Protein AF-F2JZ04-F1 (afdb_monomer_lite)

Structure (mmCIF, N/CA/C/O backbone):
data_AF-F2JZ04-F1
#
_entry.id   AF-F2JZ04-F1
#
loop_
_atom_site.group_PDB
_atom_site.id
_atom_site.type_symbol
_atom_site.label_atom_id
_atom_site.label_alt_id
_atom_site.label_comp_id
_atom_site.label_asym_id
_atom_site.label_entity_id
_atom_site.label_seq_id
_atom_site.pdbx_PDB_ins_code
_atom_site.Cartn_x
_atom_site.Cartn_y
_atom_site.Cartn_z
_atom_site.occupancy
_atom_site.B_iso_or_equiv
_atom_site.auth_seq_id
_atom_site.auth_comp_id
_atom_site.auth_asym_id
_atom_site.auth_atom_id
_atom_site.pdbx_PDB_model_num
ATOM 1 N N . MET A 1 1 ? 42.040 -9.164 -67.173 1.00 30.33 1 MET A N 1
ATOM 2 C CA . MET A 1 1 ? 42.565 -8.281 -66.111 1.00 30.33 1 MET A CA 1
ATOM 3 C C . MET A 1 1 ? 41.525 -7.198 -65.893 1.00 30.33 1 MET A C 1
ATOM 5 O O . MET A 1 1 ? 41.271 -6.451 -66.827 1.00 30.33 1 MET A O 1
ATOM 9 N N . ALA A 1 2 ? 40.829 -7.213 -64.756 1.00 35.16 2 ALA A N 1
ATOM 10 C CA . ALA A 1 2 ? 39.811 -6.212 -64.447 1.00 35.16 2 ALA A CA 1
ATOM 11 C C . ALA A 1 2 ? 40.500 -4.868 -64.173 1.00 35.16 2 ALA A C 1
ATOM 13 O O . ALA A 1 2 ? 41.521 -4.830 -63.487 1.00 35.16 2 ALA A O 1
ATOM 14 N N . ASP A 1 3 ? 39.981 -3.784 -64.742 1.00 43.00 3 ASP A N 1
ATOM 15 C CA . ASP A 1 3 ? 40.475 -2.432 -64.492 1.00 43.00 3 ASP A CA 1
ATOM 16 C C . ASP A 1 3 ? 40.167 -2.053 -63.031 1.00 43.00 3 ASP A C 1
ATOM 18 O O . ASP A 1 3 ? 39.086 -1.564 -62.712 1.00 43.00 3 ASP A O 1
ATOM 22 N N . HIS A 1 4 ? 41.117 -2.311 -62.126 1.00 47.66 4 HIS A N 1
ATOM 23 C CA . HIS A 1 4 ? 41.039 -1.988 -60.695 1.00 47.66 4 HIS A CA 1
ATOM 24 C C . HIS A 1 4 ? 40.934 -0.474 -60.415 1.00 47.66 4 HIS A C 1
ATOM 26 O O . HIS A 1 4 ? 40.909 -0.055 -59.262 1.00 47.66 4 HIS A O 1
ATOM 32 N N . SER A 1 5 ? 40.879 0.382 -61.442 1.00 53.38 5 SER A N 1
ATOM 33 C CA . SER A 1 5 ? 40.896 1.833 -61.278 1.00 53.38 5 SER A CA 1
ATOM 34 C C . SER A 1 5 ? 39.529 2.478 -61.009 1.00 53.38 5 SER A C 1
ATOM 36 O O . SER A 1 5 ? 39.514 3.672 -60.681 1.00 53.38 5 SER A O 1
ATOM 38 N N . ARG A 1 6 ? 38.404 1.749 -61.127 1.00 70.69 6 ARG A N 1
ATOM 39 C CA . ARG A 1 6 ? 37.025 2.297 -61.098 1.00 70.69 6 ARG A CA 1
ATOM 40 C C . ARG A 1 6 ? 36.161 1.688 -59.988 1.00 70.69 6 ARG A C 1
ATOM 42 O O . ARG A 1 6 ? 36.349 0.532 -59.619 1.00 70.69 6 ARG A O 1
ATOM 49 N N . THR A 1 7 ? 35.226 2.473 -59.444 1.00 83.56 7 THR A N 1
ATOM 50 C CA . THR A 1 7 ? 34.346 2.020 -58.358 1.00 83.56 7 THR A CA 1
ATOM 51 C C . THR A 1 7 ? 33.274 1.069 -58.888 1.00 83.56 7 THR A C 1
ATOM 53 O O . THR A 1 7 ? 32.624 1.351 -59.895 1.00 83.56 7 THR A O 1
ATOM 56 N N . GLN A 1 8 ? 33.075 -0.049 -58.198 1.00 89.12 8 GLN A N 1
ATOM 57 C CA . GLN A 1 8 ? 32.054 -1.053 -58.486 1.00 89.12 8 GLN A CA 1
ATOM 58 C C . GLN A 1 8 ? 31.302 -1.386 -57.200 1.00 89.12 8 GLN A C 1
ATOM 60 O O . GLN A 1 8 ? 31.905 -1.441 -56.126 1.00 89.12 8 GLN A O 1
ATOM 65 N N . ILE A 1 9 ? 29.992 -1.601 -57.308 1.00 92.81 9 ILE A N 1
ATOM 66 C CA . ILE A 1 9 ? 29.144 -1.987 -56.181 1.00 92.81 9 ILE A CA 1
ATOM 67 C C . ILE A 1 9 ? 28.401 -3.268 -56.551 1.00 92.81 9 ILE A C 1
ATOM 69 O O . ILE A 1 9 ? 27.835 -3.362 -57.642 1.00 92.81 9 ILE A O 1
ATOM 73 N N . PHE A 1 10 ? 28.411 -4.237 -55.643 1.00 93.56 10 PHE A N 1
ATOM 74 C CA . PHE A 1 10 ? 27.766 -5.534 -55.806 1.00 93.56 10 PHE A CA 1
ATOM 75 C C . PHE A 1 10 ? 26.807 -5.788 -54.649 1.00 93.56 10 PHE A C 1
ATOM 77 O O . PHE A 1 10 ? 27.175 -5.612 -53.490 1.00 93.56 10 PHE A O 1
ATOM 84 N N . LEU A 1 11 ? 25.590 -6.211 -54.969 1.00 94.25 11 LEU A N 1
ATOM 85 C CA . LEU A 1 11 ? 24.623 -6.730 -54.013 1.00 94.25 11 LEU A CA 1
ATOM 86 C C . LEU A 1 11 ? 24.711 -8.254 -54.019 1.00 94.25 11 LEU A C 1
ATOM 88 O O . LEU A 1 11 ? 24.514 -8.885 -55.055 1.00 94.25 11 LEU A O 1
ATOM 92 N N . HIS A 1 12 ? 25.019 -8.828 -52.867 1.00 92.75 12 HIS A N 1
ATOM 93 C CA . HIS A 1 12 ? 25.092 -10.264 -52.640 1.00 92.75 12 HIS A CA 1
ATOM 94 C C . HIS A 1 12 ? 23.802 -10.707 -51.956 1.00 92.75 12 HIS A C 1
ATOM 96 O O . HIS A 1 12 ? 23.491 -10.232 -50.861 1.00 92.75 12 HIS A O 1
ATOM 102 N N . LEU A 1 13 ? 23.069 -11.596 -52.619 1.00 89.19 13 LEU A N 1
ATOM 103 C CA . LEU A 1 13 ? 21.882 -12.283 -52.112 1.00 89.19 13 LEU A CA 1
ATOM 104 C C . LEU A 1 13 ? 22.118 -13.794 -52.206 1.00 89.19 13 LEU A C 1
ATOM 106 O O . LEU A 1 13 ? 22.984 -14.242 -52.960 1.00 89.19 13 LEU A O 1
ATOM 110 N N . ASP A 1 14 ? 21.284 -14.592 -51.544 1.00 83.69 14 ASP A N 1
ATOM 111 C CA . ASP A 1 14 ? 21.324 -16.057 -51.682 1.00 83.69 14 ASP A CA 1
ATOM 112 C C . ASP A 1 14 ? 21.140 -16.517 -53.141 1.00 83.69 14 ASP A C 1
ATOM 114 O O . ASP A 1 14 ? 21.666 -17.551 -53.553 1.00 83.69 14 ASP A O 1
ATOM 118 N N . SER A 1 15 ? 20.421 -15.730 -53.951 1.00 82.38 15 SER A N 1
ATOM 119 C CA . SER A 1 15 ? 20.196 -16.001 -55.374 1.00 82.38 15 SER A CA 1
ATOM 120 C C . SER A 1 15 ? 21.396 -15.685 -56.276 1.00 82.38 15 SER A C 1
ATOM 122 O O . SER A 1 15 ? 21.411 -16.124 -57.429 1.00 82.38 15 SER A O 1
ATOM 124 N N . GLY A 1 16 ? 22.399 -14.943 -55.793 1.00 87.88 16 GLY A N 1
ATOM 125 C CA . GLY A 1 16 ? 23.591 -14.588 -56.562 1.00 87.88 16 GLY A CA 1
ATOM 126 C C . GLY A 1 16 ? 24.161 -13.201 -56.255 1.00 87.88 16 GLY A C 1
ATOM 127 O O . GLY A 1 16 ? 23.783 -12.527 -55.299 1.00 87.88 16 GLY A O 1
ATOM 128 N N . ILE A 1 17 ? 25.105 -12.774 -57.099 1.00 91.19 17 ILE A N 1
ATOM 129 C CA . ILE A 1 17 ? 25.805 -11.488 -56.984 1.00 91.19 17 ILE A CA 1
ATOM 130 C C . ILE A 1 17 ? 25.376 -10.584 -58.136 1.00 91.19 17 ILE A C 1
ATOM 132 O O . ILE A 1 17 ? 25.538 -10.939 -59.306 1.00 91.19 17 ILE A O 1
ATOM 136 N N . PHE A 1 18 ? 24.880 -9.395 -57.807 1.00 91.44 18 PHE A N 1
ATOM 137 C CA . PHE A 1 18 ? 24.257 -8.485 -58.762 1.00 91.44 18 PHE A CA 1
ATOM 138 C C . PHE A 1 18 ? 24.975 -7.130 -58.795 1.00 91.44 18 PHE A C 1
ATOM 140 O O . PHE A 1 18 ? 25.150 -6.504 -57.747 1.00 91.44 18 PHE A O 1
ATOM 147 N N . PRO A 1 19 ? 25.392 -6.630 -59.972 1.00 91.69 19 PRO A N 1
ATOM 148 C CA . PRO A 1 19 ? 25.991 -5.306 -60.083 1.00 91.69 19 PRO A CA 1
ATOM 149 C C . PRO A 1 19 ? 24.951 -4.205 -59.837 1.00 91.69 19 PRO A C 1
ATOM 151 O O . PRO A 1 19 ? 23.832 -4.252 -60.354 1.00 91.69 19 PRO A O 1
ATOM 154 N N . ILE A 1 20 ? 25.342 -3.186 -59.077 1.00 93.25 20 ILE A N 1
ATOM 155 C CA . ILE A 1 20 ? 24.514 -2.024 -58.745 1.00 93.25 20 ILE A CA 1
ATOM 156 C C . ILE A 1 20 ? 24.861 -0.840 -59.657 1.00 93.25 20 ILE A C 1
ATOM 158 O O . ILE A 1 20 ? 26.026 -0.581 -59.950 1.00 93.25 20 ILE A O 1
ATOM 162 N N . GLN A 1 21 ? 23.835 -0.114 -60.103 1.00 91.00 21 GLN A N 1
ATOM 163 C CA . GLN A 1 21 ? 23.941 1.046 -60.996 1.00 91.00 21 GLN A CA 1
ATOM 164 C C . GLN A 1 21 ? 23.934 2.379 -60.247 1.00 91.00 21 GLN A C 1
ATOM 166 O O . GLN A 1 21 ? 24.550 3.349 -60.702 1.00 91.00 21 GLN A O 1
ATOM 171 N N . THR A 1 22 ? 23.221 2.444 -59.123 1.00 92.94 22 THR A N 1
ATOM 172 C CA . THR A 1 22 ? 23.173 3.619 -58.252 1.00 92.94 22 THR A CA 1
ATOM 173 C C . THR A 1 22 ? 23.122 3.199 -56.788 1.00 92.94 22 THR A C 1
ATOM 175 O O . THR A 1 22 ? 22.520 2.183 -56.447 1.00 92.94 22 THR A O 1
ATOM 178 N N . LEU A 1 23 ? 23.753 3.998 -55.933 1.00 95.06 23 LEU A N 1
ATOM 179 C CA . LEU A 1 23 ? 23.651 3.929 -54.478 1.00 95.06 23 LEU A CA 1
ATOM 180 C C . LEU A 1 23 ? 23.295 5.327 -53.981 1.00 95.06 23 LEU A C 1
ATOM 182 O O . LEU A 1 23 ? 23.934 6.301 -54.377 1.00 95.06 23 LEU A O 1
ATOM 186 N N . ASN A 1 24 ? 22.309 5.436 -53.106 1.00 96.50 24 ASN A N 1
ATOM 187 C CA . ASN A 1 24 ? 22.023 6.656 -52.369 1.00 96.50 24 ASN A CA 1
ATOM 188 C C . ASN A 1 24 ? 21.532 6.284 -50.977 1.00 96.50 24 ASN A C 1
ATOM 190 O O . ASN A 1 24 ? 20.687 5.408 -50.863 1.00 96.50 24 ASN A O 1
ATOM 194 N N . GLY A 1 25 ? 22.021 6.935 -49.933 1.00 95.38 25 GLY A N 1
ATOM 195 C CA . GLY A 1 25 ? 21.522 6.643 -48.597 1.00 95.38 25 GLY A CA 1
ATOM 196 C C . GLY A 1 25 ? 22.409 7.141 -47.481 1.00 95.38 25 GLY A C 1
ATOM 197 O O . GLY A 1 25 ? 23.428 7.794 -47.715 1.00 95.38 25 GLY A O 1
ATOM 198 N N . THR A 1 26 ? 22.007 6.840 -46.256 1.00 96.81 26 THR A N 1
ATOM 199 C CA . THR A 1 26 ? 22.637 7.337 -45.043 1.00 96.81 26 THR A CA 1
ATOM 200 C C . THR A 1 26 ? 22.868 6.249 -44.020 1.00 96.81 26 THR A C 1
ATOM 202 O O . THR A 1 26 ? 22.040 5.370 -43.807 1.00 96.81 26 THR A O 1
ATOM 205 N N . GLU A 1 27 ? 23.974 6.391 -43.312 1.00 95.50 27 GLU A N 1
ATOM 206 C CA . GLU A 1 27 ? 24.208 5.752 -42.026 1.00 95.50 27 GLU A CA 1
ATOM 207 C C . GLU A 1 27 ? 24.481 6.839 -40.989 1.00 95.50 27 GLU A C 1
ATOM 209 O O . GLU A 1 27 ? 25.171 7.829 -41.262 1.00 95.50 27 GLU A O 1
ATOM 214 N N . ALA A 1 28 ? 23.937 6.674 -39.789 1.00 96.12 28 ALA A N 1
ATOM 215 C CA . ALA A 1 28 ? 24.144 7.611 -38.700 1.00 96.12 28 ALA A CA 1
ATOM 216 C C . ALA A 1 28 ? 24.133 6.901 -37.348 1.00 96.12 28 ALA A C 1
ATOM 218 O O . ALA A 1 28 ? 23.500 5.866 -37.159 1.00 96.12 28 ALA A O 1
ATOM 219 N N . VAL A 1 29 ? 24.844 7.481 -36.386 1.00 95.25 29 VAL A N 1
ATOM 220 C CA . VAL A 1 29 ? 24.772 7.063 -34.986 1.00 95.25 29 VAL A CA 1
ATOM 221 C C . VAL A 1 29 ? 23.361 7.349 -34.465 1.00 95.25 29 VAL A C 1
ATOM 223 O O . VAL A 1 29 ? 22.861 8.460 -34.629 1.00 95.25 29 VAL A O 1
ATOM 226 N N . ASN A 1 30 ? 22.767 6.380 -33.765 1.00 95.06 30 ASN A N 1
ATOM 227 C CA . ASN A 1 30 ? 21.392 6.383 -33.244 1.00 95.06 30 ASN A CA 1
ATOM 228 C C . ASN A 1 30 ? 20.266 6.279 -34.286 1.00 95.06 30 ASN A C 1
ATOM 230 O O . ASN A 1 30 ? 19.103 6.491 -33.933 1.00 95.06 30 ASN A O 1
ATOM 234 N N . GLU A 1 31 ? 20.578 5.939 -35.535 1.00 94.88 31 GLU A N 1
ATOM 235 C CA . GLU A 1 31 ? 19.588 5.719 -36.593 1.00 94.88 31 GLU A CA 1
ATOM 236 C C . GLU A 1 31 ? 19.825 4.355 -37.254 1.00 94.88 31 GLU A C 1
ATOM 238 O O . GLU A 1 31 ? 20.930 3.813 -37.200 1.00 94.88 31 GLU A O 1
ATOM 243 N N . CYS A 1 32 ? 18.780 3.775 -37.844 1.00 94.56 32 CYS A N 1
ATOM 244 C CA . CYS A 1 32 ? 18.933 2.577 -38.670 1.00 94.56 32 CYS A CA 1
ATOM 245 C C . CYS A 1 32 ? 19.605 2.952 -39.998 1.00 94.56 32 CYS A C 1
ATOM 247 O O . CYS A 1 32 ? 19.439 4.071 -40.483 1.00 94.56 32 CYS A O 1
ATOM 249 N N . LEU A 1 33 ? 20.349 2.018 -40.593 1.00 95.19 33 LEU A N 1
ATOM 250 C CA . LEU A 1 33 ? 20.861 2.162 -41.954 1.00 95.19 33 LEU A CA 1
ATOM 251 C C . LEU A 1 33 ? 19.702 2.371 -42.935 1.00 95.19 33 LEU A C 1
ATOM 253 O O . LEU A 1 33 ? 18.683 1.686 -42.847 1.00 95.19 33 LEU A O 1
ATOM 257 N N . ASP A 1 34 ? 19.886 3.286 -43.878 1.00 96.12 34 ASP A N 1
ATOM 258 C CA . ASP A 1 34 ? 18.941 3.544 -44.961 1.00 96.12 34 ASP A CA 1
ATOM 259 C C . ASP A 1 34 ? 19.720 3.698 -46.267 1.00 96.12 34 ASP A C 1
ATOM 261 O O . ASP A 1 34 ? 20.219 4.779 -46.581 1.00 96.12 34 ASP A O 1
ATOM 265 N N . LEU A 1 35 ? 19.906 2.598 -47.001 1.00 96.81 35 LEU A N 1
ATOM 266 C CA . LEU A 1 35 ? 20.578 2.601 -48.301 1.00 96.81 35 LEU A CA 1
ATOM 267 C C . LEU A 1 35 ? 19.620 2.172 -49.402 1.00 96.81 35 LEU A C 1
ATOM 269 O O . LEU A 1 35 ? 19.151 1.044 -49.430 1.00 96.81 35 LEU A O 1
ATOM 273 N N . THR A 1 36 ? 19.415 3.037 -50.383 1.00 97.12 36 THR A N 1
ATOM 274 C CA . THR A 1 36 ? 18.707 2.713 -51.615 1.00 97.12 36 THR A CA 1
ATOM 275 C C . THR A 1 36 ? 19.700 2.345 -52.712 1.00 97.12 36 THR A C 1
ATOM 277 O O . THR A 1 36 ? 20.578 3.137 -53.070 1.00 97.12 36 THR A O 1
ATOM 280 N N . VAL A 1 37 ? 19.543 1.159 -53.296 1.00 95.75 37 VAL A N 1
ATOM 281 C CA . VAL A 1 37 ? 20.331 0.705 -54.449 1.00 95.75 37 VAL A CA 1
ATOM 282 C C . VAL A 1 37 ? 19.434 0.410 -55.637 1.00 95.75 37 VAL A C 1
ATOM 284 O O . VAL A 1 37 ? 18.325 -0.085 -55.468 1.00 95.75 37 VAL A O 1
ATOM 287 N N . THR A 1 38 ? 19.908 0.703 -56.849 1.00 93.50 38 THR A N 1
ATOM 288 C CA . THR A 1 38 ? 19.195 0.329 -58.082 1.00 93.50 38 THR A CA 1
ATOM 289 C C . THR A 1 38 ? 20.026 -0.613 -58.938 1.00 93.50 38 THR A C 1
ATOM 291 O O . THR A 1 38 ? 21.220 -0.386 -59.143 1.00 93.50 38 THR A O 1
ATOM 294 N N . THR A 1 39 ? 19.398 -1.653 -59.481 1.00 90.12 39 THR A N 1
ATOM 295 C CA . THR A 1 39 ? 20.002 -2.565 -60.456 1.00 90.12 39 THR A CA 1
ATOM 296 C C . THR A 1 39 ? 19.036 -2.882 -61.591 1.00 90.12 39 THR A C 1
ATOM 298 O O . THR A 1 39 ? 17.826 -2.917 -61.405 1.00 90.12 39 THR A O 1
ATOM 301 N N . SER A 1 40 ? 19.570 -3.126 -62.784 1.00 86.50 40 SER A N 1
ATOM 302 C CA . SER A 1 40 ? 18.818 -3.676 -63.922 1.00 86.50 40 SER A CA 1
ATOM 303 C C . SER A 1 40 ? 18.982 -5.194 -64.049 1.00 86.50 40 SER A C 1
ATOM 305 O O . SER A 1 40 ? 18.444 -5.810 -64.967 1.00 86.50 40 SER A O 1
ATOM 307 N N . SER A 1 41 ? 19.741 -5.806 -63.134 1.00 82.06 41 SER A N 1
ATOM 308 C CA . SER A 1 41 ? 19.924 -7.253 -63.092 1.00 82.06 41 SER A CA 1
ATOM 309 C C . SER A 1 41 ? 18.674 -7.911 -62.529 1.00 82.06 41 SER A C 1
ATOM 311 O O . SER A 1 41 ? 18.093 -7.432 -61.558 1.00 82.06 41 SER A O 1
ATOM 313 N N . ARG A 1 42 ? 18.274 -9.036 -63.118 1.00 80.00 42 ARG A N 1
ATOM 314 C CA . ARG A 1 42 ? 17.168 -9.837 -62.597 1.00 80.00 42 ARG A CA 1
ATOM 315 C C . ARG A 1 42 ? 17.605 -10.517 -61.297 1.00 80.00 42 ARG A C 1
ATOM 317 O O . ARG A 1 42 ? 18.559 -11.287 -61.323 1.00 80.00 42 ARG A O 1
ATOM 324 N N . LEU A 1 43 ? 16.908 -10.234 -60.197 1.00 78.69 43 LEU A N 1
ATOM 325 C CA . LEU A 1 43 ? 17.271 -10.702 -58.850 1.00 78.69 43 LEU A CA 1
ATOM 326 C C . LEU A 1 43 ? 16.706 -12.084 -58.485 1.00 78.69 43 LEU A C 1
ATOM 328 O O . LEU A 1 43 ? 17.224 -12.743 -57.582 1.00 78.69 43 LEU A O 1
ATOM 332 N N . THR A 1 44 ? 15.660 -12.530 -59.186 1.00 71.12 44 THR A N 1
ATOM 333 C CA . THR A 1 44 ? 14.976 -13.813 -58.965 1.00 71.12 44 THR A CA 1
ATOM 334 C C . THR A 1 44 ? 15.088 -14.733 -60.185 1.00 71.12 44 THR A C 1
ATOM 336 O O . THR A 1 44 ? 15.281 -14.283 -61.319 1.00 71.12 44 THR A O 1
ATOM 339 N N . SER A 1 45 ? 14.979 -16.044 -59.961 1.00 61.03 45 SER A N 1
ATOM 340 C CA . SER A 1 45 ? 15.130 -17.069 -61.001 1.00 61.03 45 SER A CA 1
ATOM 341 C C . SER A 1 45 ? 13.835 -17.367 -61.783 1.00 61.03 45 SER A C 1
ATOM 343 O O . SER A 1 45 ? 13.923 -17.961 -62.860 1.00 61.03 45 SER A O 1
ATOM 345 N N . GLY A 1 46 ? 12.656 -16.920 -61.317 1.00 55.31 46 GLY A N 1
ATOM 346 C CA . GLY A 1 46 ? 11.339 -17.203 -61.906 1.00 55.31 46 GLY A CA 1
ATOM 347 C C . GLY A 1 46 ? 10.520 -15.968 -62.321 1.00 55.31 46 GLY A C 1
ATOM 348 O O . GLY A 1 46 ? 10.894 -14.819 -62.086 1.00 55.31 46 GLY A O 1
ATOM 349 N N . PHE A 1 47 ? 9.419 -16.198 -63.054 1.00 45.41 47 PHE A N 1
ATOM 350 C CA . PHE A 1 47 ? 8.496 -15.176 -63.600 1.00 45.41 47 PHE A CA 1
ATOM 351 C C . PHE A 1 47 ? 7.256 -14.921 -62.712 1.00 45.41 47 PHE A C 1
ATOM 353 O O . PHE A 1 47 ? 6.326 -14.248 -63.153 1.00 45.41 47 PHE A O 1
ATOM 360 N N . ALA A 1 48 ? 7.198 -15.468 -61.494 1.00 57.28 48 ALA A N 1
ATOM 361 C CA . ALA A 1 48 ? 6.052 -15.280 -60.606 1.00 57.28 48 ALA A CA 1
ATOM 362 C C . ALA A 1 48 ? 6.197 -13.989 -59.782 1.00 57.28 48 ALA A C 1
ATOM 364 O O . ALA A 1 48 ? 7.216 -13.772 -59.132 1.00 57.28 48 ALA A O 1
ATOM 365 N N . SER A 1 49 ? 5.156 -13.153 -59.769 1.00 55.41 49 SER A N 1
ATOM 366 C CA . SER A 1 49 ? 5.100 -11.884 -59.021 1.00 55.41 49 SER A CA 1
ATOM 367 C C . SER A 1 49 ? 5.226 -12.035 -57.499 1.00 55.41 49 SER A C 1
ATOM 369 O O . SER A 1 49 ? 5.473 -11.054 -56.805 1.00 55.41 49 SER A O 1
ATOM 371 N N . ASP A 1 50 ? 5.049 -13.247 -56.968 1.00 60.56 50 ASP A N 1
ATOM 372 C CA . ASP A 1 50 ? 5.152 -13.525 -55.532 1.00 60.56 50 ASP A CA 1
ATOM 373 C C . ASP A 1 50 ? 6.609 -13.732 -55.069 1.00 60.56 50 ASP A C 1
ATOM 375 O O . ASP A 1 50 ? 6.898 -13.611 -53.878 1.00 60.56 50 ASP A O 1
ATOM 379 N N . GLU A 1 51 ? 7.554 -13.977 -55.990 1.00 67.94 51 GLU A N 1
ATOM 380 C CA . GLU A 1 51 ? 8.972 -14.184 -55.654 1.00 67.94 51 GLU A CA 1
ATOM 381 C C . GLU A 1 51 ? 9.664 -12.893 -55.198 1.00 67.94 51 GLU A C 1
ATOM 383 O O . GLU A 1 51 ? 10.491 -12.937 -54.290 1.00 67.94 51 GLU A O 1
ATOM 388 N N . SER A 1 52 ? 9.319 -11.726 -55.752 1.00 69.94 52 SER A N 1
ATOM 389 C CA . SER A 1 52 ? 9.939 -10.463 -55.331 1.00 69.94 52 SER A CA 1
ATOM 390 C C . SER A 1 52 ? 9.564 -10.076 -53.903 1.00 69.94 52 SER A C 1
ATOM 392 O O . SER A 1 52 ? 10.411 -9.591 -53.158 1.00 69.94 52 SER A O 1
ATOM 394 N N . ARG A 1 53 ? 8.342 -10.393 -53.457 1.00 76.62 53 ARG A N 1
ATOM 395 C CA . ARG A 1 53 ? 7.931 -10.216 -52.053 1.00 76.62 53 ARG A CA 1
ATOM 396 C C . ARG A 1 53 ? 8.714 -11.100 -51.085 1.00 76.62 53 ARG A C 1
ATOM 398 O O . ARG A 1 53 ? 8.909 -10.697 -49.944 1.00 76.62 53 ARG A O 1
ATOM 405 N N . SER A 1 54 ? 9.176 -12.270 -51.529 1.00 82.25 54 SER A N 1
ATOM 406 C CA . SER A 1 54 ? 9.945 -13.197 -50.685 1.00 82.25 54 SER A CA 1
ATOM 407 C C . SER A 1 54 ? 11.340 -12.677 -50.313 1.00 82.25 54 SER A C 1
ATOM 409 O O . SER A 1 54 ? 11.920 -13.140 -49.335 1.00 82.25 54 SER A O 1
ATOM 411 N N . LEU A 1 55 ? 11.858 -11.688 -51.052 1.00 84.81 55 LEU A N 1
ATOM 412 C CA . LEU A 1 55 ? 13.126 -11.026 -50.744 1.00 84.81 55 LEU A CA 1
ATOM 413 C C . LEU A 1 55 ? 12.998 -10.014 -49.590 1.00 84.81 55 LEU A C 1
ATOM 415 O O . LEU A 1 55 ? 14.003 -9.695 -48.958 1.00 84.81 55 LEU A O 1
ATOM 419 N N . ILE A 1 56 ? 11.798 -9.508 -49.283 1.00 89.19 56 ILE A N 1
ATOM 420 C CA . ILE A 1 56 ? 11.598 -8.563 -48.171 1.00 89.19 56 ILE A CA 1
ATOM 421 C C . ILE A 1 56 ? 11.898 -9.272 -46.843 1.00 89.19 56 ILE A C 1
ATOM 423 O O . ILE A 1 56 ? 11.393 -10.359 -46.572 1.00 89.19 56 ILE A O 1
ATOM 427 N N . GLY A 1 57 ? 12.730 -8.651 -46.008 1.00 86.94 57 GLY A N 1
ATOM 428 C CA . GLY A 1 57 ? 13.208 -9.199 -44.739 1.00 86.94 57 GLY A CA 1
ATOM 429 C C . GLY A 1 57 ? 14.328 -10.238 -44.868 1.00 86.94 57 GLY A C 1
ATOM 430 O O . GLY A 1 57 ? 14.799 -10.736 -43.844 1.00 86.94 57 GLY A O 1
ATOM 431 N N . SER A 1 58 ? 14.761 -10.566 -46.092 1.00 89.88 58 SER A N 1
ATOM 432 C CA . SER A 1 58 ? 15.918 -11.436 -46.323 1.00 89.88 58 SER A CA 1
ATOM 433 C C . SER A 1 58 ? 17.233 -10.680 -46.130 1.00 89.88 58 SER A C 1
ATOM 435 O O . SER A 1 58 ? 17.302 -9.462 -46.329 1.00 89.88 58 SER A O 1
ATOM 437 N N . PHE A 1 59 ? 18.271 -11.420 -45.738 1.00 91.56 59 PHE A N 1
ATOM 438 C CA . PHE A 1 59 ? 19.614 -10.890 -45.553 1.00 91.56 59 PHE A CA 1
ATOM 439 C C . PHE A 1 59 ? 20.265 -10.560 -46.901 1.00 91.56 59 PHE A C 1
ATOM 441 O O . PHE A 1 59 ? 20.180 -11.325 -47.861 1.00 91.56 59 PHE A O 1
ATOM 448 N N . ALA A 1 60 ? 20.964 -9.434 -46.952 1.00 91.94 60 ALA A N 1
ATOM 449 C CA . ALA A 1 60 ? 21.701 -8.957 -48.105 1.00 91.94 60 ALA A CA 1
ATOM 450 C C . ALA A 1 60 ? 23.039 -8.357 -47.667 1.00 91.94 60 ALA A C 1
ATOM 452 O O . ALA A 1 60 ? 23.150 -7.733 -46.610 1.00 91.94 60 ALA A O 1
ATOM 453 N N . SER A 1 61 ? 24.064 -8.503 -48.505 1.00 94.31 61 SER A N 1
ATOM 454 C CA . SER A 1 61 ? 25.348 -7.829 -48.295 1.00 94.31 61 SER A CA 1
ATOM 455 C C . SER A 1 61 ? 25.685 -6.924 -49.469 1.00 94.31 61 SER A C 1
ATOM 457 O O . SER A 1 61 ? 25.751 -7.369 -50.612 1.00 94.31 61 SER A O 1
ATOM 459 N N . LEU A 1 62 ? 25.919 -5.644 -49.200 1.00 94.94 62 LEU A N 1
ATOM 460 C CA . LEU A 1 62 ? 26.355 -4.677 -50.198 1.00 94.94 62 LEU A CA 1
ATOM 461 C C . LEU A 1 62 ? 27.872 -4.504 -50.109 1.00 94.94 62 LEU A C 1
ATOM 463 O O . LEU A 1 62 ? 28.400 -4.140 -49.063 1.00 94.94 62 LEU A O 1
ATOM 467 N N . GLN A 1 63 ? 28.573 -4.727 -51.213 1.00 94.12 63 GLN A N 1
ATOM 468 C CA . GLN A 1 63 ? 30.023 -4.602 -51.311 1.00 94.12 63 GLN A CA 1
ATOM 469 C C . GLN A 1 63 ? 30.379 -3.442 -52.237 1.00 94.12 63 GLN A C 1
ATOM 471 O O . GLN A 1 63 ? 30.004 -3.450 -53.408 1.00 94.12 63 GLN A O 1
ATOM 476 N N . LEU A 1 64 ? 31.154 -2.475 -51.754 1.00 91.94 64 LEU A N 1
ATOM 477 C CA . LEU A 1 64 ? 31.743 -1.411 -52.564 1.00 91.94 64 LEU A CA 1
ATOM 478 C C . LEU A 1 64 ? 33.245 -1.647 -52.704 1.00 91.94 64 LEU A C 1
ATOM 480 O O . LEU A 1 64 ? 33.969 -1.743 -51.715 1.00 91.94 64 LEU A O 1
ATOM 484 N N . ARG A 1 65 ? 33.717 -1.691 -53.951 1.00 89.19 65 ARG A N 1
ATOM 485 C CA . ARG A 1 65 ? 35.132 -1.823 -54.312 1.00 89.19 65 ARG A CA 1
ATOM 486 C C . ARG A 1 65 ? 35.583 -0.592 -55.085 1.00 89.19 65 ARG A C 1
ATOM 488 O O . ARG A 1 65 ? 34.971 -0.239 -56.087 1.00 89.19 65 ARG A O 1
ATOM 495 N N . SER A 1 66 ? 36.644 0.070 -54.638 1.00 83.19 66 SER A N 1
ATOM 496 C CA . SER A 1 66 ? 37.255 1.212 -55.328 1.00 83.19 66 SER A CA 1
ATOM 497 C C . SER A 1 66 ? 38.774 1.166 -55.154 1.00 83.19 66 SER A C 1
ATOM 499 O O . SER A 1 66 ? 39.275 1.421 -54.058 1.00 83.19 66 SER A O 1
ATOM 501 N N . GLY A 1 67 ? 39.533 0.855 -56.210 1.00 77.75 67 GLY A N 1
ATOM 502 C CA . GLY A 1 67 ? 40.973 0.601 -56.067 1.00 77.75 67 GLY A CA 1
ATOM 503 C C . GLY A 1 67 ? 41.241 -0.594 -55.147 1.00 77.75 67 GLY A C 1
ATOM 504 O O . GLY A 1 67 ? 40.545 -1.606 -55.223 1.00 77.75 67 GLY A O 1
ATOM 505 N N . ASP A 1 68 ? 42.187 -0.428 -54.222 1.00 77.00 68 ASP A N 1
ATOM 506 C CA . ASP A 1 68 ? 42.486 -1.397 -53.152 1.00 77.00 68 ASP A CA 1
ATOM 507 C C . ASP A 1 68 ? 41.561 -1.246 -51.930 1.00 77.00 68 ASP A C 1
ATOM 509 O O . ASP A 1 68 ? 41.756 -1.875 -50.889 1.00 77.00 68 ASP A O 1
ATOM 513 N N . THR A 1 69 ? 40.568 -0.356 -52.014 1.00 81.88 69 THR A N 1
ATOM 514 C CA . THR A 1 69 ? 39.618 -0.116 -50.930 1.00 81.88 69 THR A CA 1
ATOM 515 C C . THR A 1 69 ? 38.362 -0.942 -51.131 1.00 81.88 69 THR A C 1
ATOM 517 O O . THR A 1 69 ? 37.715 -0.881 -52.175 1.00 81.88 69 THR A O 1
ATOM 520 N N . GLU A 1 70 ? 37.990 -1.659 -50.082 1.00 87.44 70 GLU A N 1
ATOM 521 C CA . GLU A 1 70 ? 36.776 -2.450 -50.006 1.00 87.44 70 GLU A CA 1
ATOM 522 C C . GLU A 1 70 ? 35.972 -2.045 -48.772 1.00 87.44 70 GLU A C 1
ATOM 524 O O . GLU A 1 70 ? 36.544 -1.692 -47.733 1.00 87.44 70 GLU A O 1
ATOM 529 N N . ARG A 1 71 ? 34.648 -2.074 -48.911 1.00 89.94 71 ARG A N 1
ATOM 530 C CA . ARG A 1 71 ? 33.693 -1.828 -47.839 1.00 89.94 71 ARG A CA 1
ATOM 531 C C . ARG A 1 71 ? 32.478 -2.727 -47.988 1.00 89.94 71 ARG A C 1
ATOM 533 O O . ARG A 1 71 ? 32.003 -2.933 -49.102 1.00 89.94 71 ARG A O 1
ATOM 540 N N . TRP A 1 72 ? 31.964 -3.169 -46.850 1.00 93.12 72 TRP A N 1
ATOM 541 C CA . TRP A 1 72 ? 30.776 -3.995 -46.747 1.00 93.12 72 TRP A CA 1
ATOM 542 C C . TRP A 1 72 ? 29.688 -3.291 -45.938 1.00 93.12 72 TRP A C 1
ATOM 544 O O . TRP A 1 72 ? 29.986 -2.524 -45.022 1.00 93.12 72 TRP A O 1
ATOM 554 N N . TRP A 1 73 ? 28.437 -3.580 -46.282 1.00 94.94 73 TRP A N 1
ATOM 555 C CA . TRP A 1 73 ? 27.270 -3.404 -45.427 1.00 94.94 73 TRP A CA 1
ATOM 556 C C . TRP A 1 73 ? 26.526 -4.733 -45.382 1.00 94.94 73 TRP A C 1
ATOM 558 O O . TRP A 1 73 ? 26.246 -5.315 -46.426 1.00 94.94 73 TRP A O 1
ATOM 568 N N . HIS A 1 74 ? 26.222 -5.200 -44.179 1.00 94.62 74 HIS A N 1
ATOM 569 C CA . HIS A 1 74 ? 25.399 -6.380 -43.929 1.00 94.62 74 HIS A CA 1
ATOM 570 C C . HIS A 1 74 ? 24.048 -5.880 -43.428 1.00 94.62 74 HIS A C 1
ATOM 572 O O . HIS A 1 74 ? 24.013 -5.110 -42.472 1.00 94.62 74 HIS A O 1
ATOM 578 N N . CYS A 1 75 ? 22.970 -6.236 -44.115 1.00 92.38 75 CYS A N 1
ATOM 579 C CA . CYS A 1 75 ? 21.669 -5.589 -43.975 1.00 92.38 75 CYS A CA 1
ATOM 580 C C . CYS A 1 75 ? 20.528 -6.550 -44.332 1.00 92.38 75 CYS A C 1
ATOM 582 O O . CYS A 1 75 ? 20.753 -7.631 -44.864 1.00 92.38 75 CYS A O 1
ATOM 584 N N . ASP A 1 76 ? 19.301 -6.120 -44.081 1.00 92.31 76 ASP A N 1
ATOM 585 C CA . ASP A 1 76 ? 18.068 -6.716 -44.570 1.00 92.31 76 ASP A CA 1
ATOM 586 C C . ASP A 1 76 ? 17.453 -5.850 -45.673 1.00 92.31 76 ASP A C 1
ATOM 588 O O . ASP A 1 76 ? 17.607 -4.625 -45.690 1.00 92.31 76 ASP A O 1
ATOM 592 N N . ILE A 1 77 ? 16.683 -6.473 -46.562 1.00 93.12 77 ILE A N 1
ATOM 593 C CA . ILE A 1 77 ? 15.875 -5.751 -47.550 1.00 93.12 77 ILE A CA 1
ATOM 594 C C . ILE A 1 77 ? 14.567 -5.284 -46.896 1.00 93.12 77 ILE A C 1
ATOM 596 O O . ILE A 1 77 ? 13.713 -6.100 -46.554 1.00 93.12 77 ILE A O 1
ATOM 600 N N . ALA A 1 78 ? 14.388 -3.974 -46.736 1.00 92.50 78 ALA A N 1
ATOM 601 C CA . ALA A 1 78 ? 13.185 -3.373 -46.158 1.00 92.50 78 ALA A CA 1
ATOM 602 C C . ALA A 1 78 ? 12.056 -3.216 -47.181 1.00 92.50 78 ALA A C 1
ATOM 604 O O . ALA A 1 78 ? 10.904 -3.541 -46.903 1.00 92.50 78 ALA A O 1
ATOM 605 N N . GLU A 1 79 ? 12.393 -2.707 -48.365 1.00 92.12 79 GLU A N 1
ATOM 606 C CA . GLU A 1 79 ? 11.430 -2.371 -49.411 1.00 92.12 79 GLU A CA 1
ATOM 607 C C . GLU A 1 79 ? 12.005 -2.701 -50.785 1.00 92.12 79 GLU A C 1
ATOM 609 O O . GLU A 1 79 ? 13.217 -2.640 -51.006 1.00 92.12 79 GLU A O 1
ATOM 614 N N . ILE A 1 80 ? 11.117 -3.041 -51.718 1.00 90.75 80 ILE A N 1
ATOM 615 C CA . ILE A 1 80 ? 11.461 -3.328 -53.109 1.00 90.75 80 ILE A CA 1
ATOM 616 C C . ILE A 1 80 ? 10.465 -2.598 -53.999 1.00 90.75 80 ILE A C 1
ATOM 618 O O . ILE A 1 80 ? 9.253 -2.739 -53.841 1.00 90.75 80 ILE A O 1
ATOM 622 N N . HIS A 1 81 ? 10.989 -1.848 -54.959 1.00 89.50 81 HIS A N 1
ATOM 623 C CA . HIS A 1 81 ? 10.219 -1.187 -55.995 1.00 89.50 81 HIS A CA 1
ATOM 624 C C . HIS A 1 81 ? 10.709 -1.641 -57.370 1.00 89.50 81 HIS A C 1
ATOM 626 O O . HIS A 1 81 ? 11.869 -1.450 -57.737 1.00 89.50 81 HIS A O 1
ATOM 632 N N . GLU A 1 82 ? 9.808 -2.237 -58.143 1.00 87.25 82 GLU A N 1
ATOM 633 C CA . GLU A 1 82 ? 10.063 -2.644 -59.520 1.00 87.25 82 GLU A CA 1
ATOM 634 C C . GLU A 1 82 ? 9.553 -1.568 -60.477 1.00 87.25 82 GLU A C 1
ATOM 636 O O . GLU A 1 82 ? 8.408 -1.128 -60.376 1.00 87.25 82 GLU A O 1
ATOM 641 N N . SER A 1 83 ? 10.381 -1.154 -61.434 1.00 85.44 83 SER A N 1
ATOM 642 C CA . SER A 1 83 ? 9.974 -0.196 -62.462 1.00 85.44 83 SER A CA 1
ATOM 643 C C . SER A 1 83 ? 10.322 -0.680 -63.865 1.00 85.44 83 SER A C 1
ATOM 645 O O . SER A 1 83 ? 11.346 -1.331 -64.093 1.00 85.44 83 SER A O 1
ATOM 647 N N . TRP A 1 84 ? 9.441 -0.355 -64.809 1.00 85.31 84 TRP A N 1
ATOM 648 C CA . TRP A 1 84 ? 9.568 -0.692 -66.221 1.00 85.31 84 TRP A CA 1
ATOM 649 C C . TRP A 1 84 ? 9.587 0.602 -67.023 1.00 85.31 84 TRP A C 1
ATOM 651 O O . TRP A 1 84 ? 8.563 1.273 -67.129 1.00 85.31 84 TRP A O 1
ATOM 661 N N . ASP A 1 85 ? 10.744 0.951 -67.580 1.00 77.56 85 ASP A N 1
ATOM 662 C CA . ASP A 1 85 ? 10.914 2.189 -68.336 1.00 77.56 85 ASP A CA 1
ATOM 663 C C . ASP A 1 85 ? 11.584 1.926 -69.689 1.00 77.56 85 ASP A C 1
ATOM 665 O O . ASP A 1 85 ? 12.658 1.329 -69.754 1.00 77.56 85 ASP A O 1
ATOM 669 N N . HIS A 1 86 ? 10.936 2.333 -70.786 1.00 74.50 86 HIS A N 1
ATOM 670 C CA . HIS A 1 86 ? 11.426 2.170 -72.167 1.00 74.50 86 HIS A CA 1
ATOM 671 C C . HIS A 1 86 ? 12.004 0.766 -72.483 1.00 74.50 86 HIS A C 1
ATOM 673 O O . HIS A 1 86 ? 13.025 0.631 -73.160 1.00 74.50 86 HIS A O 1
ATOM 679 N N . GLY A 1 87 ? 11.369 -0.299 -71.976 1.00 72.81 87 GLY A N 1
ATOM 680 C CA . GLY A 1 87 ? 11.807 -1.690 -72.175 1.00 72.81 87 GLY A CA 1
ATOM 681 C C . GLY A 1 87 ? 12.944 -2.158 -71.255 1.00 72.81 87 GLY A C 1
ATOM 682 O O . GLY A 1 87 ? 13.427 -3.277 -71.414 1.00 72.81 87 GLY A O 1
ATOM 683 N N . ARG A 1 88 ? 13.367 -1.339 -70.284 1.00 76.12 88 ARG A N 1
ATOM 684 C CA . ARG A 1 88 ? 14.304 -1.715 -69.219 1.00 76.12 88 ARG A CA 1
ATOM 685 C C . ARG A 1 88 ? 13.541 -1.988 -67.928 1.00 76.12 88 ARG A C 1
ATOM 687 O O . ARG A 1 88 ? 12.807 -1.131 -67.442 1.00 76.12 88 ARG A O 1
ATOM 694 N N . HIS A 1 89 ? 13.744 -3.176 -67.370 1.00 84.75 89 HIS A N 1
ATOM 695 C CA . HIS A 1 89 ? 13.304 -3.523 -66.020 1.00 84.75 89 HIS A CA 1
ATOM 696 C C . HIS A 1 89 ? 14.391 -3.108 -65.034 1.00 84.75 89 HIS A C 1
ATOM 698 O O . HIS A 1 89 ? 15.564 -3.429 -65.240 1.00 84.75 89 HIS A O 1
ATOM 704 N N . SER A 1 90 ? 14.024 -2.374 -63.990 1.00 87.38 90 SER A N 1
ATOM 705 C CA . SER A 1 90 ? 14.944 -2.021 -62.914 1.00 87.38 90 SER A CA 1
ATOM 706 C C . SER A 1 90 ? 14.318 -2.247 -61.545 1.00 87.38 90 SER A C 1
ATOM 708 O O . SER A 1 90 ? 13.109 -2.110 -61.356 1.00 87.38 90 SER A O 1
ATOM 710 N N . TRP A 1 91 ? 15.181 -2.612 -60.608 1.00 89.62 91 TRP A N 1
ATOM 711 C CA . TRP A 1 91 ? 14.876 -2.951 -59.232 1.00 89.62 91 TRP A CA 1
ATOM 712 C C . TRP A 1 91 ? 15.513 -1.910 -58.335 1.00 89.62 91 TRP A C 1
ATOM 714 O O . TRP A 1 91 ? 16.732 -1.740 -58.365 1.00 89.62 91 TRP A O 1
ATOM 724 N N . THR A 1 92 ? 14.699 -1.245 -57.530 1.00 93.00 92 THR A N 1
ATOM 725 C CA . THR A 1 92 ? 15.153 -0.357 -56.467 1.00 93.00 92 THR A CA 1
ATOM 726 C C . THR A 1 92 ? 14.901 -1.046 -55.134 1.00 93.00 92 THR A C 1
ATOM 728 O O . THR A 1 92 ? 13.773 -1.445 -54.855 1.00 93.00 92 THR A O 1
ATOM 731 N N . LEU A 1 93 ? 15.948 -1.219 -54.332 1.00 94.19 93 LEU A N 1
ATOM 732 C CA . LEU A 1 93 ? 15.887 -1.887 -53.036 1.00 94.19 93 LEU A CA 1
ATOM 733 C C . LEU A 1 93 ? 16.306 -0.917 -51.944 1.00 94.19 93 LEU A C 1
ATOM 735 O O . LEU A 1 93 ? 17.356 -0.283 -52.067 1.00 94.19 93 LEU A O 1
ATOM 739 N N . THR A 1 94 ? 15.519 -0.862 -50.876 1.00 95.81 94 THR A N 1
ATOM 740 C CA . THR A 1 94 ? 15.871 -0.170 -49.636 1.00 95.81 94 THR A CA 1
ATOM 741 C C . THR A 1 94 ? 16.459 -1.192 -48.674 1.00 95.81 94 THR A C 1
ATOM 743 O O . THR A 1 94 ? 15.797 -2.161 -48.305 1.00 95.81 94 THR A O 1
ATOM 746 N N . LEU A 1 95 ? 17.713 -0.993 -48.290 1.00 95.81 95 LEU A N 1
ATOM 747 C CA . LEU A 1 95 ? 18.485 -1.846 -47.397 1.00 95.81 95 LEU A CA 1
ATOM 748 C C . LEU A 1 95 ? 18.601 -1.178 -46.024 1.00 95.81 95 LEU A C 1
ATOM 750 O O . LEU A 1 95 ? 18.930 0.007 -45.934 1.00 95.81 95 LEU A O 1
ATOM 754 N N . THR A 1 96 ? 18.369 -1.944 -44.961 1.00 95.75 96 THR A N 1
ATOM 755 C CA . THR A 1 96 ? 18.390 -1.462 -43.571 1.00 95.75 96 THR A CA 1
ATOM 756 C C . THR A 1 96 ? 18.979 -2.498 -42.613 1.00 95.75 96 THR A C 1
ATOM 758 O O . THR A 1 96 ? 19.256 -3.616 -43.017 1.00 95.75 96 THR A O 1
ATOM 761 N N . ASN A 1 97 ? 19.188 -2.169 -41.340 1.00 94.38 97 ASN A N 1
ATOM 762 C CA . ASN A 1 97 ? 19.619 -3.153 -40.336 1.00 94.38 97 ASN A CA 1
ATOM 763 C C . ASN A 1 97 ? 18.421 -3.919 -39.759 1.00 94.38 97 ASN A C 1
ATOM 765 O O . ASN A 1 97 ? 17.298 -3.403 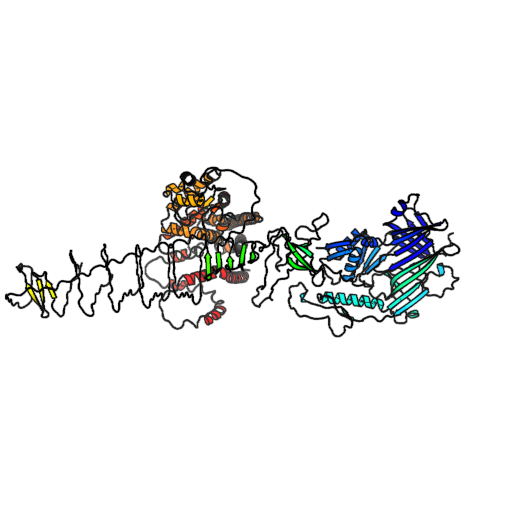-39.757 1.00 94.38 97 ASN A O 1
ATOM 769 N N . LYS A 1 98 ? 18.656 -5.073 -39.114 1.00 93.19 98 LYS A N 1
ATOM 770 C CA . LYS A 1 98 ? 17.600 -5.828 -38.404 1.00 93.19 98 LYS A CA 1
ATOM 771 C C . LYS A 1 98 ? 16.850 -4.956 -37.399 1.00 93.19 98 LYS A C 1
ATOM 773 O O . LYS A 1 98 ? 15.677 -5.189 -37.120 1.00 93.19 98 LYS A O 1
ATOM 778 N N . LEU A 1 99 ? 17.512 -3.915 -36.878 1.00 94.62 99 LEU A N 1
ATOM 779 C CA . LEU A 1 99 ? 16.949 -2.981 -35.902 1.00 94.62 99 LEU A CA 1
ATOM 780 C C . LEU A 1 99 ? 15.637 -2.333 -36.373 1.00 94.62 99 LEU A C 1
ATOM 782 O O . LEU A 1 99 ? 14.743 -2.113 -35.553 1.00 94.62 99 LEU A O 1
ATOM 786 N N . GLN A 1 100 ? 15.485 -2.111 -37.682 1.00 93.12 100 GLN A N 1
ATOM 787 C CA . GLN A 1 100 ? 14.283 -1.524 -38.273 1.00 93.12 100 GLN A CA 1
ATOM 788 C C . GLN A 1 100 ? 13.034 -2.384 -38.035 1.00 93.12 100 GLN A C 1
ATOM 790 O O . GLN A 1 100 ? 11.938 -1.842 -37.893 1.00 93.12 100 GLN A O 1
ATOM 795 N N . ARG A 1 101 ? 13.173 -3.710 -37.895 1.00 92.62 101 ARG A N 1
ATOM 796 C CA . ARG A 1 101 ? 12.056 -4.620 -37.575 1.00 92.62 101 ARG A CA 1
ATOM 797 C C . ARG A 1 101 ? 11.380 -4.251 -36.250 1.00 92.62 101 ARG A C 1
ATOM 799 O O . ARG A 1 101 ? 10.178 -4.447 -36.092 1.00 92.62 101 ARG A O 1
ATOM 806 N N . GLY A 1 102 ? 12.122 -3.639 -35.322 1.00 92.75 102 GLY A N 1
ATOM 807 C CA . GLY A 1 102 ? 11.599 -3.143 -34.048 1.00 92.75 102 GLY A CA 1
ATOM 808 C C . GLY A 1 102 ? 10.588 -2.002 -34.167 1.00 92.75 102 GLY A C 1
ATOM 809 O O . GLY A 1 102 ? 9.917 -1.699 -33.183 1.00 92.75 102 GLY A O 1
ATOM 810 N N . THR A 1 103 ? 10.454 -1.389 -35.346 1.00 93.75 103 THR A N 1
ATOM 811 C CA . THR A 1 103 ? 9.430 -0.370 -35.635 1.00 93.75 103 THR A CA 1
ATOM 812 C C . THR A 1 103 ? 8.060 -0.975 -35.955 1.00 93.75 103 THR A C 1
ATOM 814 O O . THR A 1 103 ? 7.053 -0.277 -35.882 1.00 93.75 103 THR A O 1
ATOM 817 N N . LEU A 1 104 ? 8.000 -2.275 -36.272 1.00 90.31 104 LEU A N 1
ATOM 818 C CA . LEU A 1 104 ? 6.791 -2.945 -36.767 1.00 90.31 104 LEU A CA 1
ATOM 819 C C . LEU A 1 104 ? 5.846 -3.422 -35.654 1.00 90.31 104 LEU A C 1
ATOM 821 O O . LEU A 1 104 ? 4.717 -3.823 -35.933 1.00 90.31 104 LEU A O 1
ATOM 825 N N . GLN A 1 105 ? 6.296 -3.412 -34.397 1.00 85.69 105 GLN A N 1
ATOM 826 C CA . GLN A 1 105 ? 5.524 -3.882 -33.248 1.00 85.69 105 GLN A CA 1
ATOM 827 C C . GLN A 1 105 ? 5.416 -2.794 -32.190 1.00 85.69 105 GLN A C 1
ATOM 829 O O . GLN A 1 105 ? 6.435 -2.354 -31.662 1.00 85.69 105 GLN A O 1
ATOM 834 N N . THR A 1 106 ? 4.182 -2.444 -31.831 1.00 88.25 106 THR A N 1
ATOM 835 C CA . THR A 1 106 ? 3.848 -1.488 -30.768 1.00 88.25 106 THR A CA 1
ATOM 836 C C . THR A 1 106 ? 3.114 -2.205 -29.642 1.00 88.25 106 THR A C 1
ATOM 838 O O . THR A 1 106 ? 2.229 -3.022 -29.904 1.00 88.25 106 THR A O 1
ATOM 841 N N . ARG A 1 107 ? 3.453 -1.898 -28.384 1.00 85.38 107 ARG A N 1
ATOM 842 C CA . ARG A 1 107 ? 2.822 -2.523 -27.208 1.00 85.38 107 ARG A CA 1
ATOM 843 C C . ARG A 1 107 ? 2.660 -1.567 -26.032 1.00 85.38 107 ARG A C 1
ATOM 845 O O . ARG A 1 107 ? 3.349 -0.552 -25.935 1.00 85.38 107 ARG A O 1
ATOM 852 N N . THR A 1 108 ? 1.765 -1.949 -25.125 1.00 86.44 108 THR A N 1
ATOM 853 C CA . THR A 1 108 ? 1.667 -1.387 -23.777 1.00 86.44 108 THR A CA 1
ATOM 854 C C . THR A 1 108 ? 1.951 -2.497 -22.775 1.00 86.44 108 THR A C 1
ATOM 856 O O . THR A 1 108 ? 1.198 -3.464 -22.715 1.00 86.44 108 THR A O 1
ATOM 859 N N . GLN A 1 109 ? 3.056 -2.394 -22.041 1.00 86.25 109 GLN A N 1
ATOM 860 C CA . GLN A 1 109 ? 3.533 -3.453 -21.156 1.00 86.25 109 GLN A CA 1
ATOM 861 C C . GLN A 1 109 ? 4.341 -2.880 -19.991 1.00 86.25 109 GLN A C 1
ATOM 863 O O . GLN A 1 109 ? 5.158 -1.974 -20.176 1.00 86.25 109 GLN A O 1
ATOM 868 N N . LEU A 1 110 ? 4.137 -3.438 -18.796 1.00 87.31 110 LEU A N 1
ATOM 869 C CA . LEU A 1 110 ? 4.949 -3.160 -17.619 1.00 87.31 110 LEU A CA 1
ATOM 870 C C . LEU A 1 110 ? 6.007 -4.258 -17.453 1.00 87.31 110 LEU A C 1
ATOM 872 O O . LEU A 1 110 ? 5.699 -5.442 -17.388 1.00 87.31 110 LEU A O 1
ATOM 876 N N . TRP A 1 111 ? 7.273 -3.863 -17.394 1.00 88.06 111 TRP A N 1
ATOM 877 C CA . TRP A 1 111 ? 8.409 -4.763 -17.242 1.00 88.06 111 TRP A CA 1
ATOM 878 C C . TRP A 1 111 ? 8.907 -4.723 -15.794 1.00 88.06 111 TRP A C 1
ATOM 880 O O . TRP A 1 111 ? 9.577 -3.781 -15.359 1.00 88.06 111 TRP A O 1
ATOM 890 N N . MET A 1 112 ? 8.568 -5.774 -15.052 1.00 86.75 112 MET A N 1
ATOM 891 C CA . MET A 1 112 ? 8.958 -6.023 -13.666 1.00 86.75 112 MET A CA 1
ATOM 892 C C . MET A 1 112 ? 10.209 -6.909 -13.569 1.00 86.75 112 MET A C 1
ATOM 894 O O . MET A 1 112 ? 10.439 -7.781 -14.411 1.00 86.75 112 MET A O 1
ATOM 898 N N . HIS A 1 113 ? 10.984 -6.723 -12.493 1.00 84.69 113 HIS A N 1
ATOM 899 C CA . HIS A 1 113 ? 12.095 -7.599 -12.079 1.00 84.69 113 HIS A CA 1
ATOM 900 C C . HIS A 1 113 ? 13.170 -7.868 -13.152 1.00 84.69 113 HIS A C 1
ATOM 902 O O . HIS A 1 113 ? 13.793 -8.929 -13.161 1.00 84.69 113 HIS A O 1
ATOM 908 N N . VAL A 1 114 ? 13.409 -6.910 -14.049 1.00 88.69 114 VAL A N 1
ATOM 909 C CA . VAL A 1 114 ? 14.423 -6.996 -15.107 1.00 88.69 114 VAL A CA 1
ATOM 910 C C . VAL A 1 114 ? 15.308 -5.754 -15.067 1.00 88.69 114 VAL A C 1
ATOM 912 O O . VAL A 1 114 ? 14.814 -4.649 -14.864 1.00 88.69 114 VAL A O 1
ATOM 915 N N . SER A 1 115 ? 16.621 -5.923 -15.239 1.00 91.44 115 SER A N 1
ATOM 916 C CA . SER A 1 115 ? 17.536 -4.782 -15.351 1.00 91.44 115 SER A CA 1
ATOM 917 C C . SER A 1 115 ? 17.407 -4.130 -16.728 1.00 91.44 115 SER A C 1
ATOM 919 O O . SER A 1 115 ? 17.075 -4.801 -17.704 1.00 91.44 115 SER A O 1
ATOM 921 N N . ARG A 1 116 ? 17.743 -2.839 -16.851 1.00 92.75 116 ARG A N 1
ATOM 922 C CA . ARG A 1 116 ? 17.722 -2.135 -18.148 1.00 92.75 116 ARG A CA 1
ATOM 923 C C . ARG A 1 116 ? 18.532 -2.866 -19.223 1.00 92.75 116 ARG A C 1
ATOM 925 O O . ARG A 1 116 ? 18.065 -3.002 -20.345 1.00 92.75 116 ARG A O 1
ATOM 932 N N . LYS A 1 117 ? 19.729 -3.354 -18.879 1.00 94.38 117 LYS A N 1
ATOM 933 C CA . LYS A 1 117 ? 20.597 -4.101 -19.804 1.00 94.38 117 LYS A CA 1
ATOM 934 C C . LYS A 1 117 ? 19.920 -5.377 -20.301 1.00 94.38 117 LYS A C 1
ATOM 936 O O . LYS A 1 117 ? 19.903 -5.630 -21.499 1.00 94.38 117 LYS A O 1
ATOM 941 N N . GLU A 1 118 ? 19.350 -6.164 -19.391 1.00 94.12 118 GLU A N 1
ATOM 942 C CA . GLU A 1 118 ? 18.658 -7.399 -19.767 1.00 94.12 118 GLU A CA 1
ATOM 943 C C . GLU A 1 118 ? 17.382 -7.108 -20.567 1.00 94.12 118 GLU A C 1
ATOM 945 O O . GLU A 1 118 ? 17.095 -7.808 -21.531 1.00 94.12 118 GLU A O 1
ATOM 950 N N . LEU A 1 119 ? 16.656 -6.038 -20.235 1.00 94.19 119 LEU A N 1
ATOM 951 C CA . LEU A 1 119 ? 15.503 -5.587 -21.011 1.00 94.19 119 LEU A CA 1
ATOM 952 C C . LEU A 1 119 ? 15.903 -5.197 -22.439 1.00 94.19 119 LEU A C 1
ATOM 954 O O . LEU A 1 119 ? 15.253 -5.624 -23.386 1.00 94.19 119 LEU A O 1
ATOM 958 N N . VAL A 1 120 ? 16.999 -4.450 -22.610 1.00 95.88 120 VAL A N 1
ATOM 959 C CA . VAL A 1 120 ? 17.537 -4.116 -23.937 1.00 95.88 120 VAL A CA 1
ATOM 960 C C . VAL A 1 120 ? 17.901 -5.377 -24.724 1.00 95.88 120 VAL A C 1
ATOM 962 O O . VAL A 1 120 ? 17.541 -5.465 -25.895 1.00 95.88 120 VAL A O 1
ATOM 965 N N . TYR A 1 121 ? 18.546 -6.371 -24.101 1.00 96.69 121 TYR A N 1
ATOM 966 C CA . TYR A 1 121 ? 18.815 -7.646 -24.775 1.00 96.69 121 TYR A CA 1
ATOM 967 C C . TYR A 1 121 ? 17.537 -8.342 -25.225 1.00 96.69 121 TYR A C 1
ATOM 969 O O . TYR A 1 121 ? 17.458 -8.718 -26.387 1.00 96.69 121 TYR A O 1
ATOM 977 N N . ARG A 1 122 ? 16.523 -8.445 -24.359 1.00 94.00 122 ARG A N 1
ATOM 978 C CA . ARG A 1 122 ? 15.241 -9.069 -24.720 1.00 94.00 122 ARG A CA 1
ATOM 979 C C . ARG A 1 122 ? 14.565 -8.362 -25.889 1.00 94.00 122 ARG A C 1
ATOM 981 O O . ARG A 1 122 ? 14.104 -9.023 -26.811 1.00 94.00 122 ARG A O 1
ATOM 988 N N . LEU A 1 123 ? 14.547 -7.026 -25.885 1.00 94.94 123 LEU A N 1
ATOM 989 C CA . LEU A 1 123 ? 13.999 -6.248 -27.000 1.00 94.94 123 LEU A CA 1
ATOM 990 C C . LEU A 1 123 ? 14.752 -6.536 -28.306 1.00 94.94 123 LEU A C 1
ATOM 992 O O . LEU A 1 123 ? 14.121 -6.705 -29.343 1.00 94.94 123 LEU A O 1
ATOM 996 N N . LEU A 1 124 ? 16.084 -6.607 -28.264 1.00 96.38 124 LEU A N 1
ATOM 997 C CA . LEU A 1 124 ? 16.910 -6.887 -29.442 1.00 96.38 124 LEU A CA 1
ATOM 998 C C . LEU A 1 124 ? 16.774 -8.340 -29.926 1.00 96.38 124 LEU A C 1
ATOM 1000 O O . LEU A 1 124 ? 16.732 -8.572 -31.132 1.00 96.38 124 LEU A O 1
ATOM 1004 N N . GLU A 1 125 ? 16.643 -9.303 -29.015 1.00 95.12 125 GLU A N 1
ATOM 1005 C CA . GLU A 1 125 ? 16.360 -10.708 -29.330 1.00 95.12 125 GLU A CA 1
ATOM 1006 C C . GLU A 1 125 ? 15.000 -10.856 -30.023 1.00 95.12 125 GLU A C 1
ATOM 1008 O O . GLU A 1 125 ? 14.906 -11.515 -31.056 1.00 95.12 125 GLU A O 1
ATOM 1013 N N . GLU A 1 126 ? 13.962 -10.175 -29.525 1.00 91.75 126 GLU A N 1
ATOM 1014 C CA . GLU A 1 126 ? 12.640 -10.137 -30.166 1.00 91.75 126 GLU A CA 1
ATOM 1015 C C . GLU A 1 126 ? 12.667 -9.462 -31.551 1.00 91.75 126 GLU A C 1
ATOM 1017 O O . GLU A 1 126 ? 11.884 -9.819 -32.429 1.00 91.75 126 GLU A O 1
ATOM 1022 N N . ILE A 1 127 ? 13.580 -8.509 -31.769 1.00 93.50 127 ILE A N 1
ATOM 1023 C CA . ILE A 1 127 ? 13.825 -7.877 -33.077 1.00 93.50 127 ILE A CA 1
ATOM 1024 C C . ILE A 1 127 ? 14.549 -8.834 -34.047 1.00 93.50 127 ILE A C 1
ATOM 1026 O O . ILE A 1 127 ? 14.416 -8.688 -35.265 1.00 93.50 127 ILE A O 1
ATOM 1030 N N . GLY A 1 128 ? 15.266 -9.837 -33.532 1.00 92.19 128 GLY A N 1
ATOM 1031 C CA . GLY A 1 128 ? 15.974 -10.855 -34.315 1.00 92.19 128 GLY A CA 1
ATOM 1032 C C . GLY A 1 128 ? 17.502 -10.799 -34.227 1.00 92.19 128 GLY A C 1
ATOM 1033 O O . GLY A 1 128 ? 18.173 -11.428 -35.049 1.00 92.19 128 GLY A O 1
ATOM 1034 N N . TYR A 1 129 ? 18.063 -10.056 -33.269 1.00 94.69 129 TYR A N 1
ATOM 1035 C CA . TYR A 1 129 ? 19.496 -10.103 -32.972 1.00 94.69 129 TYR A CA 1
ATOM 1036 C C . TYR A 1 129 ? 19.842 -11.286 -32.079 1.00 94.69 129 TYR A C 1
ATOM 1038 O O . TYR A 1 129 ? 19.169 -11.559 -31.085 1.00 94.69 129 TYR A O 1
ATOM 1046 N N . TYR A 1 130 ? 20.974 -11.917 -32.354 1.00 94.69 130 TYR A N 1
ATOM 1047 C CA . TYR A 1 130 ? 21.597 -12.819 -31.396 1.00 94.69 130 TYR A CA 1
ATOM 1048 C C . TYR A 1 130 ? 22.510 -12.045 -30.443 1.00 94.69 130 TYR A C 1
ATOM 1050 O O . TYR A 1 130 ? 23.141 -11.063 -30.830 1.00 94.69 130 TYR A O 1
ATOM 1058 N N . ARG A 1 131 ? 22.664 -12.508 -29.193 1.00 94.50 131 ARG A N 1
ATOM 1059 C CA . ARG A 1 131 ? 23.515 -11.817 -28.200 1.00 94.50 131 ARG A CA 1
ATOM 1060 C C . ARG A 1 131 ? 24.963 -11.606 -28.661 1.00 94.50 131 ARG A C 1
ATOM 1062 O O . ARG A 1 131 ? 25.567 -10.623 -28.255 1.00 94.50 131 ARG A O 1
ATOM 1069 N N . TYR A 1 132 ? 25.511 -12.489 -29.501 1.00 93.06 132 TYR A N 1
ATOM 1070 C CA . TYR A 1 132 ? 26.868 -12.343 -30.048 1.00 93.06 132 TYR A CA 1
ATOM 1071 C C . TYR A 1 132 ? 26.982 -11.247 -31.125 1.00 93.06 132 TYR A C 1
ATOM 1073 O O . TYR A 1 132 ? 28.082 -10.779 -31.395 1.00 93.06 132 TYR A O 1
ATOM 1081 N N . GLU A 1 133 ? 25.866 -10.816 -31.722 1.00 94.44 133 GLU A N 1
ATOM 1082 C CA . GLU A 1 133 ? 25.808 -9.689 -32.665 1.00 94.44 133 GLU A CA 1
ATOM 1083 C C . GLU A 1 133 ? 25.745 -8.339 -31.928 1.00 94.44 133 GLU A C 1
ATOM 1085 O O . GLU A 1 133 ? 25.826 -7.284 -32.554 1.00 94.44 133 GLU A O 1
ATOM 1090 N N . ILE A 1 134 ? 25.604 -8.352 -30.595 1.00 96.25 134 ILE A N 1
ATOM 1091 C CA . ILE A 1 134 ? 25.420 -7.163 -29.762 1.00 96.25 134 ILE A CA 1
ATOM 1092 C C . ILE A 1 134 ? 26.651 -6.951 -28.883 1.00 96.25 134 ILE A C 1
ATOM 1094 O O . ILE A 1 134 ? 26.962 -7.742 -27.992 1.00 96.25 134 ILE A O 1
ATOM 1098 N N . THR A 1 135 ? 27.302 -5.806 -29.052 1.00 95.19 135 THR A N 1
ATOM 1099 C CA . THR A 1 135 ? 28.416 -5.378 -28.205 1.00 95.19 135 THR A CA 1
ATOM 1100 C C . THR A 1 135 ? 27.939 -4.319 -27.215 1.00 95.19 135 THR A C 1
ATOM 1102 O O . THR A 1 135 ? 27.735 -3.159 -27.571 1.00 95.19 135 THR A O 1
ATOM 1105 N N . TRP A 1 136 ? 27.761 -4.717 -25.951 1.00 95.25 136 TRP A N 1
ATOM 1106 C CA . TRP A 1 136 ? 27.381 -3.814 -24.859 1.00 95.25 136 TRP A CA 1
ATOM 1107 C C . TRP A 1 136 ? 28.616 -3.257 -24.153 1.00 95.25 136 TRP A C 1
ATOM 1109 O O . TRP A 1 136 ? 29.282 -3.971 -23.401 1.00 95.25 136 TRP A O 1
ATOM 1119 N N . GLN A 1 137 ? 28.886 -1.971 -24.342 1.00 93.62 137 GLN A N 1
ATOM 1120 C CA . GLN A 1 137 ? 30.024 -1.276 -23.751 1.00 93.62 137 GLN A CA 1
ATOM 1121 C C . GLN A 1 137 ? 29.587 0.040 -23.091 1.00 93.62 137 GLN A C 1
ATOM 1123 O O . GLN A 1 137 ? 30.005 1.139 -23.449 1.00 93.62 137 GLN A O 1
ATOM 1128 N N . VAL A 1 138 ? 28.684 -0.080 -22.125 1.00 93.75 138 VAL A N 1
ATOM 1129 C CA . VAL A 1 138 ? 28.130 1.050 -21.378 1.00 93.75 138 VAL A CA 1
ATOM 1130 C C . VAL A 1 138 ? 28.727 1.057 -19.973 1.00 93.75 138 VAL A C 1
ATOM 1132 O O . VAL A 1 138 ? 28.573 0.072 -19.247 1.00 93.75 138 VAL A O 1
ATOM 1135 N N . ASP A 1 139 ? 29.365 2.166 -19.602 1.00 91.75 139 ASP A N 1
ATOM 1136 C CA . ASP A 1 139 ? 29.831 2.439 -18.240 1.00 91.75 139 ASP A CA 1
ATOM 1137 C C . ASP A 1 139 ? 28.633 2.627 -17.294 1.00 91.75 139 ASP A C 1
ATOM 1139 O O . ASP A 1 139 ? 27.589 3.147 -17.700 1.00 91.75 139 ASP A O 1
ATOM 1143 N N . GLU A 1 140 ? 28.769 2.220 -16.031 1.00 88.44 140 GLU A N 1
ATOM 1144 C CA . GLU A 1 140 ? 27.695 2.325 -15.038 1.00 88.44 140 GLU A CA 1
ATOM 1145 C C . GLU A 1 140 ? 27.339 3.790 -14.744 1.00 88.44 140 GLU A C 1
ATOM 1147 O O . GLU A 1 140 ? 28.207 4.627 -14.494 1.00 88.44 140 GLU A O 1
ATOM 1152 N N . VAL A 1 141 ? 26.044 4.107 -14.800 1.00 88.25 141 VAL A N 1
ATOM 1153 C CA . VAL A 1 141 ? 25.512 5.464 -14.624 1.00 88.25 141 VAL A CA 1
ATOM 1154 C C . VAL A 1 141 ? 24.215 5.418 -13.831 1.00 88.25 141 VAL A C 1
ATOM 1156 O O . VAL A 1 141 ? 23.440 4.467 -13.936 1.00 88.25 141 VAL A O 1
ATOM 1159 N N . ILE A 1 142 ? 23.962 6.470 -13.056 1.00 84.75 142 ILE A N 1
ATOM 1160 C CA . ILE A 1 142 ? 22.769 6.575 -12.215 1.00 84.75 142 ILE A CA 1
ATOM 1161 C C . ILE A 1 142 ? 21.558 6.872 -13.103 1.00 84.75 142 ILE A C 1
ATOM 1163 O O . ILE A 1 142 ? 21.501 7.908 -13.765 1.00 84.75 142 ILE A O 1
ATOM 1167 N N . ALA A 1 143 ? 20.603 5.946 -13.123 1.00 83.44 143 ALA A N 1
ATOM 1168 C CA . ALA A 1 143 ? 19.354 6.027 -13.872 1.00 83.44 143 ALA A CA 1
ATOM 1169 C C . ALA A 1 143 ? 18.273 5.187 -13.164 1.00 83.44 143 ALA A C 1
ATOM 1171 O O . ALA A 1 143 ? 18.628 4.301 -12.384 1.00 83.44 143 ALA A O 1
ATOM 1172 N N . PRO A 1 144 ? 16.973 5.393 -13.449 1.00 80.38 144 PRO A N 1
ATOM 1173 C CA . PRO A 1 144 ? 15.899 4.600 -12.847 1.00 80.38 144 PRO A CA 1
ATOM 1174 C C . PRO A 1 144 ? 16.129 3.091 -13.013 1.00 80.38 144 PRO A C 1
ATOM 1176 O O . PRO A 1 144 ? 16.455 2.638 -14.111 1.00 80.38 144 PRO A O 1
ATOM 1179 N N . GLU A 1 145 ? 15.967 2.295 -11.958 1.00 80.25 145 GLU A N 1
ATOM 1180 C CA . GLU A 1 145 ? 16.216 0.840 -12.007 1.00 80.25 145 GLU A CA 1
ATOM 1181 C C . GLU A 1 145 ? 15.003 0.020 -12.484 1.00 80.25 145 GLU A C 1
ATOM 1183 O O . GLU A 1 145 ? 15.095 -1.195 -12.649 1.00 80.25 145 GLU A O 1
ATOM 1188 N N . GLY A 1 146 ? 13.880 0.687 -12.753 1.00 78.94 146 GLY A N 1
ATOM 1189 C CA . GLY A 1 146 ? 12.596 0.069 -13.060 1.00 78.94 146 GLY A CA 1
ATOM 1190 C C . GLY A 1 146 ? 11.570 0.299 -11.941 1.00 78.94 146 GLY A C 1
ATOM 1191 O O . GLY A 1 146 ? 11.887 0.920 -10.927 1.00 78.94 146 GLY A O 1
ATOM 1192 N N . PRO A 1 147 ? 10.330 -0.181 -12.106 1.00 85.94 147 PRO A N 1
ATOM 1193 C CA . PRO A 1 147 ? 9.847 -0.953 -13.253 1.00 85.94 147 PRO A CA 1
ATOM 1194 C C . PRO A 1 147 ? 9.767 -0.118 -14.534 1.00 85.94 147 PRO A C 1
ATOM 1196 O O . PRO A 1 147 ? 9.597 1.095 -14.470 1.00 85.94 147 PRO A O 1
ATOM 1199 N N . PHE A 1 148 ? 9.896 -0.752 -15.701 1.00 88.81 148 PHE A N 1
ATOM 1200 C CA . PHE A 1 148 ? 9.875 -0.036 -16.981 1.00 88.81 148 PHE A CA 1
ATOM 1201 C C . PHE A 1 148 ? 8.512 -0.172 -17.644 1.00 88.81 148 PHE A C 1
ATOM 1203 O O . PHE A 1 148 ? 8.094 -1.276 -17.973 1.00 88.81 148 PHE A O 1
ATOM 1210 N N . LEU A 1 149 ? 7.824 0.940 -17.874 1.00 88.25 149 LEU A N 1
ATOM 1211 C CA . LEU A 1 149 ? 6.569 0.940 -18.619 1.00 88.25 149 LEU A CA 1
ATOM 1212 C C . LEU A 1 149 ? 6.844 1.306 -20.083 1.00 88.25 149 LEU A C 1
ATOM 1214 O O . LEU A 1 149 ? 7.399 2.371 -20.356 1.00 88.25 149 LEU A O 1
ATOM 1218 N N . GLN A 1 150 ? 6.457 0.431 -21.009 1.00 89.50 150 GLN A N 1
ATOM 1219 C CA . GLN A 1 150 ? 6.381 0.699 -22.446 1.00 89.50 150 GLN A CA 1
ATOM 1220 C C . GLN A 1 150 ? 4.926 1.051 -22.758 1.00 89.50 150 GLN A C 1
ATOM 1222 O O . GLN A 1 150 ? 4.053 0.245 -22.450 1.00 89.50 150 GLN A O 1
ATOM 1227 N N . VAL A 1 151 ? 4.637 2.231 -23.316 1.00 86.38 151 VAL A N 1
ATOM 1228 C CA . VAL A 1 151 ? 3.248 2.677 -23.562 1.00 86.38 151 VAL A CA 1
ATOM 1229 C C . VAL A 1 151 ? 3.079 3.131 -24.988 1.00 86.38 151 VAL A C 1
ATOM 1231 O O . VAL A 1 151 ? 3.559 4.201 -25.340 1.00 86.38 151 VAL A O 1
ATOM 1234 N N . GLN A 1 152 ? 2.374 2.330 -25.790 1.00 86.19 152 GLN A N 1
ATOM 1235 C CA . GLN A 1 152 ? 2.150 2.618 -27.211 1.00 86.19 152 GLN A CA 1
ATOM 1236 C C . GLN A 1 152 ? 3.449 2.976 -27.958 1.00 86.19 152 GLN A C 1
ATOM 1238 O O . GLN A 1 152 ? 3.451 3.723 -28.934 1.00 86.19 152 GLN A O 1
ATOM 1243 N N . GLU A 1 153 ? 4.566 2.419 -27.496 1.00 89.88 153 GLU A N 1
ATOM 1244 C CA . GLU A 1 153 ? 5.885 2.611 -28.080 1.00 89.88 153 GLU A CA 1
ATOM 1245 C C . GLU A 1 153 ? 6.256 1.361 -28.867 1.00 89.88 153 GLU A C 1
ATOM 1247 O O . GLU A 1 153 ? 6.010 0.232 -28.418 1.00 89.88 153 GLU A O 1
ATOM 1252 N N . SER A 1 154 ? 6.881 1.565 -30.027 1.00 93.50 154 SER A N 1
ATOM 1253 C CA . SER A 1 154 ? 7.513 0.467 -30.744 1.00 93.50 154 SER A CA 1
ATOM 1254 C C . SER A 1 154 ? 8.710 -0.073 -29.955 1.00 93.50 154 SER A C 1
ATOM 1256 O O . SER A 1 154 ? 9.253 0.614 -29.084 1.00 93.50 154 SER A O 1
ATOM 1258 N N . ASN A 1 155 ? 9.164 -1.291 -30.246 1.00 94.25 155 ASN A N 1
ATOM 1259 C CA . ASN A 1 155 ? 10.368 -1.836 -29.601 1.00 94.25 155 ASN A CA 1
ATOM 1260 C C . ASN A 1 155 ? 11.594 -0.961 -29.868 1.00 94.25 155 ASN A C 1
ATOM 1262 O O . ASN A 1 155 ? 12.431 -0.774 -28.987 1.00 94.25 155 ASN A O 1
ATOM 1266 N N . TYR A 1 156 ? 11.663 -0.386 -31.068 1.00 94.56 156 TYR A N 1
ATOM 1267 C CA . TYR A 1 156 ? 12.708 0.548 -31.460 1.00 94.56 156 TYR A CA 1
ATOM 1268 C C . TYR A 1 156 ? 12.646 1.869 -30.679 1.00 94.56 156 TYR A C 1
ATOM 1270 O O . TYR A 1 156 ? 13.667 2.347 -30.182 1.00 94.56 156 TYR A O 1
ATOM 1278 N N . ASP A 1 157 ? 11.460 2.462 -30.527 1.00 93.25 157 ASP A N 1
ATOM 1279 C CA . ASP A 1 157 ? 11.310 3.718 -29.784 1.00 93.25 157 ASP A CA 1
ATOM 1280 C C . ASP A 1 157 ? 11.564 3.533 -28.290 1.00 93.25 157 ASP A C 1
ATOM 1282 O O . ASP A 1 157 ? 12.262 4.346 -27.677 1.00 93.25 157 ASP A O 1
ATOM 1286 N N . PHE A 1 158 ? 11.087 2.421 -27.727 1.00 93.50 158 PHE A N 1
ATOM 1287 C CA . PHE A 1 158 ? 11.344 2.071 -26.339 1.00 93.50 158 PHE A CA 1
ATOM 1288 C C . PHE A 1 158 ? 12.837 1.822 -26.088 1.00 93.50 158 PHE A C 1
ATOM 1290 O O . PHE A 1 158 ? 13.397 2.371 -25.138 1.00 93.50 158 PHE A O 1
ATOM 1297 N N . LEU A 1 159 ? 13.520 1.096 -26.983 1.00 95.31 159 LEU A N 1
ATOM 1298 C CA . LEU A 1 159 ? 14.975 0.923 -26.943 1.00 95.31 159 LEU A CA 1
ATOM 1299 C C . LEU A 1 159 ? 15.699 2.275 -26.940 1.00 95.31 159 LEU A C 1
ATOM 1301 O O . LEU A 1 159 ? 16.525 2.523 -26.061 1.00 95.31 159 LEU A O 1
ATOM 1305 N N . LYS A 1 160 ? 15.381 3.174 -27.883 1.00 94.38 160 LYS A N 1
ATOM 1306 C CA . LYS A 1 160 ? 15.997 4.511 -27.939 1.00 94.38 160 LYS A CA 1
ATOM 1307 C C . LYS A 1 160 ? 15.779 5.289 -26.645 1.00 94.38 160 LYS A C 1
ATOM 1309 O O . LYS A 1 160 ? 16.706 5.951 -26.180 1.00 94.38 160 LYS A O 1
ATOM 1314 N N . ARG A 1 161 ? 14.588 5.202 -26.042 1.00 92.19 161 ARG A N 1
ATOM 1315 C CA . ARG A 1 161 ? 14.293 5.868 -24.768 1.00 92.19 161 ARG A CA 1
ATOM 1316 C C . ARG A 1 161 ? 15.143 5.298 -23.633 1.00 92.19 161 ARG A C 1
ATOM 1318 O O . ARG A 1 161 ? 15.776 6.074 -22.920 1.00 92.19 161 ARG A O 1
ATOM 1325 N N . LEU A 1 162 ? 15.227 3.972 -23.514 1.00 93.38 162 LEU A N 1
ATOM 1326 C CA . LEU A 1 162 ? 16.059 3.303 -22.509 1.00 93.38 162 LEU A CA 1
ATOM 1327 C C . LEU A 1 162 ? 17.542 3.673 -22.652 1.00 93.38 162 LEU A C 1
ATOM 1329 O O . LEU A 1 162 ? 18.203 3.916 -21.645 1.00 93.38 162 LEU A O 1
ATOM 1333 N N . LEU A 1 163 ? 18.061 3.751 -23.882 1.00 95.06 163 LEU A N 1
ATOM 1334 C CA . LEU A 1 163 ? 19.443 4.163 -24.144 1.00 95.06 163 LEU A CA 1
ATOM 1335 C C . LEU A 1 163 ? 19.669 5.656 -23.850 1.00 95.06 163 LEU A C 1
ATOM 1337 O O . LEU A 1 163 ? 20.695 6.018 -23.271 1.00 95.06 163 LEU A O 1
ATOM 1341 N N . ALA A 1 164 ? 18.703 6.522 -24.171 1.00 92.94 164 ALA A N 1
ATOM 1342 C CA . ALA A 1 164 ? 18.777 7.952 -23.876 1.00 92.94 164 ALA A CA 1
ATOM 1343 C C . ALA A 1 164 ? 18.825 8.246 -22.364 1.00 92.94 164 ALA A C 1
ATOM 1345 O O . ALA A 1 164 ? 19.543 9.157 -21.951 1.00 92.94 164 ALA A O 1
ATOM 1346 N N . GLU A 1 165 ? 18.120 7.466 -21.534 1.00 89.88 165 GLU A N 1
ATOM 1347 C CA . GLU A 1 165 ? 18.144 7.591 -20.063 1.00 89.88 165 GLU A CA 1
ATOM 1348 C C . GLU A 1 165 ? 19.547 7.374 -19.470 1.00 89.88 165 GLU A C 1
ATOM 1350 O O . GLU A 1 165 ? 19.912 8.028 -18.497 1.00 89.88 165 GLU A O 1
ATOM 1355 N N . ILE A 1 166 ? 20.355 6.503 -20.079 1.00 92.94 166 ILE A N 1
ATOM 1356 C CA . ILE A 1 166 ? 21.739 6.206 -19.663 1.00 92.94 166 ILE A CA 1
ATOM 1357 C C . ILE A 1 166 ? 22.792 6.915 -20.530 1.00 92.94 166 ILE A C 1
ATOM 1359 O O . ILE A 1 166 ? 23.991 6.691 -20.358 1.00 92.94 166 ILE A O 1
ATOM 1363 N N . GLY A 1 167 ? 22.365 7.775 -21.459 1.00 92.56 167 GLY A N 1
ATOM 1364 C CA . GLY A 1 167 ? 23.250 8.507 -22.366 1.00 92.56 167 GLY A CA 1
ATOM 1365 C C . GLY A 1 167 ? 24.011 7.619 -23.358 1.00 92.56 167 GLY A C 1
ATOM 1366 O O . GLY A 1 167 ? 25.024 8.060 -23.908 1.00 92.56 167 GLY A O 1
ATOM 1367 N N . ALA A 1 168 ? 23.560 6.383 -23.579 1.00 95.19 168 ALA A N 1
ATOM 1368 C CA . ALA A 1 168 ? 24.167 5.449 -24.518 1.00 95.19 168 ALA A CA 1
ATOM 1369 C C . ALA A 1 168 ? 23.710 5.748 -25.949 1.00 95.19 168 ALA A C 1
ATOM 1371 O O . ALA A 1 168 ? 22.538 6.011 -26.192 1.00 95.19 168 ALA A O 1
ATOM 1372 N N . ASN A 1 169 ? 24.642 5.700 -26.893 1.00 95.25 169 ASN A N 1
ATOM 1373 C CA . ASN A 1 169 ? 24.377 5.739 -28.324 1.00 95.25 169 ASN A CA 1
ATOM 1374 C C . ASN A 1 169 ? 24.608 4.357 -28.945 1.00 95.25 169 ASN A C 1
ATOM 1376 O O . ASN A 1 169 ? 25.223 3.490 -28.317 1.00 95.25 169 ASN A O 1
ATOM 1380 N N . PHE A 1 170 ? 24.129 4.162 -30.171 1.00 95.94 170 PHE A N 1
ATOM 1381 C CA . PHE A 1 170 ? 24.397 2.946 -30.931 1.00 95.94 170 PHE A CA 1
ATOM 1382 C C . PHE A 1 170 ? 24.824 3.220 -32.374 1.00 95.94 170 PHE A C 1
ATOM 1384 O O . PHE A 1 170 ? 24.484 4.254 -32.949 1.00 95.94 170 PHE A O 1
ATOM 1391 N N . TRP A 1 171 ? 25.583 2.291 -32.951 1.00 95.56 171 TRP A N 1
ATOM 1392 C CA . TRP A 1 171 ? 25.971 2.273 -34.365 1.00 95.56 171 TRP A CA 1
ATOM 1393 C C . TRP A 1 171 ? 26.269 0.837 -34.814 1.00 95.56 171 TRP A C 1
ATOM 1395 O O . TRP A 1 171 ? 26.245 -0.088 -33.999 1.00 95.56 171 TRP A O 1
ATOM 1405 N N . PHE A 1 172 ? 26.574 0.661 -36.099 1.00 95.12 172 PHE A N 1
ATOM 1406 C CA . PHE A 1 172 ? 26.793 -0.648 -36.706 1.00 95.12 172 PHE A CA 1
ATOM 1407 C C . PHE A 1 172 ? 28.225 -0.813 -37.207 1.00 95.12 172 PHE A C 1
ATOM 1409 O O . PHE A 1 172 ? 28.797 0.102 -37.805 1.00 95.12 172 PHE A O 1
ATOM 1416 N N . ASN A 1 173 ? 28.791 -1.997 -36.982 1.00 92.88 173 ASN A N 1
ATOM 1417 C CA . ASN A 1 173 ? 30.010 -2.439 -37.646 1.00 92.88 173 ASN A CA 1
ATOM 1418 C C . ASN A 1 173 ? 29.661 -3.500 -38.697 1.00 92.88 173 ASN A C 1
ATOM 1420 O O . ASN A 1 173 ? 28.850 -4.396 -38.453 1.00 92.88 173 ASN A O 1
ATOM 1424 N N . HIS A 1 174 ? 30.322 -3.398 -39.847 1.00 90.94 174 HIS A N 1
ATOM 1425 C CA . HIS A 1 174 ? 30.200 -4.320 -40.971 1.00 90.94 174 HIS A CA 1
ATOM 1426 C C . HIS A 1 174 ? 31.610 -4.753 -41.387 1.00 90.94 174 HIS A C 1
ATOM 1428 O O . HIS A 1 174 ? 32.237 -4.139 -42.254 1.00 90.94 174 HIS A O 1
ATOM 1434 N N . ASP A 1 175 ? 32.150 -5.748 -40.685 1.00 86.19 175 ASP A N 1
ATOM 1435 C CA . ASP A 1 175 ? 33.427 -6.368 -41.039 1.00 86.19 175 ASP A CA 1
ATOM 1436 C C . ASP A 1 175 ? 33.173 -7.483 -42.080 1.00 86.19 175 ASP A C 1
ATOM 1438 O O . ASP A 1 175 ? 32.124 -8.111 -42.032 1.00 86.19 175 ASP A O 1
ATOM 1442 N N . PRO A 1 176 ? 34.099 -7.749 -43.020 1.00 83.25 176 PRO A N 1
ATOM 1443 C CA . PRO A 1 176 ? 33.896 -8.731 -44.098 1.00 83.25 176 PRO A CA 1
ATOM 1444 C C . PRO A 1 176 ? 33.708 -10.183 -43.621 1.00 83.25 176 PRO A C 1
ATOM 1446 O O . PRO A 1 176 ? 33.206 -11.012 -44.375 1.00 83.25 176 PRO A O 1
ATOM 1449 N N . ASP A 1 177 ? 34.144 -10.497 -42.400 1.00 80.50 177 ASP A N 1
ATOM 1450 C CA . ASP A 1 177 ? 33.963 -11.782 -41.722 1.00 80.50 177 ASP A CA 1
ATOM 1451 C C . ASP A 1 177 ? 33.874 -11.508 -40.206 1.00 80.50 177 ASP A C 1
ATOM 1453 O O . ASP A 1 177 ? 34.766 -10.828 -39.677 1.00 80.50 177 ASP A O 1
ATOM 1457 N N . PRO A 1 178 ? 32.834 -11.979 -39.489 1.00 79.81 178 PRO A N 1
ATOM 1458 C CA . PRO A 1 178 ? 31.680 -12.761 -39.959 1.00 79.81 178 PRO A CA 1
ATOM 1459 C C . PRO A 1 178 ? 30.667 -11.953 -40.783 1.00 79.81 178 PRO A C 1
ATOM 1461 O O . PRO A 1 178 ? 30.498 -10.758 -40.571 1.00 79.81 178 PRO A O 1
ATOM 1464 N N . LEU A 1 179 ? 29.957 -12.635 -41.695 1.00 84.69 179 LEU A N 1
ATOM 1465 C CA . LEU A 1 179 ? 28.932 -12.074 -42.595 1.00 84.69 179 LEU A CA 1
ATOM 1466 C C . LEU A 1 179 ? 27.628 -11.709 -41.858 1.00 84.69 179 LEU A C 1
ATOM 1468 O O . LEU A 1 179 ? 26.550 -12.198 -42.186 1.00 84.69 179 LEU A O 1
ATOM 1472 N N . HIS A 1 180 ? 27.719 -10.869 -40.834 1.00 86.69 180 HIS A N 1
ATOM 1473 C CA . HIS A 1 180 ? 26.572 -10.305 -40.138 1.00 86.69 180 HIS A CA 1
ATOM 1474 C C . HIS A 1 180 ? 26.877 -8.879 -39.678 1.00 86.69 180 HIS A C 1
ATOM 1476 O O . HIS A 1 180 ? 28.027 -8.467 -39.535 1.00 86.69 180 HIS A O 1
ATOM 1482 N N . GLU A 1 181 ? 25.832 -8.102 -39.424 1.00 91.12 181 GLU A N 1
ATOM 1483 C CA . GLU A 1 181 ? 25.992 -6.811 -38.761 1.00 91.12 181 GLU A CA 1
ATOM 1484 C C . GLU A 1 181 ? 26.319 -6.993 -37.275 1.00 91.12 181 GLU A C 1
ATOM 1486 O O . GLU A 1 181 ? 25.879 -7.952 -36.637 1.00 91.12 181 GLU A O 1
ATOM 1491 N N . GLN A 1 182 ? 27.095 -6.070 -36.711 1.00 93.38 182 GLN A N 1
ATOM 1492 C CA . GLN A 1 182 ? 27.299 -5.977 -35.267 1.00 93.38 182 GLN A CA 1
ATOM 1493 C C . GLN A 1 182 ? 26.732 -4.658 -34.754 1.00 93.38 182 GLN A C 1
ATOM 1495 O O . GLN A 1 182 ? 27.170 -3.586 -35.174 1.00 93.38 182 GLN A O 1
ATOM 1500 N N . LEU A 1 183 ? 25.790 -4.738 -33.817 1.00 96.12 183 LEU A N 1
ATOM 1501 C CA . LEU A 1 183 ? 25.221 -3.588 -33.127 1.00 96.12 183 LEU A CA 1
ATOM 1502 C C . LEU A 1 183 ? 26.097 -3.234 -31.924 1.00 96.12 183 LEU A C 1
ATOM 1504 O O . LEU A 1 183 ? 26.220 -4.008 -30.973 1.00 96.12 183 LEU A O 1
ATOM 1508 N N . ILE A 1 184 ? 26.685 -2.043 -31.945 1.00 95.69 184 ILE A N 1
ATOM 1509 C CA . ILE A 1 184 ? 27.507 -1.536 -30.849 1.00 95.69 184 ILE A CA 1
ATOM 1510 C C . ILE A 1 184 ? 26.689 -0.543 -30.034 1.00 95.69 184 ILE A C 1
ATOM 1512 O O . ILE A 1 184 ? 26.116 0.384 -30.597 1.00 95.69 184 ILE A O 1
ATOM 1516 N N . ILE A 1 185 ? 26.656 -0.715 -28.712 1.00 97.25 185 ILE A N 1
ATOM 1517 C CA . ILE A 1 185 ? 25.982 0.186 -27.771 1.00 97.25 185 ILE A CA 1
ATOM 1518 C C . ILE A 1 185 ? 27.015 0.702 -26.772 1.00 97.25 185 ILE A C 1
ATOM 1520 O O . ILE A 1 185 ? 27.623 -0.090 -26.049 1.00 97.25 185 ILE A O 1
ATOM 1524 N N . SER A 1 186 ? 27.202 2.021 -26.701 1.00 94.69 186 SER A N 1
ATOM 1525 C CA . SER A 1 186 ? 28.198 2.640 -25.819 1.00 94.69 186 SER A CA 1
ATOM 1526 C C . SER A 1 186 ? 27.794 4.034 -25.348 1.00 94.69 186 SER A C 1
ATOM 1528 O O . SER A 1 186 ? 27.176 4.806 -26.079 1.00 94.69 186 SER A O 1
ATOM 1530 N N . ASN A 1 187 ? 28.183 4.399 -24.126 1.00 93.12 187 ASN A N 1
ATOM 1531 C CA . ASN A 1 187 ? 28.048 5.755 -23.583 1.00 93.12 187 ASN A CA 1
ATOM 1532 C C . ASN A 1 187 ? 29.398 6.486 -23.444 1.00 93.12 187 ASN A C 1
ATOM 1534 O O . ASN A 1 187 ? 29.432 7.592 -22.893 1.00 93.12 187 ASN A O 1
ATOM 1538 N N . THR A 1 188 ? 30.488 5.934 -23.983 1.00 88.44 188 THR A N 1
ATOM 1539 C CA . THR A 1 188 ? 31.825 6.534 -23.913 1.00 88.44 188 THR A CA 1
ATOM 1540 C C . THR A 1 188 ? 32.367 6.893 -25.304 1.00 88.44 188 THR A C 1
ATOM 1542 O O . THR A 1 188 ? 32.175 6.153 -26.272 1.00 88.44 188 THR A O 1
ATOM 1545 N N . PRO A 1 189 ? 33.051 8.041 -25.457 1.00 83.50 189 PRO A N 1
ATOM 1546 C CA . PRO A 1 189 ? 33.644 8.434 -26.736 1.00 83.50 189 PRO A CA 1
ATOM 1547 C C . PRO A 1 189 ? 34.845 7.569 -27.162 1.00 83.50 189 PRO A C 1
ATOM 1549 O O . PRO A 1 189 ? 35.240 7.574 -28.332 1.00 83.50 189 PRO A O 1
ATOM 1552 N N . TYR A 1 190 ? 35.455 6.830 -26.232 1.00 83.25 190 TYR A N 1
ATOM 1553 C CA . TYR A 1 190 ? 36.769 6.222 -26.455 1.00 83.25 190 TYR A CA 1
ATOM 1554 C C . TYR A 1 190 ? 36.735 4.842 -27.116 1.00 83.25 190 TYR A C 1
ATOM 1556 O O . TYR A 1 190 ? 37.761 4.407 -27.631 1.00 83.25 190 TYR A O 1
ATOM 1564 N N . GLN A 1 191 ? 35.578 4.186 -27.179 1.00 82.75 191 GLN A N 1
ATOM 1565 C CA . GLN A 1 191 ? 35.443 2.833 -27.738 1.00 82.75 191 GLN A CA 1
ATOM 1566 C C . GLN A 1 191 ? 35.232 2.791 -29.259 1.00 82.75 191 GLN A C 1
ATOM 1568 O O . GLN A 1 191 ? 35.249 1.723 -29.863 1.00 82.75 191 GLN A O 1
ATOM 1573 N N . SER A 1 192 ? 35.069 3.951 -29.896 1.00 85.94 192 SER A N 1
ATOM 1574 C CA . SER A 1 192 ? 34.984 4.071 -31.354 1.00 85.94 192 SER A CA 1
ATOM 1575 C C . SER A 1 192 ? 36.262 3.569 -32.050 1.00 85.94 192 SER A C 1
ATOM 1577 O O . SER A 1 192 ? 37.367 4.026 -31.734 1.00 85.94 192 SER A O 1
ATOM 1579 N N . LYS A 1 193 ? 36.109 2.655 -33.020 1.00 90.00 193 LYS A N 1
ATOM 1580 C CA . LYS A 1 193 ? 37.197 2.078 -33.833 1.00 90.00 193 LYS A CA 1
ATOM 1581 C C . LYS A 1 193 ? 37.795 3.141 -34.758 1.00 90.00 193 LYS A C 1
ATOM 1583 O O . LYS A 1 193 ? 37.067 3.915 -35.377 1.00 90.00 193 LYS A O 1
ATOM 1588 N N . TYR A 1 194 ? 39.122 3.160 -34.879 1.00 90.94 194 TYR A N 1
ATOM 1589 C CA . TYR A 1 194 ? 39.810 4.034 -35.829 1.00 90.94 194 TYR A CA 1
ATOM 1590 C C . TYR A 1 194 ? 39.782 3.461 -37.246 1.00 90.94 194 TYR A C 1
ATOM 1592 O O . TYR A 1 194 ? 40.090 2.286 -37.449 1.00 90.94 194 TYR A O 1
ATOM 1600 N N . LEU A 1 195 ? 39.462 4.300 -38.231 1.00 89.50 195 LEU A N 1
ATOM 1601 C CA . LEU A 1 195 ? 39.546 3.944 -39.645 1.00 89.50 195 LEU A CA 1
ATOM 1602 C C . LEU A 1 195 ? 41.014 3.955 -40.111 1.00 89.50 195 LEU A C 1
ATOM 1604 O O . LEU A 1 195 ? 41.667 4.999 -40.033 1.00 89.50 195 LEU A O 1
ATOM 1608 N N . PRO A 1 196 ? 41.553 2.829 -40.616 1.00 79.12 196 PRO A N 1
ATOM 1609 C CA . PRO A 1 196 ? 42.942 2.754 -41.049 1.00 79.12 196 PRO A CA 1
ATOM 1610 C C . PRO A 1 196 ? 43.142 3.317 -42.464 1.00 79.12 196 PRO A C 1
ATOM 1612 O O . PRO A 1 196 ? 42.313 3.110 -43.357 1.00 79.12 196 PRO A O 1
ATOM 1615 N N . ASN A 1 197 ? 44.311 3.925 -42.693 1.00 71.69 197 ASN A N 1
ATOM 1616 C CA . ASN A 1 197 ? 44.833 4.302 -44.016 1.00 71.69 197 ASN A CA 1
ATOM 1617 C C . ASN A 1 197 ? 43.930 5.269 -44.811 1.00 71.69 197 ASN A C 1
ATOM 1619 O O . ASN A 1 197 ? 43.643 5.036 -45.984 1.00 71.69 197 ASN A O 1
ATOM 1623 N N . ILE A 1 198 ? 43.470 6.355 -44.179 1.00 76.62 198 ILE A N 1
ATOM 1624 C CA . ILE A 1 198 ? 42.709 7.422 -44.848 1.00 76.62 198 ILE A CA 1
ATOM 1625 C C . ILE A 1 198 ? 43.681 8.489 -45.375 1.00 76.62 198 ILE A C 1
ATOM 1627 O O . ILE A 1 198 ? 44.336 9.172 -44.590 1.00 76.62 198 ILE A O 1
ATOM 1631 N N . GLU A 1 199 ? 43.784 8.630 -46.702 1.00 69.56 199 GLU A N 1
ATOM 1632 C CA . GLU A 1 199 ? 44.582 9.690 -47.336 1.00 69.56 199 GLU A CA 1
ATOM 1633 C C . GLU A 1 199 ? 43.918 11.072 -47.200 1.00 69.56 199 GLU A C 1
ATOM 1635 O O . GLU A 1 199 ? 42.712 11.239 -47.424 1.00 69.56 199 GLU A O 1
ATOM 1640 N N . TRP A 1 200 ? 44.738 12.073 -46.863 1.00 69.12 200 TRP A N 1
ATOM 1641 C CA . TRP A 1 200 ? 44.312 13.428 -46.512 1.00 69.12 200 TRP A CA 1
ATOM 1642 C C . TRP A 1 200 ? 44.368 14.416 -47.680 1.00 69.12 200 TRP A C 1
ATOM 1644 O O . TRP A 1 200 ? 45.196 14.299 -48.582 1.00 69.12 200 TRP A O 1
ATOM 1654 N N . VAL A 1 201 ? 43.468 15.400 -47.602 1.00 61.91 201 VAL A N 1
ATOM 1655 C CA . VAL A 1 201 ? 43.297 16.603 -48.435 1.00 61.91 201 VAL A CA 1
ATOM 1656 C C . VAL A 1 201 ? 44.507 16.939 -49.320 1.00 61.91 201 VAL A C 1
ATOM 1658 O O . VAL A 1 201 ? 45.481 17.564 -48.898 1.00 61.91 201 VAL A O 1
ATOM 1661 N N . GLN A 1 202 ? 44.395 16.586 -50.599 1.00 58.94 202 GLN A N 1
ATOM 1662 C CA . GLN A 1 202 ? 45.253 17.077 -51.677 1.00 58.94 202 GLN A CA 1
ATOM 1663 C C . GLN A 1 202 ? 44.355 17.554 -52.818 1.00 58.94 202 GLN A C 1
ATOM 1665 O O . GLN A 1 202 ? 43.358 16.900 -53.125 1.00 58.94 202 GLN A O 1
ATOM 1670 N N . SER A 1 203 ? 44.704 18.671 -53.464 1.00 53.66 203 SER A N 1
ATOM 1671 C CA . SER A 1 203 ? 44.039 19.089 -54.697 1.00 53.66 203 SER A CA 1
ATOM 1672 C C . SER A 1 203 ? 44.332 18.060 -55.788 1.00 53.66 203 SER A C 1
ATOM 1674 O O . SER A 1 203 ? 45.445 17.955 -56.299 1.00 53.66 203 SER A O 1
ATOM 1676 N N . VAL A 1 204 ? 43.325 17.269 -56.139 1.00 55.25 204 VAL A N 1
ATOM 1677 C CA . VAL A 1 204 ? 43.391 16.356 -57.281 1.00 55.25 204 VAL A CA 1
ATOM 1678 C C . VAL A 1 204 ? 42.714 17.037 -58.458 1.00 55.25 204 VAL A C 1
ATOM 1680 O O . VAL A 1 204 ? 41.587 17.513 -58.348 1.00 55.25 204 VAL A O 1
ATOM 1683 N N . SER A 1 205 ? 43.409 17.094 -59.594 1.00 54.81 205 SER A N 1
ATOM 1684 C CA . SER A 1 205 ? 42.804 17.531 -60.853 1.00 54.81 205 SER A CA 1
ATOM 1685 C C . SER A 1 205 ? 41.595 16.646 -61.170 1.00 54.81 205 SER A C 1
ATOM 1687 O O . SER A 1 205 ? 41.679 15.425 -61.004 1.00 54.81 205 SER A O 1
ATOM 1689 N N . GLY A 1 206 ? 40.506 17.234 -61.676 1.00 56.69 206 GLY A N 1
ATOM 1690 C CA . GLY A 1 206 ? 39.285 16.516 -62.075 1.00 56.69 206 GLY A CA 1
ATOM 1691 C C . GLY A 1 206 ? 39.493 15.443 -63.157 1.00 56.69 206 GLY A C 1
ATOM 1692 O O . GLY A 1 206 ? 38.602 14.638 -63.395 1.00 56.69 206 GLY A O 1
ATOM 1693 N N . LEU A 1 207 ? 40.682 15.387 -63.769 1.00 58.22 207 LEU A N 1
ATOM 1694 C CA . LEU A 1 207 ? 41.103 14.365 -64.736 1.00 58.22 207 LEU A CA 1
ATOM 1695 C C . LEU A 1 207 ? 41.852 13.176 -64.097 1.00 58.22 207 LEU A C 1
ATOM 1697 O O . LEU A 1 207 ? 42.348 12.301 -64.805 1.00 58.22 207 LEU A O 1
ATOM 1701 N N . SER A 1 208 ? 41.984 13.135 -62.768 1.00 59.19 208 SER A N 1
ATOM 1702 C CA . SER A 1 208 ? 42.701 12.058 -62.070 1.00 59.19 208 SER A CA 1
ATOM 1703 C C . SER A 1 208 ? 41.897 10.743 -62.085 1.00 59.19 208 SER A C 1
ATOM 1705 O O . SER A 1 208 ? 40.682 10.772 -61.853 1.00 59.19 208 SER A O 1
ATOM 1707 N N . PRO A 1 209 ? 42.541 9.572 -62.285 1.00 60.56 209 PRO A N 1
ATOM 1708 C CA . PRO A 1 209 ? 41.874 8.271 -62.195 1.00 60.56 209 PRO A CA 1
ATOM 1709 C C . PRO A 1 209 ? 41.108 8.094 -60.874 1.00 60.56 209 PRO A C 1
ATOM 1711 O O . PRO A 1 209 ? 41.572 8.545 -59.828 1.00 60.56 209 PRO A O 1
ATOM 1714 N N . SER A 1 210 ? 39.954 7.423 -60.905 1.00 55.75 210 SER A N 1
ATOM 1715 C CA . SER A 1 210 ? 39.019 7.274 -59.770 1.00 55.75 210 SER A CA 1
ATOM 1716 C C . SER A 1 210 ? 39.670 6.710 -58.499 1.00 55.75 210 SER A C 1
ATOM 1718 O O . SER A 1 210 ? 39.457 7.255 -57.422 1.00 55.75 210 SER A O 1
ATOM 1720 N N . HIS A 1 211 ? 40.569 5.727 -58.605 1.00 57.09 211 HIS A N 1
ATOM 1721 C CA . HIS A 1 211 ? 41.331 5.224 -57.451 1.00 57.09 211 HIS A CA 1
ATOM 1722 C C . HIS A 1 211 ? 42.231 6.287 -56.786 1.00 57.09 211 HIS A C 1
ATOM 1724 O O . HIS A 1 211 ? 42.380 6.280 -55.568 1.00 57.09 211 HIS A O 1
ATOM 1730 N N . ARG A 1 212 ? 42.782 7.253 -57.544 1.00 61.31 212 ARG A N 1
ATOM 1731 C CA . ARG A 1 212 ? 43.524 8.396 -56.972 1.00 61.31 212 ARG A CA 1
ATOM 1732 C C . ARG A 1 212 ? 42.595 9.435 -56.343 1.00 61.31 212 ARG A C 1
ATOM 1734 O O . ARG A 1 212 ? 43.079 10.297 -55.613 1.00 61.31 212 ARG A O 1
ATOM 1741 N N . ARG A 1 213 ? 41.283 9.365 -56.583 1.00 63.09 213 ARG A N 1
ATOM 1742 C CA . ARG A 1 213 ? 40.285 10.257 -55.980 1.00 63.09 213 ARG A CA 1
ATOM 1743 C C . ARG A 1 213 ? 39.786 9.780 -54.613 1.00 63.09 213 ARG A C 1
ATOM 1745 O O . ARG A 1 213 ? 39.228 10.621 -53.927 1.00 63.09 213 ARG A O 1
ATOM 1752 N N . ASN A 1 214 ? 40.048 8.536 -54.178 1.00 75.81 214 ASN A N 1
ATOM 1753 C CA . ASN A 1 214 ? 39.615 7.943 -52.889 1.00 75.81 214 ASN A CA 1
ATOM 1754 C C . ASN A 1 214 ? 40.235 8.610 -51.634 1.00 75.81 214 ASN A C 1
ATOM 1756 O O . ASN A 1 214 ? 40.937 7.981 -50.843 1.00 75.81 214 ASN A O 1
ATOM 1760 N N . ARG A 1 215 ? 39.981 9.899 -51.438 1.00 80.44 215 ARG A N 1
ATOM 1761 C CA . ARG A 1 215 ? 40.517 10.724 -50.354 1.00 80.44 215 ARG A CA 1
ATOM 1762 C C . ARG A 1 215 ? 39.461 11.706 -49.863 1.00 80.44 215 ARG A C 1
ATOM 1764 O O . ARG A 1 215 ? 38.422 11.895 -50.501 1.00 80.44 215 ARG A O 1
ATOM 1771 N N . ILE A 1 216 ? 39.745 12.344 -48.734 1.00 85.44 216 ILE A N 1
ATOM 1772 C CA . ILE A 1 216 ? 38.941 13.468 -48.253 1.00 85.44 216 ILE A CA 1
ATOM 1773 C C . ILE A 1 216 ? 39.248 14.699 -49.116 1.00 85.44 216 ILE A C 1
ATOM 1775 O O . ILE A 1 216 ? 40.414 15.041 -49.314 1.00 85.44 216 ILE A O 1
ATOM 1779 N N . VAL A 1 217 ? 38.207 15.342 -49.650 1.00 82.62 217 VAL A N 1
ATOM 1780 C CA . VAL A 1 217 ? 38.311 16.485 -50.573 1.00 82.62 217 VAL A CA 1
ATOM 1781 C C . VAL A 1 217 ? 38.350 17.796 -49.799 1.00 82.62 217 VAL A C 1
ATOM 1783 O O . VAL A 1 217 ? 39.236 18.620 -50.022 1.00 82.62 217 VAL A O 1
ATOM 1786 N N . SER A 1 218 ? 37.407 17.987 -48.878 1.00 82.88 218 SER A N 1
ATOM 1787 C CA . SER A 1 218 ? 37.324 19.192 -48.056 1.00 82.88 218 SER A CA 1
ATOM 1788 C C . SER A 1 218 ? 36.729 18.900 -46.684 1.00 82.88 218 SER A C 1
ATOM 1790 O O . SER A 1 218 ? 36.006 17.921 -46.492 1.00 82.88 218 SER A O 1
ATOM 1792 N N . ILE A 1 219 ? 37.061 19.772 -45.731 1.00 85.31 219 ILE A N 1
ATOM 1793 C CA . ILE A 1 219 ? 36.477 19.810 -44.391 1.00 85.31 219 ILE A CA 1
ATOM 1794 C C . ILE A 1 219 ? 36.034 21.244 -44.126 1.00 85.31 219 ILE A C 1
ATOM 1796 O O . ILE A 1 219 ? 36.837 22.169 -44.255 1.00 85.31 219 ILE A O 1
ATOM 1800 N N . LEU A 1 220 ? 34.769 21.417 -43.761 1.00 88.12 220 LEU A N 1
ATOM 1801 C CA . LEU A 1 220 ? 34.141 22.702 -43.492 1.00 88.12 220 LEU A CA 1
ATOM 1802 C C . LEU A 1 220 ? 33.697 22.724 -42.020 1.00 88.12 220 LEU A C 1
ATOM 1804 O O . LEU A 1 220 ? 32.790 21.979 -41.648 1.00 88.12 220 LEU A O 1
ATOM 1808 N N . PRO A 1 221 ? 34.358 23.510 -41.151 1.00 88.69 221 PRO A N 1
ATOM 1809 C CA . PRO A 1 221 ? 33.944 23.638 -39.761 1.00 88.69 221 PRO A CA 1
ATOM 1810 C C . PRO A 1 221 ? 32.784 24.623 -39.599 1.00 88.69 221 PRO A C 1
ATOM 1812 O O . PRO A 1 221 ? 32.876 25.780 -40.011 1.00 88.69 221 PRO A O 1
ATOM 1815 N N . GLU A 1 222 ? 31.744 24.188 -38.901 1.00 90.00 222 GLU A N 1
ATOM 1816 C CA . GLU A 1 222 ? 30.609 24.993 -38.463 1.00 90.00 222 GLU A CA 1
ATOM 1817 C C . GLU A 1 222 ? 30.667 25.173 -36.939 1.00 90.00 222 GLU A C 1
ATOM 1819 O O . GLU A 1 222 ? 30.813 24.206 -36.186 1.00 90.00 222 GLU A O 1
ATOM 1824 N N . PHE A 1 223 ? 30.571 26.422 -36.476 1.00 88.69 223 PHE A N 1
ATOM 1825 C CA . PHE A 1 223 ? 30.596 26.770 -35.055 1.00 88.69 223 PHE A CA 1
ATOM 1826 C C . PHE A 1 223 ? 29.237 27.319 -34.637 1.00 88.69 223 PHE A C 1
ATOM 1828 O O . PHE A 1 223 ? 28.812 28.357 -35.144 1.00 88.69 223 PHE A O 1
ATOM 1835 N N . ASN A 1 224 ? 28.603 26.671 -33.665 1.00 89.38 224 ASN A N 1
ATOM 1836 C CA . ASN A 1 224 ? 27.290 27.065 -33.170 1.00 89.38 224 ASN A CA 1
ATOM 1837 C C . ASN A 1 224 ? 27.354 27.532 -31.718 1.00 89.38 224 ASN A C 1
ATOM 1839 O O . ASN A 1 224 ? 28.074 26.976 -30.886 1.00 89.38 224 ASN A O 1
ATOM 1843 N N . VAL A 1 225 ? 26.545 28.541 -31.395 1.00 87.00 225 VAL A N 1
ATOM 1844 C CA . VAL A 1 225 ? 26.319 28.951 -30.008 1.00 87.00 225 VAL A CA 1
ATOM 1845 C C . VAL A 1 225 ? 25.375 27.942 -29.363 1.00 87.00 225 VAL A C 1
ATOM 1847 O O . VAL A 1 225 ? 24.258 27.741 -29.835 1.00 87.00 225 VAL A O 1
ATOM 1850 N N . VAL A 1 226 ? 25.819 27.321 -28.271 1.00 86.12 226 VAL A N 1
ATOM 1851 C CA . VAL A 1 226 ? 25.027 26.345 -27.515 1.00 86.12 226 VAL A CA 1
ATOM 1852 C C . VAL A 1 226 ? 24.879 26.788 -26.060 1.00 86.12 226 VAL A C 1
ATOM 1854 O O . VAL A 1 226 ? 25.782 27.437 -25.520 1.00 86.12 226 VAL A O 1
ATOM 1857 N N . PRO A 1 227 ? 23.761 26.459 -25.393 1.00 80.94 227 PRO A N 1
ATOM 1858 C CA . PRO A 1 227 ? 23.625 26.725 -23.970 1.00 80.94 227 PRO A CA 1
ATOM 1859 C C . PRO A 1 227 ? 24.699 25.971 -23.181 1.00 80.94 227 PRO A C 1
ATOM 1861 O O . PRO A 1 227 ? 24.908 24.775 -23.366 1.00 80.94 227 PRO A O 1
ATOM 1864 N N . ALA A 1 228 ? 25.396 26.687 -22.302 1.00 69.19 228 ALA A N 1
ATOM 1865 C CA . ALA A 1 228 ? 26.585 26.160 -21.647 1.00 69.19 228 ALA A CA 1
ATOM 1866 C C . ALA A 1 228 ? 26.273 25.357 -20.381 1.00 69.19 228 ALA A C 1
ATOM 1868 O O . ALA A 1 228 ? 27.100 24.538 -19.990 1.00 69.19 228 ALA A O 1
ATOM 1869 N N . ARG A 1 229 ? 25.148 25.612 -19.694 1.00 73.00 229 ARG A N 1
ATOM 1870 C CA . ARG A 1 229 ? 24.849 25.030 -18.376 1.00 73.00 229 ARG A CA 1
ATOM 1871 C C . ARG A 1 229 ? 23.356 24.762 -18.208 1.00 73.00 229 ARG A C 1
ATOM 1873 O O . ARG A 1 229 ? 22.556 25.696 -18.180 1.00 73.00 229 ARG A O 1
ATOM 1880 N N . TYR A 1 230 ? 23.026 23.483 -18.063 1.00 79.12 230 TYR A N 1
ATOM 1881 C CA . TYR A 1 230 ? 21.665 22.980 -17.907 1.00 79.12 230 TYR A CA 1
ATOM 1882 C C . TYR A 1 230 ? 21.346 22.752 -16.426 1.00 79.12 230 TYR A C 1
ATOM 1884 O O . TYR A 1 230 ? 22.191 22.244 -15.692 1.00 79.12 230 TYR A O 1
ATOM 1892 N N . GLY A 1 231 ? 20.136 23.112 -16.001 1.00 73.81 231 GLY A N 1
ATOM 1893 C CA . GLY A 1 231 ? 19.590 22.801 -14.678 1.00 73.81 231 GLY A CA 1
ATOM 1894 C C . GLY A 1 231 ? 18.298 21.991 -14.783 1.00 73.81 231 GLY A C 1
ATOM 1895 O O . GLY A 1 231 ? 17.539 22.145 -15.743 1.00 73.81 231 GLY A O 1
ATOM 1896 N N . ALA A 1 232 ? 18.053 21.141 -13.787 1.00 72.50 232 ALA A N 1
ATOM 1897 C CA . ALA A 1 232 ? 16.833 20.349 -13.654 1.00 72.50 232 ALA A CA 1
ATOM 1898 C C . ALA A 1 232 ? 16.209 20.554 -12.266 1.00 72.50 232 ALA A C 1
ATOM 1900 O O . ALA A 1 232 ? 16.916 20.821 -11.290 1.00 72.50 232 ALA A O 1
ATOM 1901 N N . ALA A 1 233 ? 14.882 20.441 -12.186 1.00 71.06 233 ALA A N 1
ATOM 1902 C CA . ALA A 1 233 ? 14.164 20.493 -10.920 1.00 71.06 233 ALA A CA 1
ATOM 1903 C C . ALA A 1 233 ? 14.471 19.242 -10.086 1.00 71.06 233 ALA A C 1
ATOM 1905 O O . ALA A 1 233 ? 14.471 18.124 -10.608 1.00 71.06 233 ALA A O 1
ATOM 1906 N N . THR A 1 234 ? 14.697 19.425 -8.787 1.00 68.94 234 THR A N 1
ATOM 1907 C CA . THR A 1 234 ? 15.029 18.329 -7.877 1.00 68.94 234 THR A CA 1
ATOM 1908 C C . THR A 1 234 ? 14.078 18.276 -6.684 1.00 68.94 234 THR A C 1
ATOM 1910 O O . THR A 1 234 ? 13.403 19.259 -6.361 1.00 68.94 234 THR A O 1
ATOM 1913 N N . ASN A 1 235 ? 13.933 17.090 -6.095 1.00 67.12 235 ASN A N 1
ATOM 1914 C CA . ASN A 1 235 ? 13.177 16.875 -4.867 1.00 67.12 235 ASN A CA 1
ATOM 1915 C C . ASN A 1 235 ? 13.675 15.605 -4.165 1.00 67.12 235 ASN A C 1
ATOM 1917 O O . ASN A 1 235 ? 13.331 14.490 -4.562 1.00 67.12 235 ASN A O 1
ATOM 1921 N N . ASP A 1 236 ? 14.435 15.783 -3.088 1.00 57.31 236 ASP A N 1
ATOM 1922 C CA . ASP A 1 236 ? 14.977 14.683 -2.285 1.00 57.31 236 ASP A CA 1
ATOM 1923 C C . ASP A 1 236 ? 13.903 13.843 -1.580 1.00 57.31 236 ASP A C 1
ATOM 1925 O O . ASP A 1 236 ? 14.135 12.667 -1.298 1.00 57.31 236 ASP A O 1
ATOM 1929 N N . ALA A 1 237 ? 12.688 14.375 -1.385 1.00 54.53 237 ALA A N 1
ATOM 1930 C CA . ALA A 1 237 ? 11.565 13.602 -0.844 1.00 54.53 237 ALA A CA 1
ATOM 1931 C C . ALA A 1 237 ? 11.094 12.475 -1.789 1.00 54.53 237 ALA A C 1
ATOM 1933 O O . ALA A 1 237 ? 10.240 11.674 -1.416 1.00 54.53 237 ALA A O 1
ATOM 1934 N N . LEU A 1 238 ? 11.634 12.410 -3.012 1.00 55.91 238 LEU A N 1
ATOM 1935 C CA . LEU A 1 238 ? 11.375 11.351 -3.990 1.00 55.91 238 LEU A CA 1
ATOM 1936 C C . LEU A 1 238 ? 12.312 10.149 -3.854 1.00 55.91 238 LEU A C 1
ATOM 1938 O O . LEU A 1 238 ? 12.101 9.133 -4.514 1.00 55.91 238 LEU A O 1
ATOM 1942 N N . LEU A 1 239 ? 13.328 10.226 -2.993 1.00 54.91 239 LEU A N 1
ATOM 1943 C CA . LEU A 1 239 ? 14.090 9.051 -2.603 1.00 54.91 239 LEU A CA 1
ATOM 1944 C C . LEU A 1 239 ? 13.197 8.185 -1.704 1.00 54.91 239 LEU A C 1
ATOM 1946 O O . LEU A 1 239 ? 12.933 8.527 -0.553 1.00 54.91 239 LEU A O 1
ATOM 1950 N N . HIS A 1 240 ? 12.781 7.010 -2.187 1.00 47.81 240 HIS A N 1
ATOM 1951 C CA . HIS A 1 240 ? 12.040 6.006 -1.400 1.00 47.81 240 HIS A CA 1
ATOM 1952 C C . HIS A 1 240 ? 12.821 5.465 -0.172 1.00 47.81 240 HIS A C 1
ATOM 1954 O O . HIS A 1 240 ? 12.382 4.536 0.507 1.00 47.81 240 HIS A O 1
ATOM 1960 N N . THR A 1 241 ? 13.973 6.051 0.164 1.00 40.31 241 THR A N 1
ATOM 1961 C CA . THR A 1 241 ? 14.833 5.714 1.299 1.00 40.31 241 THR A CA 1
ATOM 1962 C C . THR A 1 241 ? 14.425 6.456 2.576 1.00 40.31 241 THR A C 1
ATOM 1964 O O . THR A 1 241 ? 15.251 7.114 3.195 1.00 40.31 241 THR A O 1
ATOM 1967 N N . GLY A 1 242 ? 13.157 6.374 2.991 1.00 37.78 242 GLY A N 1
ATOM 1968 C CA . GLY A 1 242 ? 12.731 6.583 4.388 1.00 37.78 242 GLY A CA 1
ATOM 1969 C C . GLY A 1 242 ? 13.148 7.872 5.123 1.00 37.78 242 GLY A C 1
ATOM 1970 O O . GLY A 1 242 ? 13.028 7.909 6.347 1.00 37.78 242 GLY A O 1
ATOM 1971 N N . LYS A 1 243 ? 13.613 8.918 4.434 1.00 35.50 243 LYS A N 1
ATOM 1972 C CA . LYS A 1 243 ? 13.955 10.219 5.015 1.00 35.50 243 LYS A CA 1
ATOM 1973 C C . LYS A 1 243 ? 13.027 11.272 4.435 1.00 35.50 243 LYS A C 1
ATOM 1975 O O . LYS A 1 243 ? 13.332 11.922 3.446 1.00 35.50 243 LYS A O 1
ATOM 1980 N N . ALA A 1 244 ? 11.875 11.419 5.074 1.00 36.25 244 ALA A N 1
ATOM 1981 C CA . ALA A 1 244 ? 11.042 12.596 4.911 1.00 36.25 244 ALA A CA 1
ATOM 1982 C C . ALA A 1 244 ? 11.645 13.746 5.734 1.00 36.25 244 ALA A C 1
ATOM 1984 O O . ALA A 1 244 ? 11.090 14.122 6.759 1.00 36.25 244 ALA A O 1
ATOM 1985 N N . ASP A 1 245 ? 12.787 14.272 5.292 1.00 35.09 245 ASP A N 1
ATOM 1986 C CA . ASP A 1 245 ? 13.135 15.669 5.545 1.00 35.09 245 ASP A CA 1
ATOM 1987 C C . ASP A 1 245 ? 12.843 16.401 4.240 1.00 35.09 245 ASP A C 1
ATOM 1989 O O . ASP A 1 245 ? 13.642 16.418 3.306 1.00 35.09 245 ASP A O 1
ATOM 1993 N N . ALA A 1 246 ? 11.628 16.938 4.142 1.00 36.94 246 ALA A N 1
ATOM 1994 C CA . ALA A 1 246 ? 11.212 17.779 3.034 1.00 36.94 246 ALA A CA 1
ATOM 1995 C C . ALA A 1 246 ? 11.893 19.150 3.154 1.00 36.94 246 ALA A C 1
ATOM 1997 O O . ALA A 1 246 ? 11.264 20.149 3.497 1.00 36.94 246 ALA A O 1
ATOM 1998 N N . LEU A 1 247 ? 13.191 19.204 2.869 1.00 34.81 247 LEU A N 1
ATOM 1999 C CA . LEU A 1 247 ? 13.819 20.431 2.409 1.00 34.81 247 LEU A CA 1
ATOM 2000 C C . LEU A 1 247 ? 13.602 20.481 0.898 1.00 34.81 247 LEU A C 1
ATOM 2002 O O . LEU A 1 247 ? 14.198 19.723 0.140 1.00 34.81 247 LEU A O 1
ATOM 2006 N N . GLN A 1 248 ? 12.699 21.360 0.456 1.00 38.38 248 GLN A N 1
ATOM 2007 C CA . GLN A 1 248 ? 12.591 21.759 -0.946 1.00 38.38 248 GLN A CA 1
ATOM 2008 C C . GLN A 1 248 ? 13.891 22.463 -1.365 1.00 38.38 248 GLN A C 1
ATOM 2010 O O . GLN A 1 248 ? 13.959 23.691 -1.425 1.00 38.38 248 GLN A O 1
ATOM 2015 N N . HIS A 1 249 ? 14.940 21.704 -1.671 1.00 38.69 249 HIS A N 1
ATOM 2016 C CA . HIS A 1 249 ? 16.090 22.234 -2.384 1.00 38.69 249 HIS A CA 1
ATOM 2017 C C . HIS A 1 249 ? 15.722 22.334 -3.856 1.00 38.69 249 HIS A C 1
ATOM 2019 O O . HIS A 1 249 ? 15.829 21.412 -4.646 1.00 38.69 249 HIS A O 1
ATOM 2025 N N . SER A 1 250 ? 15.171 23.493 -4.197 1.00 45.44 250 SER A N 1
ATOM 2026 C CA . SER A 1 250 ? 14.845 23.845 -5.567 1.00 45.44 250 SER A CA 1
ATOM 2027 C C . SER A 1 250 ? 16.149 24.154 -6.305 1.00 45.44 250 SER A C 1
ATOM 2029 O O . SER A 1 250 ? 16.689 25.251 -6.136 1.00 45.44 250 SER A O 1
ATOM 2031 N N . LEU A 1 251 ? 16.568 23.207 -7.152 1.00 46.19 251 LEU A N 1
ATOM 2032 C CA . LEU A 1 251 ? 17.626 23.290 -8.172 1.00 46.19 251 LEU A CA 1
ATOM 2033 C C . LEU A 1 251 ? 19.042 22.937 -7.677 1.00 46.19 251 LEU A C 1
ATOM 2035 O O . LEU A 1 251 ? 19.505 23.409 -6.640 1.00 46.19 251 LEU A O 1
ATOM 2039 N N . THR A 1 252 ? 19.765 22.179 -8.513 1.00 46.94 252 THR A N 1
ATOM 2040 C CA . THR A 1 252 ? 21.234 22.028 -8.476 1.00 46.94 252 THR A CA 1
ATOM 2041 C C . THR A 1 252 ? 21.931 23.390 -8.290 1.00 46.94 252 THR A C 1
ATOM 2043 O O . THR A 1 252 ? 21.393 24.385 -8.782 1.00 46.94 252 THR A O 1
ATOM 2046 N N . PRO A 1 253 ? 23.125 23.471 -7.660 1.00 47.78 253 PRO A N 1
ATOM 2047 C CA . PRO A 1 253 ? 23.744 24.722 -7.206 1.00 47.78 253 PRO A CA 1
ATOM 2048 C C . PRO A 1 253 ? 23.608 25.891 -8.196 1.00 47.78 253 PRO A C 1
ATOM 2050 O O . PRO A 1 253 ? 24.141 25.890 -9.306 1.00 47.78 253 PRO A O 1
ATOM 2053 N N . ARG A 1 254 ? 22.845 26.891 -7.747 1.00 50.16 254 ARG A N 1
ATOM 2054 C CA . ARG A 1 254 ? 22.097 27.885 -8.531 1.00 50.16 254 ARG A CA 1
ATOM 2055 C C . ARG A 1 254 ? 22.926 29.023 -9.130 1.00 50.16 254 ARG A C 1
ATOM 2057 O O . ARG A 1 254 ? 22.385 29.889 -9.804 1.00 50.16 254 ARG A O 1
ATOM 2064 N N . GLU A 1 255 ? 24.234 29.066 -8.911 1.00 50.16 255 GLU A N 1
ATOM 2065 C CA . GLU A 1 255 ? 24.993 30.295 -9.184 1.00 50.16 255 GLU A CA 1
ATOM 2066 C C . GLU A 1 255 ? 25.327 30.510 -10.667 1.00 50.16 255 GLU A C 1
ATOM 2068 O O . GLU A 1 255 ? 25.847 31.562 -11.040 1.00 50.16 255 GLU A O 1
ATOM 2073 N N . LYS A 1 256 ? 25.067 29.520 -11.533 1.00 57.22 256 LYS A N 1
ATOM 2074 C CA . LYS A 1 256 ? 25.662 29.490 -12.874 1.00 57.22 256 LYS A CA 1
ATOM 2075 C C . LYS A 1 256 ? 24.802 28.874 -13.992 1.00 57.22 256 LYS A C 1
ATOM 2077 O O . LYS A 1 256 ? 25.323 28.796 -15.099 1.00 57.22 256 LYS A O 1
ATOM 2082 N N . VAL A 1 257 ? 23.553 28.454 -13.772 1.00 64.69 257 VAL A N 1
ATOM 2083 C CA . VAL A 1 257 ? 22.690 27.854 -14.822 1.00 64.69 257 VAL A CA 1
ATOM 2084 C C . VAL A 1 257 ? 22.188 28.926 -15.801 1.00 64.69 257 VAL A C 1
ATOM 2086 O O . VAL A 1 257 ? 21.804 30.009 -15.374 1.00 64.69 257 VAL A O 1
ATOM 2089 N N . ASN A 1 258 ? 22.199 28.650 -17.111 1.00 72.06 258 ASN A N 1
ATOM 2090 C CA . ASN A 1 258 ? 21.645 29.554 -18.133 1.00 72.06 258 ASN A CA 1
ATOM 2091 C C . ASN A 1 258 ? 20.602 28.895 -19.054 1.00 72.06 258 ASN A C 1
ATOM 2093 O O . ASN A 1 258 ? 20.113 29.539 -19.983 1.00 72.06 258 ASN A O 1
ATOM 2097 N N . HIS A 1 259 ? 20.254 27.632 -18.795 1.00 73.81 259 HIS A N 1
ATOM 2098 C CA . HIS A 1 259 ? 19.156 26.923 -19.438 1.00 73.81 259 HIS A CA 1
ATOM 2099 C C . HIS A 1 259 ? 18.478 25.987 -18.431 1.00 73.81 259 HIS A C 1
ATOM 2101 O O . HIS A 1 259 ? 19.097 25.051 -17.928 1.00 73.81 259 HIS A O 1
ATOM 2107 N N . GLU A 1 260 ? 17.208 26.239 -18.132 1.00 69.44 260 GLU A N 1
ATOM 2108 C CA . GLU A 1 260 ? 16.420 25.459 -17.173 1.00 69.44 260 GLU A CA 1
ATOM 2109 C C . GLU A 1 260 ? 15.317 24.689 -17.899 1.00 69.44 260 GLU A C 1
ATOM 2111 O O . GLU A 1 260 ? 14.644 25.231 -18.777 1.00 69.44 260 GLU A O 1
ATOM 2116 N N . GLN A 1 261 ? 15.130 23.421 -17.532 1.00 68.25 261 GLN A N 1
ATOM 2117 C CA . GLN A 1 261 ? 14.049 22.593 -18.061 1.00 68.25 261 GLN A CA 1
ATOM 2118 C C . GLN A 1 261 ? 12.917 22.487 -17.037 1.00 68.25 261 GLN A C 1
ATOM 2120 O O . GLN A 1 261 ? 13.136 22.035 -15.911 1.00 68.25 261 GLN A O 1
ATOM 2125 N N . PHE A 1 262 ? 11.692 22.841 -17.441 1.00 67.31 262 PHE A N 1
ATOM 2126 C CA . PHE A 1 262 ? 10.487 22.617 -16.637 1.00 67.31 262 PHE A CA 1
ATOM 2127 C C . PHE A 1 262 ? 10.083 21.140 -16.713 1.00 67.31 262 PHE A C 1
ATOM 2129 O O . PHE A 1 262 ? 9.203 20.745 -17.474 1.00 67.31 262 PHE A O 1
ATOM 2136 N N . THR A 1 263 ? 10.800 20.308 -15.962 1.00 70.75 263 THR A N 1
ATOM 2137 C CA . THR A 1 263 ? 10.571 18.863 -15.869 1.00 70.75 263 THR A CA 1
ATOM 2138 C C . THR A 1 263 ? 10.066 18.503 -14.474 1.00 70.75 263 THR A C 1
ATOM 2140 O O . THR A 1 263 ? 10.387 19.207 -13.512 1.00 70.75 263 THR A O 1
ATOM 2143 N N . PRO A 1 264 ? 9.273 17.425 -14.331 1.00 72.56 264 PRO A N 1
ATOM 2144 C CA . PRO A 1 264 ? 8.909 16.907 -13.021 1.00 72.56 264 PRO A CA 1
ATOM 2145 C C . PRO A 1 264 ? 10.154 16.700 -12.152 1.00 72.56 264 PRO A C 1
ATOM 2147 O O . PRO A 1 264 ? 11.139 16.146 -12.651 1.00 72.56 264 PRO A O 1
ATOM 2150 N N . PRO A 1 265 ? 10.129 17.117 -10.874 1.00 73.81 265 PRO A N 1
ATOM 2151 C CA . PRO A 1 265 ? 11.293 16.982 -10.019 1.00 73.81 265 PRO A CA 1
ATOM 2152 C C . PRO A 1 265 ? 11.660 15.505 -9.840 1.00 73.81 265 PRO A C 1
ATOM 2154 O O . PRO A 1 265 ? 10.777 14.645 -9.764 1.00 73.81 265 PRO A O 1
ATOM 2157 N N . ARG A 1 266 ? 12.964 15.234 -9.773 1.00 75.12 266 ARG A N 1
ATOM 2158 C CA . ARG A 1 266 ? 13.575 13.908 -9.572 1.00 75.12 266 ARG A CA 1
ATOM 2159 C C . ARG A 1 266 ? 14.539 13.947 -8.376 1.00 75.12 266 ARG A C 1
ATOM 2161 O O . ARG A 1 266 ? 14.879 15.047 -7.935 1.00 75.12 266 ARG A O 1
ATOM 2168 N N . PRO A 1 267 ? 14.993 12.795 -7.851 1.00 76.19 267 PRO A N 1
ATOM 2169 C CA . PRO A 1 267 ? 16.104 12.768 -6.901 1.00 76.19 267 PRO A CA 1
ATOM 2170 C C . PRO A 1 267 ? 17.316 13.553 -7.424 1.00 76.19 267 PRO A C 1
ATOM 2172 O O . PRO A 1 267 ? 17.621 13.479 -8.618 1.00 76.19 267 PRO A O 1
ATOM 2175 N N . ASP A 1 268 ? 18.016 14.271 -6.541 1.00 74.75 268 ASP A N 1
ATOM 2176 C CA . ASP A 1 268 ? 19.093 15.212 -6.892 1.00 74.75 268 ASP A CA 1
ATOM 2177 C C . ASP A 1 268 ? 20.122 14.634 -7.876 1.00 74.75 268 ASP A C 1
ATOM 2179 O O . ASP A 1 268 ? 20.449 15.243 -8.899 1.00 74.75 268 ASP A O 1
ATOM 2183 N N . VAL A 1 269 ? 20.608 13.423 -7.597 1.00 78.06 269 VAL A N 1
ATOM 2184 C CA . VAL A 1 269 ? 21.671 12.786 -8.387 1.00 78.06 269 VAL A CA 1
ATOM 2185 C C . VAL A 1 269 ? 21.188 12.390 -9.786 1.00 78.06 269 VAL A C 1
ATOM 2187 O O . VAL A 1 269 ? 21.909 12.561 -10.769 1.00 78.06 269 VAL A O 1
ATOM 2190 N N . GLU A 1 270 ? 19.949 11.913 -9.898 1.00 80.56 270 GLU A N 1
ATOM 2191 C CA . GLU A 1 270 ? 19.343 11.559 -11.184 1.00 80.56 270 GLU A CA 1
ATOM 2192 C C . GLU A 1 270 ? 19.065 12.814 -12.025 1.00 80.56 270 GLU A C 1
ATOM 2194 O O . GLU A 1 270 ? 19.354 12.851 -13.225 1.00 80.56 270 GLU A O 1
ATOM 2199 N N . ALA A 1 271 ? 18.552 13.872 -11.392 1.00 79.75 271 ALA A N 1
ATOM 2200 C CA . ALA A 1 271 ? 18.296 15.151 -12.043 1.00 79.75 271 ALA A CA 1
ATOM 2201 C C . ALA A 1 271 ? 19.591 15.785 -12.583 1.00 79.75 271 ALA A C 1
ATOM 2203 O O . ALA A 1 271 ? 19.624 16.243 -13.729 1.00 79.75 271 ALA A O 1
ATOM 2204 N N . ALA A 1 272 ? 20.674 15.752 -11.798 1.00 79.00 272 ALA A N 1
ATOM 2205 C CA . ALA A 1 272 ? 21.989 16.230 -12.217 1.00 79.00 272 ALA A CA 1
ATOM 2206 C C . ALA A 1 272 ? 22.542 15.432 -13.411 1.00 79.00 272 ALA A C 1
ATOM 2208 O O . ALA A 1 272 ? 23.019 16.030 -14.380 1.00 79.00 272 ALA A O 1
ATOM 2209 N N . GLN A 1 273 ? 22.418 14.099 -13.392 1.00 84.44 273 GLN A N 1
ATOM 2210 C CA . GLN A 1 273 ? 22.845 13.246 -14.506 1.00 84.44 273 GLN A CA 1
ATOM 2211 C C . GLN A 1 273 ? 22.062 13.559 -15.790 1.00 84.44 273 GLN A C 1
ATOM 2213 O O . GLN A 1 273 ? 22.637 13.691 -16.874 1.00 84.44 273 GLN A O 1
ATOM 2218 N N . ARG A 1 274 ? 20.743 13.742 -15.674 1.00 84.38 274 ARG A N 1
ATOM 2219 C CA . ARG A 1 274 ? 19.873 14.079 -16.805 1.00 84.38 274 ARG A CA 1
ATOM 2220 C C . ARG A 1 274 ? 20.205 15.453 -17.395 1.00 84.38 274 ARG A C 1
ATOM 2222 O O . ARG A 1 274 ? 20.258 15.585 -18.621 1.00 84.38 274 ARG A O 1
ATOM 2229 N N . ALA A 1 275 ? 20.471 16.448 -16.547 1.00 82.88 275 ALA A N 1
ATOM 2230 C CA . ALA A 1 275 ? 20.907 17.779 -16.968 1.00 82.88 275 ALA A CA 1
ATOM 2231 C C . ALA A 1 275 ? 22.271 17.732 -17.679 1.00 82.88 275 ALA A C 1
ATOM 2233 O O . ALA A 1 275 ? 22.436 18.347 -18.735 1.00 82.88 275 ALA A O 1
ATOM 2234 N N . LEU A 1 276 ? 23.218 16.936 -17.168 1.00 85.31 276 LEU A N 1
ATOM 2235 C CA . LEU A 1 276 ? 24.521 16.718 -17.801 1.00 85.31 276 LEU A CA 1
ATOM 2236 C C . LEU A 1 276 ? 24.379 16.115 -19.206 1.00 85.31 276 LEU A C 1
ATOM 2238 O O . LEU A 1 276 ? 25.039 16.568 -20.140 1.00 85.31 276 LEU A O 1
ATOM 2242 N N . TYR A 1 277 ? 23.506 15.123 -19.393 1.00 88.94 277 TYR A N 1
ATOM 2243 C CA . TYR A 1 277 ? 23.267 14.539 -20.717 1.00 88.94 277 TYR A CA 1
ATOM 2244 C C . TYR A 1 277 ? 22.595 15.509 -21.687 1.00 88.94 277 TYR A C 1
ATOM 2246 O O . TYR A 1 277 ? 22.974 15.542 -22.858 1.00 88.94 277 TYR A O 1
ATOM 2254 N N . ALA A 1 278 ? 21.657 16.335 -21.216 1.00 87.31 278 ALA A N 1
ATOM 2255 C CA . ALA A 1 278 ? 21.066 17.394 -22.031 1.00 87.31 278 ALA A CA 1
ATOM 2256 C C . ALA A 1 278 ? 22.119 18.434 -22.461 1.00 87.31 278 ALA A C 1
ATOM 2258 O O . ALA A 1 278 ? 22.160 18.826 -23.629 1.00 87.31 278 ALA A O 1
ATOM 2259 N N . GLN A 1 279 ? 23.028 18.807 -21.554 1.00 86.06 279 GLN A N 1
ATOM 2260 C CA . GLN A 1 279 ? 24.160 19.684 -21.854 1.00 86.06 279 GLN A CA 1
ATOM 2261 C C . GLN A 1 279 ? 25.119 19.054 -22.868 1.00 86.06 279 GLN A C 1
ATOM 2263 O O . GLN A 1 279 ? 25.506 19.702 -23.833 1.00 86.06 279 GLN A O 1
ATOM 2268 N N . GLN A 1 280 ? 25.484 17.783 -22.697 1.00 88.44 280 GLN A N 1
ATOM 2269 C CA . GLN A 1 280 ? 26.360 17.070 -23.632 1.00 88.44 280 GLN A CA 1
ATOM 2270 C C . GLN A 1 280 ? 25.722 16.936 -25.028 1.00 88.44 280 GLN A C 1
ATOM 2272 O O . GLN A 1 280 ? 26.403 17.142 -26.031 1.00 88.44 280 GLN A O 1
ATOM 2277 N N . TYR A 1 281 ? 24.406 16.703 -25.101 1.00 90.75 281 TYR A N 1
ATOM 2278 C CA . TYR A 1 281 ? 23.637 16.725 -26.352 1.00 90.75 281 TYR A CA 1
ATOM 2279 C C . TYR A 1 281 ? 23.607 18.107 -27.034 1.00 90.75 281 TYR A C 1
ATOM 2281 O O . TYR A 1 281 ? 23.503 18.200 -28.260 1.00 90.75 281 TYR A O 1
ATOM 2289 N N . ALA A 1 282 ? 23.697 19.197 -26.271 1.00 88.75 282 ALA A N 1
ATOM 2290 C CA . ALA A 1 282 ? 23.879 20.530 -26.836 1.00 88.75 282 ALA A CA 1
ATOM 2291 C C . ALA A 1 282 ? 25.331 20.743 -27.292 1.00 88.75 282 ALA A C 1
ATOM 2293 O O . ALA A 1 282 ? 25.558 21.174 -28.420 1.00 88.75 282 ALA A O 1
ATOM 2294 N N . ASN A 1 283 ? 26.310 20.364 -26.466 1.00 87.00 283 ASN A N 1
ATOM 2295 C CA . ASN A 1 283 ? 27.741 20.530 -26.736 1.00 87.00 283 ASN A CA 1
ATOM 2296 C C . ASN A 1 283 ? 28.199 19.828 -28.023 1.00 87.00 283 ASN A C 1
ATOM 2298 O O . ASN A 1 283 ? 29.029 20.382 -28.737 1.00 87.00 283 ASN A O 1
ATOM 2302 N N . GLN A 1 284 ? 27.627 18.671 -28.378 1.00 90.12 284 GLN A N 1
ATOM 2303 C CA . GLN A 1 284 ? 27.927 17.999 -29.656 1.00 90.12 284 GLN A CA 1
ATOM 2304 C C . GLN A 1 284 ? 27.548 18.820 -30.901 1.00 90.12 284 GLN A C 1
ATOM 2306 O O . GLN A 1 284 ? 27.996 18.498 -31.993 1.00 90.12 284 GLN A O 1
ATOM 2311 N N . LYS A 1 285 ? 26.742 19.881 -30.759 1.00 91.44 285 LYS A N 1
ATOM 2312 C CA . LYS A 1 285 ? 26.396 20.799 -31.856 1.00 91.44 285 LYS A CA 1
ATOM 2313 C C . LYS A 1 285 ? 27.314 22.017 -31.929 1.00 91.44 285 LYS A C 1
ATOM 2315 O O . LYS A 1 285 ? 27.236 22.750 -32.907 1.00 91.44 285 LYS A O 1
ATOM 2320 N N . ALA A 1 286 ? 28.154 22.247 -30.915 1.00 89.06 286 ALA A N 1
ATOM 2321 C CA . ALA A 1 286 ? 28.979 23.450 -30.799 1.00 89.06 286 ALA A CA 1
ATOM 2322 C C . ALA A 1 286 ? 30.037 23.554 -31.906 1.00 89.06 286 ALA A C 1
ATOM 2324 O O . ALA A 1 286 ? 30.312 24.648 -32.396 1.00 89.06 286 ALA A O 1
ATOM 2325 N N . LEU A 1 287 ? 30.613 22.415 -32.297 1.00 90.12 287 LEU A N 1
ATOM 2326 C CA . LEU A 1 287 ? 31.535 22.297 -33.418 1.00 90.12 287 LEU A CA 1
ATOM 2327 C C . LEU A 1 287 ? 31.151 21.080 -34.252 1.00 90.12 287 LEU A C 1
ATOM 2329 O O . LEU A 1 287 ? 31.316 19.944 -33.807 1.00 90.12 287 LEU A O 1
ATOM 2333 N N . ILE A 1 288 ? 30.681 21.341 -35.464 1.00 92.69 288 ILE A N 1
ATOM 2334 C CA . ILE A 1 288 ? 30.357 20.325 -36.458 1.00 92.69 288 ILE A CA 1
ATOM 2335 C C . ILE A 1 288 ? 31.374 20.439 -37.593 1.00 92.69 288 ILE A C 1
ATOM 2337 O O . ILE A 1 288 ? 31.737 21.534 -38.014 1.00 92.69 288 ILE A O 1
ATOM 2341 N N . LEU A 1 289 ? 31.875 19.306 -38.068 1.00 91.38 289 LEU A N 1
ATOM 2342 C CA . LEU A 1 289 ? 32.784 19.227 -39.203 1.00 91.38 289 LEU A CA 1
ATOM 2343 C C . LEU A 1 289 ? 32.063 18.529 -40.348 1.00 91.38 289 LEU A C 1
ATOM 2345 O O . LEU A 1 289 ? 31.793 17.329 -40.277 1.00 91.38 289 LEU A O 1
ATOM 2349 N N . GLU A 1 290 ? 31.771 19.270 -41.407 1.00 93.62 290 GLU A N 1
ATOM 2350 C CA . GLU A 1 290 ? 31.246 18.704 -42.643 1.00 93.62 290 GLU A CA 1
ATOM 2351 C C . GLU A 1 290 ? 32.406 18.257 -43.532 1.00 93.62 290 GLU A C 1
ATOM 2353 O O . GLU A 1 290 ? 33.347 19.009 -43.779 1.00 93.62 290 GLU A O 1
ATOM 2358 N N . ILE A 1 291 ? 32.361 17.018 -44.008 1.00 91.06 291 ILE A N 1
ATOM 2359 C CA . ILE A 1 291 ? 33.440 16.378 -44.757 1.00 91.06 291 ILE A CA 1
ATOM 2360 C C . ILE A 1 291 ? 32.902 15.982 -46.125 1.00 91.06 291 ILE A C 1
ATOM 2362 O O . ILE A 1 291 ? 32.040 15.110 -46.224 1.00 91.06 291 ILE A O 1
ATOM 2366 N N . VAL A 1 292 ? 33.452 16.570 -47.185 1.00 90.62 292 VAL A N 1
ATOM 2367 C CA . VAL A 1 292 ? 33.205 16.125 -48.563 1.00 90.62 292 VAL A CA 1
ATOM 2368 C C . VAL A 1 292 ? 34.335 15.196 -48.966 1.00 90.62 292 VAL A C 1
ATOM 2370 O O . VAL A 1 292 ? 35.515 15.517 -48.796 1.00 90.62 292 VAL A O 1
ATOM 2373 N N . SER A 1 293 ? 34.000 14.018 -49.476 1.00 88.94 293 SER A N 1
ATOM 2374 C CA . SER A 1 293 ? 34.984 12.963 -49.671 1.00 88.94 293 SER A CA 1
ATOM 2375 C C . SER A 1 293 ? 34.579 12.000 -50.789 1.00 88.94 293 SER A C 1
ATOM 2377 O O . SER A 1 293 ? 33.414 11.882 -51.156 1.00 88.94 293 SER A O 1
ATOM 2379 N N . HIS A 1 294 ? 35.565 11.294 -51.341 1.00 87.31 294 HIS A N 1
ATOM 2380 C CA . HIS A 1 294 ? 35.341 10.113 -52.182 1.00 87.31 294 HIS A CA 1
ATOM 2381 C C . HIS A 1 294 ? 35.913 8.843 -51.540 1.00 87.31 294 HIS A C 1
ATOM 2383 O O . HIS A 1 294 ? 35.985 7.804 -52.183 1.00 87.31 294 HIS A O 1
ATOM 2389 N N . GLN A 1 295 ? 36.358 8.912 -50.284 1.00 87.12 295 GLN A N 1
ATOM 2390 C CA . GLN A 1 295 ? 36.906 7.786 -49.536 1.00 87.12 295 GLN A CA 1
ATOM 2391 C C . GLN A 1 295 ? 35.782 6.817 -49.126 1.00 87.12 295 GLN A C 1
ATOM 2393 O O . GLN A 1 295 ? 34.943 7.183 -48.294 1.00 87.12 295 GLN A O 1
ATOM 2398 N N . PRO A 1 296 ? 35.749 5.575 -49.647 1.00 88.06 296 PRO A N 1
ATOM 2399 C CA . PRO A 1 296 ? 34.676 4.643 -49.328 1.00 88.06 296 PRO A CA 1
ATOM 2400 C C . PRO A 1 296 ? 34.629 4.189 -47.873 1.00 88.06 296 PRO A C 1
ATOM 2402 O O . PRO A 1 296 ? 33.553 3.839 -47.415 1.00 88.06 296 PRO A O 1
ATOM 2405 N N . ARG A 1 297 ? 35.738 4.219 -47.124 1.00 89.50 297 ARG A N 1
ATOM 2406 C CA . ARG A 1 297 ? 35.817 3.691 -45.744 1.00 89.50 297 ARG A CA 1
ATOM 2407 C C . ARG A 1 297 ? 35.166 4.543 -44.654 1.00 89.50 297 ARG A C 1
ATOM 2409 O O . ARG A 1 297 ? 35.192 4.127 -43.504 1.00 89.50 297 ARG A O 1
ATOM 2416 N N . LEU A 1 298 ? 34.655 5.738 -44.956 1.00 92.44 298 LEU A N 1
ATOM 2417 C CA . LEU A 1 298 ? 34.077 6.602 -43.918 1.00 92.44 298 LEU A CA 1
ATOM 2418 C C . LEU A 1 298 ? 32.816 5.969 -43.329 1.00 92.44 298 LEU A C 1
ATOM 2420 O O . LEU A 1 298 ? 31.799 5.961 -44.013 1.00 92.44 298 LEU A O 1
ATOM 2424 N N . THR A 1 299 ? 32.887 5.482 -42.091 1.00 93.50 299 THR A N 1
ATOM 2425 C CA . THR A 1 299 ? 31.785 4.770 -41.430 1.00 93.50 299 THR A CA 1
ATOM 2426 C C . THR A 1 299 ? 31.236 5.544 -40.233 1.00 93.50 299 THR A C 1
ATOM 2428 O O . THR A 1 299 ? 32.006 5.966 -39.367 1.00 93.50 299 THR A O 1
ATOM 2431 N N . ALA A 1 300 ? 29.916 5.712 -40.137 1.00 95.25 300 ALA A N 1
ATOM 2432 C CA . ALA A 1 300 ? 29.283 6.300 -38.957 1.00 95.25 300 ALA A CA 1
ATOM 2433 C C . ALA A 1 300 ? 29.671 5.541 -37.671 1.00 95.25 300 ALA A C 1
ATOM 2435 O O . ALA A 1 300 ? 29.898 4.331 -37.657 1.00 95.25 300 ALA A O 1
ATOM 2436 N N . GLY A 1 301 ? 29.823 6.275 -36.574 1.00 93.44 301 GLY A N 1
ATOM 2437 C CA . GLY A 1 301 ? 30.264 5.742 -35.290 1.00 93.44 301 GLY A CA 1
ATOM 2438 C C . GLY A 1 301 ? 31.775 5.577 -35.144 1.00 93.44 301 GLY A C 1
ATOM 2439 O O . GLY A 1 301 ? 32.212 5.552 -33.995 1.00 93.44 301 GLY A O 1
ATOM 2440 N N . HIS A 1 302 ? 32.550 5.543 -36.238 1.00 94.25 302 HIS A N 1
ATOM 2441 C CA . HIS A 1 302 ? 34.007 5.364 -36.233 1.00 94.25 302 HIS A CA 1
ATOM 2442 C C . HIS A 1 302 ? 34.781 6.680 -36.081 1.00 94.25 302 HIS A C 1
ATOM 2444 O O . HIS A 1 302 ? 34.281 7.772 -36.361 1.00 94.25 302 HIS A O 1
ATOM 2450 N N . SER A 1 303 ? 36.038 6.562 -35.655 1.00 93.75 303 SER A N 1
ATOM 2451 C CA . SER A 1 303 ? 36.963 7.676 -35.458 1.00 93.75 303 SER A CA 1
ATOM 2452 C C . SER A 1 303 ? 38.035 7.720 -36.537 1.00 93.75 303 SER A C 1
ATOM 2454 O O . SER A 1 303 ? 38.404 6.705 -37.125 1.00 93.75 303 SER A O 1
ATOM 2456 N N . LEU A 1 304 ? 38.587 8.902 -36.772 1.00 90.81 304 LEU A N 1
ATOM 2457 C CA . LEU A 1 304 ? 39.771 9.091 -37.602 1.00 90.81 304 LEU A CA 1
ATOM 2458 C C . LEU A 1 304 ? 40.527 10.343 -37.142 1.00 90.81 304 LEU A C 1
ATOM 2460 O O . LEU A 1 304 ? 39.940 11.245 -36.543 1.00 90.81 304 LEU A O 1
ATOM 2464 N N . THR A 1 305 ? 41.831 10.391 -37.396 1.00 87.38 305 THR A N 1
ATOM 2465 C CA . THR A 1 305 ? 42.694 11.505 -36.973 1.00 87.38 305 THR A CA 1
ATOM 2466 C C . THR A 1 305 ? 42.974 12.427 -38.148 1.00 87.38 305 THR A C 1
ATOM 2468 O O . THR A 1 305 ? 43.482 11.970 -39.169 1.00 87.38 305 THR A O 1
ATOM 2471 N N . ILE A 1 306 ? 42.670 13.715 -37.992 1.00 80.69 306 ILE A N 1
ATOM 2472 C CA . ILE A 1 306 ? 42.841 14.764 -39.002 1.00 80.69 306 ILE A CA 1
ATOM 2473 C C . ILE A 1 306 ? 44.068 15.623 -38.699 1.00 80.69 306 ILE A C 1
ATOM 2475 O O . ILE A 1 306 ? 44.424 15.838 -37.540 1.00 80.69 306 ILE A O 1
ATOM 2479 N N . GLU A 1 307 ? 44.672 16.214 -39.732 1.00 75.69 307 GLU A N 1
ATOM 2480 C CA . GLU A 1 307 ? 45.732 17.216 -39.558 1.00 75.69 307 GLU A CA 1
ATOM 2481 C C . GLU A 1 307 ? 45.138 18.567 -39.099 1.00 75.69 307 GLU A C 1
ATOM 2483 O O . GLU A 1 307 ? 44.976 19.512 -39.873 1.00 75.69 307 GLU A O 1
ATOM 2488 N N . SER A 1 308 ? 44.775 18.670 -37.816 1.00 69.62 308 SER A N 1
ATOM 2489 C CA . SER A 1 308 ? 44.003 19.806 -37.286 1.00 69.62 308 SER A CA 1
ATOM 2490 C C . SER A 1 308 ? 44.702 21.157 -37.441 1.00 69.62 308 SER A C 1
ATOM 2492 O O . SER A 1 308 ? 44.045 22.144 -37.772 1.00 69.62 308 SER A O 1
ATOM 2494 N N . ARG A 1 309 ? 46.033 21.217 -37.289 1.00 69.38 309 ARG A N 1
ATOM 2495 C CA . ARG A 1 309 ? 46.800 22.476 -37.366 1.00 69.38 309 ARG A CA 1
ATOM 2496 C C . ARG A 1 309 ? 46.644 23.193 -38.702 1.00 69.38 309 ARG A C 1
ATOM 2498 O O . ARG A 1 309 ? 46.651 24.420 -38.728 1.00 69.38 309 ARG A O 1
ATOM 2505 N N . ARG A 1 310 ? 46.507 22.438 -39.793 1.00 66.88 310 ARG A N 1
ATOM 2506 C CA . ARG A 1 310 ? 46.462 22.977 -41.155 1.00 66.88 310 ARG A CA 1
ATOM 2507 C C . ARG A 1 310 ? 45.072 23.471 -41.558 1.00 66.88 310 ARG A C 1
ATOM 2509 O O . ARG A 1 310 ? 44.981 24.421 -42.327 1.00 66.88 310 ARG A O 1
ATOM 2516 N N . TYR A 1 311 ? 44.013 22.8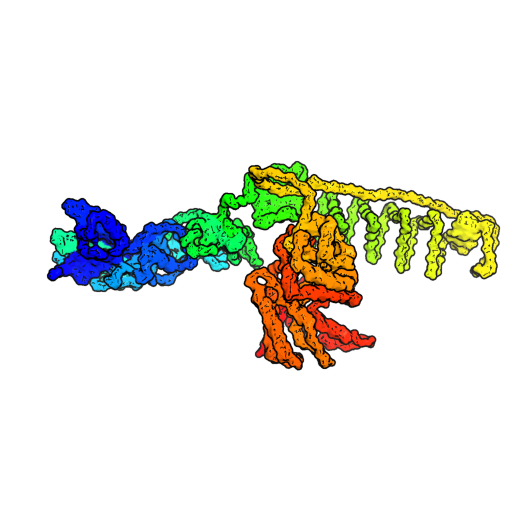57 -41.026 1.00 64.56 311 TYR A N 1
ATOM 2517 C CA . TYR A 1 311 ? 42.631 23.098 -41.470 1.00 64.56 311 TYR A CA 1
ATOM 2518 C C . TYR A 1 311 ? 41.730 23.741 -40.404 1.00 64.56 311 TYR A C 1
ATOM 2520 O O . TYR A 1 311 ? 40.787 24.445 -40.748 1.00 64.56 311 TYR A O 1
ATOM 2528 N N . LEU A 1 312 ? 42.023 23.542 -39.115 1.00 68.31 312 LEU A N 1
ATOM 2529 C CA . LEU A 1 312 ? 41.218 24.019 -37.980 1.00 68.31 312 LEU A CA 1
ATOM 2530 C C . LEU A 1 312 ? 42.023 24.857 -36.965 1.00 68.31 312 LEU A C 1
ATOM 2532 O O . LEU A 1 312 ? 41.456 25.381 -36.002 1.00 68.31 312 LEU A O 1
ATOM 2536 N N . GLY A 1 313 ? 43.338 25.003 -37.163 1.00 65.12 313 GLY A N 1
ATOM 2537 C CA . GLY A 1 313 ? 44.245 25.676 -36.229 1.00 65.12 313 GLY A CA 1
ATOM 2538 C C . GLY A 1 313 ? 44.371 24.935 -34.889 1.00 65.12 313 GLY A C 1
ATOM 2539 O O . GLY A 1 313 ? 44.273 23.714 -34.831 1.00 65.12 313 GLY A O 1
ATOM 2540 N N . TYR A 1 314 ? 44.563 25.673 -33.789 1.00 60.50 314 TYR A N 1
ATOM 2541 C CA . TYR A 1 314 ? 44.654 25.119 -32.422 1.00 60.50 314 TYR A CA 1
ATOM 2542 C C . TYR A 1 314 ? 43.297 24.703 -31.814 1.00 60.50 314 TYR A C 1
ATOM 2544 O O . TYR A 1 314 ? 43.233 24.379 -30.633 1.00 60.50 314 TYR A O 1
ATOM 2552 N N . LYS A 1 315 ? 42.202 24.734 -32.588 1.00 65.75 315 LYS A N 1
ATOM 2553 C CA . LYS A 1 315 ? 40.834 24.501 -32.084 1.00 65.75 315 LYS A CA 1
ATOM 2554 C C . LYS A 1 315 ? 40.510 23.025 -31.810 1.00 65.75 315 LYS A C 1
ATOM 2556 O O . LYS A 1 315 ? 39.574 22.751 -31.072 1.00 65.75 315 LYS A O 1
ATOM 2561 N N . LEU A 1 316 ? 41.281 22.094 -32.380 1.00 74.31 316 LEU A N 1
ATOM 2562 C CA . LEU A 1 316 ? 41.260 20.660 -32.065 1.00 74.31 316 LEU A CA 1
ATOM 2563 C C . LEU A 1 316 ? 42.687 20.224 -31.716 1.00 74.31 316 LEU A C 1
ATOM 2565 O O . LEU A 1 316 ? 43.527 20.087 -32.608 1.00 74.31 316 LEU A O 1
ATOM 2569 N N . ALA A 1 317 ? 42.971 20.024 -30.428 1.00 67.44 317 ALA A N 1
ATOM 2570 C CA . ALA A 1 317 ? 44.332 19.780 -29.944 1.00 67.44 317 ALA A CA 1
ATOM 2571 C C . ALA A 1 317 ? 44.946 18.476 -30.488 1.00 67.44 317 ALA A C 1
ATOM 2573 O O . ALA A 1 317 ? 46.117 18.467 -30.866 1.00 67.44 317 ALA A O 1
ATOM 2574 N N . THR A 1 318 ? 44.158 17.399 -30.562 1.00 75.19 318 THR A N 1
ATOM 2575 C CA . THR A 1 318 ? 44.611 16.070 -31.017 1.00 75.19 318 THR A CA 1
ATOM 2576 C C . THR A 1 318 ? 44.325 15.800 -32.494 1.00 75.19 318 THR A C 1
ATOM 2578 O O . THR A 1 318 ? 44.976 14.956 -33.098 1.00 75.19 318 THR A O 1
ATOM 2581 N N . GLY A 1 319 ? 43.355 16.510 -33.082 1.00 81.38 319 GLY A N 1
ATOM 2582 C CA . GLY A 1 319 ? 42.842 16.216 -34.423 1.00 81.38 319 GLY A CA 1
ATOM 2583 C C . GLY A 1 319 ? 41.978 14.955 -34.501 1.00 81.38 319 GLY A C 1
ATOM 2584 O O . GLY A 1 319 ? 41.572 14.565 -35.588 1.00 81.38 319 GLY A O 1
ATOM 2585 N N . ASP A 1 320 ? 41.647 14.319 -33.381 1.00 89.25 320 ASP A N 1
ATOM 2586 C CA . ASP A 1 320 ? 40.767 13.154 -33.392 1.00 89.25 320 ASP A CA 1
ATOM 2587 C C . ASP A 1 320 ? 39.305 13.566 -33.549 1.00 89.25 320 ASP A C 1
ATOM 2589 O O . ASP A 1 320 ? 38.764 14.330 -32.744 1.00 89.25 320 ASP A O 1
ATOM 2593 N N . ILE A 1 321 ? 38.642 13.008 -34.559 1.00 90.88 321 ILE A N 1
ATOM 2594 C CA . ILE A 1 321 ? 37.225 13.244 -34.830 1.00 90.88 321 ILE A CA 1
ATOM 2595 C C . ILE A 1 321 ? 36.468 11.922 -34.897 1.00 90.88 321 ILE A C 1
ATOM 2597 O O . ILE A 1 321 ? 37.045 10.875 -35.197 1.00 90.88 321 ILE A O 1
ATOM 2601 N N . ARG A 1 322 ? 35.164 11.976 -34.635 1.00 93.75 322 ARG A N 1
ATOM 2602 C CA . ARG A 1 322 ? 34.241 10.847 -34.742 1.00 93.75 322 ARG A CA 1
ATOM 2603 C C . ARG A 1 322 ? 33.138 11.174 -35.739 1.00 93.75 322 ARG A C 1
ATOM 2605 O O . ARG A 1 322 ? 32.540 12.245 -35.658 1.00 93.75 322 ARG A O 1
ATOM 2612 N N . LEU A 1 323 ? 32.874 10.254 -36.663 1.00 95.31 323 LEU A N 1
ATOM 2613 C CA . LEU A 1 323 ? 31.826 10.389 -37.671 1.00 95.31 323 LEU A CA 1
ATOM 2614 C C . LEU A 1 323 ? 30.462 10.119 -37.029 1.00 95.31 323 LEU A C 1
ATOM 2616 O O . LEU A 1 323 ? 30.214 9.034 -36.510 1.00 95.31 323 LEU A O 1
ATOM 2620 N N . GLN A 1 324 ? 29.570 11.101 -37.064 1.00 95.25 324 GLN A N 1
ATOM 2621 C CA . GLN A 1 324 ? 28.199 10.971 -36.579 1.00 95.25 324 GLN A CA 1
ATOM 2622 C C . GLN A 1 324 ? 27.258 10.468 -37.676 1.00 95.25 324 GLN A C 1
ATOM 2624 O O . GLN A 1 324 ? 26.364 9.679 -37.391 1.00 95.25 324 GLN A O 1
ATOM 2629 N N . ARG A 1 325 ? 27.457 10.916 -38.920 1.00 97.06 325 ARG A N 1
ATOM 2630 C CA . ARG A 1 325 ? 26.620 10.564 -40.073 1.00 97.06 325 ARG A CA 1
ATOM 2631 C C . ARG A 1 325 ? 27.461 10.501 -41.338 1.00 97.06 325 ARG A C 1
ATOM 2633 O O . ARG A 1 325 ? 28.346 11.335 -41.506 1.00 97.06 325 ARG A O 1
ATOM 2640 N N . VAL A 1 326 ? 27.147 9.581 -42.244 1.00 97.44 326 VAL A N 1
ATOM 2641 C CA . VAL A 1 326 ? 27.721 9.513 -43.591 1.00 97.44 326 VAL A CA 1
ATOM 2642 C C . VAL A 1 326 ? 26.597 9.316 -44.607 1.00 97.44 326 VAL A C 1
ATOM 2644 O O . VAL A 1 326 ? 25.780 8.412 -44.493 1.00 97.44 326 VAL A O 1
ATOM 2647 N N . GLN A 1 327 ? 26.531 10.214 -45.583 1.00 97.56 327 GLN A N 1
ATOM 2648 C CA . GLN A 1 327 ? 25.666 10.152 -46.757 1.00 97.56 327 GLN A CA 1
ATOM 2649 C C . GLN A 1 327 ? 26.472 9.594 -47.923 1.00 97.56 327 GLN A C 1
ATOM 2651 O O . GLN A 1 327 ? 27.494 10.172 -48.290 1.00 97.56 327 GLN A O 1
ATOM 2656 N N . HIS A 1 328 ? 26.013 8.494 -48.506 1.00 95.44 328 HIS A N 1
ATOM 2657 C CA . HIS A 1 328 ? 26.646 7.804 -49.622 1.00 95.44 328 HIS A CA 1
ATOM 2658 C C . HIS A 1 328 ? 25.920 8.119 -50.920 1.00 95.44 328 HIS A C 1
ATOM 2660 O O . HIS A 1 328 ? 24.694 8.057 -50.975 1.00 95.44 328 HIS A O 1
ATOM 2666 N N . LYS A 1 329 ? 26.677 8.401 -51.982 1.00 94.81 329 LYS A N 1
ATOM 2667 C CA . LYS A 1 329 ? 26.139 8.557 -53.329 1.00 94.81 329 LYS A CA 1
ATOM 2668 C C . LYS A 1 329 ? 27.050 7.877 -54.341 1.00 94.81 329 LYS A C 1
ATOM 2670 O O . LYS A 1 329 ? 28.252 8.122 -54.368 1.00 94.81 329 LYS A O 1
ATOM 2675 N N . ALA A 1 330 ? 26.476 7.044 -55.196 1.00 92.19 330 ALA A N 1
ATOM 2676 C CA . ALA A 1 330 ? 27.142 6.508 -56.370 1.00 92.19 330 ALA A CA 1
ATOM 2677 C C . ALA A 1 330 ? 26.196 6.532 -57.566 1.00 92.19 330 ALA A C 1
ATOM 2679 O O . ALA A 1 330 ? 25.027 6.160 -57.449 1.00 92.19 330 ALA A O 1
ATOM 2680 N N . SER A 1 331 ? 26.703 6.937 -58.724 1.00 88.50 331 SER A N 1
ATOM 2681 C CA . SER A 1 331 ? 25.945 6.934 -59.976 1.00 88.50 331 SER A CA 1
ATOM 2682 C C . SER A 1 331 ? 26.774 6.379 -61.122 1.00 88.50 331 SER A C 1
ATOM 2684 O O . SER A 1 331 ? 27.991 6.564 -61.161 1.00 88.50 331 SER A O 1
ATOM 2686 N N . SER A 1 332 ? 26.103 5.709 -62.057 1.00 84.44 332 SER A N 1
ATOM 2687 C CA . SER A 1 332 ? 26.731 5.165 -63.261 1.00 84.44 332 SER A CA 1
ATOM 2688 C C . SER A 1 332 ? 27.380 6.264 -64.098 1.00 84.44 332 SER A C 1
ATOM 2690 O O . SER A 1 332 ? 26.774 7.307 -64.351 1.00 84.44 332 SER A O 1
ATOM 2692 N N . LEU A 1 333 ? 28.610 6.014 -64.539 1.00 76.50 333 LEU A N 1
ATOM 2693 C CA . LEU A 1 333 ? 29.303 6.871 -65.494 1.00 76.50 333 LEU A CA 1
ATOM 2694 C C . LEU A 1 333 ? 28.660 6.758 -66.884 1.00 76.50 333 LEU A C 1
ATOM 2696 O O . LEU A 1 333 ? 28.133 5.710 -67.260 1.00 76.50 333 LEU A O 1
ATOM 2700 N N . SER A 1 334 ? 28.736 7.834 -67.670 1.00 71.31 334 SER A N 1
ATOM 2701 C CA . SER A 1 334 ? 28.148 7.907 -69.016 1.00 71.31 334 SER A CA 1
ATOM 2702 C C . SER A 1 334 ? 28.743 6.904 -70.012 1.00 71.31 334 SER A C 1
ATOM 2704 O O . SER A 1 334 ? 28.083 6.552 -70.985 1.00 71.31 334 SER A O 1
ATOM 2706 N N . ASP A 1 335 ? 29.962 6.422 -69.764 1.00 69.25 335 ASP A N 1
ATOM 2707 C CA . ASP A 1 335 ? 30.659 5.413 -70.568 1.00 69.25 335 ASP A CA 1
ATOM 2708 C C . ASP A 1 335 ? 30.375 3.963 -70.115 1.00 69.25 335 ASP A C 1
ATOM 2710 O O . ASP A 1 335 ? 30.934 3.025 -70.681 1.00 69.25 335 ASP A O 1
ATOM 2714 N N . GLY A 1 336 ? 29.528 3.762 -69.094 1.00 67.44 336 GLY A N 1
ATOM 2715 C CA . GLY A 1 336 ? 29.136 2.440 -68.582 1.00 67.44 336 GLY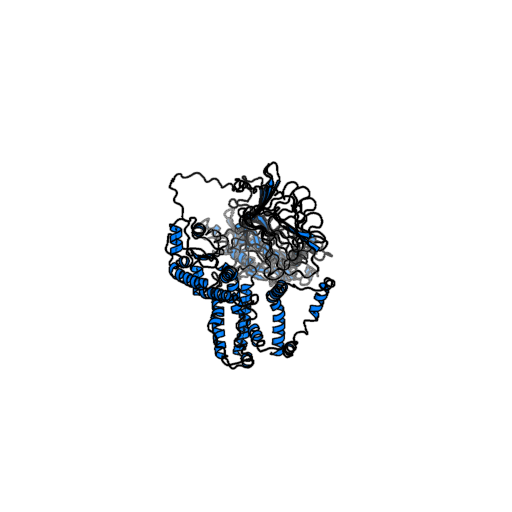 A CA 1
ATOM 2716 C C . GLY A 1 336 ? 30.260 1.656 -67.894 1.00 67.44 336 GLY A C 1
ATOM 2717 O O . GLY A 1 336 ? 30.105 0.476 -67.590 1.00 67.44 336 GLY A O 1
ATOM 2718 N N . SER A 1 337 ? 31.400 2.296 -67.648 1.00 69.19 337 SER A N 1
ATOM 2719 C CA . SER A 1 337 ? 32.635 1.655 -67.186 1.00 69.19 337 SER A CA 1
ATOM 2720 C C . SER A 1 337 ? 32.715 1.370 -65.680 1.00 69.19 337 SER A C 1
ATOM 2722 O O . SER A 1 337 ? 33.659 0.723 -65.222 1.00 69.19 337 SER A O 1
ATOM 2724 N N . GLY A 1 338 ? 31.774 1.895 -64.896 1.00 79.50 338 GLY A N 1
ATOM 2725 C CA . GLY A 1 338 ? 31.760 1.829 -63.438 1.00 79.50 338 GLY A CA 1
ATOM 2726 C C . GLY A 1 338 ? 30.918 2.948 -62.827 1.00 79.50 338 GLY A C 1
ATOM 2727 O O . GLY A 1 338 ? 30.148 3.617 -63.522 1.00 79.50 338 GLY A O 1
ATOM 2728 N N . LEU A 1 339 ? 31.072 3.151 -61.520 1.00 86.88 339 LEU A N 1
ATOM 2729 C CA . LEU A 1 339 ? 30.361 4.175 -60.757 1.00 86.88 339 LEU A CA 1
ATOM 2730 C C . LEU A 1 339 ? 31.295 5.323 -60.359 1.00 86.88 339 LEU A C 1
ATOM 2732 O O . LEU A 1 339 ? 32.474 5.111 -60.071 1.00 86.88 339 LEU A O 1
ATOM 2736 N N . GLU A 1 340 ? 30.752 6.535 -60.281 1.00 86.69 340 GLU A N 1
ATOM 2737 C CA . GLU A 1 340 ? 31.378 7.646 -59.565 1.00 86.69 340 GLU A CA 1
ATOM 2738 C C . GLU A 1 340 ? 30.815 7.705 -58.148 1.00 86.69 340 GLU A C 1
ATOM 2740 O O . GLU A 1 340 ? 29.626 7.961 -57.967 1.00 86.69 340 GLU A O 1
ATOM 2745 N N . TYR A 1 341 ? 31.666 7.442 -57.155 1.00 89.25 341 TYR A N 1
ATOM 2746 C CA . TYR A 1 341 ? 31.293 7.469 -55.745 1.00 89.25 341 TYR A CA 1
ATOM 2747 C C . TYR A 1 341 ? 31.724 8.770 -55.069 1.00 89.25 341 TYR A C 1
ATOM 2749 O O . TYR A 1 341 ? 32.842 9.254 -55.261 1.00 89.25 341 TYR A O 1
ATOM 2757 N N . SER A 1 342 ? 30.856 9.301 -54.218 1.00 90.69 342 SER A N 1
ATOM 2758 C CA . SER A 1 342 ? 31.150 10.374 -53.278 1.00 90.69 342 SER A CA 1
ATOM 2759 C C . SER A 1 342 ? 30.388 10.157 -51.974 1.00 90.69 342 SER A C 1
ATOM 2761 O O . SER A 1 342 ? 29.381 9.448 -51.913 1.00 90.69 342 SER A O 1
ATOM 2763 N N . ASN A 1 343 ? 30.883 10.759 -50.901 1.00 93.38 343 ASN A N 1
ATOM 2764 C CA . ASN A 1 343 ? 30.171 10.842 -49.644 1.00 93.38 343 ASN A CA 1
ATOM 2765 C C . ASN A 1 343 ? 30.289 12.220 -49.001 1.00 93.38 343 ASN A C 1
ATOM 2767 O O . ASN A 1 343 ? 31.226 12.988 -49.231 1.00 93.38 343 ASN A O 1
ATOM 2771 N N . PHE A 1 344 ? 29.289 12.501 -48.178 1.00 96.25 344 PHE A N 1
ATOM 2772 C CA . PHE A 1 344 ? 29.244 13.643 -47.286 1.00 96.25 344 PHE A CA 1
ATOM 2773 C C . PHE A 1 344 ? 29.152 13.114 -45.859 1.00 96.25 344 PHE A C 1
ATOM 2775 O O . PHE A 1 344 ? 28.205 12.401 -45.532 1.00 96.25 344 PHE A O 1
ATOM 2782 N N . ALA A 1 345 ? 30.120 13.428 -45.006 1.00 96.31 345 ALA A N 1
ATOM 2783 C CA . ALA A 1 345 ? 30.112 12.998 -43.616 1.00 96.31 345 ALA A CA 1
ATOM 2784 C C . ALA A 1 345 ? 30.006 14.185 -42.659 1.00 96.31 345 ALA A C 1
ATOM 2786 O O . ALA A 1 345 ? 30.526 15.262 -42.922 1.00 96.31 345 ALA A O 1
ATOM 2787 N N . VAL A 1 346 ? 29.344 13.961 -41.532 1.00 96.69 346 VAL A N 1
ATOM 2788 C CA . VAL A 1 346 ? 29.274 14.892 -40.407 1.00 96.69 346 VAL A CA 1
ATOM 2789 C C . VAL A 1 346 ? 30.086 14.297 -39.276 1.00 96.69 346 VAL A C 1
ATOM 2791 O O . VAL A 1 346 ? 29.866 13.142 -38.904 1.00 96.69 346 VAL A O 1
ATOM 2794 N N . ALA A 1 347 ? 31.011 15.071 -38.726 1.00 93.69 347 ALA A N 1
ATOM 2795 C CA . ALA A 1 347 ? 31.885 14.637 -37.651 1.00 93.69 347 ALA A CA 1
ATOM 2796 C C . ALA A 1 347 ? 31.961 15.661 -36.519 1.00 93.69 347 ALA A C 1
ATOM 2798 O O . ALA A 1 347 ? 31.730 16.851 -36.719 1.00 93.69 347 ALA A O 1
ATOM 2799 N N . ILE A 1 348 ? 32.329 15.186 -35.334 1.00 93.00 348 ILE A N 1
ATOM 2800 C CA . ILE A 1 348 ? 32.548 16.007 -34.138 1.00 93.00 348 ILE A CA 1
ATOM 2801 C C . ILE A 1 348 ? 33.896 15.646 -33.497 1.00 93.00 348 ILE A C 1
ATOM 2803 O O . ILE A 1 348 ? 34.430 14.570 -33.792 1.00 93.00 348 ILE A O 1
ATOM 2807 N N . PRO A 1 349 ? 34.474 16.489 -32.620 1.00 90.88 349 PRO A N 1
ATOM 2808 C CA . PRO A 1 349 ? 35.661 16.114 -31.853 1.00 90.88 349 PRO A CA 1
ATOM 2809 C C . PRO A 1 349 ? 35.432 14.803 -31.098 1.00 90.88 349 PRO A C 1
ATOM 2811 O O . PRO A 1 349 ? 34.407 14.650 -30.433 1.00 90.88 349 PRO A O 1
ATOM 2814 N N . ARG A 1 350 ? 36.382 13.862 -31.171 1.00 90.62 350 ARG A N 1
ATOM 2815 C CA . ARG A 1 350 ? 36.216 12.515 -30.593 1.00 90.62 350 ARG A CA 1
ATOM 2816 C C . ARG A 1 350 ? 35.869 12.561 -29.108 1.00 90.62 350 ARG A C 1
ATOM 2818 O O . ARG A 1 350 ? 35.037 11.786 -28.665 1.00 90.62 350 ARG A O 1
ATOM 2825 N N . GLU A 1 351 ? 36.497 13.461 -28.360 1.00 87.38 351 GLU A N 1
ATOM 2826 C CA . GLU A 1 351 ? 36.295 13.655 -26.918 1.00 87.38 351 GLU A CA 1
ATOM 2827 C C . GLU A 1 351 ? 34.881 14.121 -26.542 1.00 87.38 351 GLU A C 1
ATOM 2829 O O . GLU A 1 351 ? 34.461 13.953 -25.398 1.00 87.38 351 GLU A O 1
ATOM 2834 N N . THR A 1 352 ? 34.128 14.677 -27.497 1.00 88.75 352 THR A N 1
ATOM 2835 C CA . THR A 1 352 ? 32.744 15.088 -27.270 1.00 88.75 352 THR A CA 1
ATOM 2836 C C . THR A 1 352 ? 31.837 13.856 -27.340 1.00 88.75 352 THR A C 1
ATOM 2838 O O . THR A 1 352 ? 31.735 13.228 -28.396 1.00 88.75 352 THR A O 1
ATOM 2841 N N . PRO A 1 353 ? 31.169 13.465 -26.240 1.00 89.75 353 PRO A N 1
ATOM 2842 C CA . PRO A 1 353 ? 30.313 12.289 -26.249 1.00 89.75 353 PRO A CA 1
ATOM 2843 C C . PRO A 1 353 ? 29.071 12.530 -27.113 1.00 89.75 353 PRO A C 1
ATOM 2845 O O . PRO A 1 353 ? 28.370 13.524 -26.930 1.00 89.75 353 PRO A O 1
ATOM 2848 N N . ILE A 1 354 ? 28.759 11.584 -28.003 1.00 92.25 354 ILE A N 1
ATOM 2849 C CA . ILE A 1 354 ? 27.495 11.588 -28.748 1.00 92.25 354 ILE A CA 1
ATOM 2850 C C . ILE A 1 354 ? 26.385 11.135 -27.798 1.00 92.25 354 ILE A C 1
ATOM 2852 O O . ILE A 1 354 ? 26.385 9.994 -27.328 1.00 92.25 354 ILE A O 1
ATOM 2856 N N . ARG A 1 355 ? 25.426 12.012 -27.517 1.00 91.75 355 ARG A N 1
ATOM 2857 C CA . ARG A 1 355 ? 24.240 11.698 -26.717 1.00 91.75 355 ARG A CA 1
ATOM 2858 C C . ARG A 1 355 ? 23.007 11.613 -27.615 1.00 91.75 355 ARG A C 1
ATOM 2860 O O . ARG A 1 355 ? 22.854 12.443 -28.512 1.00 91.75 355 ARG A O 1
ATOM 2867 N N . PRO A 1 356 ? 22.108 10.640 -27.401 1.00 91.94 356 PRO A N 1
ATOM 2868 C CA . PRO A 1 356 ? 20.775 10.713 -27.980 1.00 91.94 356 PRO A CA 1
ATOM 2869 C C . PRO A 1 356 ? 20.009 11.910 -27.414 1.00 91.94 356 PRO A C 1
ATOM 2871 O O . PRO A 1 356 ? 20.237 12.339 -26.279 1.00 91.94 356 PRO A O 1
ATOM 2874 N N . LYS A 1 357 ? 19.050 12.422 -28.187 1.00 87.00 357 LYS A N 1
ATOM 2875 C CA . LYS A 1 357 ? 18.061 13.359 -27.654 1.00 87.00 357 LYS A CA 1
ATOM 2876 C C . LYS A 1 357 ? 17.250 12.636 -26.576 1.00 87.00 357 LYS A C 1
ATOM 2878 O O . LYS A 1 357 ? 16.788 11.521 -26.807 1.00 87.00 357 LYS A O 1
ATOM 2883 N N . GLN A 1 358 ? 17.045 13.273 -25.425 1.00 82.38 358 GLN A N 1
ATOM 2884 C CA . GLN A 1 358 ? 16.111 12.744 -24.433 1.00 82.38 358 GLN A CA 1
ATOM 2885 C C . GLN A 1 358 ? 14.709 12.682 -25.035 1.00 82.38 358 GLN A C 1
ATOM 2887 O O . GLN A 1 358 ? 14.198 13.681 -25.545 1.00 82.38 358 GLN A O 1
ATOM 2892 N N . ILE A 1 359 ? 14.121 11.491 -24.996 1.00 83.06 359 ILE A N 1
ATOM 2893 C CA . ILE A 1 359 ? 12.767 11.245 -25.477 1.00 83.06 359 ILE A CA 1
ATOM 2894 C C . ILE A 1 359 ? 11.821 11.545 -24.317 1.00 83.06 359 ILE A C 1
ATOM 2896 O O . ILE A 1 359 ? 11.944 10.958 -23.238 1.00 83.06 359 ILE A O 1
ATOM 2900 N N . GLU A 1 360 ? 10.935 12.516 -24.521 1.00 72.88 360 GLU A N 1
ATOM 2901 C CA . GLU A 1 360 ? 9.842 12.779 -23.591 1.00 72.88 360 GLU A CA 1
ATOM 2902 C C . GLU A 1 360 ? 8.832 11.639 -23.677 1.00 72.88 360 GLU A C 1
ATOM 2904 O O . GLU A 1 360 ? 8.565 11.105 -24.754 1.00 72.88 360 GLU A O 1
ATOM 2909 N N . LEU A 1 361 ? 8.305 11.244 -22.521 1.00 73.56 361 LEU A N 1
ATOM 2910 C CA . LEU A 1 361 ? 7.293 10.202 -22.447 1.00 73.56 361 LEU A CA 1
ATOM 2911 C C . LEU A 1 361 ? 6.033 10.678 -23.165 1.00 73.56 361 LEU A C 1
ATOM 2913 O O . LEU A 1 361 ? 5.637 11.837 -23.022 1.00 73.56 361 LEU A O 1
ATOM 2917 N N . GLN A 1 362 ? 5.384 9.774 -23.900 1.00 74.19 362 GLN A N 1
ATOM 2918 C CA . GLN A 1 362 ? 4.040 10.050 -24.395 1.00 74.19 362 GLN A CA 1
ATOM 2919 C C . GLN A 1 362 ? 3.117 10.395 -23.218 1.00 74.19 362 GLN A C 1
ATOM 2921 O O . GLN A 1 362 ? 3.324 9.943 -22.087 1.00 74.19 362 GLN A O 1
ATOM 2926 N N . ASN A 1 363 ? 2.099 11.217 -23.474 1.00 77.69 363 ASN A N 1
ATOM 2927 C CA . ASN A 1 363 ? 1.105 11.542 -22.458 1.00 77.69 363 ASN A CA 1
ATOM 2928 C C . ASN A 1 363 ? 0.356 10.266 -22.070 1.00 77.69 363 ASN A C 1
ATOM 2930 O O . ASN A 1 363 ? -0.423 9.727 -22.857 1.00 77.69 363 ASN A O 1
ATOM 2934 N N . LEU A 1 364 ? 0.612 9.784 -20.858 1.00 78.50 364 LEU A N 1
ATOM 2935 C CA . LEU A 1 364 ? -0.091 8.652 -20.285 1.00 78.50 364 LEU A CA 1
ATOM 2936 C C . LEU A 1 364 ? -1.536 9.065 -19.984 1.00 78.50 364 LEU A C 1
ATOM 2938 O O . LEU A 1 364 ? -1.803 10.239 -19.694 1.00 78.50 364 LEU A O 1
ATOM 2942 N N . PRO A 1 365 ? -2.492 8.120 -20.014 1.00 79.69 365 PRO A N 1
ATOM 2943 C CA . PRO A 1 365 ? -3.806 8.392 -19.459 1.00 79.69 365 PRO A CA 1
ATOM 2944 C C . PRO A 1 365 ? -3.646 8.831 -17.999 1.00 79.69 365 PRO A C 1
ATOM 2946 O O . PRO A 1 365 ? -2.838 8.270 -17.257 1.00 79.69 365 PRO A O 1
ATOM 2949 N N . GLN A 1 366 ? -4.428 9.831 -17.581 1.00 81.94 366 GLN A N 1
ATOM 2950 C CA . GLN A 1 366 ? -4.353 10.357 -16.211 1.00 81.94 366 GLN A CA 1
ATOM 2951 C C . GLN A 1 366 ? -4.559 9.251 -15.168 1.00 81.94 366 GLN A C 1
ATOM 2953 O O . GLN A 1 366 ? -3.911 9.261 -14.121 1.00 81.94 366 GLN A O 1
ATOM 2958 N N . PHE A 1 367 ? -5.418 8.277 -15.484 1.00 89.81 367 PHE A N 1
ATOM 2959 C CA . PHE A 1 367 ? -5.658 7.088 -14.680 1.00 89.81 367 PHE A CA 1
ATOM 2960 C C . PHE A 1 367 ? -5.801 5.858 -15.578 1.00 89.81 367 PHE A C 1
ATOM 2962 O O . PHE A 1 367 ? -6.360 5.948 -16.672 1.00 89.81 367 PHE A O 1
ATOM 2969 N N . PHE A 1 368 ? -5.359 4.702 -15.095 1.00 89.12 368 PHE A N 1
ATOM 2970 C CA . PHE A 1 368 ? -5.671 3.402 -15.681 1.00 89.12 368 PHE A CA 1
ATOM 2971 C C . PHE A 1 368 ? -6.246 2.466 -14.620 1.00 89.12 368 PHE A C 1
ATOM 2973 O O . PHE A 1 368 ? -5.948 2.589 -13.429 1.00 89.12 368 PHE A O 1
ATOM 2980 N N . ALA A 1 369 ? -7.112 1.556 -15.062 1.00 89.94 369 ALA A N 1
ATOM 2981 C CA . ALA A 1 369 ? -7.749 0.587 -14.188 1.00 89.94 369 ALA A CA 1
ATOM 2982 C C . ALA A 1 369 ? -6.778 -0.542 -13.813 1.00 89.94 369 ALA A C 1
ATOM 2984 O O . ALA A 1 369 ? -5.933 -0.962 -14.612 1.00 89.94 369 ALA A O 1
ATOM 2985 N N . ALA A 1 370 ? -6.894 -1.009 -12.576 1.00 91.38 370 ALA A N 1
ATOM 2986 C CA . ALA A 1 370 ? -6.112 -2.109 -12.040 1.00 91.38 370 ALA A CA 1
ATOM 2987 C C . ALA A 1 370 ? -6.905 -2.867 -10.974 1.00 91.38 370 ALA A C 1
ATOM 2989 O O . ALA A 1 370 ? -7.891 -2.359 -10.440 1.00 91.38 370 ALA A O 1
ATOM 2990 N N . ARG A 1 371 ? -6.436 -4.058 -10.602 1.00 90.56 371 ARG A N 1
ATOM 2991 C CA . ARG A 1 371 ? -7.036 -4.868 -9.534 1.00 90.56 371 ARG A CA 1
ATOM 2992 C C . ARG A 1 371 ? -6.006 -5.255 -8.493 1.00 90.56 371 ARG A C 1
ATOM 2994 O O . ARG A 1 371 ? -4.896 -5.640 -8.848 1.00 90.56 371 ARG A O 1
ATOM 3001 N N . ILE A 1 372 ? -6.363 -5.185 -7.212 1.00 91.69 372 ILE A N 1
ATOM 3002 C CA . ILE A 1 372 ? -5.502 -5.704 -6.141 1.00 91.69 372 ILE A CA 1
ATOM 3003 C C . ILE A 1 372 ? -5.319 -7.207 -6.321 1.00 91.69 372 ILE A C 1
ATOM 3005 O O . ILE A 1 372 ? -6.299 -7.945 -6.417 1.00 91.69 372 ILE A O 1
ATOM 3009 N N . GLU A 1 373 ? -4.067 -7.655 -6.267 1.00 87.81 373 GLU A N 1
ATOM 3010 C CA . GLU A 1 373 ? -3.734 -9.074 -6.202 1.00 87.81 373 GLU A CA 1
ATOM 3011 C C . GLU A 1 373 ? -3.179 -9.417 -4.822 1.00 87.81 373 GLU A C 1
ATOM 3013 O O . GLU A 1 373 ? -2.187 -8.849 -4.359 1.00 87.81 373 GLU A O 1
ATOM 3018 N N . SER A 1 374 ? -3.814 -10.382 -4.164 1.00 87.75 374 SER A N 1
ATOM 3019 C CA . SER A 1 374 ? -3.385 -10.921 -2.878 1.00 87.75 374 SER A CA 1
ATOM 3020 C C . SER A 1 374 ? -3.604 -12.435 -2.832 1.00 87.75 374 SER A C 1
ATOM 3022 O O . SER A 1 374 ? -4.549 -12.929 -3.455 1.00 87.75 374 SER A O 1
ATOM 3024 N N . PRO A 1 375 ? -2.761 -13.198 -2.108 1.00 83.94 375 PRO A N 1
ATOM 3025 C CA . PRO A 1 375 ? -3.040 -14.601 -1.811 1.00 83.94 375 PRO A CA 1
ATOM 3026 C C . PRO A 1 375 ? -4.083 -14.772 -0.689 1.00 83.94 375 PRO A C 1
ATOM 3028 O O . PRO A 1 375 ? -4.516 -15.890 -0.435 1.00 83.94 375 PRO A O 1
ATOM 3031 N N . TYR A 1 376 ? -4.471 -13.687 -0.009 1.00 86.19 376 TYR A N 1
ATOM 3032 C CA . TYR A 1 376 ? -5.444 -13.675 1.088 1.00 86.19 376 TYR A CA 1
ATOM 3033 C C . TYR A 1 376 ? -6.674 -12.842 0.719 1.00 86.19 376 TYR A C 1
ATOM 3035 O O . TYR A 1 376 ? -6.649 -12.110 -0.265 1.00 86.19 376 TYR A O 1
ATOM 3043 N N . GLU A 1 377 ? -7.728 -12.899 1.536 1.00 87.88 377 GLU A N 1
ATOM 3044 C CA . GLU A 1 377 ? -8.928 -12.063 1.372 1.00 87.88 377 GLU A CA 1
ATOM 3045 C C . GLU A 1 377 ? -8.605 -10.562 1.453 1.00 87.88 377 GLU A C 1
ATOM 3047 O O . GLU A 1 377 ? -9.055 -9.771 0.626 1.00 87.88 377 GLU A O 1
ATOM 3052 N N . HIS A 1 378 ? -7.760 -10.167 2.407 1.00 89.19 378 HIS A N 1
ATOM 3053 C CA . HIS A 1 378 ? -7.227 -8.811 2.497 1.00 89.19 378 HIS A CA 1
ATOM 3054 C C . HIS A 1 378 ? -6.000 -8.629 1.604 1.00 89.19 378 HIS A C 1
ATOM 3056 O O . HIS A 1 378 ? -5.231 -9.564 1.366 1.00 89.19 378 HIS A O 1
ATOM 3062 N N . ALA A 1 379 ? -5.772 -7.399 1.144 1.00 90.31 379 ALA A N 1
ATOM 3063 C CA . ALA A 1 379 ? -4.573 -7.046 0.402 1.00 90.31 379 ALA A CA 1
ATOM 3064 C C . ALA A 1 379 ? -3.302 -7.350 1.212 1.00 90.31 379 ALA A C 1
ATOM 3066 O O . ALA A 1 379 ? -3.186 -6.982 2.383 1.00 90.31 379 ALA A O 1
ATOM 3067 N N . HIS A 1 380 ? -2.317 -7.977 0.571 1.00 88.31 380 HIS A N 1
ATOM 3068 C CA . HIS A 1 380 ? -1.010 -8.194 1.176 1.00 88.31 380 HIS A CA 1
ATOM 3069 C C . HIS A 1 380 ? -0.208 -6.881 1.196 1.00 88.31 380 HIS A C 1
ATOM 3071 O O . HIS A 1 380 ? 0.342 -6.456 0.178 1.00 88.31 380 HIS A O 1
ATOM 3077 N N . LEU A 1 381 ? -0.148 -6.245 2.370 1.00 87.88 381 LEU A N 1
ATOM 3078 C CA . LEU A 1 381 ? 0.543 -4.972 2.591 1.00 87.88 381 LEU A CA 1
ATOM 3079 C C . LEU A 1 381 ? 2.033 -5.152 2.905 1.00 87.88 381 LEU A C 1
ATOM 3081 O O . LEU A 1 381 ? 2.437 -6.088 3.595 1.00 87.88 381 LEU A O 1
ATOM 3085 N N . THR A 1 382 ? 2.857 -4.200 2.467 1.00 87.81 382 THR A N 1
ATOM 3086 C CA . THR A 1 382 ? 4.234 -4.056 2.974 1.00 87.81 382 THR A CA 1
ATOM 3087 C C . THR A 1 382 ? 4.248 -3.468 4.394 1.00 87.81 382 THR A C 1
ATOM 3089 O O . THR A 1 382 ? 3.238 -2.960 4.879 1.00 87.81 382 THR A O 1
ATOM 3092 N N . LYS A 1 383 ? 5.419 -3.445 5.057 1.00 83.50 383 LYS A N 1
ATOM 3093 C CA . LYS A 1 383 ? 5.596 -2.772 6.365 1.00 83.50 383 LYS A CA 1
ATOM 3094 C C . LYS A 1 383 ? 5.231 -1.278 6.334 1.00 83.50 383 LYS A C 1
ATOM 3096 O O . LYS A 1 383 ? 4.966 -0.699 7.381 1.00 83.50 383 LYS A O 1
ATOM 3101 N N . GLN A 1 384 ? 5.249 -0.668 5.151 1.00 81.25 384 GLN A N 1
ATOM 3102 C CA . GLN A 1 384 ? 4.923 0.734 4.897 1.00 81.25 384 GLN A CA 1
ATOM 3103 C C . GLN A 1 384 ? 3.463 0.937 4.454 1.00 81.25 384 GLN A C 1
ATOM 3105 O O . GLN A 1 384 ? 3.054 2.071 4.239 1.00 81.25 384 GLN A O 1
ATOM 3110 N N . GLY A 1 385 ? 2.670 -0.133 4.318 1.00 86.88 385 GLY A N 1
ATOM 3111 C CA . GLY A 1 385 ? 1.273 -0.048 3.884 1.00 86.88 385 GLY A CA 1
ATOM 3112 C C . GLY A 1 385 ? 1.081 0.061 2.367 1.00 86.88 385 GLY A C 1
ATOM 3113 O O . GLY A 1 385 ? 0.016 0.492 1.929 1.00 86.88 385 GLY A O 1
ATOM 3114 N N . TYR A 1 386 ? 2.085 -0.320 1.570 1.00 90.19 386 TYR A N 1
ATOM 3115 C CA . TYR A 1 386 ? 1.998 -0.335 0.106 1.00 90.19 386 TYR A CA 1
ATOM 3116 C C . TYR A 1 386 ? 1.339 -1.610 -0.414 1.00 90.19 386 TYR A C 1
ATOM 3118 O O . TYR A 1 386 ? 1.408 -2.665 0.221 1.00 90.19 386 TYR A O 1
ATOM 3126 N N . TYR A 1 387 ? 0.736 -1.496 -1.592 1.00 91.88 387 TYR A N 1
ATOM 3127 C CA . TYR A 1 387 ? -0.072 -2.520 -2.241 1.00 91.88 387 TYR A CA 1
ATOM 3128 C C . TYR A 1 387 ? 0.638 -3.110 -3.456 1.00 91.88 387 TYR A C 1
ATOM 3130 O O . TYR A 1 387 ? 1.593 -2.536 -3.978 1.00 91.88 387 TYR A O 1
ATOM 3138 N N . ARG A 1 388 ? 0.131 -4.251 -3.920 1.00 91.00 388 ARG A N 1
ATOM 3139 C CA . ARG A 1 388 ? 0.413 -4.799 -5.247 1.00 91.00 388 ARG A CA 1
ATOM 3140 C C . ARG A 1 388 ? -0.895 -4.943 -6.007 1.00 91.00 388 ARG A C 1
ATOM 3142 O O . ARG A 1 388 ? -1.934 -5.231 -5.408 1.00 91.00 388 ARG A O 1
ATOM 3149 N N . PHE A 1 389 ? -0.836 -4.731 -7.308 1.00 90.88 389 PHE A N 1
ATOM 3150 C CA . PHE A 1 389 ? -1.978 -4.807 -8.198 1.00 90.88 389 PHE A CA 1
ATOM 3151 C C . PHE A 1 389 ? -1.571 -5.446 -9.528 1.00 90.88 389 PHE A C 1
ATOM 3153 O O . PHE A 1 389 ? -0.397 -5.705 -9.779 1.00 90.88 389 PHE A O 1
ATOM 3160 N N . ARG A 1 390 ? -2.553 -5.691 -10.387 1.00 89.19 390 ARG A N 1
ATOM 3161 C CA . ARG A 1 390 ? -2.358 -5.999 -11.800 1.00 89.19 390 ARG A CA 1
ATOM 3162 C C . ARG A 1 390 ? -3.065 -4.930 -12.629 1.00 89.19 390 ARG A C 1
ATOM 3164 O O . ARG A 1 390 ? -4.261 -4.727 -12.408 1.00 89.19 390 ARG A O 1
ATOM 3171 N N . PRO A 1 391 ? -2.361 -4.210 -13.519 1.00 89.12 391 PRO A N 1
ATOM 3172 C CA . PRO A 1 391 ? -3.017 -3.327 -14.474 1.00 89.12 391 PRO A CA 1
ATOM 3173 C C . PRO A 1 391 ? -3.940 -4.123 -15.404 1.00 89.12 391 PRO A C 1
ATOM 3175 O O . PRO A 1 391 ? -3.576 -5.208 -15.848 1.00 89.12 391 PRO A O 1
ATOM 3178 N N . ASP A 1 392 ? -5.099 -3.577 -15.772 1.00 85.38 392 ASP A N 1
ATOM 3179 C CA . ASP A 1 392 ? -6.056 -4.295 -16.634 1.00 85.38 392 ASP A CA 1
ATOM 3180 C C . ASP A 1 392 ? -5.530 -4.513 -18.069 1.00 85.38 392 ASP A C 1
ATOM 3182 O O . ASP A 1 392 ? -5.940 -5.455 -18.747 1.00 85.38 392 ASP A O 1
ATOM 3186 N N . PHE A 1 393 ? -4.583 -3.685 -18.532 1.00 82.69 393 PHE A N 1
ATOM 3187 C CA . PHE A 1 393 ? -3.890 -3.895 -19.813 1.00 82.69 393 PHE A CA 1
ATOM 3188 C C . PHE A 1 393 ? -2.906 -5.075 -19.778 1.00 82.69 393 PHE A C 1
ATOM 3190 O O . PHE A 1 393 ? -2.415 -5.504 -20.820 1.00 82.69 393 PHE A O 1
ATOM 3197 N N . GLU A 1 394 ? -2.627 -5.614 -18.593 1.00 76.75 394 GLU A N 1
ATOM 3198 C CA . GLU A 1 394 ? -1.738 -6.743 -18.360 1.00 76.75 394 GLU A CA 1
ATOM 3199 C C . GLU A 1 394 ? -2.562 -7.999 -18.058 1.00 76.75 394 GLU A C 1
ATOM 3201 O O . GLU A 1 394 ? -2.464 -8.616 -16.995 1.00 76.75 394 GLU A O 1
ATOM 3206 N N . ALA A 1 395 ? -3.434 -8.362 -19.004 1.00 59.16 395 ALA A N 1
ATOM 3207 C CA . ALA A 1 395 ? -4.295 -9.529 -18.869 1.00 59.16 395 ALA A CA 1
ATOM 3208 C C . ALA A 1 395 ? -3.453 -10.814 -18.703 1.00 59.16 395 ALA A C 1
ATOM 3210 O O . ALA A 1 395 ? -2.453 -10.985 -19.415 1.00 59.16 395 ALA A O 1
ATOM 3211 N N . PRO A 1 396 ? -3.856 -11.740 -17.810 1.00 54.78 396 PRO A N 1
ATOM 3212 C CA . PRO A 1 396 ? -3.229 -13.049 -17.660 1.00 54.78 396 PRO A CA 1
ATOM 3213 C C . PRO A 1 396 ? -3.496 -13.889 -18.918 1.00 54.78 396 PRO A C 1
ATOM 3215 O O . PRO A 1 396 ? -4.433 -14.673 -18.999 1.00 54.78 396 PRO A O 1
ATOM 3218 N N . SER A 1 397 ? -2.687 -13.662 -19.943 1.00 52.56 397 SER A N 1
ATOM 3219 C CA . SER A 1 397 ? -2.572 -14.493 -21.137 1.00 52.56 397 SER A CA 1
ATOM 3220 C C . SER A 1 397 ? -1.266 -15.282 -21.056 1.00 52.56 397 SER A C 1
ATOM 3222 O O . SER A 1 397 ? -0.418 -14.981 -20.215 1.00 52.56 397 SER A O 1
ATOM 3224 N N . GLU A 1 398 ? -1.041 -16.221 -21.979 1.00 47.88 398 GLU A N 1
ATOM 3225 C CA . GLU A 1 398 ? 0.263 -16.888 -22.173 1.00 47.88 398 GLU A CA 1
ATOM 3226 C C . GLU A 1 398 ? 1.445 -15.900 -22.322 1.00 47.88 398 GLU A C 1
ATOM 3228 O O . GLU A 1 398 ? 2.603 -16.297 -22.234 1.00 47.88 398 GLU A O 1
ATOM 3233 N N . ARG A 1 399 ? 1.162 -14.603 -22.529 1.00 48.78 399 ARG A N 1
ATOM 3234 C CA . ARG A 1 399 ? 2.138 -13.517 -22.662 1.00 48.78 399 ARG A CA 1
ATOM 3235 C C . ARG A 1 399 ? 2.498 -12.804 -21.358 1.00 48.78 399 ARG A C 1
ATOM 3237 O O . ARG A 1 399 ? 3.431 -12.009 -21.393 1.00 48.78 399 ARG A O 1
ATOM 3244 N N . SER A 1 400 ? 1.794 -13.016 -20.238 1.00 56.25 400 SER A N 1
ATOM 3245 C CA . SER A 1 400 ? 2.204 -12.416 -18.957 1.00 56.25 400 SER A CA 1
ATOM 3246 C C . SER A 1 400 ? 3.238 -13.328 -18.287 1.00 56.25 400 SER A C 1
ATOM 3248 O O . SER A 1 400 ? 2.877 -14.413 -17.831 1.00 56.25 400 SER A O 1
ATOM 3250 N N . PRO A 1 401 ? 4.520 -12.927 -18.199 1.00 58.50 401 PRO A N 1
ATOM 3251 C CA . PRO A 1 401 ? 5.550 -13.746 -17.561 1.00 58.50 401 PRO A CA 1
ATOM 3252 C C . PRO A 1 401 ? 5.448 -13.724 -16.026 1.00 58.50 401 PRO A C 1
ATOM 3254 O O . PRO A 1 401 ? 6.232 -14.390 -15.350 1.00 58.50 401 PRO A O 1
ATOM 3257 N N . TYR A 1 402 ? 4.527 -12.931 -15.466 1.00 69.69 402 TYR A N 1
ATOM 3258 C CA . TYR A 1 402 ? 4.434 -12.656 -14.037 1.00 69.69 402 TYR A CA 1
ATOM 3259 C C . TYR A 1 402 ? 3.306 -13.453 -13.389 1.00 69.69 402 TYR A C 1
ATOM 3261 O O . TYR A 1 402 ? 2.134 -13.327 -13.756 1.00 69.69 402 TYR A O 1
ATOM 3269 N N . GLY A 1 403 ? 3.667 -14.237 -12.371 1.00 65.56 403 GLY A N 1
ATOM 3270 C CA . GLY A 1 403 ? 2.706 -14.967 -11.556 1.00 65.56 403 GLY A CA 1
ATOM 3271 C C . GLY A 1 403 ? 1.782 -14.040 -10.759 1.00 65.56 403 GLY A C 1
ATOM 3272 O O . GLY A 1 403 ? 1.945 -12.816 -10.729 1.00 65.56 403 GLY A O 1
ATOM 3273 N N . HIS A 1 404 ? 0.804 -14.639 -10.079 1.00 68.88 404 HIS A N 1
ATOM 3274 C CA . HIS A 1 404 ? -0.106 -13.926 -9.177 1.00 68.88 404 HIS A CA 1
ATOM 3275 C C . HIS A 1 404 ? 0.686 -13.070 -8.176 1.00 68.88 404 HIS A C 1
ATOM 3277 O O . HIS A 1 404 ? 1.626 -13.565 -7.553 1.00 68.88 404 HIS A O 1
ATOM 3283 N N . THR A 1 405 ? 0.311 -11.800 -8.006 1.00 70.62 405 THR A N 1
ATOM 3284 C CA . THR A 1 405 ? 0.957 -10.774 -7.157 1.00 70.62 405 THR A CA 1
ATOM 3285 C C . THR A 1 405 ? 2.303 -10.214 -7.633 1.00 70.62 405 THR A C 1
ATOM 3287 O O . THR A 1 405 ? 2.964 -9.507 -6.872 1.00 70.62 405 THR A O 1
ATOM 3290 N N . GLN A 1 406 ? 2.724 -10.488 -8.870 1.00 74.12 406 GLN A N 1
ATOM 3291 C CA . GLN A 1 406 ? 4.016 -10.025 -9.410 1.00 74.12 406 GLN A CA 1
ATOM 3292 C C . GLN A 1 406 ? 3.890 -8.988 -10.539 1.00 74.12 406 GLN A C 1
ATOM 3294 O O . GLN A 1 406 ? 4.901 -8.574 -11.099 1.00 74.12 406 GLN A O 1
ATOM 3299 N N . ALA A 1 407 ? 2.669 -8.558 -10.864 1.00 75.38 407 ALA A N 1
ATOM 3300 C CA . ALA A 1 407 ? 2.374 -7.700 -12.016 1.00 75.38 407 ALA A CA 1
ATOM 3301 C C . ALA A 1 407 ? 2.452 -6.184 -11.740 1.00 75.38 407 ALA A C 1
ATOM 3303 O O . ALA A 1 407 ? 2.073 -5.383 -12.585 1.00 75.38 407 ALA A O 1
ATOM 3304 N N . SER A 1 408 ? 2.936 -5.757 -10.569 1.00 85.25 408 SER A N 1
ATOM 3305 C CA . SER A 1 408 ? 3.187 -4.339 -10.284 1.00 85.25 408 SER A CA 1
ATOM 3306 C C . SER A 1 408 ? 4.344 -4.154 -9.304 1.00 85.25 408 SER A C 1
ATOM 3308 O O . SER A 1 408 ? 4.655 -5.063 -8.521 1.00 85.25 408 SER A O 1
ATOM 3310 N N . PRO A 1 409 ? 4.962 -2.958 -9.259 1.00 85.56 409 PRO A N 1
ATOM 3311 C CA . PRO A 1 409 ? 5.782 -2.572 -8.118 1.00 85.56 409 PRO A CA 1
ATOM 3312 C C . PRO A 1 409 ? 4.940 -2.514 -6.838 1.00 85.56 409 PRO A C 1
ATOM 3314 O O . PRO A 1 409 ? 3.707 -2.559 -6.864 1.00 85.56 409 PRO A O 1
ATOM 3317 N N . VAL A 1 410 ? 5.620 -2.392 -5.697 1.00 87.81 410 VAL A N 1
ATOM 3318 C CA . VAL A 1 410 ? 4.948 -1.975 -4.465 1.00 87.81 410 VAL A CA 1
ATOM 3319 C C . VAL A 1 410 ? 4.532 -0.518 -4.622 1.00 87.81 410 VAL A C 1
ATOM 3321 O O . VAL A 1 410 ? 5.371 0.346 -4.863 1.00 87.81 410 VAL A O 1
ATOM 3324 N N . THR A 1 411 ? 3.238 -0.252 -4.515 1.00 90.06 411 THR A N 1
ATOM 3325 C CA . THR A 1 411 ? 2.671 1.055 -4.847 1.00 90.06 411 THR A CA 1
ATOM 3326 C C . THR A 1 411 ? 1.921 1.642 -3.668 1.00 90.06 411 THR A C 1
ATOM 3328 O O . THR A 1 411 ? 1.148 0.964 -2.984 1.00 90.06 411 THR A O 1
ATOM 3331 N N . GLU A 1 412 ? 2.161 2.923 -3.422 1.00 88.75 412 GLU A N 1
ATOM 3332 C CA . GLU A 1 412 ? 1.462 3.678 -2.396 1.00 88.75 412 GLU A CA 1
ATOM 3333 C C . GLU A 1 412 ? 0.046 4.051 -2.835 1.00 88.75 412 GLU A C 1
ATOM 3335 O O . GLU A 1 412 ? -0.244 4.221 -4.020 1.00 88.75 412 GLU A O 1
ATOM 3340 N N . ARG A 1 413 ? -0.850 4.186 -1.857 1.00 90.81 413 ARG A N 1
ATOM 3341 C CA . ARG A 1 413 ? -2.172 4.768 -2.071 1.00 90.81 413 ARG A CA 1
ATOM 3342 C C . ARG A 1 413 ? -2.155 6.213 -1.594 1.00 90.81 413 ARG A C 1
ATOM 3344 O O . ARG A 1 413 ? -1.711 6.475 -0.480 1.00 90.81 413 ARG A O 1
ATOM 3351 N N . ILE A 1 414 ? -2.726 7.112 -2.385 1.00 90.00 414 ILE A N 1
ATOM 3352 C CA . ILE A 1 414 ? -3.038 8.475 -1.964 1.00 90.00 414 ILE A CA 1
ATOM 3353 C C . ILE A 1 414 ? -4.085 8.408 -0.848 1.00 90.00 414 ILE A C 1
ATOM 3355 O O . ILE A 1 414 ? -5.188 7.892 -1.032 1.00 90.00 414 ILE A O 1
ATOM 3359 N N . LEU A 1 415 ? -3.721 8.894 0.338 1.00 87.62 415 LEU A N 1
ATOM 3360 C CA . LEU A 1 415 ? -4.593 8.880 1.509 1.00 87.62 415 LEU A CA 1
ATOM 3361 C C . LEU A 1 415 ? -5.309 10.229 1.655 1.00 87.62 415 LEU A C 1
ATOM 3363 O O . LEU A 1 415 ? -4.671 11.263 1.457 1.00 87.62 415 LEU A O 1
ATOM 3367 N N . PRO A 1 416 ? -6.586 10.251 2.086 1.00 89.12 416 PRO A N 1
ATOM 3368 C CA . PRO A 1 416 ? -7.283 11.502 2.401 1.00 89.12 416 PRO A CA 1
ATOM 3369 C C . PRO A 1 416 ? -6.595 12.318 3.504 1.00 89.12 416 PRO A C 1
ATOM 3371 O O . PRO A 1 416 ? -6.680 13.541 3.523 1.00 89.12 416 PRO A O 1
ATOM 3374 N N . TYR A 1 417 ? -5.912 11.639 4.431 1.00 87.75 417 TYR A N 1
ATOM 3375 C CA . TYR A 1 417 ? -5.158 12.267 5.506 1.00 87.75 417 TYR A CA 1
ATOM 3376 C C . TYR A 1 417 ? -3.962 11.400 5.904 1.00 87.75 417 TYR A C 1
ATOM 3378 O O . TYR A 1 417 ? -4.104 10.197 6.127 1.00 87.75 417 TYR A O 1
ATOM 3386 N N . SER A 1 418 ? -2.792 12.023 6.026 1.00 83.94 418 SER A N 1
ATOM 3387 C CA . SER A 1 418 ? -1.577 11.434 6.590 1.00 83.94 418 SER A CA 1
ATOM 3388 C C . SER A 1 418 ? -0.769 12.537 7.270 1.00 83.94 418 SER A C 1
ATOM 3390 O O . SER A 1 418 ? -0.546 13.591 6.678 1.00 83.94 418 SER A O 1
ATOM 3392 N N . GLY A 1 419 ? -0.348 12.311 8.512 1.00 78.38 419 GLY A N 1
ATOM 3393 C CA . GLY A 1 419 ? 0.449 13.251 9.299 1.00 78.38 419 GLY A CA 1
ATOM 3394 C C . GLY A 1 419 ? 1.925 12.844 9.388 1.00 78.38 419 GLY A C 1
ATOM 3395 O O . GLY A 1 419 ? 2.255 11.672 9.181 1.00 78.38 419 GLY A O 1
ATOM 3396 N N . PRO A 1 420 ? 2.831 13.783 9.718 1.00 74.25 420 PRO A N 1
ATOM 3397 C CA . PRO A 1 420 ? 4.220 13.451 10.012 1.00 74.25 420 PRO A CA 1
ATOM 3398 C C . PRO A 1 420 ? 4.316 12.583 11.275 1.00 74.25 420 PRO A C 1
ATOM 3400 O O . PRO A 1 420 ? 3.433 12.600 12.138 1.00 74.25 420 PRO A O 1
ATOM 3403 N N . ARG A 1 421 ? 5.420 11.839 11.413 1.00 68.06 421 ARG A N 1
ATOM 3404 C CA . ARG A 1 421 ? 5.733 11.162 12.679 1.00 68.06 421 ARG A CA 1
ATOM 3405 C C . ARG A 1 421 ? 5.876 12.207 13.780 1.00 68.06 421 ARG A C 1
ATOM 3407 O O . ARG A 1 421 ? 6.639 13.157 13.637 1.00 68.06 421 ARG A O 1
ATOM 3414 N N . THR A 1 422 ? 5.166 12.004 14.880 1.00 70.56 422 THR A N 1
ATOM 3415 C CA . THR A 1 422 ? 5.349 12.804 16.091 1.00 70.56 422 THR A CA 1
ATOM 3416 C C . THR A 1 422 ? 6.526 12.269 16.907 1.00 70.56 422 THR A C 1
ATOM 3418 O O . THR A 1 422 ? 6.945 11.120 16.743 1.00 70.56 422 THR A O 1
ATOM 3421 N N . ASP A 1 423 ? 7.035 13.089 17.822 1.00 70.31 423 ASP A N 1
ATOM 3422 C CA . ASP A 1 423 ? 7.971 12.731 18.899 1.00 70.31 423 ASP A CA 1
ATOM 3423 C C . ASP A 1 423 ? 7.575 11.447 19.659 1.00 70.31 423 ASP A C 1
ATOM 3425 O O . ASP A 1 423 ? 8.428 10.689 20.116 1.00 70.31 423 ASP A O 1
ATOM 3429 N N . LYS A 1 424 ? 6.271 11.148 19.722 1.00 65.81 424 LYS A N 1
ATOM 3430 C CA . LYS A 1 424 ? 5.696 9.931 20.321 1.00 65.81 424 LYS A CA 1
ATOM 3431 C C . LYS A 1 424 ? 5.746 8.686 19.418 1.00 65.81 424 LYS A C 1
ATOM 3433 O O . LYS A 1 424 ? 5.257 7.628 19.818 1.00 65.81 424 LYS A O 1
ATOM 3438 N N . GLY A 1 425 ? 6.307 8.788 18.211 1.00 58.56 425 GLY A N 1
ATOM 3439 C CA . GLY A 1 425 ? 6.676 7.660 17.348 1.00 58.56 425 GLY A CA 1
ATOM 3440 C C . GLY A 1 425 ? 5.528 6.899 16.670 1.00 58.56 425 GLY A C 1
ATOM 3441 O O . GLY A 1 425 ? 5.756 5.796 16.172 1.00 58.56 425 GLY A O 1
ATOM 3442 N N . LYS A 1 426 ? 4.301 7.436 16.634 1.00 72.81 426 LYS A N 1
ATOM 3443 C CA . LYS A 1 426 ? 3.127 6.743 16.063 1.00 72.81 426 LYS A CA 1
ATOM 3444 C C . LYS A 1 426 ? 2.746 7.288 14.684 1.00 72.81 426 LYS A C 1
ATOM 3446 O O . LYS A 1 426 ? 2.871 8.482 14.430 1.00 72.81 426 LYS A O 1
ATOM 3451 N N . ALA A 1 427 ? 2.284 6.401 13.799 1.00 76.38 427 ALA A N 1
ATOM 3452 C CA . ALA A 1 427 ? 1.697 6.783 12.515 1.00 76.38 427 ALA A CA 1
ATOM 3453 C C . ALA A 1 427 ? 0.355 7.504 12.733 1.00 76.38 427 ALA A C 1
ATOM 3455 O O . ALA A 1 427 ? -0.401 7.138 13.633 1.00 76.38 427 ALA A O 1
ATOM 3456 N N . VAL A 1 428 ? 0.065 8.510 11.905 1.00 80.81 428 VAL A N 1
ATOM 3457 C CA . VAL A 1 428 ? -1.159 9.324 11.958 1.00 80.81 428 VAL A CA 1
ATOM 3458 C C . VAL A 1 428 ? -1.734 9.405 10.546 1.00 80.81 428 VAL A C 1
ATOM 3460 O O . VAL A 1 428 ? -1.014 9.784 9.627 1.00 80.81 428 VAL A O 1
ATOM 3463 N N . GLY A 1 429 ? -3.003 9.049 10.346 1.00 87.69 429 GLY A N 1
ATOM 3464 C CA . GLY A 1 429 ? -3.625 9.100 9.020 1.00 87.69 429 GLY A CA 1
ATOM 3465 C C . GLY A 1 429 ? -4.906 8.279 8.895 1.00 87.69 429 GLY A C 1
ATOM 3466 O O . GLY A 1 429 ? -5.353 7.654 9.856 1.00 87.69 429 GLY A O 1
ATOM 3467 N N . TRP A 1 430 ? -5.492 8.286 7.698 1.00 90.31 430 TRP A N 1
ATOM 3468 C CA . TRP A 1 430 ? -6.653 7.479 7.317 1.00 90.31 430 TRP A CA 1
ATOM 3469 C C . TRP A 1 430 ? -6.221 6.306 6.443 1.00 90.31 430 TRP A C 1
ATOM 3471 O O . TRP A 1 430 ? -5.678 6.506 5.359 1.00 90.31 430 TRP A O 1
ATOM 3481 N N . HIS A 1 431 ? -6.503 5.076 6.877 1.00 88.69 431 HIS A N 1
ATOM 3482 C CA . HIS A 1 431 ? -6.167 3.881 6.104 1.00 88.69 431 HIS A CA 1
ATOM 3483 C C . HIS A 1 431 ? -7.228 2.790 6.255 1.00 88.69 431 HIS A C 1
ATOM 3485 O O . HIS A 1 431 ? -7.255 2.078 7.252 1.00 88.69 431 HIS A O 1
ATOM 3491 N N . PHE A 1 432 ? -8.041 2.592 5.215 1.00 89.50 432 PHE A N 1
ATOM 3492 C CA . PHE A 1 432 ? -8.899 1.409 5.070 1.00 89.50 432 PHE A CA 1
ATOM 3493 C C . PHE A 1 432 ? -8.175 0.360 4.213 1.00 89.50 432 PHE A C 1
ATOM 3495 O O . PHE A 1 432 ? -7.908 0.659 3.043 1.00 89.50 432 PHE A O 1
ATOM 3502 N N . PRO A 1 433 ? -7.764 -0.803 4.756 1.00 89.31 433 PRO A N 1
ATOM 3503 C CA . PRO A 1 433 ? -7.098 -1.839 3.973 1.00 89.31 433 PRO A CA 1
ATOM 3504 C C . PRO A 1 433 ? -8.013 -2.364 2.867 1.00 89.31 433 PRO A C 1
ATOM 3506 O O . PRO A 1 433 ? -9.183 -2.648 3.109 1.00 89.31 433 PRO A O 1
ATOM 3509 N N . MET A 1 434 ? -7.476 -2.483 1.656 1.00 91.06 434 MET A N 1
ATOM 3510 C CA . MET A 1 434 ? -8.229 -3.007 0.513 1.00 91.06 434 MET A CA 1
ATOM 3511 C C . MET A 1 434 ? -8.373 -4.528 0.599 1.00 91.06 434 MET A C 1
ATOM 3513 O O . MET A 1 434 ? -7.579 -5.201 1.262 1.00 91.06 434 MET A O 1
ATOM 3517 N N . LEU A 1 435 ? -9.367 -5.066 -0.100 1.00 90.44 435 LEU A N 1
ATOM 3518 C CA . LEU A 1 435 ? -9.540 -6.504 -0.290 1.00 90.44 435 LEU A CA 1
ATOM 3519 C C . LEU A 1 435 ? -8.848 -6.957 -1.577 1.00 90.44 435 LEU A C 1
ATOM 3521 O O . LEU A 1 435 ? -8.611 -6.156 -2.488 1.00 90.44 435 LEU A O 1
ATOM 3525 N N . ASN A 1 436 ? -8.544 -8.246 -1.669 1.00 91.06 436 ASN A N 1
ATOM 3526 C CA . ASN A 1 436 ? -8.202 -8.879 -2.937 1.00 91.06 436 ASN A CA 1
ATOM 3527 C C . ASN A 1 436 ? -9.298 -8.601 -3.973 1.00 91.06 436 ASN A C 1
ATOM 3529 O O . ASN A 1 436 ? -10.468 -8.504 -3.615 1.00 91.06 436 ASN A O 1
ATOM 3533 N N . GLN A 1 437 ? -8.922 -8.457 -5.244 1.00 88.62 437 GLN A N 1
ATOM 3534 C CA . GLN A 1 437 ? -9.842 -8.123 -6.341 1.00 88.62 437 GLN A CA 1
ATOM 3535 C C . GLN A 1 437 ? -10.529 -6.748 -6.237 1.00 88.62 437 GLN A C 1
ATOM 3537 O O . GLN A 1 437 ? -11.380 -6.436 -7.069 1.00 88.62 437 GLN A O 1
ATOM 3542 N N . SER A 1 438 ? -10.159 -5.884 -5.280 1.00 89.81 438 SER A N 1
ATOM 3543 C CA . SER A 1 438 ? -10.628 -4.489 -5.296 1.00 89.81 438 SER A CA 1
ATOM 3544 C C . SER A 1 438 ? -10.188 -3.823 -6.599 1.00 89.81 438 SER A C 1
ATOM 3546 O O . SER A 1 438 ? -8.998 -3.857 -6.924 1.00 89.81 438 SER A O 1
ATOM 3548 N N . THR A 1 439 ? -11.128 -3.216 -7.324 1.00 91.19 439 THR A N 1
ATOM 3549 C CA . THR A 1 439 ? -10.837 -2.520 -8.584 1.00 91.19 439 THR A CA 1
ATOM 3550 C C . THR A 1 439 ? -10.455 -1.068 -8.294 1.00 91.19 439 THR A C 1
ATOM 3552 O O . THR A 1 439 ? -11.083 -0.395 -7.474 1.00 91.19 439 THR A O 1
ATOM 3555 N N . LEU A 1 440 ? -9.397 -0.585 -8.939 1.00 91.62 440 LEU A N 1
ATOM 3556 C CA . LEU A 1 440 ? -8.668 0.633 -8.587 1.00 91.62 440 LEU A CA 1
ATOM 3557 C C . LEU A 1 440 ? -8.463 1.534 -9.798 1.00 91.62 440 LEU A C 1
ATOM 3559 O O . LEU A 1 440 ? -8.339 1.045 -10.919 1.00 91.62 440 LEU A O 1
ATOM 3563 N N . PHE A 1 441 ? -8.271 2.825 -9.537 1.00 93.00 441 PHE A N 1
ATOM 3564 C CA . PHE A 1 441 ? -7.556 3.715 -10.445 1.00 93.00 441 PHE A CA 1
ATOM 3565 C C . PHE A 1 441 ? -6.122 3.927 -9.966 1.00 93.00 441 PHE A C 1
ATOM 3567 O O . PHE A 1 441 ? -5.882 4.310 -8.816 1.00 93.00 441 PHE A O 1
ATOM 3574 N N . VAL A 1 442 ? -5.174 3.727 -10.876 1.00 92.88 442 VAL A N 1
ATOM 3575 C CA . VAL A 1 442 ? -3.753 4.022 -10.690 1.00 92.88 442 VAL A CA 1
ATOM 3576 C C . VAL A 1 442 ? -3.370 5.183 -11.599 1.00 92.88 442 VAL A C 1
ATOM 3578 O O . VAL A 1 442 ? -3.812 5.250 -12.743 1.00 92.88 442 VAL A O 1
ATOM 3581 N N . THR A 1 443 ? -2.553 6.101 -11.094 1.00 91.12 443 THR A N 1
ATOM 3582 C CA . THR A 1 443 ? -1.971 7.209 -11.860 1.00 91.12 443 THR A CA 1
ATOM 3583 C C . THR A 1 443 ? -0.452 7.099 -11.895 1.00 91.12 443 THR A C 1
ATOM 3585 O O . THR A 1 443 ? 0.147 6.478 -11.018 1.00 91.12 443 THR A O 1
ATOM 3588 N N . CYS A 1 444 ? 0.168 7.734 -12.886 1.00 86.69 444 CYS A N 1
ATOM 3589 C CA . CYS A 1 444 ? 1.605 7.989 -12.927 1.00 86.69 444 CYS A CA 1
ATOM 3590 C C . CYS A 1 444 ? 1.832 9.461 -12.571 1.00 86.69 444 CYS A C 1
ATOM 3592 O O . CYS A 1 444 ? 1.535 10.353 -13.372 1.00 86.69 444 CYS A O 1
ATOM 3594 N N . LEU A 1 445 ? 2.315 9.731 -11.356 1.00 82.44 445 LEU A N 1
ATOM 3595 C CA . LEU A 1 445 ? 2.483 11.094 -10.852 1.00 82.44 445 LEU A CA 1
ATOM 3596 C C . LEU A 1 445 ? 3.410 11.887 -11.781 1.00 82.44 445 LEU A C 1
ATOM 3598 O O . LEU A 1 445 ? 4.524 11.460 -12.072 1.00 82.44 445 LEU A O 1
ATOM 3602 N N . ASN A 1 446 ? 2.953 13.059 -12.228 1.00 77.12 446 ASN A N 1
ATOM 3603 C CA . ASN A 1 446 ? 3.658 13.916 -13.188 1.00 77.12 446 ASN A CA 1
ATOM 3604 C C . ASN A 1 446 ? 4.006 13.234 -14.526 1.00 77.12 446 ASN A C 1
ATOM 3606 O O . ASN A 1 446 ? 5.038 13.548 -15.119 1.00 77.12 446 ASN A O 1
ATOM 3610 N N . ASN A 1 447 ? 3.164 12.308 -14.997 1.00 78.88 447 ASN A N 1
ATOM 3611 C CA . ASN A 1 447 ? 3.415 11.521 -16.208 1.00 78.88 447 ASN A CA 1
ATOM 3612 C C . ASN A 1 447 ? 4.688 10.649 -16.114 1.00 78.88 447 ASN A C 1
ATOM 3614 O O . ASN A 1 447 ? 5.287 10.319 -17.135 1.00 78.88 447 ASN A O 1
ATOM 3618 N N . ASP A 1 448 ? 5.121 10.293 -14.895 1.00 77.69 448 ASP A N 1
ATOM 3619 C CA . ASP A 1 448 ? 6.302 9.460 -14.660 1.00 77.69 448 ASP A CA 1
ATOM 3620 C C . ASP A 1 448 ? 5.904 7.998 -14.356 1.00 77.69 448 ASP A C 1
ATOM 3622 O O . ASP A 1 448 ? 5.356 7.725 -13.281 1.00 77.69 448 ASP A O 1
ATOM 3626 N N . PRO A 1 449 ? 6.177 7.036 -15.259 1.00 76.75 449 PRO A N 1
ATOM 3627 C CA . PRO A 1 449 ? 5.829 5.630 -15.072 1.00 76.75 449 PRO A CA 1
ATOM 3628 C C . PRO A 1 449 ? 6.573 4.960 -13.914 1.00 76.75 449 PRO A C 1
ATOM 3630 O O . PRO A 1 449 ? 6.118 3.931 -13.418 1.00 76.75 449 PRO A O 1
ATOM 3633 N N . TYR A 1 450 ? 7.687 5.534 -13.455 1.00 75.69 450 TYR A N 1
ATOM 3634 C CA . TYR A 1 450 ? 8.407 5.049 -12.281 1.00 75.69 450 TYR A CA 1
ATOM 3635 C C . TYR A 1 450 ? 7.731 5.490 -10.970 1.00 75.69 450 TYR A C 1
ATOM 3637 O O . TYR A 1 450 ? 8.106 5.025 -9.896 1.00 75.69 450 TYR A O 1
ATOM 3645 N N . ARG A 1 451 ? 6.718 6.369 -11.035 1.00 80.19 451 ARG A N 1
ATOM 3646 C CA . ARG A 1 451 ? 6.012 6.938 -9.878 1.00 80.19 451 ARG A CA 1
ATOM 3647 C C . ARG A 1 451 ? 4.515 6.669 -9.935 1.00 80.19 451 ARG A C 1
ATOM 3649 O O . ARG A 1 451 ? 3.691 7.580 -10.038 1.00 80.19 451 ARG A O 1
ATOM 3656 N N . MET A 1 452 ? 4.169 5.394 -9.851 1.00 87.50 452 MET A N 1
ATOM 3657 C CA . MET A 1 452 ? 2.775 4.975 -9.774 1.00 87.50 452 MET A CA 1
ATOM 3658 C C . MET A 1 452 ? 2.188 5.264 -8.389 1.00 87.50 452 MET A C 1
ATOM 3660 O O . MET A 1 452 ? 2.865 5.086 -7.378 1.00 87.50 452 MET A O 1
ATOM 3664 N N . ALA A 1 453 ? 0.916 5.656 -8.344 1.00 91.12 453 ALA A N 1
ATOM 3665 C CA . ALA A 1 453 ? 0.154 5.817 -7.110 1.00 91.12 453 ALA A CA 1
ATOM 3666 C C . ALA A 1 453 ? -1.298 5.364 -7.305 1.00 91.12 453 ALA A C 1
ATOM 3668 O O . ALA A 1 453 ? -1.919 5.650 -8.330 1.00 91.12 453 ALA A O 1
ATOM 3669 N N . ILE A 1 454 ? -1.859 4.671 -6.314 1.00 93.88 454 ILE A N 1
ATOM 3670 C CA . ILE A 1 454 ? -3.280 4.306 -6.295 1.00 93.88 454 ILE A CA 1
ATOM 3671 C C . ILE A 1 454 ? -4.077 5.516 -5.815 1.00 93.88 454 ILE A C 1
ATOM 3673 O O . ILE A 1 454 ? -3.822 6.039 -4.732 1.00 93.88 454 ILE A O 1
ATOM 3677 N N . VAL A 1 455 ? -5.056 5.948 -6.601 1.00 92.62 455 VAL A N 1
ATOM 3678 C CA . VAL A 1 455 ? -5.813 7.186 -6.355 1.00 92.62 455 VAL A CA 1
ATOM 3679 C C . VAL A 1 455 ? -7.143 6.899 -5.674 1.00 92.62 455 VAL A C 1
ATOM 3681 O O . VAL A 1 455 ? -7.565 7.630 -4.784 1.00 92.62 455 VAL A O 1
ATOM 3684 N N . GLY A 1 456 ? -7.802 5.817 -6.076 1.00 89.25 456 GLY A N 1
ATOM 3685 C CA . GLY A 1 456 ? -9.129 5.480 -5.589 1.00 89.25 456 GLY A CA 1
ATOM 3686 C C . GLY A 1 456 ? -9.637 4.174 -6.174 1.00 89.25 456 GLY A C 1
ATOM 3687 O O . GLY A 1 456 ? -8.875 3.410 -6.768 1.00 89.25 456 GLY A O 1
ATOM 3688 N N . PHE A 1 457 ? -10.929 3.934 -5.994 1.00 87.69 457 PHE A N 1
ATOM 3689 C CA . PHE A 1 457 ? -11.603 2.715 -6.425 1.00 87.69 457 PHE A CA 1
ATOM 3690 C C . PHE A 1 457 ? -12.440 2.963 -7.674 1.00 87.69 457 PHE A C 1
ATOM 3692 O O . PHE A 1 457 ? -12.987 4.051 -7.857 1.00 87.69 457 PHE A O 1
ATOM 3699 N N . VAL A 1 458 ? -12.573 1.926 -8.494 1.00 83.12 458 VAL A N 1
ATOM 3700 C CA . VAL A 1 458 ? -13.551 1.874 -9.581 1.00 83.12 458 VAL A CA 1
ATOM 3701 C C . VAL A 1 458 ? -14.642 0.906 -9.145 1.00 83.12 458 VAL A C 1
ATOM 3703 O O . VAL A 1 458 ? -14.344 -0.274 -8.988 1.00 83.12 458 VAL A O 1
ATOM 3706 N N . PRO A 1 459 ? -15.889 1.344 -8.925 1.00 68.56 459 PRO A N 1
ATOM 3707 C CA . PRO A 1 459 ? -16.968 0.396 -8.691 1.00 68.56 459 PRO A CA 1
ATOM 3708 C C . PRO A 1 459 ? -17.168 -0.438 -9.963 1.00 68.56 459 PRO A C 1
ATOM 3710 O O . PRO A 1 459 ? -17.481 0.104 -11.025 1.00 68.56 459 PRO A O 1
ATOM 3713 N N . SER A 1 460 ? -16.940 -1.749 -9.880 1.00 67.38 460 SER A N 1
ATOM 3714 C CA . SER A 1 460 ? -17.331 -2.681 -10.940 1.00 67.38 460 SER A CA 1
ATOM 3715 C C . SER A 1 460 ? -18.801 -3.072 -10.766 1.00 67.38 460 SER A C 1
ATOM 3717 O O . SER A 1 460 ? -19.364 -2.939 -9.683 1.00 67.38 460 SER A O 1
ATOM 3719 N N . TRP A 1 461 ? -19.443 -3.574 -11.823 1.00 60.38 461 TRP A N 1
ATOM 3720 C CA . TRP A 1 461 ? -20.839 -4.027 -11.756 1.00 60.38 461 TRP A CA 1
ATOM 3721 C C . TRP A 1 461 ? -21.053 -5.183 -10.757 1.00 60.38 461 TRP A C 1
ATOM 3723 O O . TRP A 1 461 ? -22.156 -5.352 -10.252 1.00 60.38 461 TRP A O 1
ATOM 3733 N N . GLU A 1 462 ? -20.000 -5.947 -10.446 1.00 68.12 462 GLU A N 1
ATOM 3734 C CA . GLU A 1 462 ? -19.997 -7.014 -9.430 1.00 68.12 462 GLU A CA 1
ATOM 3735 C C . GLU A 1 462 ? -19.736 -6.487 -8.006 1.00 68.12 462 GLU A C 1
ATOM 3737 O O . GLU A 1 462 ? -19.872 -7.233 -7.039 1.00 68.12 462 GLU A O 1
ATOM 3742 N N . GLN A 1 463 ? -19.334 -5.220 -7.858 1.00 74.44 463 GLN A N 1
ATOM 3743 C CA . GLN A 1 463 ? -18.979 -4.587 -6.585 1.00 74.44 463 GLN A CA 1
ATOM 3744 C C . GLN A 1 463 ? -20.013 -3.511 -6.230 1.00 74.44 463 GLN A C 1
ATOM 3746 O O . GLN A 1 463 ? -19.774 -2.313 -6.392 1.00 74.44 463 GLN A O 1
ATOM 3751 N N . GLU A 1 464 ? -21.175 -3.941 -5.729 1.00 79.50 464 GLU A N 1
ATOM 3752 C CA . GLU A 1 464 ? -22.192 -3.019 -5.214 1.00 79.50 464 GLU A CA 1
ATOM 3753 C C . GLU A 1 464 ? -21.665 -2.233 -4.001 1.00 79.50 464 GLU A C 1
ATOM 3755 O O . GLU A 1 464 ? -21.129 -2.792 -3.041 1.00 79.50 464 GLU A O 1
ATOM 3760 N N . GLY A 1 465 ? -21.827 -0.909 -4.042 1.00 85.94 465 GLY A N 1
ATOM 3761 C CA . GLY A 1 465 ? -21.490 -0.030 -2.926 1.00 85.94 465 GLY A CA 1
ATOM 3762 C C . GLY A 1 465 ? -22.516 -0.098 -1.783 1.00 85.94 465 GLY A C 1
ATOM 3763 O O . GLY A 1 465 ? -23.634 -0.579 -1.963 1.00 85.94 465 GLY A O 1
ATOM 3764 N N . PRO A 1 466 ? -22.188 0.445 -0.594 1.00 89.88 466 PRO A N 1
ATOM 3765 C CA . PRO A 1 466 ? -23.097 0.440 0.557 1.00 89.88 466 PRO A CA 1
ATOM 3766 C C . PRO A 1 466 ? -24.325 1.352 0.379 1.00 89.88 466 PRO A C 1
ATOM 3768 O O . PRO A 1 466 ? -25.297 1.235 1.130 1.00 89.88 466 PRO A O 1
ATOM 3771 N N . VAL A 1 467 ? -24.301 2.268 -0.590 1.00 91.31 467 VAL A N 1
ATOM 3772 C CA . VAL A 1 467 ? -25.410 3.173 -0.904 1.00 91.31 467 VAL A CA 1
ATOM 3773 C C . VAL A 1 467 ? -25.891 2.880 -2.320 1.00 91.31 467 VAL A C 1
ATOM 3775 O O . VAL A 1 467 ? -25.115 2.873 -3.271 1.00 91.31 467 VAL A O 1
ATOM 3778 N N . THR A 1 468 ? -27.187 2.626 -2.439 1.00 90.31 468 THR A N 1
ATOM 3779 C CA . THR A 1 468 ? -27.905 2.251 -3.658 1.00 90.31 468 THR A CA 1
ATOM 3780 C C . THR A 1 468 ? -29.160 3.116 -3.792 1.00 90.31 468 THR A C 1
ATOM 3782 O O . THR A 1 468 ? -29.488 3.911 -2.908 1.00 90.31 468 THR A O 1
ATOM 3785 N N . ALA A 1 469 ? -29.930 2.928 -4.867 1.00 91.06 469 ALA A N 1
ATOM 3786 C CA . ALA A 1 469 ? -31.214 3.613 -5.040 1.00 91.06 469 ALA A CA 1
ATOM 3787 C C . ALA A 1 469 ? -32.199 3.373 -3.874 1.00 91.06 469 ALA A C 1
ATOM 3789 O O . ALA A 1 469 ? -33.012 4.248 -3.573 1.00 91.06 469 ALA A O 1
ATOM 3790 N N . ASN A 1 470 ? -32.101 2.223 -3.193 1.00 90.88 470 ASN A N 1
ATOM 3791 C CA . ASN A 1 470 ? -32.985 1.850 -2.084 1.00 90.88 470 ASN A CA 1
ATOM 3792 C C . ASN A 1 470 ? -32.698 2.620 -0.787 1.00 90.88 470 ASN A C 1
ATOM 3794 O O . ASN A 1 470 ? -33.554 2.664 0.088 1.00 90.88 470 ASN A O 1
ATOM 3798 N N . ASN A 1 471 ? -31.511 3.213 -0.652 1.00 91.50 471 ASN A N 1
ATOM 3799 C CA . ASN A 1 471 ? -31.069 3.901 0.559 1.00 91.50 471 ASN A CA 1
ATOM 3800 C C . ASN A 1 471 ? -30.289 5.189 0.246 1.00 91.50 471 ASN A C 1
ATOM 3802 O O . ASN A 1 471 ? -29.315 5.531 0.907 1.00 91.50 471 ASN A O 1
ATOM 3806 N N . ARG A 1 472 ? -30.748 5.915 -0.777 1.00 93.31 472 ARG A N 1
ATOM 3807 C CA . ARG A 1 472 ? -30.134 7.137 -1.332 1.00 93.31 472 ARG A CA 1
ATOM 3808 C C . ARG A 1 472 ? -29.978 8.322 -0.366 1.00 93.31 472 ARG A C 1
ATOM 3810 O O . ARG A 1 472 ? -29.297 9.277 -0.712 1.00 93.31 472 ARG A O 1
ATOM 3817 N N . THR A 1 473 ? -30.647 8.299 0.783 1.00 94.50 473 THR A N 1
ATOM 3818 C CA . THR A 1 473 ? -30.572 9.325 1.842 1.00 94.50 473 THR A CA 1
ATOM 3819 C C . THR A 1 473 ? -29.551 8.981 2.929 1.00 94.50 473 THR A C 1
ATOM 3821 O O . THR A 1 473 ? -29.378 9.754 3.864 1.00 94.50 473 THR A O 1
ATOM 3824 N N . GLN A 1 474 ? -28.875 7.833 2.820 1.00 94.38 474 GLN A N 1
ATOM 3825 C CA . GLN A 1 474 ? -27.913 7.359 3.810 1.00 94.38 474 GLN A CA 1
ATOM 3826 C C . GLN A 1 474 ? -26.470 7.629 3.376 1.00 94.38 474 GLN A C 1
ATOM 3828 O O . GLN A 1 474 ? -26.092 7.371 2.233 1.00 94.38 474 GLN A O 1
ATOM 3833 N N . HIS A 1 475 ? -25.637 8.035 4.331 1.00 95.69 475 HIS A N 1
ATOM 3834 C CA . HIS A 1 475 ? -24.182 8.126 4.218 1.00 95.69 475 HIS A CA 1
ATOM 3835 C C . HIS A 1 475 ? -23.565 7.058 5.114 1.00 95.69 475 HIS A C 1
ATOM 3837 O O . HIS A 1 475 ? -23.818 7.028 6.319 1.00 95.69 475 HIS A O 1
ATOM 3843 N N . ARG A 1 476 ? -22.791 6.143 4.523 1.00 93.88 476 ARG A N 1
ATOM 3844 C CA . ARG A 1 476 ? -22.383 4.900 5.190 1.00 93.88 476 ARG A CA 1
ATOM 3845 C C . ARG A 1 476 ? -20.891 4.646 5.038 1.00 93.88 476 ARG A C 1
ATOM 3847 O O . ARG A 1 476 ? -20.379 4.623 3.919 1.00 93.88 476 ARG A O 1
ATOM 3854 N N . ILE A 1 477 ? -20.215 4.366 6.151 1.00 94.38 477 ILE A N 1
ATOM 3855 C CA . ILE A 1 477 ? -18.873 3.769 6.169 1.00 94.38 477 ILE A CA 1
ATOM 3856 C C . ILE A 1 477 ? -19.018 2.359 6.729 1.00 94.38 477 ILE A C 1
ATOM 3858 O O . ILE A 1 477 ? -19.298 2.200 7.913 1.00 94.38 477 ILE A O 1
ATOM 3862 N N . VAL A 1 478 ? -18.825 1.348 5.879 1.00 91.69 478 VAL A N 1
ATOM 3863 C CA . VAL A 1 478 ? -19.014 -0.069 6.222 1.00 91.69 478 VAL A CA 1
ATOM 3864 C C . VAL A 1 478 ? -17.698 -0.815 6.032 1.00 91.69 478 VAL A C 1
ATOM 3866 O O . VAL A 1 478 ? -17.074 -0.744 4.975 1.00 91.69 478 VAL A O 1
ATOM 3869 N N . THR A 1 479 ? -17.268 -1.529 7.067 1.00 91.25 479 THR A N 1
ATOM 3870 C CA . THR A 1 479 ? -16.066 -2.385 7.037 1.00 91.25 479 THR A CA 1
ATOM 3871 C C . THR A 1 479 ? -16.401 -3.813 6.582 1.00 91.25 479 THR A C 1
ATOM 3873 O O . THR A 1 479 ? -17.566 -4.204 6.601 1.00 91.25 479 THR A O 1
ATOM 3876 N N . SER A 1 480 ? -15.405 -4.631 6.210 1.00 87.00 480 SER A N 1
ATOM 3877 C CA . SER A 1 480 ? -15.636 -6.027 5.775 1.00 87.00 480 SER A CA 1
ATOM 3878 C C . SER A 1 480 ? -16.312 -6.889 6.849 1.00 87.00 480 SER A C 1
ATOM 3880 O O . SER A 1 480 ? -17.163 -7.715 6.533 1.00 87.00 480 SER A O 1
ATOM 3882 N N . SER A 1 481 ? -16.018 -6.634 8.127 1.00 86.00 481 SER A N 1
ATOM 3883 C CA . SER A 1 481 ? -16.690 -7.258 9.276 1.00 86.00 481 SER A CA 1
ATOM 3884 C C . SER A 1 481 ? -18.043 -6.624 9.623 1.00 86.00 481 SER A C 1
ATOM 3886 O O . SER A 1 481 ? -18.586 -6.912 10.684 1.00 86.00 481 SER A O 1
ATOM 3888 N N . GLN A 1 482 ? -18.579 -5.750 8.763 1.00 88.56 482 GLN A N 1
ATOM 3889 C CA . GLN A 1 482 ? -19.881 -5.090 8.914 1.00 88.56 482 GLN A CA 1
ATOM 3890 C C . GLN A 1 482 ? -20.011 -4.204 10.168 1.00 88.56 482 GLN A C 1
ATOM 3892 O O . GLN A 1 482 ? -21.113 -4.003 10.670 1.00 88.56 482 GLN A O 1
ATOM 3897 N N . ASN A 1 483 ? -18.905 -3.638 10.665 1.00 92.12 483 ASN A N 1
ATOM 3898 C CA . ASN A 1 483 ? -18.998 -2.456 11.526 1.00 92.12 483 ASN A CA 1
ATOM 3899 C C . ASN A 1 483 ? -19.356 -1.252 10.661 1.00 92.12 483 ASN A C 1
ATOM 3901 O O . ASN A 1 483 ? -18.760 -1.085 9.586 1.00 92.12 483 ASN A O 1
ATOM 3905 N N . GLU A 1 484 ? -20.285 -0.433 11.138 1.00 94.81 484 GLU A N 1
ATOM 3906 C CA . GLU A 1 484 ? -20.879 0.638 10.353 1.00 94.81 484 GLU A CA 1
ATOM 3907 C C . GLU A 1 484 ? -21.017 1.944 11.135 1.00 94.81 484 GLU A C 1
ATOM 3909 O O . GLU A 1 484 ? -21.484 1.963 12.274 1.00 94.81 484 GLU A O 1
ATOM 3914 N N . LEU A 1 485 ? -20.643 3.036 10.466 1.00 95.81 485 LEU A N 1
ATOM 3915 C CA . LEU A 1 485 ? -21.029 4.398 10.810 1.00 95.81 485 LEU A CA 1
ATOM 3916 C C . LEU A 1 485 ? -22.070 4.878 9.791 1.00 95.81 485 LEU A C 1
ATOM 3918 O O . LEU A 1 485 ? -21.775 4.923 8.592 1.00 95.81 485 LEU A O 1
ATOM 3922 N N . LEU A 1 486 ? -23.256 5.240 10.275 1.00 94.56 486 LEU A N 1
ATOM 3923 C CA . LEU A 1 486 ? -24.414 5.646 9.482 1.00 94.56 486 LEU A CA 1
ATOM 3924 C C . LEU A 1 486 ? -24.847 7.071 9.843 1.00 94.56 486 LEU A C 1
ATOM 3926 O O . LEU A 1 486 ? -25.047 7.379 11.018 1.00 94.56 486 LEU A O 1
ATOM 3930 N N . MET A 1 487 ? -25.074 7.892 8.819 1.00 96.00 487 MET A N 1
ATOM 3931 C CA . MET A 1 487 ? -25.866 9.123 8.890 1.00 96.00 487 MET A CA 1
ATOM 3932 C C . MET A 1 487 ? -27.056 8.965 7.938 1.00 96.00 487 MET A C 1
ATOM 3934 O O . MET A 1 487 ? -26.847 8.710 6.754 1.00 96.00 487 MET A O 1
ATOM 3938 N N . ASP A 1 488 ? -28.284 9.060 8.435 1.00 93.56 488 ASP A N 1
ATOM 3939 C CA . ASP A 1 488 ? -29.505 8.940 7.633 1.00 93.56 488 ASP A CA 1
ATOM 3940 C C . ASP A 1 488 ? -30.248 10.280 7.607 1.00 93.56 488 ASP A C 1
ATOM 3942 O O . ASP A 1 488 ? -30.722 10.753 8.641 1.00 93.56 488 ASP A O 1
ATOM 3946 N N . ASP A 1 489 ? -30.349 10.871 6.416 1.00 92.62 489 ASP A N 1
ATOM 3947 C CA . ASP A 1 489 ? -31.059 12.129 6.162 1.00 92.62 489 ASP A CA 1
ATOM 3948 C C . ASP A 1 489 ? -32.509 11.894 5.700 1.00 92.62 489 ASP A C 1
ATOM 3950 O O . ASP A 1 489 ? -33.146 12.779 5.119 1.00 92.62 489 ASP A O 1
ATOM 3954 N N . SER A 1 490 ? -33.044 10.685 5.902 1.00 89.75 490 SER A N 1
ATOM 3955 C CA . SER A 1 490 ? -34.440 10.383 5.596 1.00 89.75 490 SER A CA 1
ATOM 3956 C C . SER A 1 490 ? -35.378 11.334 6.358 1.00 89.75 490 SER A C 1
ATOM 3958 O O . SER A 1 490 ? -35.204 11.529 7.563 1.00 89.75 490 SER A O 1
ATOM 3960 N N . PRO A 1 491 ? -36.377 11.942 5.686 1.00 81.94 491 PRO A N 1
ATOM 3961 C CA . PRO A 1 491 ? -37.284 12.882 6.337 1.00 81.94 491 PRO A CA 1
ATOM 3962 C C . PRO A 1 491 ? -37.982 12.238 7.535 1.00 81.94 491 PRO A C 1
ATOM 3964 O O . PRO A 1 491 ? -38.542 11.154 7.379 1.00 81.94 491 PRO A O 1
ATOM 3967 N N . LYS A 1 492 ? -38.010 12.939 8.680 1.00 75.69 492 LYS A N 1
ATOM 3968 C CA . LYS A 1 492 ? -38.707 12.512 9.915 1.00 75.69 492 LYS A CA 1
ATOM 3969 C C . LYS A 1 492 ? -38.155 11.245 10.578 1.00 75.69 492 LYS A C 1
ATOM 3971 O O . LYS A 1 492 ? -38.841 10.598 11.365 1.00 75.69 492 LYS A O 1
ATOM 3976 N N . SER A 1 493 ? -36.947 10.854 10.195 1.00 79.31 493 SER A N 1
ATOM 3977 C CA . SER A 1 493 ? -36.247 9.721 10.782 1.00 79.31 493 SER A CA 1
ATOM 3978 C C . SER A 1 493 ? -34.745 9.978 10.726 1.00 79.31 493 SER A C 1
ATOM 3980 O O . SER A 1 493 ? -33.987 9.145 10.214 1.00 79.31 493 SER A O 1
ATOM 3982 N N . HIS A 1 494 ? -34.318 11.166 11.169 1.00 87.50 494 HIS A N 1
ATOM 3983 C CA . HIS A 1 494 ? -32.901 11.504 11.143 1.00 87.50 494 HIS A CA 1
ATOM 3984 C C . HIS A 1 494 ? -32.159 10.609 12.122 1.00 87.50 494 HIS A C 1
ATOM 3986 O O . HIS A 1 494 ? -32.608 10.370 13.247 1.00 87.50 494 HIS A O 1
ATOM 3992 N N . ARG A 1 495 ? -31.016 10.087 11.683 1.00 90.88 495 ARG A N 1
ATOM 3993 C CA . ARG A 1 495 ? -30.283 9.102 12.471 1.00 90.88 495 ARG A CA 1
ATOM 3994 C C . ARG A 1 495 ? -28.785 9.280 12.345 1.00 90.88 495 ARG A C 1
ATOM 3996 O O . ARG A 1 495 ? -28.254 9.356 11.242 1.00 90.88 495 ARG A O 1
ATOM 4003 N N . PHE A 1 496 ? -28.099 9.239 13.478 1.00 95.31 496 PHE A N 1
ATOM 4004 C CA . PHE A 1 496 ? -26.661 9.019 13.549 1.00 95.31 496 PHE A CA 1
ATOM 4005 C C . PHE A 1 496 ? -26.413 7.752 14.360 1.00 95.31 496 PHE A C 1
ATOM 4007 O O . PHE A 1 496 ? -26.799 7.674 15.528 1.00 95.31 496 PHE A O 1
ATOM 4014 N N . ALA A 1 497 ? -25.801 6.739 13.751 1.00 93.12 497 ALA A N 1
ATOM 4015 C CA . ALA A 1 497 ? -25.628 5.448 14.401 1.00 93.12 497 ALA A CA 1
ATOM 4016 C C . ALA A 1 497 ? -24.240 4.852 14.172 1.00 93.12 497 ALA A C 1
ATOM 4018 O O . ALA A 1 497 ? -23.690 4.898 13.072 1.00 93.12 497 ALA A O 1
ATOM 4019 N N . LEU A 1 498 ? -23.709 4.245 15.229 1.00 95.81 498 LEU A N 1
ATOM 4020 C CA . LEU A 1 498 ? -22.536 3.384 15.205 1.00 95.81 498 LEU A CA 1
ATOM 4021 C C . LEU A 1 498 ? -22.976 2.000 15.665 1.00 95.81 498 LEU A C 1
ATOM 4023 O O . LEU A 1 498 ? -23.470 1.856 16.784 1.00 95.81 498 LEU A O 1
ATOM 4027 N N . PHE A 1 499 ? -22.793 0.989 14.825 1.00 90.56 499 PHE A N 1
ATOM 4028 C CA . PHE A 1 499 ? -23.159 -0.379 15.173 1.00 90.56 499 PHE A CA 1
ATOM 4029 C C . PHE A 1 499 ? -22.115 -1.392 14.723 1.00 90.56 499 PHE A C 1
ATOM 4031 O O . PHE A 1 499 ? -21.435 -1.233 13.706 1.00 90.56 499 PHE A O 1
ATOM 4038 N N . THR A 1 500 ? -21.988 -2.448 15.520 1.00 89.06 500 THR A N 1
ATOM 4039 C CA . THR A 1 500 ? -21.274 -3.665 15.132 1.00 89.06 500 THR A CA 1
ATOM 4040 C C . THR A 1 500 ? -22.144 -4.511 14.205 1.00 89.06 500 THR A C 1
ATOM 4042 O O . THR A 1 500 ? -23.321 -4.205 13.991 1.00 89.06 500 THR A O 1
ATOM 4045 N N . PHE A 1 501 ? -21.590 -5.620 13.707 1.00 81.06 501 PHE A N 1
ATOM 4046 C CA . PHE A 1 501 ? -22.357 -6.607 12.949 1.00 81.06 501 PHE A CA 1
ATOM 4047 C C . PHE A 1 501 ? -23.700 -6.925 13.628 1.00 81.06 501 PHE A C 1
ATOM 4049 O O . PHE A 1 501 ? -23.752 -7.169 14.837 1.00 81.06 501 PHE A O 1
ATOM 4056 N N . ASP A 1 502 ? -24.771 -6.876 12.832 1.00 77.50 502 ASP A N 1
ATOM 4057 C CA . ASP A 1 502 ? -26.154 -7.183 13.223 1.00 77.50 502 ASP A CA 1
ATOM 4058 C C . ASP A 1 502 ? -26.718 -6.339 14.386 1.00 77.50 502 ASP A C 1
ATOM 4060 O O . ASP A 1 502 ? -27.665 -6.735 15.056 1.00 77.50 502 ASP A O 1
ATOM 4064 N N . GLY A 1 503 ? -26.131 -5.169 14.671 1.00 76.69 503 GLY A N 1
ATOM 4065 C CA . GLY A 1 503 ? -26.624 -4.278 15.729 1.00 76.69 503 GLY A CA 1
ATOM 4066 C C . GLY A 1 503 ? -26.436 -4.815 17.152 1.00 76.69 503 GLY A C 1
ATOM 4067 O O . GLY A 1 503 ? -27.036 -4.289 18.084 1.00 76.69 503 GLY A O 1
ATOM 4068 N N . GLN A 1 504 ? -25.592 -5.837 17.345 1.00 84.75 504 GLN A N 1
ATOM 4069 C CA . GLN A 1 504 ? -25.364 -6.460 18.659 1.00 84.75 504 GLN A CA 1
ATOM 4070 C C . GLN A 1 504 ? -24.880 -5.470 19.724 1.00 84.75 504 GLN A C 1
ATOM 4072 O O . GLN A 1 504 ? -25.202 -5.615 20.905 1.00 84.75 504 GLN A O 1
ATOM 4077 N N . THR A 1 505 ? -24.081 -4.485 19.315 1.00 90.12 505 THR A N 1
ATOM 4078 C CA . THR A 1 505 ? -23.720 -3.318 20.117 1.00 90.12 505 THR A CA 1
ATOM 4079 C C . THR A 1 505 ? -23.958 -2.074 19.279 1.00 90.12 505 THR A C 1
ATOM 4081 O O . THR A 1 505 ? -23.496 -2.001 18.137 1.00 90.12 505 THR A O 1
ATOM 4084 N N . MET A 1 506 ? -24.681 -1.106 19.836 1.00 92.25 506 MET A N 1
ATOM 4085 C CA . MET A 1 506 ? -25.081 0.096 19.114 1.00 92.25 506 MET A CA 1
ATOM 4086 C C . MET A 1 506 ? -25.060 1.339 20.001 1.00 92.25 506 MET A C 1
ATOM 4088 O O . MET A 1 506 ? -25.503 1.307 21.149 1.00 92.25 506 MET A O 1
ATOM 4092 N N . LEU A 1 507 ? -24.578 2.437 19.420 1.00 95.19 507 LEU A N 1
ATOM 4093 C CA . LEU A 1 507 ? -24.859 3.801 19.849 1.00 95.19 507 LEU A CA 1
ATOM 4094 C C . LEU A 1 507 ? -25.726 4.436 18.766 1.00 95.19 507 LEU A C 1
ATOM 4096 O O . LEU A 1 507 ? -25.299 4.539 17.616 1.00 95.19 507 LEU A O 1
ATOM 4100 N N . ASN A 1 508 ? -26.938 4.836 19.121 1.00 92.69 508 ASN A N 1
ATOM 4101 C CA . ASN A 1 508 ? -27.930 5.314 18.173 1.00 92.69 508 ASN A CA 1
ATOM 4102 C C . ASN A 1 508 ? -28.541 6.625 18.661 1.00 92.69 508 ASN A C 1
ATOM 4104 O O . ASN A 1 508 ? -29.093 6.678 19.755 1.00 92.69 508 ASN A O 1
ATOM 4108 N N . MET A 1 509 ? -28.446 7.664 17.841 1.00 93.88 509 MET A N 1
ATOM 4109 C CA . MET A 1 509 ? -29.066 8.964 18.063 1.00 93.88 509 MET A CA 1
ATOM 4110 C C . MET A 1 509 ? -30.140 9.138 16.996 1.00 93.88 509 MET A C 1
ATOM 4112 O O . MET A 1 509 ? -29.813 9.136 15.808 1.00 93.88 509 MET A O 1
ATOM 4116 N N . PHE A 1 510 ? -31.404 9.221 17.398 1.00 91.19 510 PHE A N 1
ATOM 4117 C CA . PHE A 1 510 ? -32.531 9.240 16.464 1.00 91.19 510 PHE A CA 1
ATOM 4118 C C . PHE A 1 510 ? -33.688 10.098 16.975 1.00 91.19 510 PHE A C 1
ATOM 4120 O O . PHE A 1 510 ? -33.781 10.379 18.171 1.00 91.19 510 PHE A O 1
ATOM 4127 N N . ASP A 1 511 ? -34.563 10.503 16.059 1.00 84.50 511 ASP A N 1
ATOM 4128 C CA . ASP A 1 511 ? -35.840 11.140 16.371 1.00 84.50 511 ASP A CA 1
ATOM 4129 C C . ASP A 1 511 ? -37.033 10.235 16.028 1.00 84.50 511 ASP A C 1
ATOM 4131 O O . ASP A 1 511 ? -36.917 9.270 15.270 1.00 84.50 511 ASP A O 1
ATOM 4135 N N . ASN A 1 512 ? -38.179 10.525 16.645 1.00 74.56 512 ASN A N 1
ATOM 4136 C CA . ASN A 1 512 ? -39.470 9.933 16.285 1.00 74.56 512 ASN A CA 1
ATOM 4137 C C . ASN A 1 512 ? -40.553 11.020 16.211 1.00 74.56 512 ASN A C 1
ATOM 4139 O O . ASN A 1 512 ? -41.491 11.023 17.008 1.00 74.56 512 ASN A O 1
ATOM 4143 N N . ASP A 1 513 ? -40.371 11.993 15.309 1.00 69.88 513 ASP A N 1
ATOM 4144 C CA . ASP A 1 513 ? -41.262 13.140 15.022 1.00 69.88 513 ASP A CA 1
ATOM 4145 C C . ASP A 1 513 ? -41.599 14.090 16.208 1.00 69.88 513 ASP A C 1
ATOM 4147 O O . ASP A 1 513 ? -42.031 15.221 15.978 1.00 69.88 513 ASP A O 1
ATOM 4151 N N . LYS A 1 514 ? -41.410 13.677 17.469 1.00 70.88 514 LYS A N 1
ATOM 4152 C CA . LYS A 1 514 ? -41.763 14.423 18.693 1.00 70.88 514 LYS A CA 1
ATOM 4153 C C . LYS A 1 514 ? -40.652 14.475 19.739 1.00 70.88 514 LYS A C 1
ATOM 4155 O O . LYS A 1 514 ? -40.611 15.418 20.521 1.00 70.88 514 LYS A O 1
ATOM 4160 N N . GLU A 1 515 ? -39.771 13.480 19.759 1.00 78.06 515 GLU A N 1
ATOM 4161 C CA . GLU A 1 515 ? -38.752 13.309 20.797 1.00 78.06 515 GLU A CA 1
ATOM 4162 C C . GLU A 1 515 ? -37.419 12.871 20.189 1.00 78.06 515 GLU A C 1
ATOM 4164 O O . GLU A 1 515 ? -37.376 12.263 19.114 1.00 78.06 515 GLU A O 1
ATOM 4169 N N . HIS A 1 516 ? -36.335 13.193 20.896 1.00 84.94 516 HIS A N 1
ATOM 4170 C CA . HIS A 1 516 ? -34.973 12.813 20.547 1.00 84.94 516 HIS A CA 1
ATOM 4171 C C . HIS A 1 516 ? -34.458 11.783 21.539 1.00 84.94 516 HIS A C 1
ATOM 4173 O O . HIS A 1 516 ? -34.542 11.981 22.751 1.00 84.94 516 HIS A O 1
ATOM 4179 N N . TYR A 1 517 ? -33.854 10.722 21.019 1.00 88.31 517 TYR A N 1
ATOM 4180 C CA . TYR A 1 517 ? -33.362 9.620 21.826 1.00 88.31 517 TYR A CA 1
ATOM 4181 C C . TYR A 1 517 ? -31.879 9.386 21.584 1.00 88.31 517 TYR A C 1
ATOM 4183 O O . TYR A 1 517 ? -31.383 9.455 20.457 1.00 88.31 517 TYR A O 1
ATOM 4191 N N . ILE A 1 518 ? -31.181 9.048 22.666 1.00 92.12 518 ILE A N 1
ATOM 4192 C CA . ILE A 1 518 ? -29.853 8.446 22.626 1.00 92.12 518 ILE A CA 1
ATOM 4193 C C . ILE A 1 518 ? -29.993 7.053 23.225 1.00 92.12 518 ILE A C 1
ATOM 4195 O O . ILE A 1 518 ? -30.353 6.901 24.389 1.00 92.12 518 ILE A O 1
ATOM 4199 N N . GLN A 1 519 ? -29.696 6.035 22.429 1.00 90.69 519 GLN A N 1
ATOM 4200 C CA . GLN A 1 519 ? -29.766 4.638 22.825 1.00 90.69 519 GLN A CA 1
ATOM 4201 C C . GLN A 1 519 ? -28.364 4.028 22.800 1.00 90.69 519 GLN A C 1
ATOM 4203 O O . GLN A 1 519 ? -27.701 4.010 21.761 1.00 90.69 519 GLN A O 1
ATOM 4208 N N . LEU A 1 520 ? -27.932 3.510 23.952 1.00 93.25 520 LEU A N 1
ATOM 4209 C CA . LEU A 1 520 ? -26.736 2.686 24.098 1.00 93.25 520 LEU A CA 1
ATOM 4210 C C . LEU A 1 520 ? -27.174 1.262 24.446 1.00 93.25 520 LEU A C 1
ATOM 4212 O O . LEU A 1 520 ? -27.744 1.034 25.511 1.00 93.25 520 LEU A O 1
ATOM 4216 N N . THR A 1 521 ? -26.916 0.303 23.561 1.00 90.38 521 THR A N 1
ATOM 4217 C CA . THR A 1 521 ? -27.412 -1.072 23.720 1.00 90.38 521 THR A CA 1
ATOM 4218 C C . THR A 1 521 ? -26.307 -2.091 23.492 1.00 90.38 521 THR A C 1
ATOM 4220 O O . THR A 1 521 ? -25.500 -1.955 22.572 1.00 90.38 521 THR A O 1
ATOM 4223 N N . SER A 1 522 ? -26.299 -3.134 24.325 1.00 91.25 522 SER A N 1
ATOM 4224 C CA . SER A 1 522 ? -25.524 -4.359 24.132 1.00 91.25 522 SER A CA 1
ATOM 4225 C C . SER A 1 522 ? -26.457 -5.551 24.343 1.00 91.25 522 SER A C 1
ATOM 4227 O O . SER A 1 522 ? -26.882 -5.802 25.464 1.00 91.25 522 SER A O 1
ATOM 4229 N N . ILE A 1 523 ? -26.819 -6.252 23.266 1.00 85.44 523 ILE A N 1
ATOM 4230 C CA . ILE A 1 523 ? -27.876 -7.282 23.296 1.00 85.44 523 ILE A CA 1
ATOM 4231 C C . ILE A 1 523 ? -27.417 -8.536 24.057 1.00 85.44 523 ILE A C 1
ATOM 4233 O O . ILE A 1 523 ? -28.168 -9.104 24.842 1.00 85.44 523 ILE A O 1
ATOM 4237 N N . TYR A 1 524 ? -26.170 -8.959 23.840 1.00 78.75 524 TYR A N 1
ATOM 4238 C CA . TYR A 1 524 ? -25.593 -10.175 24.438 1.00 78.75 524 TYR A CA 1
ATOM 4239 C C . TYR A 1 524 ? -24.424 -9.883 25.396 1.00 78.75 524 TYR A C 1
ATOM 4241 O O . TYR A 1 524 ? -23.732 -10.799 25.850 1.00 78.75 524 TYR A O 1
ATOM 4249 N N . GLY A 1 525 ? -24.151 -8.604 25.657 1.00 80.81 525 GLY A N 1
ATOM 4250 C CA . GLY A 1 525 ? -22.991 -8.137 26.410 1.00 80.81 525 GLY A CA 1
ATOM 4251 C C . GLY A 1 525 ? -23.364 -7.287 27.620 1.00 80.81 525 GLY A C 1
ATOM 4252 O O . GLY A 1 525 ? -24.523 -7.176 27.999 1.00 80.81 525 GLY A O 1
ATOM 4253 N N . GLY A 1 526 ? -22.346 -6.707 28.256 1.00 86.88 526 GLY A N 1
ATOM 4254 C CA . GLY A 1 526 ? -22.512 -5.763 29.359 1.00 86.88 526 GLY A CA 1
ATOM 4255 C C . GLY A 1 526 ? -22.035 -4.370 28.962 1.00 86.88 526 GLY A C 1
ATOM 4256 O O . GLY A 1 526 ? -21.174 -4.227 28.093 1.00 86.88 526 GLY A O 1
ATOM 4257 N N . ILE A 1 527 ? -22.560 -3.348 29.633 1.00 91.00 527 ILE A N 1
ATOM 4258 C CA . ILE A 1 527 ? -22.117 -1.957 29.502 1.00 91.00 527 ILE A CA 1
ATOM 4259 C C . ILE A 1 527 ? -21.326 -1.598 30.764 1.00 91.00 527 ILE A C 1
ATOM 4261 O O . ILE A 1 527 ? -21.801 -1.812 31.877 1.00 91.00 527 ILE A O 1
ATOM 4265 N N . ASN A 1 528 ? -20.112 -1.068 30.601 1.00 91.56 528 ASN A N 1
ATOM 4266 C CA . ASN A 1 528 ? -19.259 -0.632 31.707 1.00 91.56 528 ASN A CA 1
ATOM 4267 C C . ASN A 1 528 ? -18.909 0.856 31.537 1.00 91.56 528 ASN A C 1
ATOM 4269 O O . ASN A 1 528 ? -18.316 1.237 30.528 1.00 91.56 528 ASN A O 1
ATOM 4273 N N . LEU A 1 529 ? -19.278 1.681 32.521 1.00 91.75 529 LEU A N 1
ATOM 4274 C CA . LEU A 1 529 ? -19.024 3.121 32.551 1.00 91.75 529 LEU A CA 1
ATOM 4275 C C . LEU A 1 529 ? -18.012 3.435 33.662 1.00 91.75 529 LEU A C 1
ATOM 4277 O O . LEU A 1 529 ? -18.327 3.303 34.842 1.00 91.75 529 LEU A O 1
ATOM 4281 N N . ASN A 1 530 ? -16.805 3.872 33.288 1.00 91.62 530 ASN A N 1
ATOM 4282 C CA . ASN A 1 530 ? -15.733 4.226 34.224 1.00 91.62 530 ASN A CA 1
ATOM 4283 C C . ASN A 1 530 ? -15.347 5.699 34.070 1.00 91.62 530 ASN A C 1
ATOM 4285 O O . ASN A 1 530 ? -15.053 6.143 32.961 1.00 91.62 530 ASN A O 1
ATOM 4289 N N . ALA A 1 531 ? -15.260 6.433 35.181 1.00 93.56 531 ALA A N 1
ATOM 4290 C CA . ALA A 1 531 ? -14.768 7.808 35.201 1.00 93.56 531 ALA A CA 1
ATOM 4291 C C . ALA A 1 531 ? -13.801 8.032 36.370 1.00 93.56 531 ALA A C 1
ATOM 4293 O O . ALA A 1 531 ? -14.044 7.570 37.482 1.00 93.56 531 ALA A O 1
ATOM 4294 N N . SER A 1 532 ? -12.716 8.774 36.126 1.00 92.06 532 SER A N 1
ATOM 4295 C CA . SER A 1 532 ? -11.723 9.104 37.163 1.00 92.06 532 SER A CA 1
ATOM 4296 C C . SER A 1 532 ? -12.163 10.229 38.100 1.00 92.06 532 SER A C 1
ATOM 4298 O O . SER A 1 532 ? -11.588 10.376 39.173 1.00 92.06 532 SER A O 1
ATOM 4300 N N . LEU A 1 533 ? -13.131 11.049 37.676 1.00 94.62 533 LEU A N 1
ATOM 4301 C CA . LEU A 1 533 ? -13.613 12.206 38.433 1.00 94.62 533 LEU A CA 1
ATOM 4302 C C . LEU A 1 533 ? -15.078 12.035 38.833 1.00 94.62 533 LEU A C 1
ATOM 4304 O O . LEU A 1 533 ? -15.366 11.854 40.010 1.00 94.62 533 LEU A O 1
ATOM 4308 N N . ASN A 1 534 ? -16.005 12.089 37.873 1.00 93.19 534 ASN A N 1
ATOM 4309 C CA . ASN A 1 534 ? -17.437 12.011 38.151 1.00 93.19 534 ASN A CA 1
ATOM 4310 C C . ASN A 1 534 ? -18.223 11.342 37.012 1.00 93.19 534 ASN A C 1
ATOM 4312 O O . ASN A 1 534 ? -17.795 11.327 35.860 1.00 93.19 534 ASN A O 1
ATOM 4316 N N . VAL A 1 535 ? -19.382 10.790 37.375 1.00 93.62 535 VAL A N 1
ATOM 4317 C CA . VAL A 1 535 ? -20.478 10.412 36.474 1.00 93.62 535 VAL A CA 1
ATOM 4318 C C . VAL A 1 535 ? -21.727 11.084 37.041 1.00 93.62 535 VAL A C 1
ATOM 4320 O O . VAL A 1 535 ? -22.050 10.861 38.205 1.00 93.62 535 VAL A O 1
ATOM 4323 N N . GLN A 1 536 ? -22.401 11.924 36.255 1.00 93.38 536 GLN A N 1
ATOM 4324 C CA . GLN A 1 536 ? -23.606 12.646 36.673 1.00 93.38 536 GLN A CA 1
ATOM 4325 C C . GLN A 1 536 ? -24.777 12.283 35.757 1.00 93.38 536 GLN A C 1
ATOM 4327 O O . GLN A 1 536 ? -24.641 12.315 34.536 1.00 93.38 536 GLN A O 1
ATOM 4332 N N . MET A 1 537 ? -25.922 11.956 36.356 1.00 92.56 537 MET A N 1
ATOM 4333 C CA . MET A 1 537 ? -27.190 11.715 35.668 1.00 92.56 537 MET A CA 1
ATOM 4334 C C . MET A 1 537 ? -28.244 12.629 36.294 1.00 92.56 537 MET A C 1
ATOM 4336 O O . MET A 1 537 ? -28.461 12.566 37.502 1.00 92.56 537 MET A O 1
ATOM 4340 N N . THR A 1 538 ? -28.871 13.479 35.483 1.00 92.81 538 THR A N 1
ATOM 4341 C CA . THR A 1 538 ? -29.884 14.444 35.929 1.00 92.81 538 THR A CA 1
ATOM 4342 C C . THR A 1 538 ? -31.058 14.398 34.960 1.00 92.81 538 THR A C 1
ATOM 4344 O O . THR A 1 538 ? -30.855 14.536 33.755 1.00 92.81 538 THR A O 1
ATOM 4347 N N . ALA A 1 539 ? -32.273 14.246 35.480 1.00 92.19 539 ALA A N 1
ATOM 4348 C CA . ALA A 1 539 ? -33.518 14.381 34.731 1.00 92.19 539 ALA A CA 1
ATOM 4349 C C . ALA A 1 539 ? -34.468 15.296 35.513 1.00 92.19 539 ALA A C 1
ATOM 4351 O O . ALA A 1 539 ? -34.413 15.321 36.741 1.00 92.19 539 ALA A O 1
ATOM 4352 N N . GLN A 1 540 ? -35.305 16.062 34.809 1.00 90.00 540 GLN A N 1
ATOM 4353 C CA . GLN A 1 540 ? -36.286 16.951 35.450 1.00 90.00 540 GLN A CA 1
ATOM 4354 C C . GLN A 1 540 ? -37.523 16.201 35.950 1.00 90.00 540 GLN A C 1
ATOM 4356 O O . GLN A 1 540 ? -38.159 16.658 36.892 1.00 90.00 540 GLN A O 1
ATOM 4361 N N . GLU A 1 541 ? -37.845 15.065 35.330 1.00 90.88 541 GLU A N 1
ATOM 4362 C CA . GLU A 1 541 ? -39.018 14.263 35.678 1.00 90.88 541 GLU A CA 1
ATOM 4363 C C . GLU A 1 541 ? -38.615 13.007 36.455 1.00 90.88 541 GLU A C 1
ATOM 4365 O O . GLU A 1 541 ? -38.843 12.930 37.659 1.00 90.88 541 GLU A O 1
ATOM 4370 N N . SER A 1 542 ? -37.966 12.034 35.804 1.00 89.00 542 SER A N 1
ATOM 4371 C CA . SER A 1 542 ? -37.664 10.744 36.436 1.00 89.00 542 SER A CA 1
ATOM 4372 C C . SER A 1 542 ? -36.339 10.133 35.991 1.00 89.00 542 SER A C 1
ATOM 4374 O O . SER A 1 542 ? -35.942 10.248 34.832 1.00 89.00 542 SER A O 1
ATOM 4376 N N . ILE A 1 543 ? -35.699 9.399 36.905 1.00 91.44 543 ILE A N 1
ATOM 4377 C CA . ILE A 1 543 ? -34.608 8.462 36.615 1.00 91.44 543 ILE A CA 1
ATOM 4378 C C . ILE A 1 543 ? -35.023 7.099 37.172 1.00 91.44 543 ILE A C 1
ATOM 4380 O O . ILE A 1 543 ? -35.274 6.982 38.369 1.00 91.44 543 ILE A O 1
ATOM 4384 N N . ALA A 1 544 ? -35.074 6.080 36.315 1.00 88.50 544 ALA A N 1
ATOM 4385 C CA . ALA A 1 544 ? -35.415 4.712 36.692 1.00 88.50 544 ALA A CA 1
ATOM 4386 C C . ALA A 1 544 ? -34.200 3.786 36.548 1.00 88.50 544 ALA A C 1
ATOM 4388 O O . ALA A 1 544 ? -33.446 3.876 35.577 1.00 88.50 544 ALA A O 1
ATOM 4389 N N . PHE A 1 545 ? -34.020 2.885 37.516 1.00 88.94 545 PHE A N 1
ATOM 4390 C CA . PHE A 1 545 ? -33.010 1.829 37.480 1.00 88.94 545 PHE A CA 1
ATOM 4391 C C . PHE A 1 545 ? -33.696 0.477 37.648 1.00 88.94 545 PHE A C 1
ATOM 4393 O O . PHE A 1 545 ? -34.191 0.159 38.727 1.00 88.94 545 PHE A O 1
ATOM 4400 N N . GLU A 1 546 ? -33.687 -0.327 36.591 1.00 86.25 546 GLU A N 1
ATOM 4401 C CA . GLU A 1 546 ? -34.338 -1.636 36.564 1.00 86.25 546 GLU A CA 1
ATOM 4402 C C . GLU A 1 546 ? -33.300 -2.746 36.360 1.00 86.25 546 GLU A C 1
ATOM 4404 O O . GLU A 1 546 ? -32.369 -2.620 35.562 1.00 86.25 546 GLU A O 1
ATOM 4409 N N . SER A 1 547 ? -33.438 -3.846 37.104 1.00 87.56 547 SER A N 1
ATOM 4410 C CA . SER A 1 547 ? -32.580 -5.030 36.985 1.00 87.56 547 SER A CA 1
ATOM 4411 C C . SER A 1 547 ? -33.388 -6.286 37.271 1.00 87.56 547 SER A C 1
ATOM 4413 O O . SER A 1 547 ? -34.042 -6.382 38.306 1.00 87.56 547 SER A O 1
ATOM 4415 N N . GLY A 1 548 ? -33.298 -7.281 36.386 1.00 81.56 548 GLY A N 1
ATOM 4416 C CA . GLY A 1 548 ? -33.991 -8.561 36.557 1.00 81.56 548 GLY A CA 1
ATOM 4417 C C . GLY A 1 548 ? -33.392 -9.478 37.632 1.00 81.56 548 GLY A C 1
ATOM 4418 O O . GLY A 1 548 ? -33.967 -10.525 37.913 1.00 81.56 548 GLY A O 1
ATOM 4419 N N . GLN A 1 549 ? -32.234 -9.131 38.210 1.00 88.06 549 GLN A N 1
ATOM 4420 C CA . GLN A 1 549 ? -31.601 -9.931 39.267 1.00 88.06 549 GLN A CA 1
ATOM 4421 C C . GLN A 1 549 ? -31.131 -9.078 40.446 1.00 88.06 549 GLN A C 1
ATOM 4423 O O . GLN A 1 549 ? -31.719 -9.132 41.521 1.00 88.06 549 GLN A O 1
ATOM 4428 N N . SER A 1 550 ? -30.057 -8.306 40.271 1.00 88.19 550 SER A N 1
ATOM 4429 C CA . SER A 1 550 ? -29.429 -7.569 41.371 1.00 88.19 550 SER A CA 1
ATOM 4430 C C . SER A 1 550 ? -28.966 -6.183 40.947 1.00 88.19 550 SER A C 1
ATOM 4432 O O . SER A 1 550 ? -28.475 -6.004 39.830 1.00 88.19 550 SER A O 1
ATOM 4434 N N . VAL A 1 551 ? -29.044 -5.233 41.876 1.00 91.69 551 VAL A N 1
ATOM 4435 C CA . VAL A 1 551 ? -28.393 -3.920 41.804 1.00 91.69 551 VAL A CA 1
ATOM 4436 C C . VAL A 1 551 ? -27.455 -3.807 43.003 1.00 91.69 551 VAL A C 1
ATOM 4438 O O . VAL A 1 551 ? -27.856 -4.086 44.129 1.00 91.69 551 VAL A O 1
ATOM 4441 N N . GLY A 1 552 ? -26.195 -3.428 42.774 1.00 90.00 552 GLY A N 1
ATOM 4442 C CA . GLY A 1 552 ? -25.183 -3.314 43.826 1.00 90.00 552 GLY A CA 1
ATOM 4443 C C . GLY A 1 552 ? -24.562 -1.923 43.870 1.00 90.00 552 GLY A C 1
ATOM 4444 O O . GLY A 1 552 ? -24.033 -1.451 42.868 1.00 90.00 552 GLY A O 1
ATOM 4445 N N . ILE A 1 553 ? -24.568 -1.293 45.046 1.00 92.06 553 ILE A N 1
ATOM 4446 C CA . ILE A 1 553 ? -23.937 0.010 45.291 1.00 92.06 553 ILE A CA 1
ATOM 4447 C C . ILE A 1 553 ? -22.817 -0.187 46.313 1.00 92.06 553 ILE A C 1
ATOM 4449 O O . ILE A 1 553 ? -23.047 -0.680 47.414 1.00 92.06 553 ILE A O 1
ATOM 4453 N N . LYS A 1 554 ? -21.585 0.188 45.952 1.00 90.19 554 LYS A N 1
ATOM 4454 C CA . LYS A 1 554 ? -20.411 0.118 46.835 1.00 90.19 554 LYS A CA 1
ATOM 4455 C C . LYS A 1 554 ? -19.714 1.474 46.860 1.00 90.19 554 LYS A C 1
ATOM 4457 O O . LYS A 1 554 ? -19.174 1.904 45.846 1.00 90.19 554 LYS A O 1
ATOM 4462 N N . ALA A 1 555 ? -19.681 2.119 48.022 1.00 92.19 555 ALA A N 1
ATOM 4463 C CA . ALA A 1 555 ? -18.983 3.384 48.236 1.00 92.19 555 ALA A CA 1
ATOM 4464 C C . ALA A 1 555 ? -17.932 3.238 49.343 1.00 92.19 555 ALA A C 1
ATOM 4466 O O . ALA A 1 555 ? -18.179 2.588 50.354 1.00 92.19 555 ALA A O 1
ATOM 4467 N N . LYS A 1 556 ? -16.749 3.841 49.160 1.00 92.00 556 LYS A N 1
ATOM 4468 C CA . LYS A 1 556 ? -15.662 3.791 50.161 1.00 92.00 556 LYS A CA 1
ATOM 4469 C C . LYS A 1 556 ? -15.825 4.798 51.298 1.00 92.00 556 LYS A C 1
ATOM 4471 O O . LYS A 1 556 ? -15.292 4.566 52.375 1.00 92.00 556 LYS A O 1
ATOM 4476 N N . GLN A 1 557 ? -16.474 5.928 51.024 1.00 92.94 557 GLN A N 1
ATOM 4477 C CA . GLN A 1 557 ? -16.637 7.019 51.987 1.00 92.94 557 GLN A CA 1
ATOM 4478 C C . GLN A 1 557 ? -18.109 7.208 52.339 1.00 92.94 557 GLN A C 1
ATOM 4480 O O . GLN A 1 557 ? -18.485 7.035 53.492 1.00 92.94 557 GLN A O 1
ATOM 4485 N N . GLN A 1 558 ? -18.944 7.518 51.345 1.00 93.69 558 GLN A N 1
ATOM 4486 C CA . GLN A 1 558 ? -20.346 7.848 51.571 1.00 93.69 558 GLN A CA 1
ATOM 4487 C C . GLN A 1 558 ? -21.227 7.389 50.408 1.00 93.69 558 GLN A C 1
ATOM 4489 O O . GLN A 1 558 ? -20.857 7.538 49.245 1.00 93.69 558 GLN A O 1
ATOM 4494 N N . ALA A 1 559 ? -22.411 6.879 50.741 1.00 93.44 559 ALA A N 1
ATOM 4495 C CA . ALA A 1 559 ? -23.556 6.756 49.845 1.00 93.44 559 ALA A CA 1
ATOM 4496 C C . ALA A 1 559 ? -24.751 7.443 50.527 1.00 93.44 559 ALA A C 1
ATOM 4498 O O . ALA A 1 559 ? -24.950 7.255 51.727 1.00 93.44 559 ALA A O 1
ATOM 4499 N N . SER A 1 560 ? -25.518 8.260 49.803 1.00 93.12 560 SER A N 1
ATOM 4500 C CA . SER A 1 560 ? -26.687 8.953 50.358 1.00 93.12 560 SER A CA 1
ATOM 4501 C C . SER A 1 560 ? -27.843 8.994 49.372 1.00 93.12 560 SER A C 1
ATOM 4503 O O . SER A 1 560 ? -27.636 9.323 48.207 1.00 93.12 560 SER A O 1
ATOM 4505 N N . ILE A 1 561 ? -29.047 8.747 49.880 1.00 92.38 561 ILE A N 1
ATOM 4506 C CA . ILE A 1 561 ? -30.325 8.978 49.204 1.00 92.38 561 ILE A CA 1
ATOM 4507 C C . ILE A 1 561 ? -31.031 10.076 50.001 1.00 92.38 561 ILE A C 1
ATOM 4509 O O . ILE A 1 561 ? -31.096 9.998 51.228 1.00 92.38 561 ILE A O 1
ATOM 4513 N N . ARG A 1 562 ? -31.489 11.127 49.321 1.00 90.88 562 ARG A N 1
ATOM 4514 C CA . ARG A 1 562 ? -32.177 12.270 49.928 1.00 90.88 562 ARG A CA 1
ATOM 4515 C C . ARG A 1 562 ? -33.349 12.683 49.052 1.00 90.88 562 ARG A C 1
ATOM 4517 O O . ARG A 1 562 ? -33.242 12.661 47.832 1.00 90.88 562 ARG A O 1
ATOM 4524 N N . THR A 1 563 ? -34.420 13.092 49.710 1.00 90.88 563 THR A N 1
ATOM 4525 C CA . THR A 1 563 ? -35.589 13.753 49.133 1.00 90.88 563 THR A CA 1
ATOM 4526 C C . THR A 1 563 ? -35.835 15.023 49.942 1.00 90.88 563 THR A C 1
ATOM 4528 O O . THR A 1 563 ? -35.519 15.054 51.134 1.00 90.88 563 THR A O 1
ATOM 4531 N N . GLU A 1 564 ? -36.312 16.083 49.293 1.00 87.25 564 GLU A N 1
ATOM 4532 C CA . GLU A 1 564 ? -36.580 17.368 49.954 1.00 87.25 564 GLU A CA 1
ATOM 4533 C C . GLU A 1 564 ? -38.024 17.481 50.447 1.00 87.25 564 GLU A C 1
ATOM 4535 O O . GLU A 1 564 ? -38.255 18.089 51.485 1.00 87.25 564 GLU A O 1
ATOM 4540 N N . ASN A 1 565 ? -38.980 16.894 49.719 1.00 86.06 565 ASN A N 1
ATOM 4541 C CA . ASN A 1 565 ? -40.407 17.158 49.933 1.00 86.06 565 ASN A CA 1
ATOM 4542 C C . ASN A 1 565 ? -41.232 15.921 50.304 1.00 86.06 565 ASN A C 1
ATOM 4544 O O . ASN A 1 565 ? -42.231 16.060 50.999 1.00 86.06 565 ASN A O 1
ATOM 4548 N N . ASP A 1 566 ? -40.861 14.739 49.813 1.00 86.62 566 ASP A N 1
ATOM 4549 C CA . ASP A 1 566 ? -41.715 13.545 49.885 1.00 86.62 566 ASP A CA 1
ATOM 4550 C C . ASP A 1 566 ? -40.981 12.376 50.568 1.00 86.62 566 ASP A C 1
ATOM 4552 O O . ASP A 1 566 ? -40.071 12.584 51.368 1.00 86.62 566 ASP A O 1
ATOM 4556 N N . ALA A 1 567 ? -41.362 11.136 50.284 1.00 85.75 567 ALA A N 1
ATOM 4557 C CA . ALA A 1 567 ? -40.874 9.954 50.976 1.00 85.75 567 ALA A CA 1
ATOM 4558 C C . ALA A 1 567 ? -39.644 9.289 50.325 1.00 85.75 567 ALA A C 1
ATOM 4560 O O . ALA A 1 567 ? -39.381 9.398 49.127 1.00 85.75 567 ALA A O 1
ATOM 4561 N N . ILE A 1 568 ? -38.920 8.510 51.136 1.00 90.81 568 ILE A N 1
ATOM 4562 C CA . ILE A 1 568 ? -38.030 7.433 50.678 1.00 90.81 568 ILE A CA 1
ATOM 4563 C C . ILE A 1 568 ? -38.704 6.114 51.065 1.00 90.81 568 ILE A C 1
ATOM 4565 O O . ILE A 1 568 ? -38.904 5.857 52.250 1.00 90.81 568 ILE A O 1
ATOM 4569 N N . SER A 1 569 ? -39.037 5.272 50.084 1.00 88.44 569 SER A N 1
ATOM 4570 C CA . SER A 1 569 ? -39.643 3.951 50.310 1.00 88.44 569 SER A CA 1
ATOM 4571 C C . SER A 1 569 ? -38.642 2.836 50.002 1.00 88.44 569 SER A C 1
ATOM 4573 O O . SER A 1 569 ? -38.039 2.817 48.929 1.00 88.44 569 SER A O 1
ATOM 4575 N N . MET A 1 570 ? -38.460 1.901 50.940 1.00 88.81 570 MET A N 1
ATOM 4576 C CA . MET A 1 570 ? -37.653 0.688 50.763 1.00 88.81 570 MET A CA 1
ATOM 4577 C C . MET A 1 570 ? -38.516 -0.530 51.085 1.00 88.81 570 MET A C 1
ATOM 4579 O O . MET A 1 570 ? -38.936 -0.709 52.226 1.00 88.81 570 MET A O 1
ATOM 4583 N N . GLN A 1 571 ? -38.777 -1.374 50.088 1.00 85.44 571 GLN A N 1
ATOM 4584 C CA . GLN A 1 571 ? -39.627 -2.557 50.229 1.00 85.44 571 GLN A CA 1
ATOM 4585 C C . GLN A 1 571 ? -38.869 -3.818 49.793 1.00 85.44 571 GLN A C 1
ATOM 4587 O O . GLN A 1 571 ? -38.090 -3.788 48.842 1.00 85.44 571 GLN A O 1
ATOM 4592 N N . SER A 1 572 ? -39.084 -4.935 50.495 1.00 85.94 572 SER A N 1
ATOM 4593 C CA . SER A 1 572 ? -38.515 -6.247 50.159 1.00 85.94 572 SER A CA 1
ATOM 4594 C C . SER A 1 572 ? -39.549 -7.342 50.389 1.00 85.94 572 SER A C 1
ATOM 4596 O O . SER A 1 572 ? -40.167 -7.401 51.448 1.00 85.94 572 SER A O 1
ATOM 4598 N N . ALA A 1 573 ? -39.706 -8.242 49.415 1.00 84.44 573 ALA A N 1
ATOM 4599 C CA . ALA A 1 573 ? -40.656 -9.352 49.501 1.00 84.44 573 ALA A CA 1
ATOM 4600 C C . ALA A 1 573 ? -40.205 -10.482 50.445 1.00 84.44 573 ALA A C 1
ATOM 4602 O O . ALA A 1 573 ? -41.014 -11.327 50.822 1.00 84.44 573 ALA A O 1
ATOM 4603 N N . LYS A 1 574 ? -38.910 -10.545 50.791 1.00 87.88 574 LYS A N 1
ATOM 4604 C CA . LYS A 1 574 ? -38.354 -11.598 51.656 1.00 87.88 574 LYS A CA 1
ATOM 4605 C C . LYS A 1 574 ? -37.686 -11.010 52.889 1.00 87.88 574 LYS A C 1
ATOM 4607 O O . LYS A 1 574 ? -38.241 -11.088 53.975 1.00 87.88 574 LYS A O 1
ATOM 4612 N N . ASN A 1 575 ? -36.500 -10.432 52.708 1.00 88.00 575 ASN A N 1
ATOM 4613 C CA . ASN A 1 575 ? -35.664 -9.941 53.800 1.00 88.00 575 ASN A CA 1
ATOM 4614 C C . ASN A 1 575 ? -35.175 -8.526 53.489 1.00 88.00 575 ASN A C 1
ATOM 4616 O O . ASN A 1 575 ? -34.716 -8.263 52.374 1.00 88.00 575 ASN A O 1
ATOM 4620 N N . LEU A 1 576 ? -35.237 -7.641 54.481 1.00 91.50 576 LEU A N 1
ATOM 4621 C CA . LEU A 1 576 ? -34.543 -6.356 54.488 1.00 91.50 576 LEU A CA 1
ATOM 4622 C C . LEU A 1 576 ? -33.507 -6.394 55.616 1.00 91.50 576 LEU A C 1
ATOM 4624 O O . LEU A 1 576 ? -33.873 -6.551 56.778 1.00 91.50 576 LEU A O 1
ATOM 4628 N N . THR A 1 577 ? -32.229 -6.261 55.269 1.00 91.81 577 THR A N 1
ATOM 4629 C CA . THR A 1 577 ? -31.113 -6.325 56.222 1.00 91.81 577 THR A CA 1
ATOM 4630 C C . THR A 1 577 ? -30.393 -4.982 56.259 1.00 91.81 577 THR A C 1
ATOM 4632 O O . THR A 1 577 ? -29.953 -4.489 55.221 1.00 91.81 577 THR A O 1
ATOM 4635 N N . LEU A 1 578 ? -30.252 -4.403 57.453 1.00 92.31 578 LEU A N 1
ATOM 4636 C CA . LEU A 1 578 ? -29.492 -3.178 57.702 1.00 92.31 578 LEU A CA 1
ATOM 4637 C C . LEU A 1 578 ? -28.384 -3.487 58.710 1.00 92.31 578 LEU A C 1
ATOM 4639 O O . LEU A 1 578 ? -28.663 -3.815 59.860 1.00 92.31 578 LEU A O 1
ATOM 4643 N N . GLU A 1 579 ? -27.130 -3.383 58.277 1.00 89.69 579 GLU A N 1
ATOM 4644 C CA . GLU A 1 579 ? -25.960 -3.721 59.088 1.00 89.69 579 GLU A CA 1
ATOM 4645 C C . GLU A 1 579 ? -24.972 -2.555 59.133 1.00 89.69 579 GLU A C 1
ATOM 4647 O O . GLU A 1 579 ? -24.650 -1.936 58.118 1.00 89.69 579 GLU A O 1
ATOM 4652 N N . SER A 1 580 ? -24.448 -2.275 60.325 1.00 91.00 580 SER A N 1
ATOM 4653 C CA . SER A 1 580 ? -23.425 -1.255 60.547 1.00 91.00 580 SER A CA 1
ATOM 4654 C C . SER A 1 580 ? -22.362 -1.784 61.501 1.00 91.00 580 SER A C 1
ATOM 4656 O O . SER A 1 580 ? -22.703 -2.369 62.526 1.00 91.00 580 SER A O 1
ATOM 4658 N N . LYS A 1 581 ? -21.081 -1.525 61.216 1.00 90.69 581 LYS A N 1
ATOM 4659 C CA . LYS A 1 581 ? -19.985 -1.927 62.113 1.00 90.69 581 LYS A CA 1
ATOM 4660 C C . LYS A 1 581 ? -19.927 -1.098 63.400 1.00 90.69 581 LYS A C 1
ATOM 4662 O O . LYS A 1 581 ? -19.584 -1.635 64.445 1.00 90.69 581 LYS A O 1
ATOM 4667 N N . ASN A 1 582 ? -20.203 0.203 63.292 1.00 92.31 582 ASN A N 1
ATOM 4668 C CA . ASN A 1 582 ? -20.118 1.131 64.418 1.00 92.31 582 ASN A CA 1
ATOM 4669 C C . ASN A 1 582 ? -21.515 1.436 64.959 1.00 92.31 582 ASN A C 1
ATOM 4671 O O . ASN A 1 582 ? -21.887 0.903 65.995 1.00 92.31 582 ASN A O 1
ATOM 4675 N N . ASN A 1 583 ? -22.288 2.258 64.241 1.00 91.19 583 ASN A N 1
ATOM 4676 C CA . ASN A 1 583 ? -23.587 2.743 64.700 1.00 91.19 583 ASN A CA 1
ATOM 4677 C C . ASN A 1 583 ? -24.640 2.605 63.597 1.00 91.19 583 ASN A C 1
ATOM 4679 O O . ASN A 1 583 ? -24.388 3.003 62.455 1.00 91.19 583 ASN A O 1
ATOM 4683 N N . LEU A 1 584 ? -25.824 2.122 63.975 1.00 93.06 584 LEU A N 1
ATOM 4684 C CA . LEU A 1 584 ? -27.058 2.233 63.203 1.00 93.06 584 LEU A CA 1
ATOM 4685 C C . LEU A 1 584 ? -27.954 3.240 63.927 1.00 93.06 584 LEU A C 1
ATOM 4687 O O . LEU A 1 584 ? -28.249 3.066 65.107 1.00 93.06 584 LEU A O 1
ATOM 4691 N N . THR A 1 585 ? -28.372 4.297 63.234 1.00 92.31 585 THR A N 1
ATOM 4692 C CA . THR A 1 585 ? -29.198 5.365 63.809 1.00 92.31 585 THR A CA 1
ATOM 4693 C C . THR A 1 585 ? -30.472 5.517 62.990 1.00 92.31 585 THR A C 1
ATOM 4695 O O . THR A 1 585 ? -30.408 5.756 61.787 1.00 92.31 585 THR A O 1
ATOM 4698 N N . LEU A 1 586 ? -31.619 5.390 63.655 1.00 90.69 586 LEU A N 1
ATOM 4699 C CA . LEU A 1 586 ? -32.938 5.704 63.113 1.00 90.69 586 LEU A CA 1
ATOM 4700 C C . LEU A 1 586 ? -33.482 6.879 63.926 1.00 90.69 586 LEU A C 1
ATOM 4702 O O . LEU A 1 586 ? -33.618 6.775 65.144 1.00 90.69 586 LEU A O 1
ATOM 4706 N N . THR A 1 587 ? -33.729 8.012 63.275 1.00 88.88 587 THR A N 1
ATOM 4707 C CA . THR A 1 587 ? -34.155 9.244 63.946 1.00 88.88 587 THR A CA 1
ATOM 4708 C C . THR A 1 587 ? -35.315 9.857 63.189 1.00 88.88 587 THR A C 1
ATOM 4710 O O . THR A 1 587 ? -35.201 10.120 61.995 1.00 88.88 587 THR A O 1
ATOM 4713 N N . SER A 1 588 ? -36.397 10.126 63.911 1.00 87.12 588 SER A N 1
ATOM 4714 C CA . SER A 1 588 ? -37.439 11.052 63.492 1.00 87.12 588 SER A CA 1
ATOM 4715 C C . SER A 1 588 ? -37.346 12.296 64.375 1.00 87.12 588 SER A C 1
ATOM 4717 O O . SER A 1 588 ? -37.224 12.175 65.593 1.00 87.12 588 SER A O 1
ATOM 4719 N N . THR A 1 589 ? -37.316 13.482 63.766 1.00 85.75 589 THR A N 1
ATOM 4720 C CA . THR A 1 589 ? -37.176 14.760 64.488 1.00 85.75 589 THR A CA 1
ATOM 4721 C C . THR A 1 589 ? -38.511 15.352 64.918 1.00 85.75 589 THR A C 1
ATOM 4723 O O . THR A 1 589 ? -38.548 16.088 65.898 1.00 85.75 589 THR A O 1
ATOM 4726 N N . GLU A 1 590 ? -39.584 15.050 64.186 1.00 84.19 590 GLU A N 1
ATOM 4727 C CA . GLU A 1 590 ? -40.926 15.594 64.436 1.00 84.19 590 GLU A CA 1
ATOM 4728 C C . GLU A 1 590 ? -41.966 14.497 64.695 1.00 84.19 590 GLU A C 1
ATOM 4730 O O . GLU A 1 590 ? -42.790 14.651 65.590 1.00 84.19 590 GLU A O 1
ATOM 4735 N N . GLY A 1 591 ? -41.933 13.397 63.934 1.00 83.50 591 GLY A N 1
ATOM 4736 C CA . GLY A 1 591 ? -42.892 12.292 64.049 1.00 83.50 591 GLY A CA 1
ATOM 4737 C C . GLY A 1 591 ? -42.362 11.078 64.815 1.00 83.50 591 GLY A C 1
ATOM 4738 O O . GLY A 1 591 ? -41.282 11.116 65.407 1.00 83.50 591 GLY A O 1
ATOM 4739 N N . ASP A 1 592 ? -43.079 9.964 64.716 1.00 82.00 592 ASP A N 1
ATOM 4740 C CA . ASP A 1 592 ? -42.743 8.723 65.415 1.00 82.00 592 ASP A CA 1
ATOM 4741 C C . ASP A 1 592 ? -41.733 7.846 64.654 1.00 82.00 592 ASP A C 1
ATOM 4743 O O . ASP A 1 592 ? -41.648 7.863 63.424 1.00 82.00 592 ASP A O 1
ATOM 4747 N N . VAL A 1 593 ? -40.988 7.017 65.396 1.00 87.81 593 VAL A N 1
ATOM 4748 C CA . VAL A 1 593 ? -40.277 5.851 64.846 1.00 87.81 593 VAL A CA 1
ATOM 4749 C C . VAL A 1 593 ? -41.069 4.602 65.223 1.00 87.81 593 VAL A C 1
ATOM 4751 O O . VAL A 1 593 ? -41.119 4.227 66.393 1.00 87.81 593 VAL A O 1
ATOM 4754 N N . SER A 1 594 ? -41.676 3.944 64.237 1.00 83.62 594 SER A N 1
ATOM 4755 C CA . SER A 1 594 ? -42.527 2.769 64.457 1.00 83.62 594 SER A CA 1
ATOM 4756 C C . SER A 1 594 ? -41.885 1.489 63.920 1.00 83.62 594 SER A C 1
ATOM 4758 O O . SER A 1 594 ? -41.361 1.461 62.808 1.00 83.62 594 SER A O 1
ATOM 4760 N N . VAL A 1 595 ? -41.956 0.407 64.703 1.00 86.75 595 VAL A N 1
ATOM 4761 C CA . VAL A 1 595 ? -41.534 -0.945 64.301 1.00 86.75 595 VAL A CA 1
ATOM 4762 C C . VAL A 1 595 ? -42.649 -1.919 64.661 1.00 86.75 595 VAL A C 1
ATOM 4764 O O . VAL A 1 595 ? -43.022 -2.026 65.826 1.00 86.75 595 VAL A O 1
ATOM 4767 N N . TRP A 1 596 ? -43.174 -2.643 63.675 1.00 82.19 596 TRP A N 1
ATOM 4768 C CA . TRP A 1 596 ? -44.267 -3.597 63.866 1.00 82.19 596 TRP A CA 1
ATOM 4769 C C . TRP A 1 596 ? -43.984 -4.928 63.165 1.00 82.19 596 TRP A C 1
ATOM 4771 O O . TRP A 1 596 ? -43.329 -4.981 62.124 1.00 82.19 596 TRP A O 1
ATOM 4781 N N . ALA A 1 597 ? -44.525 -6.016 63.713 1.00 81.94 597 ALA A N 1
ATOM 4782 C CA . ALA A 1 597 ? -44.553 -7.323 63.070 1.00 81.94 597 ALA A CA 1
ATOM 4783 C C . ALA A 1 597 ? -45.955 -7.929 63.220 1.00 81.94 597 ALA A C 1
ATOM 4785 O O . ALA A 1 597 ? -46.456 -8.082 64.329 1.00 81.94 597 ALA A O 1
ATOM 4786 N N . LYS A 1 598 ? -46.606 -8.249 62.092 1.00 79.81 598 LYS A N 1
ATOM 4787 C CA . LYS A 1 598 ? -48.028 -8.646 62.076 1.00 79.81 598 LYS A CA 1
ATOM 4788 C C . LYS A 1 598 ? -48.267 -10.077 62.569 1.00 79.81 598 LYS A C 1
ATOM 4790 O O . LYS A 1 598 ? -49.266 -10.344 63.222 1.00 79.81 598 LYS A O 1
ATOM 4795 N N . THR A 1 599 ? -47.387 -11.015 62.215 1.00 79.94 599 THR A N 1
ATOM 4796 C CA . THR A 1 599 ? -47.602 -12.463 62.440 1.00 79.94 599 THR A CA 1
ATOM 4797 C C . THR A 1 599 ? -46.490 -13.152 63.226 1.00 79.94 599 THR A C 1
ATOM 4799 O O . THR A 1 599 ? -46.668 -14.277 63.693 1.00 79.94 599 THR A O 1
ATOM 4802 N N . LYS A 1 600 ? -45.325 -12.517 63.349 1.00 84.38 600 LYS A N 1
ATOM 4803 C CA . LYS A 1 600 ? -44.133 -13.052 64.016 1.00 84.38 600 LYS A CA 1
ATOM 4804 C C . LYS A 1 600 ? -43.681 -12.080 65.105 1.00 84.38 600 LYS A C 1
ATOM 4806 O O . LYS A 1 600 ? -44.002 -10.900 65.003 1.00 84.38 600 LYS A O 1
ATOM 4811 N N . PRO A 1 601 ? -42.971 -12.552 66.141 1.00 87.19 601 PRO A N 1
ATOM 4812 C CA . PRO A 1 601 ? -42.481 -11.669 67.190 1.00 87.19 601 PRO A CA 1
ATOM 4813 C C . PRO A 1 601 ? -41.430 -10.693 66.653 1.00 87.19 601 PRO A C 1
ATOM 4815 O O . PRO A 1 601 ? -40.656 -11.031 65.756 1.00 87.19 601 PRO A O 1
ATOM 4818 N N . ILE A 1 602 ? -41.367 -9.508 67.259 1.00 89.81 602 ILE A N 1
ATOM 4819 C CA . ILE A 1 602 ? -40.196 -8.633 67.170 1.00 89.81 602 ILE A CA 1
ATOM 4820 C C . ILE A 1 602 ? -39.175 -9.146 68.187 1.00 89.81 602 ILE A C 1
ATOM 4822 O O . ILE A 1 602 ? -39.482 -9.258 69.372 1.00 89.81 602 ILE A O 1
ATOM 4826 N N . THR A 1 603 ? -37.964 -9.458 67.733 1.00 89.38 603 THR A N 1
ATOM 4827 C CA . THR A 1 603 ? -36.866 -9.925 68.589 1.00 89.38 603 THR A CA 1
ATOM 4828 C C . THR A 1 603 ? -35.750 -8.890 68.627 1.00 89.38 603 THR A C 1
ATOM 4830 O O . THR A 1 603 ? -35.239 -8.499 67.577 1.00 89.38 603 THR A O 1
ATOM 4833 N N . GLN A 1 604 ? -35.342 -8.474 69.824 1.00 89.50 604 GLN A N 1
ATOM 4834 C CA . GLN A 1 604 ? -34.208 -7.576 70.039 1.00 89.50 604 GLN A CA 1
ATOM 4835 C C . GLN A 1 604 ? -33.148 -8.308 70.861 1.00 89.50 604 GLN A C 1
ATOM 4837 O O . GLN A 1 604 ? -33.443 -8.862 71.918 1.00 89.50 604 GLN A O 1
ATOM 4842 N N . HIS A 1 605 ? -31.914 -8.326 70.365 1.00 88.06 605 HIS A N 1
ATOM 4843 C CA . HIS A 1 605 ? -30.795 -9.003 71.011 1.00 88.06 605 HIS A CA 1
ATOM 4844 C C . HIS A 1 605 ? -29.616 -8.040 71.122 1.00 88.06 605 HIS A C 1
ATOM 4846 O O . HIS A 1 605 ? -29.200 -7.453 70.125 1.00 88.06 605 HIS A O 1
ATOM 4852 N N . ALA A 1 606 ? -29.055 -7.907 72.322 1.00 87.94 606 ALA A N 1
ATOM 4853 C CA . ALA A 1 606 ? -27.851 -7.127 72.570 1.00 87.94 606 ALA A CA 1
ATOM 4854 C C . ALA A 1 606 ? -26.789 -8.012 73.234 1.00 87.94 606 ALA A C 1
ATOM 4856 O O . ALA A 1 606 ? -27.074 -8.685 74.219 1.00 87.94 606 ALA A O 1
ATOM 4857 N N . GLY A 1 607 ? -25.567 -8.024 72.692 1.00 86.56 607 GLY A N 1
ATOM 4858 C CA . GLY A 1 607 ? -24.481 -8.879 73.195 1.00 86.56 607 GLY A CA 1
ATOM 4859 C C . GLY A 1 607 ? -23.741 -8.341 74.425 1.00 86.56 607 GLY A C 1
ATOM 4860 O O . GLY A 1 607 ? -23.001 -9.091 75.048 1.00 86.56 607 GLY A O 1
ATOM 4861 N N . ASN A 1 608 ? -23.912 -7.056 74.759 1.00 89.75 608 ASN A N 1
ATOM 4862 C CA . ASN A 1 608 ? -23.269 -6.417 75.914 1.00 89.75 608 ASN A CA 1
ATOM 4863 C C . ASN A 1 608 ? -24.305 -5.760 76.839 1.00 89.75 608 ASN A C 1
ATOM 4865 O O . ASN A 1 608 ? -24.392 -6.106 78.010 1.00 89.75 608 ASN A O 1
ATOM 4869 N N . GLY A 1 609 ? -25.142 -4.865 76.305 1.00 87.88 609 GLY A N 1
ATOM 4870 C CA . GLY A 1 609 ? -26.198 -4.215 77.080 1.00 87.88 609 GLY A CA 1
ATOM 4871 C C . GLY A 1 609 ? -27.323 -3.680 76.202 1.00 87.88 609 GLY A C 1
ATOM 4872 O O . GLY A 1 609 ? -27.102 -3.325 75.045 1.00 87.88 609 GLY A O 1
ATOM 4873 N N . PHE A 1 610 ? -28.526 -3.638 76.766 1.00 91.44 610 PHE A N 1
ATOM 4874 C CA . PHE A 1 610 ? -29.712 -3.032 76.173 1.00 91.44 610 PHE A CA 1
ATOM 4875 C C . PHE A 1 610 ? -30.173 -1.899 77.090 1.00 91.44 610 PHE A C 1
ATOM 4877 O O . PHE A 1 610 ? -30.448 -2.131 78.265 1.00 91.44 610 PHE A O 1
ATOM 4884 N N . THR A 1 611 ? -30.226 -0.674 76.570 1.00 89.81 611 THR A N 1
ATOM 4885 C CA . THR A 1 611 ? -30.622 0.511 77.338 1.00 89.81 611 THR A CA 1
ATOM 4886 C C . THR A 1 611 ? -31.744 1.224 76.605 1.00 89.81 611 THR A C 1
ATOM 4888 O O . THR A 1 611 ? -31.582 1.612 75.450 1.00 89.81 611 THR A O 1
ATOM 4891 N N . GLN A 1 612 ? -32.866 1.417 77.293 1.00 89.75 612 GLN A N 1
ATOM 4892 C CA . GLN A 1 612 ? -33.972 2.239 76.826 1.00 89.75 612 GLN A CA 1
ATOM 4893 C C . GLN A 1 612 ? -34.041 3.490 77.696 1.00 89.75 612 GLN A C 1
ATOM 4895 O O . GLN A 1 612 ? -34.253 3.401 78.903 1.00 89.75 612 GLN A O 1
ATOM 4900 N N . THR A 1 613 ? -33.868 4.654 77.076 1.00 89.12 613 THR A N 1
ATOM 4901 C CA . THR A 1 613 ? -33.924 5.945 77.766 1.00 89.12 613 THR A CA 1
ATOM 4902 C C . THR A 1 613 ? -35.061 6.767 77.187 1.00 89.12 613 THR A C 1
ATOM 4904 O O . THR A 1 613 ? -35.101 7.008 75.983 1.00 89.12 613 THR A O 1
ATOM 4907 N N . VAL A 1 614 ? -35.956 7.238 78.051 1.00 87.69 614 VAL A N 1
ATOM 4908 C CA . VAL A 1 614 ? -36.978 8.230 77.706 1.00 87.69 614 VAL A CA 1
ATOM 4909 C C . VAL A 1 614 ? -36.580 9.538 78.380 1.00 87.69 614 VAL A C 1
ATOM 4911 O O . VAL A 1 614 ? -36.599 9.639 79.601 1.00 87.69 614 VAL A O 1
ATOM 4914 N N . SER A 1 615 ? -36.146 10.525 77.592 1.00 83.88 615 SER A N 1
ATOM 4915 C CA . SER A 1 615 ? -35.627 11.795 78.129 1.00 83.88 615 SER A CA 1
ATOM 4916 C C . SER A 1 615 ? -36.719 12.708 78.696 1.00 83.88 615 SER A C 1
ATOM 4918 O O . SER A 1 615 ? -36.429 13.538 79.553 1.00 83.88 615 SER A O 1
ATOM 4920 N N . ALA A 1 616 ? -37.956 12.570 78.215 1.00 81.56 616 ALA A N 1
ATOM 4921 C CA . ALA A 1 616 ? -39.140 13.259 78.714 1.00 81.56 616 ALA A CA 1
ATOM 4922 C C . ALA A 1 616 ? -40.391 12.422 78.394 1.00 81.56 616 ALA A C 1
ATOM 4924 O O . ALA A 1 616 ? -40.496 11.882 77.295 1.00 81.56 616 ALA A O 1
ATOM 4925 N N . GLY A 1 617 ? -41.336 12.327 79.333 1.00 84.44 617 GLY A N 1
ATOM 4926 C CA . GLY A 1 617 ? -42.567 11.542 79.177 1.00 84.44 617 GLY A CA 1
ATOM 4927 C C . GLY A 1 617 ? -42.500 10.141 79.797 1.00 84.44 617 GLY A C 1
ATOM 4928 O O . GLY A 1 617 ? -41.647 9.867 80.638 1.00 84.44 617 GLY A O 1
ATOM 4929 N N . ASN A 1 618 ? -43.429 9.267 79.394 1.00 84.00 618 ASN A N 1
ATOM 4930 C CA . ASN A 1 618 ? -43.627 7.939 79.987 1.00 84.00 618 ASN A CA 1
ATOM 4931 C C . ASN A 1 618 ? -43.047 6.828 79.095 1.00 84.00 618 ASN A C 1
ATOM 4933 O O . ASN A 1 618 ? -43.247 6.840 77.881 1.00 84.00 618 ASN A O 1
ATOM 4937 N N . ALA A 1 619 ? -42.395 5.831 79.700 1.00 86.56 619 ALA A N 1
ATOM 4938 C CA . ALA A 1 619 ? -42.033 4.577 79.040 1.00 86.56 619 ALA A CA 1
ATOM 4939 C C . ALA A 1 619 ? -43.105 3.516 79.337 1.00 86.56 619 ALA A C 1
ATOM 4941 O O . ALA A 1 619 ? -43.151 2.970 80.435 1.00 86.56 619 ALA A O 1
ATOM 4942 N N . ASN A 1 620 ? -43.970 3.221 78.365 1.00 85.69 620 ASN A N 1
ATOM 4943 C CA . ASN A 1 620 ? -45.083 2.284 78.537 1.00 85.69 620 ASN A CA 1
ATOM 4944 C C . ASN A 1 620 ? -44.808 0.957 77.815 1.00 85.69 620 ASN A C 1
ATOM 4946 O O . ASN A 1 620 ? -44.425 0.959 76.647 1.00 85.69 620 ASN A O 1
ATOM 4950 N N . SER A 1 621 ? -45.052 -0.173 78.486 1.00 85.06 621 SER A N 1
ATOM 4951 C CA . SER A 1 621 ? -45.035 -1.516 77.886 1.00 85.06 621 SER A CA 1
ATOM 4952 C C . SER A 1 621 ? -46.387 -2.188 78.102 1.00 85.06 621 SER A C 1
ATOM 4954 O O . SER A 1 621 ? -46.773 -2.445 79.238 1.00 85.06 621 SER A O 1
ATOM 4956 N N . LEU A 1 622 ? -47.109 -2.466 77.016 1.00 83.31 622 LEU A N 1
ATOM 4957 C CA . LEU A 1 622 ? -48.444 -3.063 77.050 1.00 83.31 622 LEU A CA 1
ATOM 4958 C C . LEU A 1 622 ? -48.429 -4.439 76.370 1.00 83.31 622 LEU A C 1
ATOM 4960 O O . LEU A 1 622 ? -48.049 -4.551 75.207 1.00 83.31 622 LEU A O 1
ATOM 4964 N N . VAL A 1 623 ? -48.891 -5.473 77.078 1.00 82.31 623 VAL A N 1
ATOM 4965 C CA . VAL A 1 623 ? -49.134 -6.817 76.525 1.00 82.31 623 VAL A CA 1
ATOM 4966 C C . VAL A 1 623 ? -50.639 -7.082 76.551 1.00 82.31 623 VAL A C 1
ATOM 4968 O O . VAL A 1 623 ? -51.210 -7.327 77.610 1.00 82.31 623 VAL A O 1
ATOM 4971 N N . GLN A 1 624 ? -51.297 -7.020 75.390 1.00 77.56 624 GLN A N 1
ATOM 4972 C CA . GLN A 1 624 ? -52.731 -7.303 75.266 1.00 77.56 624 GLN A CA 1
ATOM 4973 C C . GLN A 1 624 ? -52.962 -8.789 74.982 1.00 77.56 624 GLN A C 1
ATOM 4975 O O . GLN A 1 624 ? -52.688 -9.257 73.881 1.00 77.56 624 GLN A O 1
ATOM 4980 N N . GLY A 1 625 ? -53.476 -9.523 75.974 1.00 71.75 625 GLY A N 1
ATOM 4981 C CA . GLY A 1 625 ? -53.735 -10.961 75.862 1.00 71.75 625 GLY A CA 1
ATOM 4982 C C . GLY A 1 625 ? -52.442 -11.783 75.809 1.00 71.75 625 GLY A C 1
ATOM 4983 O O . GLY A 1 625 ? -51.865 -11.997 74.750 1.00 71.75 625 GLY A O 1
ATOM 4984 N N . GLY A 1 626 ? -51.981 -12.267 76.964 1.00 81.31 626 GLY A N 1
ATOM 4985 C CA . GLY A 1 626 ? -50.755 -13.061 77.078 1.00 81.31 626 GLY A CA 1
ATOM 4986 C C . GLY A 1 626 ? -50.058 -12.860 78.422 1.00 81.31 626 GLY A C 1
ATOM 4987 O O . GLY A 1 626 ? -50.659 -12.359 79.368 1.00 81.31 626 GLY A O 1
ATOM 4988 N N . THR A 1 627 ? -48.783 -13.247 78.501 1.00 80.38 627 THR A N 1
ATOM 4989 C CA . THR A 1 627 ? -47.937 -13.091 79.695 1.00 80.38 627 THR A CA 1
ATOM 4990 C C . THR A 1 627 ? -46.740 -12.196 79.394 1.00 80.38 627 THR A C 1
ATOM 4992 O O . THR A 1 627 ? -46.011 -12.457 78.438 1.00 80.38 627 THR A O 1
ATOM 4995 N N . ALA A 1 628 ? -46.494 -11.190 80.234 1.00 86.50 628 ALA A N 1
ATOM 4996 C CA . ALA A 1 628 ? -45.227 -10.464 80.255 1.00 86.50 628 ALA A CA 1
ATOM 4997 C C . ALA A 1 628 ? -44.256 -11.178 81.208 1.00 86.50 628 ALA A C 1
ATOM 4999 O O . ALA A 1 628 ? -44.572 -11.376 82.379 1.00 86.50 628 ALA A O 1
ATOM 5000 N N . THR A 1 629 ? -43.086 -11.582 80.716 1.00 85.44 629 THR A N 1
ATOM 5001 C CA . THR A 1 629 ? -42.069 -12.287 81.512 1.00 85.44 629 THR A CA 1
ATOM 5002 C C . THR A 1 629 ? -40.765 -11.504 81.514 1.00 85.44 629 THR A C 1
ATOM 5004 O O . THR A 1 629 ? -40.171 -11.304 80.455 1.00 85.44 629 THR A O 1
ATOM 5007 N N . VAL A 1 630 ? -40.290 -11.120 82.698 1.00 86.19 630 VAL A N 1
ATOM 5008 C CA . VAL A 1 630 ? -38.928 -10.613 82.911 1.00 86.19 630 VAL A CA 1
ATOM 5009 C C . VAL A 1 630 ? -38.156 -11.699 83.650 1.00 86.19 630 VAL A C 1
ATOM 5011 O O . VAL A 1 630 ? -38.505 -12.051 84.774 1.00 86.19 630 VAL A O 1
ATOM 5014 N N . GLN A 1 631 ? -37.141 -12.269 83.004 1.00 85.88 631 GLN A N 1
ATOM 5015 C CA . GLN A 1 631 ? -36.350 -13.366 83.558 1.00 85.88 631 GLN A CA 1
ATOM 5016 C C . GLN A 1 631 ? -34.862 -13.025 83.512 1.00 85.88 631 GLN A C 1
ATOM 5018 O O . GLN A 1 631 ? -34.331 -12.682 82.457 1.00 85.88 631 GLN A O 1
ATOM 5023 N N . VAL A 1 632 ? -34.186 -13.188 84.650 1.00 85.69 632 VAL A N 1
ATOM 5024 C CA . VAL A 1 632 ? -32.731 -13.048 84.789 1.00 85.69 632 VAL A CA 1
ATOM 5025 C C . VAL A 1 632 ? -32.157 -14.407 85.188 1.00 85.69 632 VAL A C 1
ATOM 5027 O O . VAL A 1 632 ? -32.421 -14.911 86.277 1.00 85.69 632 VAL A O 1
ATOM 5030 N N . ASN A 1 633 ? -31.394 -15.035 84.290 1.00 82.62 633 ASN A N 1
ATOM 5031 C CA . ASN A 1 633 ? -30.748 -16.324 84.551 1.00 82.62 633 ASN A CA 1
ATOM 5032 C C . ASN A 1 633 ? -29.365 -16.103 85.177 1.00 82.62 633 ASN A C 1
ATOM 5034 O O . ASN A 1 633 ? -28.357 -16.086 84.473 1.00 82.62 633 ASN A O 1
ATOM 5038 N N . GLY A 1 634 ? -29.344 -15.949 86.505 1.00 74.56 634 GLY A N 1
ATOM 5039 C CA . GLY A 1 634 ? -28.162 -15.541 87.269 1.00 74.56 634 GLY A CA 1
ATOM 5040 C C . GLY A 1 634 ? -27.977 -14.020 87.237 1.00 74.56 634 GLY A C 1
ATOM 5041 O O . GLY A 1 634 ? -27.923 -13.427 86.165 1.00 74.56 634 GLY A O 1
ATOM 5042 N N . GLY A 1 635 ? -27.915 -13.391 88.413 1.00 85.69 635 GLY A N 1
ATOM 5043 C CA . GLY A 1 635 ? -27.960 -11.931 88.585 1.00 85.69 635 GLY A CA 1
ATOM 5044 C C . GLY A 1 635 ? -29.186 -11.484 89.391 1.00 85.69 635 GLY A C 1
ATOM 5045 O O . GLY A 1 635 ? -29.850 -12.320 90.005 1.00 85.69 635 GLY A O 1
ATOM 5046 N N . GLU A 1 636 ? -29.483 -10.183 89.379 1.00 87.62 636 GLU A N 1
ATOM 5047 C CA . GLU A 1 636 ? -30.612 -9.576 90.099 1.00 87.62 636 GLU A CA 1
ATOM 5048 C C . GLU A 1 636 ? -31.510 -8.740 89.175 1.00 87.62 636 GLU A C 1
ATOM 5050 O O . GLU A 1 636 ? -31.059 -8.198 88.165 1.00 87.62 636 GLU A O 1
ATOM 5055 N N . ILE A 1 637 ? -32.796 -8.648 89.523 1.00 89.31 637 ILE A N 1
ATOM 5056 C CA . ILE A 1 637 ? -33.713 -7.652 88.961 1.00 89.31 637 ILE A CA 1
ATOM 5057 C C . ILE A 1 637 ? -33.703 -6.469 89.928 1.00 89.31 637 ILE A C 1
ATOM 5059 O O . ILE A 1 637 ? -34.231 -6.584 91.032 1.00 89.31 637 ILE A O 1
ATOM 5063 N N . GLN A 1 638 ? -33.114 -5.347 89.514 1.00 87.88 638 GLN A N 1
ATOM 5064 C CA . GLN A 1 638 ? -33.100 -4.109 90.290 1.00 87.88 638 GLN A CA 1
ATOM 5065 C C . GLN A 1 638 ? -34.118 -3.120 89.714 1.00 87.88 638 GLN A C 1
ATOM 5067 O O . GLN A 1 638 ? -34.100 -2.813 88.522 1.00 87.88 638 GLN A O 1
ATOM 5072 N N . LEU A 1 639 ? -34.997 -2.616 90.578 1.00 86.69 639 LEU A N 1
ATOM 5073 C CA . LEU A 1 639 ? -35.897 -1.506 90.289 1.00 86.69 639 LEU A CA 1
ATOM 5074 C C . LEU A 1 639 ? -35.509 -0.351 91.207 1.00 86.69 639 LEU A C 1
ATOM 5076 O O . LEU A 1 639 ? -35.499 -0.509 92.425 1.00 86.69 639 LEU A O 1
ATOM 5080 N N . GLU A 1 640 ? -35.188 0.797 90.625 1.00 85.19 640 GLU A N 1
ATOM 5081 C CA . GLU A 1 640 ? -34.804 1.996 91.363 1.00 85.19 640 GLU A CA 1
ATOM 5082 C C . GLU A 1 640 ? -35.659 3.167 90.883 1.00 85.19 640 GLU A C 1
ATOM 5084 O O . GLU A 1 640 ? -35.786 3.413 89.683 1.00 85.19 640 GLU A O 1
ATOM 5089 N N . SER A 1 641 ? -36.277 3.871 91.828 1.00 84.06 641 SER A N 1
ATOM 5090 C CA . SER A 1 641 ? -37.137 5.022 91.570 1.00 84.06 641 SER A CA 1
ATOM 5091 C C . SER A 1 641 ? -36.867 6.090 92.624 1.00 84.06 641 SER A C 1
ATOM 5093 O O . SER A 1 641 ? -36.686 5.771 93.795 1.00 84.06 641 SER A O 1
ATOM 5095 N N . GLN A 1 642 ? -36.852 7.363 92.217 1.00 86.38 642 GLN A N 1
ATOM 5096 C CA . GLN A 1 642 ? -36.894 8.496 93.158 1.00 86.38 642 GLN A CA 1
ATOM 5097 C C . GLN A 1 642 ? -38.325 8.803 93.633 1.00 86.38 642 GLN A C 1
ATOM 5099 O O . GLN A 1 642 ? -38.518 9.627 94.524 1.00 86.38 642 GLN A O 1
ATOM 5104 N N . GLY A 1 643 ? -39.323 8.178 93.005 1.00 87.38 643 GLY A N 1
ATOM 5105 C CA . GLY A 1 643 ? -40.720 8.205 93.415 1.00 87.38 643 GLY A CA 1
ATOM 5106 C C . GLY A 1 643 ? -41.180 6.819 93.852 1.00 87.38 643 GLY A C 1
ATOM 5107 O O . GLY A 1 643 ? -40.380 5.976 94.250 1.00 87.38 643 GLY A O 1
ATOM 5108 N N . ASP A 1 644 ? -42.475 6.569 93.723 1.00 86.06 644 ASP A N 1
ATOM 5109 C CA . ASP A 1 644 ? -43.062 5.307 94.158 1.00 86.06 644 ASP A CA 1
ATOM 5110 C C . ASP A 1 644 ? -42.782 4.171 93.155 1.00 86.06 644 ASP A C 1
ATOM 5112 O O . ASP A 1 644 ? -42.786 4.376 91.938 1.00 86.06 644 ASP A O 1
ATOM 5116 N N . ILE A 1 645 ? -42.574 2.955 93.663 1.00 88.69 645 ILE A N 1
ATOM 5117 C CA . ILE A 1 645 ? -42.580 1.708 92.887 1.00 88.69 645 ILE A CA 1
ATOM 5118 C C . ILE A 1 645 ? -43.898 1.001 93.187 1.00 88.69 645 ILE A C 1
ATOM 5120 O O . ILE A 1 645 ? -44.156 0.664 94.338 1.00 88.69 645 ILE A O 1
ATOM 5124 N N . VAL A 1 646 ? -44.728 0.761 92.169 1.00 85.50 646 VAL A N 1
ATOM 5125 C CA . VAL A 1 646 ? -46.064 0.165 92.331 1.00 85.50 646 VAL A CA 1
ATOM 5126 C C . VAL A 1 646 ? -46.210 -1.064 91.439 1.00 85.50 646 VAL A C 1
ATOM 5128 O O . VAL A 1 646 ? -46.007 -0.994 90.230 1.00 85.50 646 VAL A O 1
ATOM 5131 N N . ILE A 1 647 ? -46.609 -2.183 92.039 1.00 86.50 647 ILE A N 1
ATOM 5132 C CA . ILE A 1 647 ? -46.998 -3.421 91.361 1.00 86.50 647 ILE A CA 1
ATOM 5133 C C . ILE A 1 647 ? -48.439 -3.713 91.777 1.00 86.50 647 ILE A C 1
ATOM 5135 O O . ILE A 1 647 ? -48.709 -3.913 92.957 1.00 86.50 647 ILE A O 1
ATOM 5139 N N . THR A 1 648 ? -49.375 -3.711 90.831 1.00 83.19 648 THR A N 1
ATOM 5140 C CA . THR A 1 648 ? -50.814 -3.829 91.113 1.00 83.19 648 THR A CA 1
ATOM 5141 C C . THR A 1 648 ? -51.518 -4.628 90.026 1.00 83.19 648 THR A C 1
ATOM 5143 O O . THR A 1 648 ? -51.173 -4.509 88.851 1.00 83.19 648 THR A O 1
ATOM 5146 N N . ASP A 1 649 ? -52.518 -5.419 90.413 1.00 74.50 649 ASP A N 1
ATOM 5147 C CA . ASP A 1 649 ? -53.483 -6.035 89.492 1.00 74.50 649 ASP A CA 1
ATOM 5148 C C . ASP A 1 649 ? -54.844 -5.305 89.481 1.00 74.50 649 ASP A C 1
ATOM 5150 O O . ASP A 1 649 ? -55.798 -5.753 88.847 1.00 74.50 649 ASP A O 1
ATOM 5154 N N . GLY A 1 650 ? -54.941 -4.174 90.192 1.00 73.25 650 GLY A N 1
ATOM 5155 C CA . GLY A 1 650 ? -56.165 -3.394 90.385 1.00 73.25 650 GLY A CA 1
ATOM 5156 C C . GLY A 1 650 ? -57.023 -3.837 91.577 1.00 73.25 650 GLY A C 1
ATOM 5157 O O . GLY A 1 650 ? -57.827 -3.046 92.067 1.00 73.25 650 GLY A O 1
ATOM 5158 N N . THR A 1 651 ? -56.830 -5.052 92.096 1.00 75.19 651 THR A N 1
ATOM 5159 C CA . THR A 1 651 ? -57.548 -5.611 93.260 1.00 75.19 651 THR A CA 1
ATOM 5160 C C . THR A 1 651 ? -56.642 -5.884 94.469 1.00 75.19 651 THR A C 1
ATOM 5162 O O . THR A 1 651 ? -57.121 -5.904 95.605 1.00 75.19 651 THR A O 1
ATOM 5165 N N . GLY A 1 652 ? -55.334 -6.024 94.249 1.00 77.19 652 GLY A N 1
ATOM 5166 C CA . GLY A 1 652 ? -54.283 -6.151 95.253 1.00 77.19 652 GLY A CA 1
ATOM 5167 C C . GLY A 1 652 ? -52.908 -5.782 94.682 1.00 77.19 652 GLY A C 1
ATOM 5168 O O . GLY A 1 652 ? -52.729 -5.695 93.465 1.00 77.19 652 GLY A O 1
ATOM 5169 N N . GLY A 1 653 ? -51.932 -5.524 95.553 1.00 86.00 653 GLY A N 1
ATOM 5170 C CA . GLY A 1 653 ? -50.606 -5.103 95.106 1.00 86.00 653 GLY A CA 1
ATOM 5171 C C . GLY A 1 653 ? -49.605 -4.759 96.205 1.00 86.00 653 GLY A C 1
ATOM 5172 O O . GLY A 1 653 ? -49.863 -4.914 97.402 1.00 86.00 653 GLY A O 1
ATOM 5173 N N . ILE A 1 654 ? -48.440 -4.299 95.746 1.00 86.56 654 ILE A N 1
ATOM 5174 C CA . ILE A 1 654 ? -47.294 -3.863 96.542 1.00 86.56 654 ILE A CA 1
ATOM 5175 C C . ILE A 1 654 ? -46.876 -2.476 96.064 1.00 86.56 654 ILE A C 1
ATOM 5177 O O . ILE A 1 654 ? -46.707 -2.250 94.865 1.00 86.56 654 ILE A O 1
ATOM 5181 N N . LYS A 1 655 ? -46.677 -1.557 97.003 1.00 84.81 655 LYS A N 1
ATOM 5182 C CA . LYS A 1 655 ? -46.124 -0.233 96.752 1.00 84.81 655 LYS A CA 1
ATOM 5183 C C . LYS A 1 655 ? -44.972 0.031 97.705 1.00 84.81 655 LYS A C 1
ATOM 5185 O O . LYS A 1 655 ? -45.105 -0.208 98.900 1.00 84.81 655 LYS A O 1
ATOM 5190 N N . ILE A 1 656 ? -43.879 0.553 97.171 1.00 87.38 656 ILE A N 1
ATOM 5191 C CA . ILE A 1 656 ? -42.771 1.117 97.937 1.00 87.38 656 ILE A CA 1
ATOM 5192 C C . ILE A 1 656 ? -42.792 2.611 97.649 1.00 87.38 656 ILE A C 1
ATOM 5194 O O . ILE A 1 656 ? -42.675 3.000 96.488 1.00 87.38 656 ILE A O 1
ATOM 5198 N N . ASP A 1 657 ? -43.029 3.436 98.663 1.00 82.75 657 ASP A N 1
ATOM 5199 C CA . ASP A 1 657 ? -43.049 4.886 98.476 1.00 82.75 657 ASP A CA 1
ATOM 5200 C C . ASP A 1 657 ? -41.634 5.490 98.452 1.00 82.75 657 ASP A C 1
ATOM 5202 O O . ASP A 1 657 ? -40.642 4.837 98.783 1.00 82.75 657 ASP A O 1
ATOM 5206 N N . SER A 1 658 ? -41.537 6.768 98.082 1.00 83.81 658 SER A N 1
ATOM 5207 C CA . SER A 1 658 ? -40.259 7.507 98.068 1.00 83.81 658 SER A CA 1
ATOM 5208 C C . SER A 1 658 ? -39.528 7.611 99.424 1.00 83.81 658 SER A C 1
ATOM 5210 O O . SER A 1 658 ? -38.368 8.022 99.454 1.00 83.81 658 SER A O 1
ATOM 5212 N N . GLN A 1 659 ? -40.172 7.260 100.545 1.00 81.12 659 GLN A N 1
ATOM 5213 C CA . GLN A 1 659 ? -39.582 7.260 101.891 1.00 81.12 659 GLN A CA 1
ATOM 5214 C C . GLN A 1 659 ? -39.118 5.861 102.334 1.00 81.12 659 GLN A C 1
ATOM 5216 O O . GLN A 1 659 ? -38.493 5.735 103.387 1.00 81.12 659 GLN A O 1
ATOM 5221 N N . GLY A 1 660 ? -39.374 4.829 101.523 1.00 76.94 660 GLY A N 1
ATOM 5222 C CA . GLY A 1 660 ? -39.007 3.440 101.794 1.00 76.94 660 GLY A CA 1
ATOM 5223 C C . GLY A 1 660 ? -40.078 2.636 102.535 1.00 76.94 660 GLY A C 1
ATOM 5224 O O . GLY A 1 660 ? -39.809 1.498 102.921 1.00 76.94 660 GLY A O 1
ATOM 5225 N N . ASN A 1 661 ? -41.286 3.176 102.724 1.00 81.38 661 ASN A N 1
ATOM 5226 C CA . ASN A 1 661 ? -42.371 2.435 103.364 1.00 81.38 661 ASN A CA 1
ATOM 5227 C C . ASN A 1 661 ? -42.990 1.441 102.377 1.00 81.38 661 ASN A C 1
ATOM 5229 O O . ASN A 1 661 ? -43.258 1.778 101.221 1.00 81.38 661 ASN A O 1
ATOM 5233 N N . ILE A 1 662 ? -43.271 0.222 102.849 1.00 83.06 662 ILE A N 1
ATOM 5234 C CA . ILE A 1 662 ? -43.915 -0.824 102.049 1.00 83.06 662 ILE A CA 1
ATOM 5235 C C . ILE A 1 662 ? -45.406 -0.881 102.392 1.00 83.06 662 ILE A C 1
ATOM 5237 O O . ILE A 1 662 ? -45.789 -1.268 103.495 1.00 83.06 662 ILE A O 1
ATOM 5241 N N . LYS A 1 663 ? -46.257 -0.549 101.420 1.00 80.62 663 LYS A N 1
ATOM 5242 C CA . LYS A 1 663 ? -47.713 -0.709 101.485 1.00 80.62 663 LYS A CA 1
ATOM 5243 C C . LYS A 1 663 ? -48.132 -1.958 100.712 1.00 80.62 663 LYS A C 1
ATOM 5245 O O . LYS A 1 663 ? -47.846 -2.094 99.524 1.00 80.62 663 LYS A O 1
ATOM 5250 N N . LEU A 1 664 ? -48.863 -2.843 101.381 1.00 82.62 664 LEU A N 1
ATOM 5251 C CA . LEU A 1 664 ? -49.472 -4.043 100.803 1.00 82.62 664 LEU A CA 1
ATOM 5252 C C . LEU A 1 664 ? -50.996 -3.923 100.913 1.00 82.62 664 LEU A C 1
ATOM 5254 O O . LEU A 1 664 ? -51.500 -3.511 101.957 1.00 82.62 664 LEU A O 1
ATOM 5258 N N . TRP A 1 665 ? -51.739 -4.269 99.861 1.00 81.19 665 TRP A N 1
ATOM 5259 C CA . TRP A 1 665 ? -53.210 -4.261 99.877 1.00 81.19 665 TRP A CA 1
ATOM 5260 C C . TRP A 1 665 ? -53.781 -5.442 99.091 1.00 81.19 665 TRP A C 1
ATOM 5262 O O . TRP A 1 665 ? -53.155 -5.959 98.169 1.00 81.19 665 TRP A O 1
ATOM 5272 N N . GLY A 1 666 ? -54.985 -5.869 99.459 1.00 77.50 666 GLY A N 1
ATOM 5273 C CA . GLY A 1 666 ? -55.700 -6.958 98.803 1.00 77.50 666 GLY A CA 1
ATOM 5274 C C . GLY A 1 666 ? -56.775 -7.544 99.713 1.00 77.50 666 GLY A C 1
ATOM 5275 O O . GLY A 1 666 ? -56.788 -7.291 100.916 1.00 77.50 666 GLY A O 1
ATOM 5276 N N . SER A 1 667 ? -57.673 -8.348 99.139 1.00 75.12 667 SER A N 1
ATOM 5277 C CA . SER A 1 667 ? -58.796 -8.964 99.871 1.00 75.12 667 SER A CA 1
ATOM 5278 C C . SER A 1 667 ? -58.347 -9.855 101.040 1.00 75.12 667 SER A C 1
ATOM 5280 O O . SER A 1 667 ? -59.088 -10.015 102.002 1.00 75.12 667 SER A O 1
ATOM 5282 N N . ASN A 1 668 ? -57.143 -10.432 100.946 1.00 73.62 668 ASN A N 1
ATOM 5283 C CA . ASN A 1 668 ? -56.441 -11.146 102.010 1.00 73.62 668 ASN A CA 1
ATOM 5284 C C . ASN A 1 668 ? -54.929 -10.975 101.808 1.00 73.62 668 ASN A C 1
ATOM 5286 O O . ASN A 1 668 ? -54.425 -11.255 100.721 1.00 73.62 668 ASN A O 1
ATOM 5290 N N . ILE A 1 669 ? -54.207 -10.575 102.857 1.00 72.25 669 ILE A N 1
ATOM 5291 C CA . ILE A 1 669 ? -52.738 -10.522 102.883 1.00 72.25 669 ILE A CA 1
ATOM 5292 C C . ILE A 1 669 ? -52.272 -11.572 103.889 1.00 72.25 669 ILE A C 1
ATOM 5294 O O . ILE A 1 669 ? -52.617 -11.502 105.067 1.00 72.25 669 ILE A O 1
ATOM 5298 N N . TYR A 1 670 ? -51.532 -12.573 103.419 1.00 69.75 670 TYR A N 1
ATOM 5299 C CA . TYR A 1 670 ? -51.089 -13.704 104.229 1.00 69.75 670 TYR A CA 1
ATOM 5300 C C . TYR A 1 670 ? -49.563 -13.768 104.262 1.00 69.75 670 TYR A C 1
ATOM 5302 O O . TYR A 1 670 ? -48.924 -13.791 103.213 1.00 69.75 670 TYR A O 1
ATOM 5310 N N . PHE A 1 671 ? -48.996 -13.836 105.466 1.00 69.56 671 PHE A N 1
ATOM 5311 C CA . PHE A 1 671 ? -47.569 -14.050 105.692 1.00 69.56 671 PHE A CA 1
ATOM 5312 C C . PHE A 1 671 ? -47.377 -15.407 106.374 1.00 69.56 671 PHE A C 1
ATOM 5314 O O . PHE A 1 671 ? -47.857 -15.607 107.490 1.00 69.56 671 PHE A O 1
ATOM 5321 N N . ASP A 1 672 ? -46.688 -16.339 105.714 1.00 59.91 672 ASP A N 1
ATOM 5322 C CA . ASP A 1 672 ? -46.303 -17.617 106.321 1.00 59.91 672 ASP A CA 1
ATOM 5323 C C . ASP A 1 672 ? -45.037 -17.416 107.171 1.00 59.91 672 ASP A C 1
ATOM 5325 O O . ASP A 1 672 ? -44.016 -16.908 106.698 1.00 59.91 672 ASP A O 1
ATOM 5329 N N . SER A 1 673 ? -45.104 -17.767 108.454 1.00 52.84 673 SER A N 1
ATOM 5330 C CA . SER A 1 673 ? -44.265 -17.209 109.524 1.00 52.84 673 SER A CA 1
ATOM 5331 C C . SER A 1 673 ? -42.795 -17.651 109.532 1.00 52.84 673 SER A C 1
ATOM 5333 O O . SER A 1 673 ? -42.081 -17.337 110.479 1.00 52.84 673 SER A O 1
ATOM 5335 N N . ASN A 1 674 ? -42.321 -18.368 108.509 1.00 57.12 674 ASN A N 1
ATOM 5336 C CA . ASN A 1 674 ? -40.970 -18.940 108.479 1.00 57.12 674 ASN A CA 1
ATOM 5337 C C . ASN A 1 674 ? -40.072 -18.446 107.325 1.00 57.12 674 ASN A C 1
ATOM 5339 O O . ASN A 1 674 ? -38.996 -19.009 107.136 1.00 57.12 674 ASN A O 1
ATOM 5343 N N . SER A 1 675 ? -40.466 -17.432 106.540 1.00 56.62 675 SER A N 1
ATOM 5344 C CA . SER A 1 675 ? -39.665 -17.016 105.364 1.00 56.62 675 SER A CA 1
ATOM 5345 C C . SER A 1 675 ? -39.644 -15.518 105.011 1.00 56.62 675 SER A C 1
ATOM 5347 O O . SER A 1 675 ? -39.033 -15.150 104.012 1.00 56.62 675 SER A O 1
ATOM 5349 N N . VAL A 1 676 ? -40.218 -14.635 105.840 1.00 60.72 676 VAL A N 1
ATOM 5350 C CA . VAL A 1 676 ? -40.108 -13.170 105.679 1.00 60.72 676 VAL A CA 1
ATOM 5351 C C . VAL A 1 676 ? -39.273 -12.600 106.825 1.00 60.72 676 VAL A C 1
ATOM 5353 O O . VAL A 1 676 ? -39.620 -12.776 107.990 1.00 60.72 676 VAL A O 1
ATOM 5356 N N . THR A 1 677 ? -38.162 -11.938 106.508 1.00 58.09 677 THR A N 1
ATOM 5357 C CA . THR A 1 677 ? -37.265 -11.301 107.485 1.00 58.09 677 THR A CA 1
ATOM 5358 C C . THR A 1 677 ? -37.309 -9.793 107.270 1.00 58.09 677 THR A C 1
ATOM 5360 O O . THR A 1 677 ? -37.081 -9.328 106.157 1.00 58.09 677 THR A O 1
ATOM 5363 N N . VAL A 1 678 ? -37.632 -9.038 108.318 1.00 59.84 678 VAL A N 1
ATOM 5364 C CA . VAL A 1 678 ? -37.672 -7.570 108.302 1.00 59.84 678 VAL A CA 1
ATOM 5365 C C . VAL A 1 678 ? -36.610 -7.086 109.283 1.00 59.84 678 VAL A C 1
ATOM 5367 O O . VAL A 1 678 ? -36.688 -7.397 110.470 1.00 59.84 678 VAL A O 1
ATOM 5370 N N . GLU A 1 679 ? -35.597 -6.375 108.796 1.00 55.12 679 GLU A N 1
ATOM 5371 C CA . GLU A 1 679 ? -34.532 -5.812 109.633 1.00 55.12 679 GLU A CA 1
ATOM 5372 C C . GLU A 1 679 ? -34.822 -4.319 109.905 1.00 55.12 679 GLU A C 1
ATOM 5374 O O . GLU A 1 679 ? -34.508 -3.468 109.078 1.00 55.12 679 GLU A O 1
ATOM 5379 N N . GLY A 1 680 ? -35.464 -4.001 111.045 1.00 59.62 680 GLY A N 1
ATOM 5380 C CA . GLY A 1 680 ? -35.802 -2.629 111.483 1.00 59.62 680 GLY A CA 1
ATOM 5381 C C . GLY A 1 680 ? -36.913 -2.558 112.551 1.00 59.62 680 GLY A C 1
ATOM 5382 O O . GLY A 1 680 ? -37.528 -3.578 112.862 1.00 59.62 680 GLY A O 1
ATOM 5383 N N . ASP A 1 681 ? -37.175 -1.367 113.113 1.00 56.22 681 ASP A N 1
ATOM 5384 C CA . ASP A 1 681 ? -38.362 -1.108 113.954 1.00 56.22 681 ASP A CA 1
ATOM 5385 C C . ASP A 1 681 ? -39.623 -1.111 113.072 1.00 56.22 681 ASP A C 1
ATOM 5387 O O . ASP A 1 681 ? -39.664 -0.442 112.040 1.00 56.22 681 ASP A O 1
ATOM 5391 N N . ILE A 1 682 ? -40.647 -1.880 113.459 1.00 57.00 682 ILE A N 1
ATOM 5392 C CA . ILE A 1 682 ? -41.867 -2.086 112.663 1.00 57.00 682 ILE A CA 1
ATOM 5393 C C . ILE A 1 682 ? -43.057 -1.421 113.357 1.00 57.00 682 ILE A C 1
ATOM 5395 O O . ILE A 1 682 ? -43.385 -1.768 114.493 1.00 57.00 682 ILE A O 1
ATOM 5399 N N . GLU A 1 683 ? -43.749 -0.528 112.650 1.00 57.94 683 GLU A N 1
ATOM 5400 C CA . GLU A 1 683 ? -45.019 0.067 113.070 1.00 57.94 683 GLU A CA 1
ATOM 5401 C C . GLU A 1 683 ? -46.127 -0.371 112.095 1.00 57.94 683 GLU A C 1
ATOM 5403 O O . GLU A 1 683 ? -45.990 -0.233 110.881 1.00 57.94 683 GLU A O 1
ATOM 5408 N N . TYR A 1 684 ? -47.206 -0.966 112.616 1.00 57.31 684 TYR A N 1
ATOM 5409 C CA . TYR A 1 684 ? -48.337 -1.446 111.814 1.00 57.31 684 TYR A CA 1
ATOM 5410 C C . TYR A 1 684 ? -49.510 -0.464 111.927 1.00 57.31 684 TYR A C 1
ATOM 5412 O O . TYR A 1 684 ? -50.089 -0.336 113.006 1.00 57.31 684 TYR A O 1
ATOM 5420 N N . ASP A 1 685 ? -49.909 0.166 110.819 1.00 59.25 685 ASP A N 1
ATOM 5421 C CA . ASP A 1 685 ? -51.175 0.904 110.707 1.00 59.25 685 ASP A CA 1
ATOM 5422 C C . ASP A 1 685 ? -52.157 0.114 109.824 1.00 59.25 685 ASP A C 1
ATOM 5424 O O . ASP A 1 685 ? -51.904 -0.129 108.644 1.00 59.25 685 ASP A O 1
ATOM 5428 N N . SER A 1 686 ? -53.269 -0.338 110.412 1.00 53.72 686 SER A N 1
ATOM 5429 C CA . SER A 1 686 ? -54.300 -1.146 109.746 1.00 53.72 686 SER A CA 1
ATOM 5430 C C . SER A 1 686 ? -55.516 -0.327 109.278 1.00 53.72 686 SER A C 1
ATOM 5432 O O . SER A 1 686 ? -56.601 -0.888 109.099 1.00 53.72 686 SER A O 1
ATOM 5434 N N . GLY A 1 687 ? -55.380 0.993 109.118 1.00 52.62 687 GLY A N 1
ATOM 5435 C CA . GLY A 1 687 ? -56.417 1.860 108.551 1.00 52.62 687 GLY A CA 1
ATOM 5436 C C . GLY A 1 687 ? -56.741 1.529 107.086 1.00 52.62 687 GLY A C 1
ATOM 5437 O O . GLY A 1 687 ? -55.847 1.300 106.273 1.00 52.62 687 GLY A O 1
ATOM 5438 N N . GLY A 1 688 ? -58.036 1.478 106.745 1.00 52.50 688 GLY A N 1
ATOM 5439 C CA . GLY A 1 688 ? -58.524 1.104 105.412 1.00 52.50 688 GLY A CA 1
ATOM 5440 C C . GLY A 1 688 ? -57.939 1.980 104.303 1.00 52.50 688 GLY A C 1
ATOM 5441 O O . GLY A 1 688 ? -58.153 3.188 104.286 1.00 52.50 688 GLY A O 1
ATOM 5442 N N . ASN A 1 689 ? -57.219 1.354 103.374 1.00 55.38 689 ASN A N 1
ATOM 5443 C CA . ASN A 1 689 ? -56.525 2.026 102.283 1.00 55.38 689 ASN A CA 1
ATOM 5444 C C . ASN A 1 689 ? -57.203 1.741 100.938 1.00 55.38 689 ASN A C 1
ATOM 5446 O O . ASN A 1 689 ? -57.498 0.587 100.624 1.00 55.38 689 ASN A O 1
ATOM 5450 N N . GLU A 1 690 ? -57.406 2.786 100.132 1.00 62.06 690 GLU A N 1
ATOM 5451 C CA . GLU A 1 690 ? -57.891 2.648 98.756 1.00 62.06 690 GLU A CA 1
ATOM 5452 C C . GLU A 1 690 ? -56.838 1.943 97.872 1.00 62.06 690 GLU A C 1
ATOM 5454 O O . GLU A 1 690 ? -55.630 2.186 98.040 1.00 62.06 690 GLU A O 1
ATOM 5459 N N . PRO A 1 691 ? -57.270 1.047 96.960 1.00 63.22 691 PRO A N 1
ATOM 5460 C CA . PRO A 1 691 ? -56.381 0.373 96.020 1.00 63.22 691 PRO A CA 1
ATOM 5461 C C . PRO A 1 691 ? -55.765 1.376 95.040 1.00 63.22 691 PRO A C 1
ATOM 5463 O O . PRO A 1 691 ? -56.450 2.261 94.531 1.00 63.22 691 PRO A O 1
ATOM 5466 N N . GLU A 1 692 ? -54.473 1.218 94.739 1.00 68.06 692 GLU A N 1
ATOM 5467 C CA . GLU A 1 692 ? -53.817 2.030 93.711 1.00 68.06 692 GLU A CA 1
ATOM 5468 C C . GLU A 1 692 ? -54.025 1.400 92.328 1.00 68.06 692 GLU A C 1
ATOM 5470 O O . GLU A 1 692 ? -53.672 0.238 92.096 1.00 68.06 692 GLU A O 1
ATOM 5475 N N . SER A 1 693 ? -54.623 2.169 91.412 1.00 61.88 693 SER A N 1
ATOM 5476 C CA . SER A 1 693 ? -54.866 1.767 90.023 1.00 61.88 693 SER A CA 1
ATOM 5477 C C . SER A 1 693 ? -54.001 2.573 89.060 1.00 61.88 693 SER A C 1
ATOM 5479 O O . SER A 1 693 ? -53.935 3.798 89.170 1.00 61.88 693 SER A O 1
ATOM 5481 N N . ALA A 1 694 ? -53.413 1.909 88.068 1.00 63.59 694 ALA A N 1
ATOM 5482 C CA . ALA A 1 694 ? -52.794 2.580 86.931 1.00 63.59 694 ALA A CA 1
ATOM 5483 C C . ALA A 1 694 ? -53.844 2.856 85.830 1.00 63.59 694 ALA A C 1
ATOM 5485 O O . ALA A 1 694 ? -54.740 2.030 85.635 1.00 63.59 694 ALA A O 1
ATOM 5486 N N . PRO A 1 695 ? -53.762 3.988 85.105 1.00 67.75 695 PRO A N 1
ATOM 5487 C CA . PRO A 1 695 ? -54.635 4.258 83.964 1.00 67.75 695 PRO A CA 1
ATOM 5488 C C . PRO A 1 695 ? -54.430 3.223 82.846 1.00 67.75 695 PRO A C 1
ATOM 5490 O O . PRO A 1 695 ? -53.305 2.809 82.566 1.00 67.75 695 PRO A O 1
ATOM 5493 N N . GLU A 1 696 ? -55.524 2.817 82.200 1.00 69.06 696 GLU A N 1
ATOM 5494 C CA . GLU A 1 696 ? -55.503 1.828 81.119 1.00 69.06 696 GLU A CA 1
ATOM 5495 C C . GLU A 1 696 ? -54.765 2.374 79.884 1.00 69.06 696 GLU A C 1
ATOM 5497 O O . GLU A 1 696 ? -55.052 3.470 79.396 1.00 69.06 696 GLU A O 1
ATOM 5502 N N . LEU A 1 697 ? -53.804 1.604 79.368 1.00 74.31 697 LEU A N 1
ATOM 5503 C CA . LEU A 1 697 ? -53.080 1.935 78.142 1.00 74.31 697 LEU A CA 1
ATOM 5504 C C . LEU A 1 697 ? -53.880 1.456 76.922 1.00 74.31 697 LEU A C 1
ATOM 5506 O O . LEU A 1 697 ? -54.218 0.278 76.821 1.00 74.31 697 LEU A O 1
ATOM 5510 N N . GLN A 1 698 ? -54.143 2.352 75.970 1.00 72.31 698 GLN A N 1
ATOM 5511 C CA . GLN A 1 698 ? -54.797 2.005 74.703 1.00 72.31 698 GLN A CA 1
ATOM 5512 C C . GLN A 1 698 ? -53.766 1.539 73.668 1.00 72.31 698 GLN A C 1
ATOM 5514 O O . GLN A 1 698 ? -52.712 2.159 73.517 1.00 72.31 698 GLN A O 1
ATOM 5519 N N . ALA A 1 699 ? -54.070 0.463 72.938 1.00 64.81 699 ALA A N 1
ATOM 5520 C CA . ALA A 1 699 ? -53.243 0.030 71.816 1.00 64.81 699 ALA A CA 1
ATOM 5521 C C . ALA A 1 699 ? -53.582 0.836 70.549 1.00 64.81 699 ALA A C 1
ATOM 5523 O O . ALA A 1 699 ? -54.763 0.958 70.219 1.00 64.81 699 ALA A O 1
ATOM 5524 N N . PRO A 1 700 ? -52.582 1.368 69.827 1.00 64.88 700 PRO A N 1
ATOM 5525 C CA . PRO A 1 700 ? -52.811 2.016 68.540 1.00 64.88 700 PRO A CA 1
ATOM 5526 C C . PRO A 1 700 ? -53.268 1.000 67.477 1.00 64.88 700 PRO A C 1
ATOM 5528 O O . PRO A 1 700 ? -52.791 -0.137 67.450 1.00 64.88 700 PRO A O 1
ATOM 5531 N N . GLU A 1 701 ? -54.184 1.406 66.590 1.00 60.81 701 GLU A N 1
ATOM 5532 C CA . GLU A 1 701 ? -54.614 0.582 65.451 1.00 60.81 701 GLU A CA 1
ATOM 5533 C C . GLU A 1 701 ? -53.471 0.396 64.440 1.00 60.81 701 GLU A C 1
ATOM 5535 O O . GLU A 1 701 ? -52.786 1.345 64.061 1.00 60.81 701 GLU A O 1
ATOM 5540 N N . LEU A 1 702 ? -53.277 -0.844 63.980 1.00 58.69 702 LEU A N 1
ATOM 5541 C CA . LEU A 1 702 ? -52.311 -1.174 62.933 1.00 58.69 702 LEU A CA 1
ATOM 5542 C C . LEU A 1 702 ? -52.915 -0.872 61.556 1.00 58.69 702 LEU A C 1
ATOM 5544 O O . LEU A 1 702 ? -53.786 -1.604 61.086 1.00 58.69 702 LEU A O 1
ATOM 5548 N N . THR A 1 703 ? -52.423 0.163 60.881 1.00 53.03 703 THR A N 1
ATOM 5549 C CA . THR A 1 703 ? -52.819 0.473 59.502 1.00 53.03 703 THR A CA 1
ATOM 5550 C C . THR A 1 703 ? -52.034 -0.386 58.512 1.00 53.03 703 THR A C 1
ATOM 5552 O O . THR A 1 703 ? -50.803 -0.389 58.493 1.00 53.03 703 THR A O 1
ATOM 5555 N N . GLU A 1 704 ? -52.741 -1.136 57.672 1.00 49.69 704 GLU A N 1
ATOM 5556 C CA . GLU A 1 704 ? -52.132 -2.021 56.682 1.00 49.69 704 GLU A CA 1
ATOM 5557 C C . GLU A 1 704 ? -51.600 -1.207 55.490 1.00 49.69 704 GLU A C 1
ATOM 5559 O O . GLU A 1 704 ? -52.362 -0.564 54.772 1.00 49.69 704 GLU A O 1
ATOM 5564 N N . THR A 1 705 ? -50.281 -1.209 55.275 1.00 53.72 705 THR A N 1
ATOM 5565 C CA . THR A 1 705 ? -49.674 -0.628 54.068 1.00 53.72 705 THR A CA 1
ATOM 5566 C C . THR A 1 705 ? -49.658 -1.694 52.976 1.00 53.72 705 THR A C 1
ATOM 5568 O O . THR A 1 705 ? -49.000 -2.724 53.129 1.00 53.72 705 THR A O 1
ATOM 5571 N N . ALA A 1 706 ? -50.404 -1.479 51.892 1.00 53.97 706 ALA A N 1
ATOM 5572 C CA . ALA A 1 706 ? -50.420 -2.401 50.760 1.00 53.97 706 ALA A CA 1
ATOM 5573 C C . ALA A 1 706 ? -49.010 -2.543 50.153 1.00 53.97 706 ALA A C 1
ATOM 5575 O O . ALA A 1 706 ? -48.290 -1.555 49.995 1.00 53.97 706 ALA A O 1
ATOM 5576 N N . LEU A 1 707 ? -48.620 -3.775 49.808 1.00 54.59 707 LEU A N 1
ATOM 5577 C CA . LEU A 1 707 ? -47.471 -4.021 48.936 1.00 54.59 707 LEU A CA 1
ATOM 5578 C C . LEU A 1 707 ? -47.736 -3.322 47.599 1.00 54.59 707 LEU A C 1
ATOM 5580 O O . LEU A 1 707 ? -48.799 -3.518 47.012 1.00 54.59 707 LEU A O 1
ATOM 5584 N N . LEU A 1 708 ? -46.787 -2.513 47.128 1.00 53.81 708 LEU A N 1
ATOM 5585 C CA . LEU A 1 708 ? -46.855 -1.977 45.773 1.00 53.81 708 LEU A CA 1
ATOM 5586 C C . LEU A 1 708 ? -46.618 -3.141 44.806 1.00 53.81 708 LEU A C 1
ATOM 5588 O O . LEU A 1 708 ? -45.493 -3.624 44.664 1.00 53.81 708 LEU A O 1
ATOM 5592 N N . GLU A 1 709 ? -47.685 -3.613 44.167 1.00 48.41 709 GLU A N 1
ATOM 5593 C CA . GLU A 1 709 ? -47.564 -4.396 42.944 1.00 48.41 709 GLU A CA 1
ATOM 5594 C C . GLU A 1 709 ? -47.126 -3.424 41.850 1.00 48.41 709 GLU A C 1
ATOM 5596 O O . GLU A 1 709 ? -47.879 -2.545 41.437 1.00 48.41 709 GLU A O 1
ATOM 5601 N N . PHE A 1 710 ? -45.864 -3.525 41.434 1.00 46.62 710 PHE A N 1
ATOM 5602 C CA . PHE A 1 710 ? -45.449 -2.894 40.192 1.00 46.62 710 PHE A CA 1
ATOM 5603 C C . PHE A 1 710 ? -46.146 -3.650 39.070 1.00 46.62 710 PHE A C 1
ATOM 5605 O O . PHE A 1 710 ? -45.893 -4.846 38.892 1.00 46.62 710 PHE A O 1
ATOM 5612 N N . ASP A 1 711 ? -47.013 -2.957 38.332 1.00 45.06 711 ASP A N 1
ATOM 5613 C CA . ASP A 1 711 ? -47.482 -3.466 37.054 1.00 45.06 711 ASP A CA 1
ATOM 5614 C C . ASP A 1 711 ? -46.245 -3.873 36.243 1.00 45.06 711 ASP A C 1
ATOM 5616 O O . ASP A 1 711 ? -45.270 -3.108 36.190 1.00 45.06 711 ASP A O 1
ATOM 5620 N N . PRO A 1 712 ? -46.217 -5.078 35.646 1.00 41.31 712 PRO A N 1
ATOM 5621 C CA . PRO A 1 712 ? -45.186 -5.377 34.677 1.00 41.31 712 PRO A CA 1
ATOM 5622 C C . PRO A 1 712 ? -45.258 -4.270 33.632 1.00 41.31 712 PRO A C 1
ATOM 5624 O O . PRO A 1 712 ? -46.305 -4.064 33.020 1.00 41.31 712 PRO A O 1
ATOM 5627 N N . VAL A 1 713 ? -44.155 -3.539 33.459 1.00 38.00 713 VAL A N 1
ATOM 5628 C CA . VAL A 1 713 ? -43.993 -2.674 32.295 1.00 38.00 713 VAL A CA 1
ATOM 5629 C C . VAL A 1 713 ? -44.298 -3.578 31.113 1.00 38.00 713 VAL A C 1
ATOM 5631 O O . VAL A 1 713 ? -43.597 -4.580 30.924 1.00 38.00 713 VAL A O 1
ATOM 5634 N N . GLU A 1 714 ? -45.390 -3.296 30.392 1.00 33.75 714 GLU A N 1
ATOM 5635 C CA . GLU A 1 714 ? -45.641 -3.938 29.111 1.00 33.75 714 GLU A CA 1
ATOM 5636 C C . GLU A 1 714 ? -44.324 -3.812 28.366 1.00 33.75 714 GLU A C 1
ATOM 5638 O O . GLU A 1 714 ? -43.846 -2.699 28.115 1.00 33.75 714 GLU A O 1
ATOM 5643 N N . ALA A 1 715 ? -43.678 -4.954 28.104 1.00 32.47 715 ALA A N 1
ATOM 5644 C CA . ALA A 1 715 ? -42.573 -4.970 27.175 1.00 32.47 715 ALA A CA 1
ATOM 5645 C C . ALA A 1 715 ? -43.090 -4.181 25.983 1.00 32.47 715 ALA A C 1
ATOM 5647 O O . ALA A 1 715 ? -44.182 -4.485 25.502 1.00 32.47 715 ALA A O 1
ATOM 5648 N N . LEU A 1 716 ? -42.378 -3.129 25.576 1.00 35.09 716 LEU A N 1
ATOM 5649 C CA . LEU A 1 716 ? -42.646 -2.518 24.290 1.00 35.09 716 LEU A CA 1
ATOM 5650 C C . LEU A 1 716 ? -42.591 -3.679 23.296 1.00 35.09 716 LEU A C 1
ATOM 5652 O O . LEU A 1 716 ? -41.514 -4.082 22.866 1.00 35.09 716 LEU A O 1
ATOM 5656 N N . GLU A 1 717 ? -43.754 -4.227 22.942 1.00 33.38 717 GLU A N 1
ATOM 5657 C CA . GLU A 1 717 ? -43.976 -5.098 21.799 1.00 33.38 717 GLU A CA 1
ATOM 5658 C C . GLU A 1 717 ? -43.878 -4.219 20.544 1.00 33.38 717 GLU A C 1
ATOM 5660 O O . GLU A 1 717 ? -44.715 -4.224 19.652 1.00 33.38 717 GLU A O 1
ATOM 5665 N N . GLY A 1 718 ? -42.835 -3.400 20.471 1.00 32.09 718 GLY A N 1
ATOM 5666 C CA . GLY A 1 718 ? -42.175 -3.147 19.220 1.00 32.09 718 GLY A CA 1
ATOM 5667 C C . GLY A 1 718 ? -41.064 -4.171 19.168 1.00 32.09 718 GLY A C 1
ATOM 5668 O O . GLY A 1 718 ? -40.159 -4.124 20.003 1.00 32.09 718 GLY A O 1
ATOM 5669 N N . GLU A 1 719 ? -41.102 -5.082 18.189 1.00 29.83 719 GLU A N 1
ATOM 5670 C CA . GLU A 1 719 ? -39.870 -5.753 17.775 1.00 29.83 719 GLU A CA 1
ATOM 5671 C C . GLU A 1 719 ? -38.756 -4.695 17.774 1.00 29.83 719 GLU A C 1
ATOM 5673 O O . GLU A 1 719 ? -38.982 -3.628 17.188 1.00 29.83 719 GLU A O 1
ATOM 5678 N N . PRO A 1 720 ? -37.605 -4.917 18.447 1.00 34.41 720 PRO A N 1
ATOM 5679 C CA . PRO A 1 720 ? -36.505 -3.962 18.420 1.00 34.41 720 PRO A CA 1
ATOM 5680 C C . PRO A 1 720 ? -36.246 -3.703 16.958 1.00 34.41 720 PRO A C 1
ATOM 5682 O O . PRO A 1 720 ? -35.853 -4.656 16.290 1.00 34.41 720 PRO A O 1
ATOM 5685 N N . GLY A 1 721 ? -36.591 -2.496 16.480 1.00 36.12 721 GLY A N 1
ATOM 5686 C CA . GLY A 1 721 ? -36.837 -2.229 15.068 1.00 36.12 721 GLY A CA 1
ATOM 5687 C C . GLY A 1 721 ? -35.752 -2.895 14.260 1.00 36.12 721 GLY A C 1
ATOM 5688 O O . GLY A 1 721 ? -34.628 -2.389 14.191 1.00 36.12 721 GLY A O 1
ATOM 5689 N N . ARG A 1 722 ? -36.054 -4.098 13.752 1.00 34.09 722 ARG A N 1
ATOM 5690 C CA . ARG A 1 722 ? -35.062 -4.888 13.051 1.00 34.09 722 ARG A CA 1
ATOM 5691 C C . ARG A 1 722 ? -34.792 -4.006 11.866 1.00 34.09 722 ARG A C 1
ATOM 5693 O O . ARG A 1 722 ? -35.706 -3.739 11.084 1.00 34.09 722 ARG A O 1
ATOM 5700 N N . TYR A 1 723 ? -33.568 -3.510 11.747 1.00 36.62 723 TYR A N 1
ATOM 5701 C CA . TYR A 1 723 ? -33.134 -2.952 10.486 1.00 36.62 723 TYR A CA 1
ATOM 5702 C C . TYR A 1 723 ? -33.112 -4.133 9.513 1.00 36.62 723 TYR A C 1
ATOM 5704 O O . TYR A 1 723 ? -32.105 -4.806 9.312 1.00 36.62 723 TYR A O 1
ATOM 5712 N N . SER A 1 724 ? -34.283 -4.467 8.980 1.00 34.97 724 SER A N 1
ATOM 5713 C CA . SER A 1 724 ? -34.424 -5.425 7.915 1.00 34.97 724 SER A CA 1
ATOM 5714 C C . SER A 1 724 ? -33.873 -4.707 6.705 1.00 34.97 724 SER A C 1
ATOM 5716 O O . SER A 1 724 ? -34.543 -3.852 6.124 1.00 34.97 724 SER A O 1
ATOM 5718 N N . ARG A 1 725 ? -32.646 -5.066 6.311 1.00 37.94 725 ARG A N 1
ATOM 5719 C CA . ARG A 1 725 ? -32.185 -4.802 4.947 1.00 37.94 725 ARG A CA 1
ATOM 5720 C C . ARG A 1 725 ? -33.323 -5.184 4.006 1.00 37.94 725 ARG A C 1
ATOM 5722 O O . ARG A 1 725 ? -33.914 -6.259 4.155 1.00 37.94 725 ARG A O 1
ATOM 5729 N N . SER A 1 726 ? -33.632 -4.319 3.049 1.00 32.41 726 SER A N 1
ATOM 5730 C CA . SER A 1 726 ? -34.425 -4.719 1.897 1.00 32.41 726 SER A CA 1
ATOM 5731 C C . SER A 1 726 ? -33.714 -5.916 1.269 1.00 32.41 726 SER A C 1
ATOM 5733 O O . SER A 1 726 ? -32.655 -5.792 0.657 1.00 32.41 726 SER A O 1
ATOM 5735 N N . LYS A 1 727 ? -34.247 -7.121 1.492 1.00 28.41 727 LYS A N 1
ATOM 5736 C CA . LYS A 1 727 ? -33.810 -8.287 0.731 1.00 28.41 727 LYS A CA 1
ATOM 5737 C C . LYS A 1 727 ? -34.078 -7.967 -0.744 1.00 28.41 727 LYS A C 1
ATOM 5739 O O . LYS A 1 727 ? -35.161 -7.450 -1.044 1.00 28.41 727 LYS A O 1
ATOM 5744 N N . PRO A 1 728 ? -33.151 -8.270 -1.667 1.00 29.75 728 PRO A N 1
ATOM 5745 C CA . PRO A 1 728 ? -33.486 -8.300 -3.081 1.00 29.75 728 PRO A CA 1
ATOM 5746 C C . PRO A 1 728 ? -34.707 -9.205 -3.243 1.00 29.75 728 PRO A C 1
ATOM 5748 O O . PRO A 1 728 ? -34.735 -10.308 -2.688 1.00 29.75 728 PRO A O 1
ATOM 5751 N N . ARG A 1 729 ? -35.744 -8.721 -3.934 1.00 25.80 729 ARG A N 1
ATOM 5752 C CA . ARG A 1 729 ? -36.924 -9.533 -4.253 1.00 25.80 729 ARG A CA 1
ATOM 5753 C C . ARG A 1 729 ? -36.450 -10.832 -4.913 1.00 25.80 729 ARG A C 1
ATOM 5755 O O . ARG A 1 729 ? -35.794 -10.743 -5.951 1.00 25.80 729 ARG A O 1
ATOM 5762 N N . PRO A 1 730 ? -36.799 -12.014 -4.384 1.00 29.73 730 PRO A N 1
ATOM 5763 C CA . PRO A 1 730 ? -36.661 -13.235 -5.151 1.00 29.73 730 PRO A CA 1
ATOM 5764 C C . PRO A 1 730 ? -37.604 -13.136 -6.347 1.00 29.73 730 PRO A C 1
ATOM 5766 O O . PRO A 1 730 ? -38.791 -12.838 -6.199 1.00 29.73 730 PRO A O 1
ATOM 5769 N N . SER A 1 731 ? -37.059 -13.351 -7.538 1.00 29.86 731 SER A N 1
ATOM 5770 C CA . SER A 1 731 ? -37.838 -13.662 -8.727 1.00 29.86 731 SER A CA 1
ATOM 5771 C C . SER A 1 731 ? -38.771 -14.830 -8.414 1.00 29.86 731 SER A C 1
ATOM 5773 O O . SER A 1 731 ? -38.312 -15.884 -7.975 1.00 29.86 731 SER A O 1
ATOM 5775 N N . ASN A 1 732 ? -40.070 -14.620 -8.634 1.00 28.88 732 ASN A N 1
ATOM 5776 C CA . ASN A 1 732 ? -41.085 -15.664 -8.626 1.00 28.88 732 ASN A CA 1
ATOM 5777 C C . ASN A 1 732 ? -40.603 -16.844 -9.470 1.00 28.88 732 ASN A C 1
ATOM 5779 O O . ASN A 1 732 ? -40.529 -16.700 -10.683 1.00 28.88 732 ASN A O 1
ATOM 5783 N N . HIS A 1 733 ? -40.326 -17.980 -8.843 1.00 29.80 733 HIS A N 1
ATOM 5784 C CA . HIS A 1 733 ? -40.755 -19.274 -9.344 1.00 29.80 733 HIS A CA 1
ATOM 5785 C C . HIS A 1 733 ? -40.807 -20.282 -8.193 1.00 29.80 733 HIS A C 1
ATOM 5787 O O . HIS A 1 733 ? -39.935 -20.338 -7.331 1.00 29.80 733 HIS A O 1
ATOM 5793 N N . ASP A 1 734 ? -41.879 -21.053 -8.264 1.00 28.25 734 ASP A N 1
ATOM 5794 C CA . ASP A 1 734 ? -42.172 -22.318 -7.616 1.00 28.25 734 ASP A CA 1
ATOM 5795 C C . ASP A 1 734 ? -42.860 -22.344 -6.246 1.00 28.25 734 ASP A C 1
ATOM 5797 O O . ASP A 1 734 ? -42.491 -21.768 -5.225 1.00 28.25 734 ASP A O 1
ATOM 5801 N N . SER A 1 735 ? -43.975 -23.051 -6.334 1.00 26.06 735 SER A N 1
ATOM 5802 C CA . SER A 1 735 ? -45.106 -23.191 -5.455 1.00 26.06 735 SER A CA 1
ATOM 5803 C C . SER A 1 735 ? -45.050 -24.521 -4.707 1.00 26.06 735 SER A C 1
ATOM 5805 O O . SER A 1 735 ? -44.606 -25.515 -5.270 1.00 26.06 735 SER A O 1
ATOM 5807 N N . ILE A 1 736 ? -45.694 -24.538 -3.536 1.00 27.03 736 ILE A N 1
ATOM 5808 C CA . ILE A 1 736 ? -46.296 -25.705 -2.867 1.00 27.03 736 ILE A CA 1
ATOM 5809 C C . ILE A 1 736 ? -45.303 -26.727 -2.296 1.00 27.03 736 ILE A C 1
ATOM 5811 O O . ILE A 1 736 ? -44.814 -27.585 -3.008 1.00 27.03 736 ILE A O 1
ATOM 5815 N N . PHE A 1 737 ? -45.180 -26.735 -0.965 1.00 25.02 737 PHE A N 1
ATOM 5816 C CA . PHE A 1 737 ? -45.455 -27.924 -0.149 1.00 25.02 737 PHE A CA 1
ATOM 5817 C C . PHE A 1 737 ? -46.018 -27.469 1.206 1.00 25.02 737 PHE A C 1
ATOM 5819 O O . PHE A 1 737 ? -45.351 -26.800 1.992 1.00 25.02 737 PHE A O 1
ATOM 5826 N N . LYS A 1 738 ? -47.289 -27.808 1.457 1.00 32.31 738 LYS A N 1
ATOM 5827 C CA . LYS A 1 738 ? -47.813 -27.966 2.815 1.00 32.31 738 LYS A CA 1
ATOM 5828 C C . LYS A 1 738 ? -47.253 -29.285 3.324 1.00 32.31 738 LYS A C 1
ATOM 5830 O O . LYS A 1 738 ? -47.565 -30.312 2.733 1.00 32.31 738 LYS A O 1
ATOM 5835 N N . GLU A 1 739 ? -46.527 -29.264 4.432 1.00 26.97 739 GLU A N 1
ATOM 5836 C CA . GLU A 1 739 ? -46.368 -30.459 5.250 1.00 26.97 739 GLU A CA 1
ATOM 5837 C C . GLU A 1 739 ? -46.227 -30.093 6.729 1.00 26.97 739 GLU A C 1
ATOM 5839 O O . GLU A 1 739 ? -45.729 -29.034 7.104 1.00 26.97 739 GLU A O 1
ATOM 5844 N N . SER A 1 740 ? -46.805 -30.973 7.533 1.00 29.19 740 SER A N 1
ATOM 5845 C CA . SER A 1 740 ? -47.019 -30.948 8.975 1.00 29.19 740 SER A CA 1
ATOM 5846 C C . SER A 1 740 ? -45.838 -30.462 9.814 1.00 29.19 740 SER A C 1
ATOM 5848 O O . SER A 1 740 ? -44.690 -30.829 9.571 1.00 29.19 740 SER A O 1
ATOM 5850 N N . VAL A 1 741 ? -46.159 -29.725 10.882 1.00 35.75 741 VAL A N 1
ATOM 5851 C CA . VAL A 1 741 ? -45.245 -29.367 11.973 1.00 35.75 741 VAL A CA 1
ATOM 5852 C C . VAL A 1 741 ? -44.729 -30.644 12.645 1.00 35.75 741 VAL A C 1
ATOM 5854 O O . VAL A 1 741 ? -45.359 -31.209 13.531 1.00 35.75 741 VAL A O 1
ATOM 5857 N N . SER A 1 742 ? -43.572 -31.103 12.182 1.00 40.25 742 SER A N 1
ATOM 5858 C CA . SER A 1 742 ? -42.630 -31.908 12.948 1.00 40.25 742 SER A CA 1
ATOM 5859 C C . SER A 1 742 ? -41.736 -30.919 13.687 1.00 40.25 742 SER A C 1
ATOM 5861 O O . SER A 1 742 ? -41.042 -30.143 13.028 1.00 40.25 742 SER A O 1
ATOM 5863 N N . GLU A 1 743 ? -41.729 -30.928 15.024 1.00 49.06 743 GLU A N 1
ATOM 5864 C CA . GLU A 1 743 ? -40.696 -30.228 15.800 1.00 49.06 743 GLU A CA 1
ATOM 5865 C C . GLU A 1 743 ? -39.325 -30.660 15.263 1.00 49.06 743 GLU A C 1
ATOM 5867 O O . GLU A 1 743 ? -38.939 -31.828 15.354 1.00 49.06 743 GLU A O 1
ATOM 5872 N N . LYS A 1 744 ? -38.617 -29.737 14.607 1.00 53.88 744 LYS A N 1
ATOM 5873 C CA . LYS A 1 744 ? -37.275 -29.994 14.090 1.00 53.88 744 LYS A CA 1
ATOM 5874 C C . LYS A 1 744 ? -36.333 -30.099 15.283 1.00 53.88 744 LYS A C 1
ATOM 5876 O O . LYS A 1 744 ? -35.949 -29.084 15.852 1.00 53.88 744 LYS A O 1
ATOM 5881 N N . ILE A 1 745 ? -35.960 -31.324 15.640 1.00 61.69 745 ILE A N 1
ATOM 5882 C CA . ILE A 1 745 ? -34.827 -31.575 16.532 1.00 61.69 745 ILE A CA 1
ATOM 5883 C C . ILE A 1 745 ? -33.566 -31.097 15.804 1.00 61.69 745 ILE A C 1
ATOM 5885 O O . ILE A 1 745 ? -33.282 -31.561 14.697 1.00 61.69 745 ILE A O 1
ATOM 5889 N N . GLN A 1 746 ? -32.835 -30.159 16.403 1.00 71.19 746 GLN A N 1
ATOM 5890 C CA . GLN A 1 746 ? -31.555 -29.698 15.880 1.00 71.19 746 GLN A CA 1
ATOM 5891 C C . GLN A 1 746 ? -30.493 -30.734 16.254 1.00 71.19 746 GLN A C 1
ATOM 5893 O O . GLN A 1 746 ? -30.163 -30.888 17.426 1.00 71.19 746 GLN A O 1
ATOM 5898 N N . ASP A 1 747 ? -30.014 -31.490 15.268 1.00 76.12 747 ASP A N 1
ATOM 5899 C CA . ASP A 1 747 ? -28.985 -32.504 15.493 1.00 76.12 747 ASP A CA 1
ATOM 5900 C C . ASP A 1 747 ? -27.579 -31.893 15.413 1.00 76.12 747 ASP A C 1
ATOM 5902 O O . ASP A 1 747 ? -27.356 -30.932 14.672 1.00 76.12 747 ASP A O 1
ATOM 5906 N N . VAL A 1 748 ? -26.636 -32.455 16.168 1.00 73.88 748 VAL A N 1
ATOM 5907 C CA . VAL A 1 748 ? -25.231 -32.032 16.141 1.00 73.88 748 VAL A CA 1
ATOM 5908 C C . VAL A 1 748 ? -24.458 -32.781 15.060 1.00 73.88 748 VAL A C 1
ATOM 5910 O O . VAL A 1 748 ? -24.723 -33.947 14.779 1.00 73.88 748 VAL A O 1
ATOM 5913 N N . ASP A 1 749 ? -23.500 -32.101 14.434 1.00 73.25 749 ASP A N 1
ATOM 5914 C CA . ASP A 1 749 ? -22.727 -32.606 13.292 1.00 73.25 749 ASP A CA 1
ATOM 5915 C C . ASP A 1 749 ? -21.603 -33.578 13.688 1.00 73.25 749 ASP A C 1
ATOM 5917 O O . ASP A 1 749 ? -21.107 -34.332 12.852 1.00 73.25 749 ASP A O 1
ATOM 5921 N N . ASP A 1 750 ? -21.187 -33.553 14.953 1.00 75.81 750 ASP A N 1
ATOM 5922 C CA . ASP A 1 750 ? -20.075 -34.333 15.494 1.00 75.81 750 ASP A CA 1
ATOM 5923 C C . ASP A 1 750 ? -20.311 -34.593 16.999 1.00 75.81 750 ASP A C 1
ATOM 5925 O O . ASP A 1 750 ? -21.283 -34.123 17.595 1.00 75.81 750 ASP A O 1
ATOM 5929 N N . LEU A 1 751 ? -19.429 -35.362 17.630 1.00 79.00 751 LEU A N 1
ATOM 5930 C CA . LEU A 1 751 ? -19.418 -35.578 19.074 1.00 79.00 751 LEU A CA 1
ATOM 5931 C C . LEU A 1 751 ? -18.684 -34.417 19.764 1.00 79.00 751 LEU A C 1
ATOM 5933 O O . LEU A 1 751 ? -17.580 -34.057 19.358 1.00 79.00 751 LEU A O 1
ATOM 5937 N N . TYR A 1 752 ? -19.253 -33.854 20.829 1.00 80.19 752 TYR A N 1
ATOM 5938 C CA . TYR A 1 752 ? -18.699 -32.709 21.560 1.00 80.19 752 TYR A CA 1
ATOM 5939 C C . TYR A 1 752 ? -18.646 -32.948 23.073 1.00 80.19 752 TYR A C 1
ATOM 5941 O O . TYR A 1 752 ? -19.400 -33.751 23.617 1.00 80.19 752 TYR A O 1
ATOM 5949 N N . ILE A 1 753 ? -17.766 -32.225 23.768 1.00 79.56 753 ILE A N 1
ATOM 5950 C CA . ILE A 1 753 ? -17.698 -32.178 25.237 1.00 79.56 753 ILE A CA 1
ATOM 5951 C C . ILE A 1 753 ? -17.734 -30.723 25.678 1.00 79.56 753 ILE A C 1
ATOM 5953 O O . ILE A 1 753 ? -17.057 -29.877 25.090 1.00 79.56 753 ILE A O 1
ATOM 5957 N N . THR A 1 754 ? -18.493 -30.448 26.733 1.00 78.69 754 THR A N 1
ATOM 5958 C CA . THR A 1 754 ? -18.591 -29.124 27.346 1.00 78.69 754 THR A CA 1
ATOM 5959 C C . THR A 1 754 ? -18.460 -29.198 28.862 1.00 78.69 754 THR A C 1
ATOM 5961 O O . THR A 1 754 ? -18.886 -30.171 29.482 1.00 78.69 754 THR A O 1
ATOM 5964 N N . PHE A 1 755 ? -17.918 -28.136 29.461 1.00 77.25 755 PHE A N 1
ATOM 5965 C CA . PHE A 1 755 ? -17.886 -27.920 30.911 1.00 77.25 755 PHE A CA 1
ATOM 5966 C C . PHE A 1 755 ? -18.846 -26.769 31.254 1.00 77.25 755 PHE A C 1
ATOM 5968 O O . PHE A 1 755 ? -18.585 -25.623 30.880 1.00 77.25 755 PHE A O 1
ATOM 5975 N N . PRO A 1 756 ? -20.004 -27.047 31.872 1.00 73.38 756 PRO A N 1
ATOM 5976 C CA . PRO A 1 756 ? -20.976 -26.028 32.253 1.00 73.38 756 PRO A CA 1
ATOM 5977 C C . PRO A 1 756 ? -20.411 -25.089 33.327 1.00 73.38 756 PRO A C 1
ATOM 5979 O O . PRO A 1 756 ? -19.764 -25.554 34.261 1.00 73.38 756 PRO A O 1
ATOM 5982 N N . GLY A 1 757 ? -20.672 -23.784 33.207 1.00 65.38 757 GLY A N 1
ATOM 5983 C CA . GLY A 1 757 ? -20.297 -22.792 34.227 1.00 65.38 757 GLY A CA 1
ATOM 5984 C C . GLY A 1 757 ? -21.296 -22.682 35.382 1.00 65.38 757 GLY A C 1
ATOM 5985 O O . GLY A 1 757 ? -20.900 -22.362 36.493 1.00 65.38 757 GLY A O 1
ATOM 5986 N N . ASP A 1 758 ? -22.562 -23.026 35.131 1.00 73.38 758 ASP A N 1
ATOM 5987 C CA . ASP A 1 758 ? -23.666 -22.912 36.087 1.00 73.38 758 ASP A CA 1
ATOM 5988 C C . ASP A 1 758 ? -24.419 -24.241 36.211 1.00 73.38 758 ASP A C 1
ATOM 5990 O O . ASP A 1 758 ? -24.467 -25.040 35.266 1.00 73.38 758 ASP A O 1
ATOM 5994 N N . GLU A 1 759 ? -25.050 -24.458 37.366 1.00 80.88 759 GLU A N 1
ATOM 5995 C CA . GLU A 1 759 ? -25.941 -25.594 37.587 1.00 80.88 759 GLU A CA 1
ATOM 5996 C C . GLU A 1 759 ? -27.252 -25.409 36.806 1.00 80.88 759 GLU A C 1
ATOM 5998 O O . GLU A 1 759 ? -27.865 -24.343 36.856 1.00 80.88 759 GLU A O 1
ATOM 6003 N N . MET A 1 760 ? -27.724 -26.446 36.102 1.00 84.19 760 MET A N 1
ATOM 6004 C CA . MET A 1 760 ? -29.016 -26.391 35.399 1.00 84.19 760 MET A CA 1
ATOM 6005 C C . MET A 1 760 ? -29.737 -27.741 35.291 1.00 84.19 760 MET A C 1
ATOM 6007 O O . MET A 1 760 ? -29.101 -28.800 35.268 1.00 84.19 760 MET A O 1
ATOM 6011 N N . PRO A 1 761 ? -31.083 -27.735 35.219 1.00 83.81 761 PRO A N 1
ATOM 6012 C CA . PRO A 1 761 ? -31.867 -28.942 34.987 1.00 83.81 761 PRO A CA 1
ATOM 6013 C C . PRO A 1 761 ? -31.697 -29.480 33.556 1.00 83.81 761 PRO A C 1
ATOM 6015 O O . PRO A 1 761 ? -31.509 -28.727 32.599 1.00 83.81 761 PRO A O 1
ATOM 6018 N N . LEU A 1 762 ? -31.820 -30.805 33.404 1.00 82.50 762 LEU A N 1
ATOM 6019 C CA . LEU A 1 762 ? -31.591 -31.527 32.144 1.00 82.50 762 LEU A CA 1
ATOM 6020 C C . LEU A 1 762 ? -32.422 -30.990 30.969 1.00 82.50 762 LEU A C 1
ATOM 6022 O O . LEU A 1 762 ? -31.908 -30.851 29.863 1.00 82.50 762 LEU A O 1
ATOM 6026 N N . TRP A 1 763 ? -33.695 -30.661 31.208 1.00 80.38 763 TRP A N 1
ATOM 6027 C CA . TRP A 1 763 ? -34.605 -30.159 30.174 1.00 80.38 763 TRP A CA 1
ATOM 6028 C C . TRP A 1 763 ? -34.141 -28.810 29.608 1.00 80.38 763 TRP A C 1
ATOM 6030 O O . TRP A 1 763 ? -34.224 -28.585 28.403 1.00 80.38 763 TRP A O 1
ATOM 6040 N N . GLN A 1 764 ? -33.594 -27.935 30.458 1.00 83.81 764 GLN A N 1
ATOM 6041 C CA . GLN A 1 764 ? -33.077 -26.631 30.048 1.00 83.81 764 GLN A CA 1
ATOM 6042 C C . GLN A 1 764 ? -31.800 -26.799 29.222 1.00 83.81 764 GLN A C 1
ATOM 6044 O O . GLN A 1 764 ? -31.602 -26.095 28.234 1.00 83.81 764 GLN A O 1
ATOM 6049 N N . PHE A 1 765 ? -30.962 -27.775 29.577 1.00 85.12 765 PHE A N 1
ATOM 6050 C CA . PHE A 1 765 ? -29.774 -28.112 28.799 1.00 85.12 765 PHE A CA 1
ATOM 6051 C C . PHE A 1 765 ? -30.129 -28.744 27.441 1.00 85.12 765 PHE A C 1
ATOM 6053 O O . PHE A 1 765 ? -29.552 -28.361 26.427 1.00 85.12 765 PHE A O 1
ATOM 6060 N N . CYS A 1 766 ? -31.126 -29.636 27.382 1.00 82.94 766 CYS A N 1
ATOM 6061 C CA . CYS A 1 766 ? -31.624 -30.201 26.118 1.00 82.94 766 CYS A CA 1
ATOM 6062 C C . CYS A 1 766 ? -32.173 -29.108 25.192 1.00 82.94 766 CYS A C 1
ATOM 6064 O O . CYS A 1 766 ? -31.813 -29.075 24.017 1.00 82.94 766 CYS A O 1
ATOM 6066 N N . GLN A 1 767 ? -32.946 -28.160 25.739 1.00 81.56 767 GLN A N 1
ATOM 6067 C CA . GLN A 1 767 ? -33.455 -27.012 24.986 1.00 81.56 767 GLN A CA 1
ATOM 6068 C C . GLN A 1 767 ? -32.321 -26.156 24.399 1.00 81.56 767 GLN A C 1
ATOM 6070 O O . GLN A 1 767 ? -32.434 -25.691 23.267 1.00 81.56 767 GLN A O 1
ATOM 6075 N N . GLN A 1 768 ? -31.221 -25.964 25.141 1.00 80.62 768 GLN A N 1
ATOM 6076 C CA . GLN A 1 768 ? -30.053 -25.198 24.677 1.00 80.62 768 GLN A CA 1
ATOM 6077 C C . GLN A 1 768 ? -29.268 -25.905 23.564 1.00 80.62 768 GLN A C 1
ATOM 6079 O O . GLN A 1 768 ? -28.715 -25.236 22.692 1.00 80.62 768 GLN A O 1
ATOM 6084 N N . VAL A 1 769 ? -29.189 -27.237 23.610 1.00 77.94 769 VAL A N 1
ATOM 6085 C CA . VAL A 1 769 ? -28.315 -28.022 22.727 1.00 77.94 769 VAL A CA 1
ATOM 6086 C C . VAL A 1 769 ? -29.050 -28.543 21.492 1.00 77.94 769 VAL A C 1
ATOM 6088 O O . VAL A 1 769 ? -28.554 -28.389 20.384 1.00 77.94 769 VAL A O 1
ATOM 6091 N N . TYR A 1 770 ? -30.233 -29.128 21.668 1.00 80.50 770 TYR A N 1
ATOM 6092 C CA . TYR A 1 770 ? -30.984 -29.791 20.595 1.00 80.50 770 TYR A CA 1
ATOM 6093 C C . TYR A 1 770 ? -32.221 -28.997 20.142 1.00 80.50 770 TYR A C 1
ATOM 6095 O O . TYR A 1 770 ? -32.997 -29.471 19.308 1.00 80.50 770 TYR A O 1
ATOM 6103 N N . GLY A 1 771 ? -32.435 -27.799 20.702 1.00 77.31 771 GLY A N 1
ATOM 6104 C CA . GLY A 1 771 ? -33.554 -26.909 20.365 1.00 77.31 771 GLY A CA 1
ATOM 6105 C C . GLY A 1 771 ? -34.924 -27.368 20.883 1.00 77.31 771 GLY A C 1
ATOM 6106 O O . GLY A 1 771 ? -35.933 -26.731 20.589 1.00 77.31 771 GLY A O 1
ATOM 6107 N N . THR A 1 772 ? -34.975 -28.457 21.655 1.00 79.69 772 THR A N 1
ATOM 6108 C CA . THR A 1 772 ? -36.190 -29.036 22.246 1.00 79.69 772 THR A CA 1
ATOM 6109 C C . THR A 1 772 ? -35.860 -29.698 23.588 1.00 79.69 772 THR A C 1
ATOM 6111 O O . THR A 1 772 ? -34.721 -30.097 23.830 1.00 79.69 772 THR A O 1
ATOM 6114 N N . ASN A 1 773 ? -36.852 -29.836 24.464 1.00 77.06 773 ASN A N 1
ATOM 6115 C CA . ASN A 1 773 ? -36.753 -30.506 25.761 1.00 77.06 773 ASN A CA 1
ATOM 6116 C C . ASN A 1 773 ? -37.595 -31.795 25.838 1.00 77.06 773 ASN A C 1
ATOM 6118 O O . ASN A 1 773 ? -37.930 -32.257 26.932 1.00 77.06 773 ASN A O 1
ATOM 6122 N N . ASN A 1 774 ? -37.957 -32.367 24.685 1.00 79.25 774 ASN A N 1
ATOM 6123 C CA . ASN A 1 774 ? -38.792 -33.562 24.612 1.00 79.25 774 ASN A CA 1
ATOM 6124 C C . ASN A 1 774 ? -38.122 -34.811 25.225 1.00 79.25 774 ASN A C 1
ATOM 6126 O O . ASN A 1 774 ? -36.902 -34.894 25.385 1.00 79.25 774 ASN A O 1
ATOM 6130 N N . SER A 1 775 ? -38.927 -35.832 25.532 1.00 78.38 775 SER A N 1
ATOM 6131 C CA . SER A 1 775 ? -38.443 -37.067 26.167 1.00 78.38 775 SER A CA 1
ATOM 6132 C C . SER A 1 775 ? -37.344 -37.766 25.362 1.00 78.38 775 SER A C 1
ATOM 6134 O O . SER A 1 775 ? -36.407 -38.289 25.951 1.00 78.38 775 SER A O 1
ATOM 6136 N N . ARG A 1 776 ? -37.398 -37.713 24.025 1.00 82.31 776 ARG A N 1
ATOM 6137 C CA . ARG A 1 776 ? -36.403 -38.335 23.138 1.00 82.31 776 ARG A CA 1
ATOM 6138 C C . ARG A 1 776 ? -35.012 -37.709 23.286 1.00 82.31 776 ARG A C 1
ATOM 6140 O O . ARG A 1 776 ? -34.031 -38.443 23.362 1.00 82.31 776 ARG A O 1
ATOM 6147 N N . THR A 1 777 ? -34.920 -36.381 23.343 1.00 84.38 777 THR A N 1
ATOM 6148 C CA . THR A 1 777 ? -33.643 -35.669 23.541 1.00 84.38 777 THR A CA 1
ATOM 6149 C C . THR A 1 777 ? -33.107 -35.835 24.960 1.00 84.38 777 THR A C 1
ATOM 6151 O O . THR A 1 777 ? -31.907 -36.039 25.134 1.00 84.38 777 THR A O 1
ATOM 6154 N N . ALA A 1 778 ? -33.990 -35.854 25.964 1.00 81.56 778 ALA A N 1
ATOM 6155 C CA . ALA A 1 778 ? -33.615 -36.131 27.348 1.00 81.56 778 ALA A CA 1
ATOM 6156 C C . ALA A 1 778 ? -33.069 -37.560 27.533 1.00 81.56 778 ALA A C 1
ATOM 6158 O O . ALA A 1 778 ? -32.029 -37.735 28.168 1.00 81.56 778 ALA A O 1
ATOM 6159 N N . THR A 1 779 ? -33.718 -38.573 26.945 1.00 83.81 779 THR A N 1
ATOM 6160 C CA . THR A 1 779 ? -33.238 -39.965 26.975 1.00 83.81 779 THR A CA 1
ATOM 6161 C C . THR A 1 779 ? -31.900 -40.102 26.255 1.00 83.81 779 THR A C 1
ATOM 6163 O O . THR A 1 779 ? -30.966 -40.653 26.824 1.00 83.81 779 THR A O 1
ATOM 6166 N N . HIS A 1 780 ? -31.754 -39.516 25.062 1.00 87.50 780 HIS A N 1
ATOM 6167 C CA . HIS A 1 780 ? -30.494 -39.558 24.310 1.00 87.50 780 HIS A CA 1
ATOM 6168 C C . HIS A 1 780 ? -29.322 -38.908 25.059 1.00 87.50 780 HIS A C 1
ATOM 6170 O O . HIS A 1 780 ? -28.200 -39.422 25.055 1.00 87.50 780 HIS A O 1
ATOM 6176 N N . LEU A 1 781 ? -29.572 -37.779 25.730 1.00 87.62 781 LEU A N 1
ATOM 6177 C CA . LEU A 1 781 ? -28.550 -37.097 26.516 1.00 87.62 781 LEU A CA 1
ATOM 6178 C C . LEU A 1 781 ? -28.113 -37.931 27.728 1.00 87.62 781 LEU A C 1
ATOM 6180 O O . LEU A 1 781 ? -26.917 -37.981 28.014 1.00 87.62 781 LEU A O 1
ATOM 6184 N N . LEU A 1 782 ? -29.049 -38.599 28.410 1.00 87.62 782 LEU A N 1
ATOM 6185 C CA . LEU A 1 782 ? -28.747 -39.501 29.526 1.00 87.62 782 LEU A CA 1
ATOM 6186 C C . LEU A 1 782 ? -28.017 -40.768 29.060 1.00 87.62 782 LEU A C 1
ATOM 6188 O O . LEU A 1 782 ? -27.040 -41.163 29.690 1.00 87.62 782 LEU A O 1
ATOM 6192 N N . ASP A 1 783 ? -28.405 -41.344 27.922 1.00 87.06 783 ASP A N 1
ATOM 6193 C CA . ASP A 1 783 ? -27.729 -42.506 27.329 1.00 87.06 783 ASP A CA 1
ATOM 6194 C C . ASP A 1 783 ? -26.292 -42.177 26.903 1.00 87.06 783 ASP A C 1
ATOM 6196 O O . ASP A 1 783 ? -25.381 -43.002 27.018 1.00 87.06 783 ASP A O 1
ATOM 6200 N N . SER A 1 784 ? -26.070 -40.948 26.432 1.00 86.69 784 SER A N 1
ATOM 6201 C CA . SER A 1 784 ? -24.744 -40.426 26.084 1.00 86.69 784 SER A CA 1
ATOM 6202 C C . SER A 1 784 ? -23.916 -40.032 27.313 1.00 86.69 784 SER A C 1
ATOM 6204 O O . SER A 1 784 ? -22.695 -39.937 27.209 1.00 86.69 784 SER A O 1
ATOM 6206 N N . ASN A 1 785 ? -24.557 -39.831 28.471 1.00 89.81 785 ASN A N 1
ATOM 6207 C CA . ASN A 1 785 ? -23.939 -39.378 29.718 1.00 89.81 785 ASN A CA 1
ATOM 6208 C C . ASN A 1 785 ? -24.422 -40.181 30.936 1.00 89.81 785 ASN A C 1
ATOM 6210 O O . ASN A 1 785 ? -25.070 -39.625 31.833 1.00 89.81 785 ASN A O 1
ATOM 6214 N N . PRO A 1 786 ? -24.073 -41.474 31.025 1.00 86.94 786 PRO A N 1
ATOM 6215 C CA . PRO A 1 786 ? -24.494 -42.324 32.139 1.00 86.94 786 PRO A CA 1
ATOM 6216 C C . PRO A 1 786 ? -24.056 -41.780 33.511 1.00 86.94 786 PRO A C 1
ATOM 6218 O O . PRO A 1 786 ? -24.707 -42.039 34.522 1.00 86.94 786 PRO A O 1
ATOM 6221 N N . GLN A 1 787 ? -22.988 -40.976 33.563 1.00 88.38 787 GLN A N 1
ATOM 6222 C CA . GLN A 1 787 ? -22.504 -40.341 34.787 1.00 88.38 787 GLN A CA 1
ATOM 6223 C C . GLN A 1 787 ? -23.498 -39.342 35.407 1.00 88.38 787 GLN A C 1
ATOM 6225 O O . GLN A 1 787 ? -23.454 -39.127 36.616 1.00 88.38 787 GLN A O 1
ATOM 6230 N N . LEU A 1 788 ? -24.427 -38.762 34.634 1.00 86.38 788 LEU A N 1
ATOM 6231 C CA . LEU A 1 788 ? -25.419 -37.814 35.166 1.00 86.38 788 LEU A CA 1
ATOM 6232 C C . LEU A 1 788 ? -26.425 -38.486 36.112 1.00 86.38 788 LEU A C 1
ATOM 6234 O O . LEU A 1 788 ? -26.925 -37.845 37.039 1.00 86.38 788 LEU A O 1
ATOM 6238 N N . ALA A 1 789 ? -26.664 -39.790 35.947 1.00 82.00 789 ALA A N 1
ATOM 6239 C CA . ALA A 1 789 ? -27.497 -40.564 36.864 1.00 82.00 789 ALA A CA 1
ATOM 6240 C C . ALA A 1 789 ? -26.899 -40.625 38.280 1.00 82.00 789 ALA A C 1
ATOM 6242 O O . ALA A 1 789 ? -27.640 -40.646 39.262 1.00 82.00 789 ALA A O 1
ATOM 6243 N N . MET A 1 790 ? -25.565 -40.569 38.404 1.00 79.06 790 MET A N 1
ATOM 6244 C CA . MET A 1 790 ? -24.864 -40.561 39.698 1.00 79.06 790 MET A CA 1
ATOM 6245 C C . MET A 1 790 ? -25.068 -39.254 40.481 1.00 79.06 790 MET A C 1
ATOM 6247 O O . MET A 1 790 ? -24.811 -39.214 41.681 1.00 79.06 790 MET A O 1
ATOM 6251 N N . ILE A 1 791 ? -25.529 -38.191 39.813 1.00 80.06 791 ILE A N 1
ATOM 6252 C CA . ILE A 1 791 ? -25.706 -36.842 40.372 1.00 80.06 791 ILE A CA 1
ATOM 6253 C C . ILE A 1 791 ? -27.146 -36.327 40.236 1.00 80.06 791 ILE A C 1
ATOM 6255 O O . ILE A 1 791 ? -27.391 -35.123 40.174 1.00 80.06 791 ILE A O 1
ATOM 6259 N N . GLY A 1 792 ? -28.118 -37.242 40.190 1.00 80.12 792 GLY A N 1
ATOM 6260 C CA . GLY A 1 792 ? -29.541 -36.899 40.207 1.00 80.12 792 GLY A CA 1
ATOM 6261 C C . GLY A 1 792 ? -30.071 -36.292 38.905 1.00 80.12 792 GLY A C 1
ATOM 6262 O O . GLY A 1 792 ? -31.035 -35.534 38.949 1.00 80.12 792 GLY A O 1
ATOM 6263 N N . ASN A 1 793 ? -29.463 -36.612 37.754 1.00 83.25 793 ASN A N 1
ATOM 6264 C CA . ASN A 1 793 ? -29.854 -36.124 36.423 1.00 83.25 793 ASN A CA 1
ATOM 6265 C C . ASN A 1 793 ? -29.820 -34.589 36.288 1.00 83.25 793 ASN A C 1
ATOM 6267 O O . ASN A 1 793 ? -30.648 -33.993 35.596 1.00 83.25 793 ASN A O 1
ATOM 6271 N N . ARG A 1 794 ? -28.861 -33.938 36.954 1.00 81.19 794 ARG A N 1
ATOM 6272 C CA . ARG A 1 794 ? -28.627 -32.487 36.876 1.00 81.19 794 ARG A CA 1
ATOM 6273 C C . ARG A 1 794 ? -27.290 -32.199 36.209 1.00 81.19 794 ARG A C 1
ATOM 6275 O O . ARG A 1 794 ? -26.373 -33.014 36.260 1.00 81.19 794 ARG A O 1
ATOM 6282 N N . ILE A 1 795 ? -27.181 -31.030 35.593 1.00 85.75 795 ILE A N 1
ATOM 6283 C CA . ILE A 1 795 ? -25.934 -30.530 35.024 1.00 85.75 795 ILE A CA 1
ATOM 6284 C C . ILE A 1 795 ? -25.242 -29.692 36.099 1.00 85.75 795 ILE A C 1
ATOM 6286 O O . ILE A 1 795 ? -25.808 -28.688 36.522 1.00 85.75 795 ILE A O 1
ATOM 6290 N N . LEU A 1 796 ? -24.056 -30.110 36.555 1.00 83.50 796 LEU A N 1
ATOM 6291 C CA . LEU A 1 796 ? -23.297 -29.429 37.612 1.00 83.50 796 LEU A CA 1
ATOM 6292 C C . LEU A 1 796 ? -22.140 -28.578 37.047 1.00 83.50 796 LEU A C 1
ATOM 6294 O O . LEU A 1 796 ? -21.556 -28.957 36.026 1.00 83.50 796 LEU A O 1
ATOM 6298 N N . PRO A 1 797 ? -21.757 -27.475 37.723 1.00 78.75 797 PRO A N 1
ATOM 6299 C CA . PRO A 1 797 ? -20.644 -26.623 37.311 1.00 78.75 797 PRO A CA 1
ATOM 6300 C C . PRO A 1 797 ? -19.307 -27.372 37.292 1.00 78.75 797 PRO A C 1
ATOM 6302 O O . PRO A 1 797 ? -18.952 -28.065 38.250 1.00 78.75 797 PRO A O 1
ATOM 6305 N N . GLY A 1 798 ? -18.540 -27.217 36.214 1.00 71.38 798 GLY A N 1
ATOM 6306 C CA . GLY A 1 798 ? -17.207 -27.806 36.061 1.00 71.38 798 GLY A CA 1
ATOM 6307 C C . GLY A 1 798 ? -17.182 -29.316 35.792 1.00 71.38 798 GLY A C 1
ATOM 6308 O O . GLY A 1 798 ? -16.099 -29.878 35.628 1.00 71.38 798 GLY A O 1
ATOM 6309 N N . LEU A 1 799 ? -18.337 -29.989 35.712 1.00 83.31 799 LEU A N 1
ATOM 6310 C CA . LEU A 1 799 ? -18.413 -31.412 35.379 1.00 83.31 799 LEU A CA 1
ATOM 6311 C C . LEU A 1 799 ? -18.598 -31.616 33.860 1.00 83.31 799 LEU A C 1
ATOM 6313 O O . LEU A 1 799 ? -19.467 -30.975 33.274 1.00 83.31 799 LEU A O 1
ATOM 6317 N N . PRO A 1 800 ? -17.827 -32.499 33.196 1.00 83.00 800 PRO A N 1
ATOM 6318 C CA . PRO A 1 800 ? -17.929 -32.681 31.750 1.00 83.00 800 PRO A CA 1
ATOM 6319 C C . PRO A 1 800 ? -19.263 -33.311 31.326 1.00 83.00 800 PRO A C 1
ATOM 6321 O O . PRO A 1 800 ? -19.689 -34.338 31.863 1.00 83.00 800 PRO A O 1
ATOM 6324 N N . VAL A 1 801 ? -19.870 -32.730 30.290 1.00 86.31 801 VAL A N 1
ATOM 6325 C CA . VAL A 1 801 ? -21.084 -33.226 29.630 1.00 86.31 801 VAL A CA 1
ATOM 6326 C C . VAL A 1 801 ? -20.787 -33.477 28.154 1.00 86.31 801 VAL A C 1
ATOM 6328 O O . VAL A 1 801 ? -20.266 -32.608 27.456 1.00 86.31 801 VAL A O 1
ATOM 6331 N N . ILE A 1 802 ? -21.120 -34.673 27.685 1.00 87.38 802 ILE A N 1
ATOM 6332 C CA . ILE A 1 802 ? -20.972 -35.135 26.306 1.00 87.38 802 ILE A CA 1
ATOM 6333 C C . ILE A 1 802 ? -22.235 -34.763 25.520 1.00 87.38 802 ILE A C 1
ATOM 6335 O O . ILE A 1 802 ? -23.356 -34.979 25.976 1.00 87.38 802 ILE A O 1
ATOM 6339 N N . ILE A 1 803 ? -22.069 -34.227 24.320 1.00 87.25 803 ILE A N 1
ATOM 6340 C CA . ILE A 1 803 ? -23.149 -33.905 23.385 1.00 87.25 803 ILE A CA 1
ATOM 6341 C C . ILE A 1 803 ? -22.913 -34.749 22.135 1.00 87.25 803 ILE A C 1
ATOM 6343 O O . ILE A 1 803 ? -21.850 -34.647 21.528 1.00 87.25 803 ILE A O 1
ATOM 6347 N N . ALA A 1 804 ? -23.865 -35.605 21.768 1.00 85.44 804 ALA A N 1
ATOM 6348 C CA . ALA A 1 804 ? -23.698 -36.593 20.704 1.00 85.44 804 ALA A CA 1
ATOM 6349 C C . ALA A 1 804 ? -24.821 -36.482 19.663 1.00 85.44 804 ALA A C 1
ATOM 6351 O O . ALA A 1 804 ? -25.949 -36.163 20.047 1.00 85.44 804 ALA A O 1
ATOM 6352 N N . PRO A 1 805 ? -24.561 -36.807 18.382 1.00 84.50 805 PRO A N 1
ATOM 6353 C CA . PRO A 1 805 ? -25.602 -36.814 17.362 1.00 84.50 805 PRO A CA 1
ATOM 6354 C C . PRO A 1 805 ? -26.744 -37.768 17.733 1.00 84.50 805 PRO A C 1
ATOM 6356 O O . PRO A 1 805 ? -26.504 -38.889 18.179 1.00 84.50 805 PRO A O 1
ATOM 6359 N N . ILE A 1 806 ? -27.988 -37.328 17.561 1.00 81.56 806 ILE A N 1
ATOM 6360 C CA . ILE A 1 806 ? -29.209 -38.084 17.873 1.00 81.56 806 ILE A CA 1
ATOM 6361 C C . ILE A 1 806 ? -29.523 -39.085 16.764 1.00 81.56 806 ILE A C 1
ATOM 6363 O O . ILE A 1 806 ? -29.983 -40.194 17.036 1.00 81.56 806 ILE A O 1
ATOM 6367 N N . ASN A 1 807 ? -29.303 -38.705 15.503 1.00 80.56 807 ASN A N 1
ATOM 6368 C CA . ASN A 1 807 ? -29.683 -39.534 14.359 1.00 80.56 807 ASN A CA 1
ATOM 6369 C C . ASN A 1 807 ? -28.531 -40.395 13.818 1.00 80.56 807 ASN A C 1
ATOM 6371 O O . ASN A 1 807 ? -28.724 -41.121 12.844 1.00 80.56 807 ASN A O 1
ATOM 6375 N N . SER A 1 808 ? -27.341 -40.345 14.426 1.00 77.31 808 SER A N 1
ATOM 6376 C CA . SER A 1 808 ? -26.200 -41.171 14.018 1.00 77.31 808 SER A CA 1
ATOM 6377 C C . SER A 1 808 ? -25.334 -41.593 15.206 1.00 77.31 808 SER A C 1
ATOM 6379 O O . SER A 1 808 ? -25.153 -40.850 16.163 1.00 77.31 808 SER A O 1
ATOM 6381 N N . CYS A 1 809 ? -24.796 -42.813 15.157 1.00 71.31 809 CYS A N 1
ATOM 6382 C CA . CYS A 1 809 ? -23.898 -43.313 16.195 1.00 71.31 809 CYS A CA 1
ATOM 6383 C C . CYS A 1 809 ? -22.456 -42.883 15.890 1.00 71.31 809 CYS A C 1
ATOM 6385 O O . CYS A 1 809 ? -21.930 -43.189 14.818 1.00 71.31 809 CYS A O 1
ATOM 6387 N N . HIS A 1 810 ? -21.812 -42.186 16.829 1.00 78.25 810 HIS A N 1
ATOM 6388 C CA . HIS A 1 810 ? -20.437 -41.714 16.672 1.00 78.25 810 HIS A CA 1
ATOM 6389 C C . HIS A 1 810 ? -19.430 -42.725 17.242 1.00 78.25 810 HIS A C 1
ATOM 6391 O O . HIS A 1 810 ? -19.529 -43.130 18.400 1.00 78.25 810 HIS A O 1
ATOM 6397 N N . ARG A 1 811 ? -18.416 -43.100 16.450 1.00 75.75 811 ARG A N 1
ATOM 6398 C CA . ARG A 1 811 ? -17.455 -44.178 16.774 1.00 75.75 811 ARG A CA 1
ATOM 6399 C C . ARG A 1 811 ? -16.680 -43.978 18.090 1.00 75.75 811 ARG A C 1
ATOM 6401 O O . ARG A 1 811 ? -16.274 -44.951 18.713 1.00 75.75 811 ARG A O 1
ATOM 6408 N N . ASP A 1 812 ? -16.479 -42.723 18.494 1.00 73.38 812 ASP A N 1
ATOM 6409 C CA . ASP A 1 812 ? -15.671 -42.340 19.663 1.00 73.38 812 ASP A CA 1
ATOM 6410 C C . ASP A 1 812 ? -16.517 -42.095 20.934 1.00 73.38 812 ASP A C 1
ATOM 6412 O O . ASP A 1 812 ? -15.983 -41.662 21.954 1.00 73.38 812 ASP A O 1
ATOM 6416 N N . LEU A 1 813 ? -17.830 -42.366 20.896 1.00 79.81 813 LEU A N 1
ATOM 6417 C CA . LEU A 1 813 ? -18.750 -42.103 22.011 1.00 79.81 813 LEU A CA 1
ATOM 6418 C C . LEU A 1 813 ? -18.485 -43.003 23.235 1.00 79.81 813 LEU A C 1
ATOM 6420 O O . LEU A 1 813 ? -18.411 -42.509 24.359 1.00 79.81 813 LEU A O 1
ATOM 6424 N N . GLU A 1 814 ? -18.292 -44.308 23.035 1.00 80.38 814 GLU A N 1
ATOM 6425 C CA . GLU A 1 814 ? -18.119 -45.271 24.138 1.00 80.38 814 GLU A CA 1
ATOM 6426 C C . GLU A 1 814 ? -16.838 -45.055 24.976 1.00 80.38 814 GLU A C 1
ATOM 6428 O O . GLU A 1 814 ? -16.932 -45.005 26.206 1.00 80.38 814 GLU A O 1
ATOM 6433 N N . PRO A 1 815 ? -15.646 -44.820 24.386 1.00 72.38 815 PRO A N 1
ATOM 6434 C CA . PRO A 1 815 ? -14.442 -44.483 25.157 1.00 72.38 815 PRO A CA 1
ATOM 6435 C C . PRO A 1 815 ? -14.582 -43.201 25.992 1.00 72.38 815 PRO A C 1
ATOM 6437 O O . PRO A 1 815 ? -13.902 -43.032 27.007 1.00 72.38 815 PRO A O 1
ATOM 6440 N N . LEU A 1 816 ? -15.440 -42.277 25.554 1.00 74.06 816 LEU A N 1
ATOM 6441 C CA . LEU A 1 816 ? -15.664 -40.986 26.195 1.00 74.06 816 LEU A CA 1
ATOM 6442 C C . LEU A 1 816 ? -16.599 -41.073 27.398 1.00 74.06 816 LEU A C 1
ATOM 6444 O O . LEU A 1 816 ? -16.312 -40.455 28.427 1.00 74.06 816 LEU A O 1
ATOM 6448 N N . LYS A 1 817 ? -17.643 -41.904 27.311 1.00 82.62 817 LYS A N 1
ATOM 6449 C CA . LYS A 1 817 ? -18.530 -42.217 28.441 1.00 82.62 817 LYS A CA 1
ATOM 6450 C C . LYS A 1 817 ? -17.738 -42.691 29.659 1.00 82.62 817 LYS A C 1
ATOM 6452 O O . LYS A 1 817 ? -17.928 -42.169 30.756 1.00 82.62 817 LYS A O 1
ATOM 6457 N N . GLN A 1 818 ? -16.787 -43.608 29.461 1.00 78.50 818 GLN A N 1
ATOM 6458 C CA . GLN A 1 818 ? -15.976 -44.138 30.560 1.00 78.50 818 GLN A CA 1
ATOM 6459 C C . GLN A 1 818 ? -15.109 -43.058 31.229 1.00 78.50 818 GLN A C 1
ATOM 6461 O O . GLN A 1 818 ? -15.016 -43.003 32.453 1.00 78.50 818 GLN A O 1
ATOM 6466 N N . LYS A 1 819 ? -14.521 -42.144 30.448 1.00 73.62 819 LYS A N 1
ATOM 6467 C CA . LYS A 1 819 ? -13.713 -41.037 30.988 1.00 73.62 819 LYS A CA 1
ATOM 6468 C C . LYS A 1 819 ? -14.554 -40.022 31.764 1.00 73.62 819 LYS A C 1
ATOM 6470 O O . LYS A 1 819 ? -14.104 -39.512 32.789 1.00 73.62 819 LYS A O 1
ATOM 6475 N N . ALA A 1 820 ? -15.769 -39.735 31.296 1.00 79.31 820 ALA A N 1
ATOM 6476 C CA . ALA A 1 820 ? -16.689 -38.846 31.998 1.00 79.31 820 ALA A CA 1
ATOM 6477 C C . ALA A 1 820 ? -17.143 -39.442 33.344 1.00 79.31 820 ALA A C 1
ATOM 6479 O O . ALA A 1 820 ? -17.211 -38.718 34.340 1.00 79.31 820 ALA A O 1
ATOM 6480 N N . ILE A 1 821 ? -17.363 -40.761 33.407 1.00 81.00 821 ILE A N 1
ATOM 6481 C CA . ILE A 1 821 ? -17.618 -41.484 34.663 1.00 81.00 821 ILE A CA 1
ATOM 6482 C C . ILE A 1 821 ? -16.429 -41.337 35.625 1.00 81.00 821 ILE A C 1
ATOM 6484 O O . ILE A 1 821 ? -16.619 -40.912 36.765 1.00 81.00 821 ILE A O 1
ATOM 6488 N N . ASP A 1 822 ? -15.203 -41.609 35.171 1.00 78.44 822 ASP A N 1
ATOM 6489 C CA . ASP A 1 822 ? -14.000 -41.533 36.013 1.00 78.44 822 ASP A CA 1
ATOM 6490 C C . ASP A 1 822 ? -13.767 -40.131 36.603 1.00 78.44 822 ASP A C 1
ATOM 6492 O O . ASP A 1 822 ? -13.351 -39.993 37.757 1.00 78.44 822 ASP A O 1
ATOM 6496 N N . LEU A 1 823 ? -14.026 -39.080 35.819 1.00 78.88 823 LEU A N 1
ATOM 6497 C CA . LEU A 1 823 ? -13.932 -37.693 36.282 1.00 78.88 823 LEU A CA 1
ATOM 6498 C C . LEU A 1 823 ? -15.037 -37.354 37.285 1.00 78.88 823 LEU A C 1
ATOM 6500 O O . LEU A 1 823 ? -14.764 -36.693 38.285 1.00 78.88 823 LEU A O 1
ATOM 6504 N N . THR A 1 824 ? -16.254 -37.855 37.065 1.00 83.00 824 THR A N 1
ATOM 6505 C CA . THR A 1 824 ? -17.383 -37.665 37.989 1.00 83.00 824 THR A CA 1
ATOM 6506 C C . THR A 1 824 ? -17.113 -38.315 39.341 1.00 83.00 824 THR A C 1
ATOM 6508 O O . THR A 1 824 ? -17.362 -37.702 40.376 1.00 83.00 824 THR A O 1
ATOM 6511 N N . LEU A 1 825 ? -16.516 -39.509 39.356 1.00 81.69 825 LEU A N 1
ATOM 6512 C CA . LEU A 1 825 ? -16.129 -40.188 40.594 1.00 81.69 825 LEU A CA 1
ATOM 6513 C C . LEU A 1 825 ? -15.073 -39.414 41.399 1.00 81.69 825 LEU A C 1
ATOM 6515 O O . LEU A 1 825 ? -15.101 -39.448 42.627 1.00 81.69 825 LEU A O 1
ATOM 6519 N N . GLU A 1 826 ? -14.148 -38.707 40.744 1.00 78.56 826 GLU A N 1
ATOM 6520 C CA . GLU A 1 826 ? -13.191 -37.831 41.436 1.00 78.56 826 GLU A CA 1
ATOM 6521 C C . GLU A 1 826 ? -13.819 -36.513 41.896 1.00 78.56 826 GLU A C 1
ATOM 6523 O O . GLU A 1 826 ? -13.562 -36.080 43.021 1.00 78.56 826 GLU A O 1
ATOM 6528 N N . TYR A 1 827 ? -14.685 -35.918 41.076 1.00 81.81 827 TYR A N 1
ATOM 6529 C CA . TYR A 1 827 ? -15.422 -34.698 41.402 1.00 81.81 827 TYR A CA 1
ATOM 6530 C C . TYR A 1 827 ? -16.337 -34.891 42.621 1.00 81.81 827 TYR A C 1
ATOM 6532 O O . TYR A 1 827 ? -16.416 -34.031 43.497 1.00 81.81 827 TYR A O 1
ATOM 6540 N N . LEU A 1 828 ? -16.968 -36.063 42.744 1.00 81.12 828 LEU A N 1
ATOM 6541 C CA . LEU A 1 828 ? -17.816 -36.407 43.887 1.00 81.12 828 LEU A CA 1
ATOM 6542 C C . LEU A 1 828 ? -17.058 -36.486 45.221 1.00 81.12 828 LEU A C 1
ATOM 6544 O O . LEU A 1 828 ? -17.683 -36.336 46.270 1.00 81.12 828 LEU A O 1
ATOM 6548 N N . LYS A 1 829 ? -15.726 -36.649 45.206 1.00 81.12 829 LYS A N 1
ATOM 6549 C CA . LYS A 1 829 ? -14.890 -36.612 46.421 1.00 81.12 829 LYS A CA 1
ATOM 6550 C C . LYS A 1 829 ? -14.663 -35.193 46.957 1.00 81.12 829 LYS A C 1
ATOM 6552 O O . LYS A 1 829 ? -14.122 -35.056 48.050 1.00 81.12 829 LYS A O 1
ATOM 6557 N N . LEU A 1 830 ? -15.011 -34.156 46.193 1.00 74.38 830 LEU A N 1
ATOM 6558 C CA . LEU A 1 830 ? -14.877 -32.752 46.586 1.00 74.38 830 LEU A CA 1
ATOM 6559 C C . LEU A 1 830 ? -16.069 -32.308 47.443 1.00 74.38 830 LEU A C 1
ATOM 6561 O O . LEU A 1 830 ? -17.203 -32.720 47.173 1.00 74.38 830 LEU A O 1
ATOM 6565 N N . ASN A 1 831 ? -15.830 -31.439 48.428 1.00 78.00 831 ASN A N 1
ATOM 6566 C CA . ASN A 1 831 ? -16.896 -30.729 49.145 1.00 78.00 831 ASN A CA 1
ATOM 6567 C C . ASN A 1 831 ? -17.435 -29.541 48.310 1.00 78.00 831 ASN A C 1
ATOM 6569 O O . ASN A 1 831 ? -16.948 -29.283 47.210 1.00 78.00 831 ASN A O 1
ATOM 6573 N N . GLN A 1 832 ? -18.450 -28.828 48.804 1.00 72.44 832 GLN A N 1
ATOM 6574 C CA . GLN A 1 832 ? -19.109 -27.759 48.042 1.00 72.44 832 GLN A CA 1
ATOM 6575 C C . GLN A 1 832 ? -18.159 -26.608 47.650 1.00 72.44 832 GLN A C 1
ATOM 6577 O O . GLN A 1 832 ? -18.061 -26.296 46.466 1.00 72.44 832 GLN A O 1
ATOM 6582 N N . GLU A 1 833 ? -17.389 -26.055 48.592 1.00 66.19 833 GLU A N 1
ATOM 6583 C CA . GLU A 1 833 ? -16.428 -24.967 48.321 1.00 66.19 833 GLU A CA 1
ATOM 6584 C C . GLU A 1 833 ? -15.344 -25.385 47.314 1.00 66.19 833 GLU A C 1
ATOM 6586 O O . GLU A 1 833 ? -14.939 -24.619 46.442 1.00 66.19 833 GLU A O 1
ATOM 6591 N N . GLN A 1 834 ? -14.890 -26.638 47.387 1.00 68.94 834 GLN A N 1
ATOM 6592 C CA . GLN A 1 834 ? -13.883 -27.180 46.474 1.00 68.94 834 GLN A CA 1
ATOM 6593 C C . GLN A 1 834 ? -14.418 -27.369 45.052 1.00 68.94 834 GLN A C 1
ATOM 6595 O O . GLN A 1 834 ? -13.647 -27.262 44.096 1.00 68.94 834 GLN A O 1
ATOM 6600 N N . ARG A 1 835 ? -15.715 -27.667 44.904 1.00 73.56 835 ARG A N 1
ATOM 6601 C CA . ARG A 1 835 ? -16.385 -27.776 43.600 1.00 73.56 835 ARG A CA 1
ATOM 6602 C C . ARG A 1 835 ? -16.582 -26.408 42.965 1.00 73.56 835 ARG A C 1
ATOM 6604 O O . ARG A 1 835 ? -16.311 -26.276 41.777 1.00 73.56 835 ARG A O 1
ATOM 6611 N N . GLU A 1 836 ? -16.988 -25.411 43.749 1.00 69.06 836 GLU A N 1
ATOM 6612 C CA . GLU A 1 836 ? -17.121 -24.019 43.301 1.00 69.06 836 GLU A CA 1
ATOM 6613 C C . GLU A 1 836 ? -15.762 -23.461 42.859 1.00 69.06 836 GLU A C 1
ATOM 6615 O O . GLU A 1 836 ? -15.619 -22.993 41.728 1.00 69.06 836 GLU A O 1
ATOM 6620 N N . TRP A 1 837 ? -14.723 -23.643 43.682 1.00 67.88 837 TRP A N 1
ATOM 6621 C CA . TRP A 1 837 ? -13.366 -23.225 43.331 1.00 67.88 837 TRP A CA 1
ATOM 6622 C C . TRP A 1 837 ? -12.862 -23.916 42.062 1.00 67.88 837 TRP A C 1
ATOM 6624 O O . TRP A 1 837 ? -12.302 -23.270 41.177 1.00 67.88 837 TRP A O 1
ATOM 6634 N N . PHE A 1 838 ? -13.078 -25.231 41.954 1.00 69.69 838 PHE A N 1
ATOM 6635 C CA . PHE A 1 838 ? -12.691 -25.999 40.776 1.00 69.69 838 PHE A CA 1
ATOM 6636 C C . PHE A 1 838 ? -13.430 -25.516 39.523 1.00 69.69 838 PHE A C 1
ATOM 6638 O O . PHE A 1 838 ? -12.791 -25.278 38.500 1.00 69.69 838 PHE A O 1
ATOM 6645 N N . ALA A 1 839 ? -14.746 -25.313 39.596 1.00 68.62 839 ALA A N 1
ATOM 6646 C CA . ALA A 1 839 ? -15.543 -24.814 38.480 1.00 68.62 839 ALA A CA 1
ATOM 6647 C C . ALA A 1 839 ? -15.052 -23.442 37.988 1.00 68.62 839 ALA A C 1
ATOM 6649 O O . ALA A 1 839 ? -14.944 -23.240 36.781 1.00 68.62 839 ALA A O 1
ATOM 6650 N N . GLU A 1 840 ? -14.662 -22.550 38.900 1.00 60.00 840 GLU A N 1
ATOM 6651 C CA . GLU A 1 840 ? -14.206 -21.196 38.567 1.00 60.00 840 GLU A CA 1
ATOM 6652 C C . GLU A 1 840 ? -12.734 -21.133 38.102 1.00 60.00 840 GLU A C 1
ATOM 6654 O O . GLU A 1 840 ? -12.394 -20.328 37.236 1.00 60.00 840 GLU A O 1
ATOM 6659 N N . HIS A 1 841 ? -11.850 -21.998 38.620 1.00 58.47 841 HIS A N 1
ATOM 6660 C CA . HIS A 1 841 ? -10.394 -21.839 38.462 1.00 58.47 841 HIS A CA 1
ATOM 6661 C C . HIS A 1 841 ? -9.686 -22.966 37.696 1.00 58.47 841 HIS A C 1
ATOM 6663 O O . HIS A 1 841 ? -8.463 -22.898 37.517 1.00 58.47 841 HIS A O 1
ATOM 6669 N N . HIS A 1 842 ? -10.387 -24.013 37.243 1.00 61.88 842 HIS A N 1
ATOM 6670 C CA . HIS A 1 842 ? -9.731 -25.176 36.635 1.00 61.88 842 HIS A CA 1
ATOM 6671 C C . HIS A 1 842 ? -8.934 -24.847 35.362 1.00 61.88 842 HIS A C 1
ATOM 6673 O O . HIS A 1 842 ? -7.830 -25.366 35.209 1.00 61.88 842 HIS A O 1
ATOM 6679 N N . GLU A 1 843 ? -9.426 -23.955 34.494 1.00 55.59 843 GLU A N 1
ATOM 6680 C CA . GLU A 1 843 ? -8.715 -23.503 33.283 1.00 55.59 843 GLU A CA 1
ATOM 6681 C C . GLU A 1 843 ? -7.400 -22.802 33.640 1.00 55.59 843 GLU A C 1
ATOM 6683 O O . GLU A 1 843 ? -6.326 -23.231 33.220 1.00 55.59 843 GLU A O 1
ATOM 6688 N N . THR A 1 844 ? -7.471 -21.777 34.490 1.00 50.69 844 THR A N 1
ATOM 6689 C CA . THR A 1 844 ? -6.307 -20.996 34.924 1.00 50.69 844 THR A CA 1
ATOM 6690 C C . THR A 1 844 ? -5.287 -21.873 35.645 1.00 50.69 844 THR A C 1
ATOM 6692 O O . THR A 1 844 ? -4.082 -21.691 35.487 1.00 50.69 844 THR A O 1
ATOM 6695 N N . THR A 1 845 ? -5.752 -22.860 36.413 1.00 50.66 845 THR A N 1
ATOM 6696 C CA . THR A 1 845 ? -4.888 -23.809 37.127 1.00 50.66 845 THR A CA 1
ATOM 6697 C C . THR A 1 845 ? -4.201 -24.774 36.165 1.00 50.66 845 THR A C 1
ATOM 6699 O O . THR A 1 845 ? -3.014 -25.034 36.328 1.00 50.66 845 THR A O 1
ATOM 6702 N N . ILE A 1 846 ? -4.898 -25.259 35.133 1.00 53.06 846 ILE A N 1
ATOM 6703 C CA . ILE A 1 846 ? -4.315 -26.107 34.084 1.00 53.06 846 ILE A CA 1
ATOM 6704 C C . ILE A 1 846 ? -3.280 -25.322 33.272 1.00 53.06 846 ILE A C 1
ATOM 6706 O O . ILE A 1 846 ? -2.167 -25.813 33.094 1.00 53.06 846 ILE A O 1
ATOM 6710 N N . ASP A 1 847 ? -3.589 -24.087 32.869 1.00 48.28 847 ASP A N 1
ATOM 6711 C CA . ASP A 1 847 ? -2.650 -23.190 32.181 1.00 48.28 847 ASP A CA 1
ATOM 6712 C C . ASP A 1 847 ? -1.418 -22.901 33.052 1.00 48.28 847 ASP A C 1
ATOM 6714 O O . ASP A 1 847 ? -0.279 -22.936 32.583 1.00 48.28 847 ASP A O 1
ATOM 6718 N N . THR A 1 848 ? -1.620 -22.686 34.352 1.00 42.28 848 THR A N 1
ATOM 6719 C CA . THR A 1 848 ? -0.521 -22.445 35.293 1.00 42.28 848 THR A CA 1
ATOM 6720 C C . THR A 1 848 ? 0.310 -23.711 35.518 1.00 42.28 848 THR A C 1
ATOM 6722 O O . THR A 1 848 ? 1.535 -23.625 35.523 1.00 42.28 848 THR A O 1
ATOM 6725 N N . LEU A 1 849 ? -0.302 -24.894 35.635 1.00 44.81 849 LEU A N 1
ATOM 6726 C CA . LEU A 1 849 ? 0.392 -26.189 35.724 1.00 44.81 849 LEU A CA 1
ATOM 6727 C C . LEU A 1 849 ? 1.201 -26.486 34.448 1.00 44.81 849 LEU A C 1
ATOM 6729 O O . LEU A 1 849 ? 2.333 -26.956 34.536 1.00 44.81 849 LEU A O 1
ATOM 6733 N N . LEU A 1 850 ? 0.667 -26.130 33.275 1.00 45.44 850 LEU A N 1
ATOM 6734 C CA . LEU A 1 850 ? 1.344 -26.205 31.975 1.00 45.44 850 LEU A CA 1
ATOM 6735 C C . LEU A 1 850 ? 2.558 -25.269 31.893 1.00 45.44 850 LEU A C 1
ATOM 6737 O O . LEU A 1 850 ? 3.625 -25.665 31.427 1.00 45.44 850 LEU A O 1
ATOM 6741 N N . ILE A 1 851 ? 2.420 -24.031 32.373 1.00 41.62 851 ILE A N 1
ATOM 6742 C CA . ILE A 1 851 ? 3.503 -23.039 32.380 1.00 41.62 851 ILE A CA 1
ATOM 6743 C C . ILE A 1 851 ? 4.592 -23.431 33.388 1.00 41.62 851 ILE A C 1
ATOM 6745 O O . ILE A 1 851 ? 5.784 -23.347 33.093 1.00 41.62 851 ILE A O 1
ATOM 6749 N N . THR A 1 852 ? 4.207 -23.905 34.568 1.00 38.72 852 THR A N 1
ATOM 6750 C CA . THR A 1 852 ? 5.123 -24.164 35.694 1.00 38.72 852 THR A CA 1
ATOM 6751 C C . THR A 1 852 ? 5.858 -25.496 35.598 1.00 38.72 852 THR A C 1
ATOM 6753 O O . THR A 1 852 ? 6.974 -25.628 36.110 1.00 38.72 852 THR A O 1
ATOM 6756 N N . ALA A 1 853 ? 5.319 -26.435 34.822 1.00 41.25 853 ALA A N 1
ATOM 6757 C CA . ALA A 1 853 ? 6.024 -27.612 34.330 1.00 41.25 853 ALA A CA 1
ATOM 6758 C C . ALA A 1 853 ? 7.348 -27.268 33.602 1.00 41.25 853 ALA A C 1
ATOM 6760 O O . ALA A 1 853 ? 8.279 -28.071 33.609 1.00 41.25 853 ALA A O 1
ATOM 6761 N N . THR A 1 854 ? 7.483 -26.057 33.036 1.00 37.12 854 THR A N 1
ATOM 6762 C CA . THR A 1 854 ? 8.714 -25.601 32.350 1.00 37.12 854 THR A CA 1
ATOM 6763 C C . THR A 1 854 ? 9.748 -24.930 33.268 1.00 37.12 854 THR A C 1
ATOM 6765 O O . THR A 1 854 ? 10.912 -24.773 32.882 1.00 37.12 854 THR A O 1
ATOM 6768 N N . SER A 1 855 ? 9.350 -24.547 34.488 1.00 34.28 855 SER A N 1
ATOM 6769 C CA . SER A 1 855 ? 10.206 -23.876 35.481 1.00 34.28 855 SER A CA 1
ATOM 6770 C C . SER A 1 855 ? 10.785 -24.814 36.547 1.00 34.28 855 SER A C 1
ATOM 6772 O O . SER A 1 855 ? 11.742 -24.440 37.212 1.00 34.28 855 SER A O 1
ATOM 6774 N N . GLY A 1 856 ? 10.239 -26.025 36.703 1.00 38.00 856 GLY A N 1
ATOM 6775 C CA . GLY A 1 856 ? 10.621 -26.989 37.749 1.00 38.00 856 GLY A CA 1
ATOM 6776 C C . GLY A 1 856 ? 11.688 -28.023 37.361 1.00 38.00 856 GLY A C 1
ATOM 6777 O O . GLY A 1 856 ? 11.791 -29.057 38.012 1.00 38.00 856 GLY A O 1
ATOM 6778 N N . LEU A 1 857 ? 12.457 -27.792 36.295 1.00 38.41 857 LEU A N 1
ATOM 6779 C CA . LEU A 1 857 ? 13.481 -28.720 35.796 1.00 38.41 857 LEU A CA 1
ATOM 6780 C C . LEU A 1 857 ? 14.855 -28.439 36.430 1.00 38.41 857 LEU A C 1
ATOM 6782 O O . LEU A 1 857 ? 15.800 -28.147 35.701 1.00 38.41 857 LEU A O 1
ATOM 6786 N N . ASP A 1 858 ? 14.993 -28.481 37.756 1.00 34.81 858 ASP A N 1
ATOM 6787 C CA . ASP A 1 858 ? 16.315 -28.585 38.395 1.00 34.81 858 ASP A CA 1
ATOM 6788 C C . ASP A 1 858 ? 16.446 -29.955 39.063 1.00 34.81 858 ASP A C 1
ATOM 6790 O O . ASP A 1 858 ? 15.670 -30.334 39.941 1.00 34.81 858 ASP A O 1
ATOM 6794 N N . GLN A 1 859 ? 17.427 -30.727 38.594 1.00 35.66 859 GLN A N 1
ATOM 6795 C CA . GLN A 1 859 ? 17.807 -31.984 39.216 1.00 35.66 859 GLN A CA 1
ATOM 6796 C C . GLN A 1 859 ? 18.685 -31.690 40.434 1.00 35.66 859 GLN A C 1
ATOM 6798 O O . GLN A 1 859 ? 19.764 -31.117 40.313 1.00 35.66 859 GLN A O 1
ATOM 6803 N N . HIS A 1 860 ? 18.216 -32.156 41.591 1.00 39.28 860 HIS A N 1
ATOM 6804 C CA . HIS A 1 860 ? 18.961 -32.303 42.843 1.00 39.28 860 HIS A CA 1
ATOM 6805 C C . HIS A 1 860 ? 19.253 -31.021 43.642 1.00 39.28 860 HIS A C 1
ATOM 6807 O O . HIS A 1 860 ? 20.392 -30.568 43.737 1.00 39.28 860 HIS A O 1
ATOM 6813 N N . GLU A 1 861 ? 18.248 -30.543 44.380 1.00 30.78 861 GLU A N 1
ATOM 6814 C CA . GLU A 1 861 ? 18.480 -29.832 45.644 1.00 30.78 861 GLU A CA 1
ATOM 6815 C C . GLU A 1 861 ? 18.164 -30.764 46.822 1.00 30.78 861 GLU A C 1
ATOM 6817 O O . GLU A 1 861 ? 17.021 -30.924 47.241 1.00 30.78 861 GLU A O 1
ATOM 6822 N N . GLY A 1 862 ? 19.201 -31.433 47.331 1.00 33.56 862 GLY A N 1
ATOM 6823 C CA . GLY A 1 862 ? 19.173 -32.071 48.646 1.00 33.56 862 GLY A CA 1
ATOM 6824 C C . GLY A 1 862 ? 19.670 -31.095 49.715 1.00 33.56 862 GLY A C 1
ATOM 6825 O O . GLY A 1 862 ? 20.674 -30.404 49.506 1.00 33.56 862 GLY A O 1
ATOM 6826 N N . LYS A 1 863 ? 18.972 -31.042 50.856 1.00 29.95 863 LYS A N 1
ATOM 6827 C CA . LYS A 1 863 ? 19.368 -30.270 52.045 1.00 29.95 863 LYS A CA 1
ATOM 6828 C C . LYS A 1 863 ? 20.719 -30.711 52.597 1.00 29.95 863 LYS A C 1
ATOM 6830 O O . LYS A 1 863 ? 21.161 -31.832 52.386 1.00 29.95 863 LYS A O 1
ATOM 6835 N N . ALA A 1 864 ? 21.364 -29.803 53.324 1.00 36.03 864 ALA A N 1
ATOM 6836 C CA . ALA A 1 864 ? 22.745 -29.931 53.766 1.00 36.03 864 ALA A CA 1
ATOM 68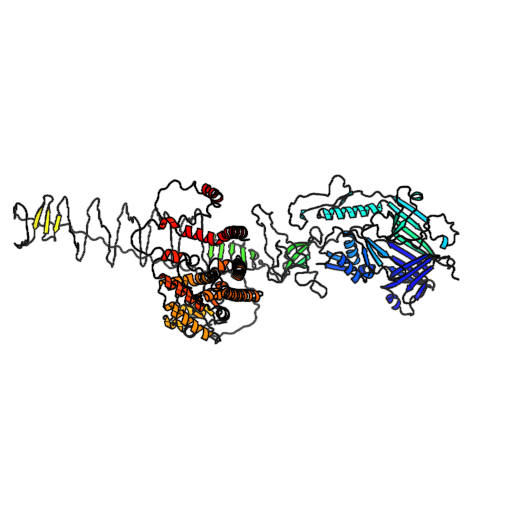37 C C . ALA A 1 864 ? 23.045 -31.045 54.792 1.00 36.03 864 ALA A C 1
ATOM 6839 O O . ALA A 1 864 ? 24.227 -31.276 54.987 1.00 36.03 864 ALA A O 1
ATOM 6840 N N . ASP A 1 865 ? 22.060 -31.753 55.366 1.00 35.66 865 ASP A N 1
ATOM 6841 C CA . ASP A 1 865 ? 22.300 -32.691 56.485 1.00 35.66 865 ASP A CA 1
ATOM 6842 C C . ASP A 1 865 ? 21.412 -33.963 56.499 1.00 35.66 865 ASP A C 1
ATOM 6844 O O . ASP A 1 865 ? 21.063 -34.472 57.562 1.00 35.66 865 ASP A O 1
ATOM 6848 N N . SER A 1 866 ? 21.028 -34.53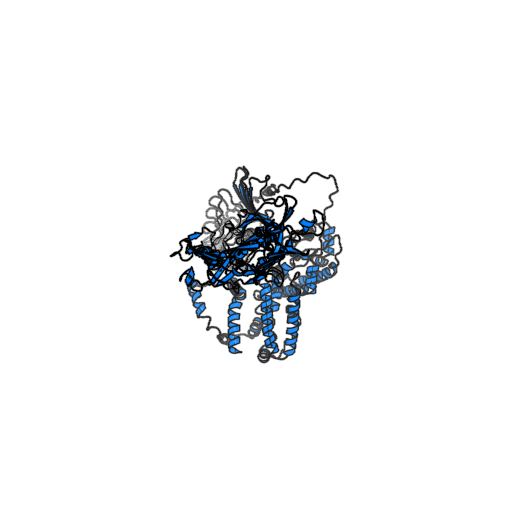1 55.350 1.00 32.66 866 SER A N 1
ATOM 6849 C CA . SER A 1 866 ? 20.379 -35.860 55.344 1.00 32.66 866 SER A CA 1
ATOM 6850 C C . SER A 1 866 ? 20.717 -36.688 54.103 1.00 32.66 866 SER A C 1
ATOM 6852 O O . SER A 1 866 ? 20.536 -36.202 52.988 1.00 32.66 866 SER A O 1
ATOM 6854 N N . ASP A 1 867 ? 21.107 -37.952 54.304 1.00 30.97 867 ASP A N 1
ATOM 6855 C CA . ASP A 1 867 ? 21.402 -38.963 53.265 1.00 30.97 867 ASP A CA 1
ATOM 6856 C C . ASP A 1 867 ? 20.161 -39.475 52.494 1.00 30.97 867 ASP A C 1
ATOM 6858 O O . ASP A 1 867 ? 20.258 -40.393 51.676 1.00 30.97 867 ASP A O 1
ATOM 6862 N N . ASP A 1 868 ? 18.987 -38.872 52.694 1.00 27.98 868 ASP A N 1
ATOM 6863 C CA . ASP A 1 868 ? 17.776 -39.232 51.957 1.00 27.98 868 ASP A CA 1
ATOM 6864 C C . ASP A 1 868 ? 17.817 -38.683 50.522 1.00 27.98 868 ASP A C 1
ATOM 6866 O O . ASP A 1 868 ? 17.395 -37.563 50.212 1.00 27.98 868 ASP A O 1
ATOM 6870 N N . LEU A 1 869 ? 18.301 -39.524 49.609 1.00 30.02 869 LEU A N 1
ATOM 6871 C CA . LEU A 1 869 ? 18.051 -39.399 48.178 1.00 30.02 869 LEU A CA 1
ATOM 6872 C C . LEU A 1 869 ? 16.543 -39.526 47.929 1.00 30.02 869 LEU A C 1
ATOM 6874 O O . LEU A 1 869 ? 15.999 -40.629 47.919 1.00 30.02 869 LEU A O 1
ATOM 6878 N N . ILE A 1 870 ? 15.858 -38.406 47.678 1.00 32.41 870 ILE A N 1
ATOM 6879 C CA . ILE A 1 870 ? 14.488 -38.443 47.151 1.00 32.41 870 ILE A CA 1
ATOM 6880 C C . ILE A 1 870 ? 14.564 -39.065 45.746 1.00 32.41 870 ILE A C 1
ATOM 6882 O O . ILE A 1 870 ? 15.198 -38.476 44.860 1.00 32.41 870 ILE A O 1
ATOM 6886 N N . PRO A 1 871 ? 13.950 -40.238 45.503 1.00 28.45 871 PRO A N 1
ATOM 6887 C CA . PRO A 1 871 ? 13.958 -40.847 44.188 1.00 28.45 871 PRO A CA 1
ATOM 6888 C C . PRO A 1 871 ? 13.186 -39.962 43.217 1.00 28.45 871 PRO A C 1
ATOM 6890 O O . PRO A 1 871 ? 12.144 -39.394 43.547 1.00 28.45 871 PRO A O 1
ATOM 6893 N N . PHE A 1 872 ? 13.700 -39.890 41.998 1.00 30.92 872 PHE A N 1
ATOM 6894 C CA . PHE A 1 872 ? 13.047 -39.298 40.842 1.00 30.92 872 PHE A CA 1
ATOM 6895 C C . PHE A 1 872 ? 11.623 -39.875 40.699 1.00 30.92 872 PHE A C 1
ATOM 6897 O O . PHE A 1 872 ? 11.469 -41.027 40.291 1.00 30.92 872 PHE A O 1
ATOM 6904 N N . SER A 1 873 ? 10.576 -39.132 41.084 1.00 32.53 873 SER A N 1
ATOM 6905 C CA . SER A 1 873 ? 9.206 -39.623 40.905 1.00 32.53 873 SER A CA 1
ATOM 6906 C C . SER A 1 873 ? 8.783 -39.391 39.457 1.00 32.53 873 SER A C 1
ATOM 6908 O O . SER A 1 873 ? 8.842 -38.279 38.934 1.00 32.53 873 SER A O 1
ATOM 6910 N N . LEU A 1 874 ? 8.362 -40.469 38.793 1.00 28.73 874 LEU A N 1
ATOM 6911 C CA . LEU A 1 874 ? 7.840 -40.433 37.427 1.00 28.73 874 LEU A CA 1
ATOM 6912 C C . LEU A 1 874 ? 6.693 -39.406 37.285 1.00 28.73 874 LEU A C 1
ATOM 6914 O O . LEU A 1 874 ? 6.534 -38.811 36.227 1.00 28.73 874 LEU A O 1
ATOM 6918 N N . ASP A 1 875 ? 5.956 -39.137 38.368 1.00 33.06 875 ASP A N 1
ATOM 6919 C CA . ASP A 1 875 ? 4.834 -38.194 38.449 1.00 33.06 875 ASP A CA 1
ATOM 6920 C C . ASP A 1 875 ? 5.214 -36.723 38.192 1.00 33.06 875 ASP A C 1
ATOM 6922 O O . ASP A 1 875 ? 4.433 -35.993 37.579 1.00 33.06 875 ASP A O 1
ATOM 6926 N N . SER A 1 876 ? 6.399 -36.264 38.621 1.00 35.94 876 SER A N 1
ATOM 6927 C CA . SER A 1 876 ? 6.841 -34.878 38.380 1.00 35.94 876 SER A CA 1
ATOM 6928 C C . SER A 1 876 ? 7.352 -34.677 36.950 1.00 35.94 876 SER A C 1
ATOM 6930 O O . SER A 1 876 ? 7.168 -33.608 36.366 1.00 35.94 876 SER A O 1
ATOM 6932 N N . MET A 1 877 ? 7.916 -35.729 36.346 1.00 29.98 877 MET A N 1
ATOM 6933 C CA . MET A 1 877 ? 8.314 -35.731 34.938 1.00 29.98 877 MET A CA 1
ATOM 6934 C C . MET A 1 877 ? 7.115 -35.919 34.000 1.00 29.98 877 MET A C 1
ATOM 6936 O O . MET A 1 877 ? 7.121 -35.369 32.901 1.00 29.98 877 MET A O 1
ATOM 6940 N N . ILE A 1 878 ? 6.067 -36.638 34.424 1.00 33.81 878 ILE A N 1
ATOM 6941 C CA . ILE A 1 878 ? 4.792 -36.698 33.696 1.00 33.81 878 ILE A CA 1
ATOM 6942 C C . ILE A 1 878 ? 4.200 -35.291 33.608 1.00 33.81 878 ILE A C 1
ATOM 6944 O O . ILE A 1 878 ? 3.865 -34.893 32.511 1.00 33.81 878 ILE A O 1
ATOM 6948 N N . LEU A 1 879 ? 4.232 -34.469 34.664 1.00 35.00 879 LEU A N 1
ATOM 6949 C CA . LEU A 1 879 ? 3.820 -33.054 34.582 1.00 35.00 879 LEU A CA 1
ATOM 6950 C C . LEU A 1 879 ? 4.669 -32.211 33.605 1.00 35.00 879 LEU A C 1
ATOM 6952 O O . LEU A 1 879 ? 4.113 -31.402 32.862 1.00 35.00 879 LEU A O 1
ATOM 6956 N N . ALA A 1 880 ? 5.987 -32.438 33.539 1.00 36.62 880 ALA A N 1
ATOM 6957 C CA . ALA A 1 880 ? 6.886 -31.780 32.577 1.00 36.62 880 ALA A CA 1
ATOM 6958 C C . ALA A 1 880 ? 6.721 -32.273 31.120 1.00 36.62 880 ALA A C 1
ATOM 6960 O O . ALA A 1 880 ? 6.921 -31.510 30.174 1.00 36.62 880 ALA A O 1
ATOM 6961 N N . SER A 1 881 ? 6.323 -33.533 30.920 1.00 31.66 881 SER A N 1
ATOM 6962 C CA . SER A 1 881 ? 6.137 -34.150 29.596 1.00 31.66 881 SER A CA 1
ATOM 6963 C C . SER A 1 881 ? 4.701 -34.057 29.076 1.00 31.66 881 SER A C 1
ATOM 6965 O O . SER A 1 881 ? 4.504 -33.934 27.873 1.00 31.66 881 SER A O 1
ATOM 6967 N N . THR A 1 882 ? 3.694 -33.980 29.945 1.00 34.06 882 THR A N 1
ATOM 6968 C CA . THR A 1 882 ? 2.303 -33.743 29.538 1.00 34.06 882 THR A CA 1
ATOM 6969 C C . THR A 1 882 ? 2.078 -32.307 29.104 1.00 34.06 882 THR A C 1
ATOM 6971 O O . THR A 1 882 ? 1.153 -32.058 28.351 1.00 34.06 882 THR A O 1
ATOM 6974 N N . GLY A 1 883 ? 2.928 -31.359 29.511 1.00 34.69 883 GLY A N 1
ATOM 6975 C CA . GLY A 1 883 ? 2.829 -29.980 29.036 1.00 34.69 883 GLY A CA 1
ATOM 6976 C C . GLY A 1 883 ? 3.456 -29.697 27.671 1.00 34.69 883 GLY A C 1
ATOM 6977 O O . GLY A 1 883 ? 3.386 -28.568 27.191 1.00 34.69 883 GLY A O 1
ATOM 6978 N N . SER A 1 884 ? 4.085 -30.691 27.037 1.00 34.47 884 SER A N 1
ATOM 6979 C CA . SER A 1 884 ? 4.951 -30.470 25.872 1.00 34.47 884 SER A CA 1
ATOM 6980 C C . SER A 1 884 ? 4.433 -31.024 24.545 1.00 34.47 884 SER A C 1
ATOM 6982 O O . SER A 1 884 ? 5.168 -31.048 23.562 1.00 34.47 884 SER A O 1
ATOM 6984 N N . VAL A 1 885 ? 3.158 -31.399 24.450 1.00 31.80 885 VAL A N 1
ATOM 6985 C CA . VAL A 1 885 ? 2.585 -31.838 23.172 1.00 31.80 885 VAL A CA 1
ATOM 6986 C C . VAL A 1 885 ? 1.181 -31.279 23.014 1.00 31.80 885 VAL A C 1
ATOM 6988 O O . VAL A 1 885 ? 0.254 -31.985 23.342 1.00 31.80 885 VAL A O 1
ATOM 6991 N N . ILE A 1 886 ? 1.013 -30.039 22.527 1.00 33.06 886 ILE A N 1
ATOM 6992 C CA . ILE A 1 886 ? -0.095 -29.610 21.636 1.00 33.06 886 ILE A CA 1
ATOM 6993 C C . ILE A 1 886 ? 0.114 -28.153 21.188 1.00 33.06 886 ILE A C 1
ATOM 6995 O O . ILE A 1 886 ? 0.095 -27.212 21.976 1.00 33.06 886 ILE A O 1
ATOM 6999 N N . ALA A 1 887 ? 0.220 -27.983 19.872 1.00 26.19 887 ALA A N 1
ATOM 7000 C CA . ALA A 1 887 ? -0.445 -26.922 19.120 1.00 26.19 887 ALA A CA 1
ATOM 7001 C C . ALA A 1 887 ? -0.757 -27.510 17.730 1.00 26.19 887 ALA A C 1
ATOM 7003 O O . ALA A 1 887 ? 0.157 -27.926 17.014 1.00 26.19 887 ALA A O 1
ATOM 7004 N N . GLY A 1 888 ? -2.045 -27.648 17.406 1.00 24.48 888 GLY A N 1
ATOM 7005 C CA . GLY A 1 888 ? -2.539 -28.289 16.184 1.00 24.48 888 GLY A CA 1
ATOM 7006 C C . GLY A 1 888 ? -2.465 -27.400 14.934 1.00 24.48 888 GLY A C 1
ATOM 7007 O O . GLY A 1 888 ? -2.440 -26.182 15.050 1.00 24.48 888 GLY A O 1
ATOM 7008 N N . ALA A 1 889 ? -2.393 -28.073 13.774 1.00 25.84 889 ALA A N 1
ATOM 7009 C CA . ALA A 1 889 ? -2.741 -27.690 12.388 1.00 25.84 889 ALA A CA 1
ATOM 7010 C C . ALA A 1 889 ? -2.710 -26.186 12.011 1.00 25.84 889 ALA A C 1
ATOM 7012 O O . ALA A 1 889 ? -3.469 -25.397 12.540 1.00 25.84 889 ALA A O 1
ATOM 7013 N N . ASN A 1 890 ? -1.939 -25.673 11.048 1.00 29.89 890 ASN A N 1
ATOM 7014 C CA . ASN A 1 890 ? -1.283 -26.232 9.869 1.00 29.89 890 ASN A CA 1
ATOM 7015 C C . ASN A 1 890 ? 0.045 -25.473 9.607 1.00 29.89 890 ASN A C 1
ATOM 7017 O O . ASN A 1 890 ? 0.187 -24.301 9.937 1.00 29.89 890 ASN A O 1
ATOM 7021 N N . VAL A 1 891 ? 1.005 -26.145 8.959 1.00 35.78 891 VAL A N 1
ATOM 7022 C CA . VAL A 1 891 ? 2.273 -25.632 8.371 1.00 35.78 891 VAL A CA 1
ATOM 7023 C C . VAL A 1 891 ? 3.547 -25.574 9.258 1.00 35.78 891 VAL A C 1
ATOM 7025 O O . VAL A 1 891 ? 4.639 -25.627 8.696 1.00 35.78 891 VAL A O 1
ATOM 7028 N N . GLN A 1 892 ? 3.508 -25.622 10.602 1.00 38.41 892 GLN A N 1
ATOM 7029 C CA . GLN A 1 892 ? 4.757 -25.698 11.422 1.00 38.41 892 GLN A CA 1
ATOM 7030 C C . GLN A 1 892 ? 4.828 -26.774 12.534 1.00 38.41 892 GLN A C 1
ATOM 7032 O O . GLN A 1 892 ? 5.904 -26.993 13.099 1.00 38.41 892 GLN A O 1
ATOM 7037 N N . GLY A 1 893 ? 3.746 -27.511 12.814 1.00 38.09 893 GLY A N 1
ATOM 7038 C CA . GLY A 1 893 ? 3.640 -28.401 13.989 1.00 38.09 893 GLY A CA 1
ATOM 7039 C C . GLY A 1 893 ? 4.641 -29.569 14.075 1.00 38.09 893 GLY A C 1
ATOM 7040 O O . GLY A 1 893 ? 5.015 -29.978 15.172 1.00 38.09 893 GLY A O 1
ATOM 7041 N N . GLY A 1 894 ? 5.155 -30.074 12.948 1.00 39.50 894 GLY A N 1
ATOM 7042 C CA . GLY A 1 894 ? 6.092 -31.209 12.949 1.00 39.50 894 GLY A CA 1
ATOM 7043 C C . GLY A 1 894 ? 7.465 -30.903 13.564 1.00 39.50 894 GLY A C 1
ATOM 7044 O O . GLY A 1 894 ? 8.110 -31.797 14.105 1.00 39.50 894 GLY A O 1
ATOM 7045 N N . LYS A 1 895 ? 7.916 -29.641 13.520 1.00 44.22 895 LYS A N 1
ATOM 7046 C CA . LYS A 1 895 ? 9.234 -29.246 14.048 1.00 44.22 895 LYS A CA 1
ATOM 7047 C C . LYS A 1 895 ? 9.225 -29.045 15.563 1.00 44.22 895 LYS A C 1
ATOM 7049 O O . LYS A 1 895 ? 10.207 -29.391 16.211 1.00 44.22 895 LYS A O 1
ATOM 7054 N N . LEU A 1 896 ? 8.131 -28.523 16.122 1.00 46.41 896 LEU A N 1
ATOM 7055 C CA . LEU A 1 896 ? 8.030 -28.214 17.550 1.00 46.41 896 LEU A CA 1
ATOM 7056 C C . LEU A 1 896 ? 7.876 -29.483 18.396 1.00 46.41 896 LEU A C 1
ATOM 7058 O O . LEU A 1 896 ? 8.626 -29.673 19.346 1.00 46.41 896 LEU A O 1
ATOM 7062 N N . ASN A 1 897 ? 6.982 -30.393 17.995 1.00 45.09 897 ASN A N 1
ATOM 7063 C CA . ASN A 1 897 ? 6.789 -31.668 18.690 1.00 45.09 897 ASN A CA 1
ATOM 7064 C C . ASN A 1 897 ? 8.081 -32.509 18.694 1.00 45.09 897 ASN A C 1
ATOM 7066 O O . ASN A 1 897 ? 8.498 -33.034 19.724 1.00 45.09 897 ASN A O 1
ATOM 7070 N N . LYS A 1 898 ? 8.779 -32.550 17.549 1.00 51.25 898 LYS A N 1
ATOM 7071 C CA . LYS A 1 898 ? 10.090 -33.198 17.433 1.00 51.25 898 LYS A CA 1
ATOM 7072 C C . LYS A 1 898 ? 11.118 -32.559 18.375 1.00 51.25 898 LYS A C 1
ATOM 7074 O O . LYS A 1 898 ? 11.742 -33.261 19.153 1.00 51.25 898 LYS A O 1
ATOM 7079 N N . ARG A 1 899 ? 11.216 -31.226 18.391 1.00 57.50 899 ARG A N 1
ATOM 7080 C CA . ARG A 1 899 ? 12.152 -30.478 19.244 1.00 57.50 899 ARG A CA 1
ATOM 7081 C C . ARG A 1 899 ? 11.942 -30.716 20.745 1.00 57.50 899 ARG A C 1
ATOM 7083 O O . ARG A 1 899 ? 12.920 -30.796 21.483 1.00 57.50 899 ARG A O 1
ATOM 7090 N N . MET A 1 900 ? 10.692 -30.817 21.195 1.00 48.47 900 MET A N 1
ATOM 7091 C CA . MET A 1 900 ? 10.359 -31.066 22.604 1.00 48.47 900 MET A CA 1
ATOM 7092 C C . MET A 1 900 ? 10.675 -32.508 23.010 1.00 48.47 900 MET A C 1
ATOM 7094 O O . MET A 1 900 ? 11.253 -32.731 24.074 1.00 48.47 900 MET A O 1
ATOM 7098 N N . LYS A 1 901 ? 10.382 -33.473 22.129 1.00 50.12 901 LYS A N 1
ATOM 7099 C CA . LYS A 1 901 ? 10.745 -34.879 22.327 1.00 50.12 901 LYS A CA 1
ATOM 7100 C C . LYS A 1 901 ? 12.265 -35.078 22.362 1.00 50.12 901 LYS A C 1
ATOM 7102 O O . LYS A 1 901 ? 12.766 -35.709 23.288 1.00 50.12 901 LYS A O 1
ATOM 7107 N N . ASP A 1 902 ? 12.986 -34.447 21.436 1.00 56.81 902 ASP A N 1
ATOM 7108 C CA . ASP A 1 902 ? 14.451 -34.474 21.372 1.00 56.81 902 ASP A CA 1
ATOM 7109 C C . ASP A 1 902 ? 15.075 -33.883 22.655 1.00 56.81 902 ASP A C 1
ATOM 7111 O O . ASP A 1 902 ? 16.033 -34.430 23.195 1.00 56.81 902 ASP A O 1
ATOM 7115 N N . PHE A 1 903 ? 14.515 -32.789 23.193 1.00 56.84 903 PHE A N 1
ATOM 7116 C CA . PHE A 1 903 ? 14.998 -32.178 24.439 1.00 56.84 903 PHE A CA 1
ATOM 7117 C C . PHE A 1 903 ? 14.704 -33.036 25.683 1.00 56.84 903 PHE A C 1
ATOM 7119 O O . PHE A 1 903 ? 15.530 -33.096 26.598 1.00 56.84 903 PHE A O 1
ATOM 7126 N N . ALA A 1 904 ? 13.556 -33.719 25.728 1.00 47.25 904 ALA A N 1
ATOM 7127 C CA . ALA A 1 904 ? 13.211 -34.635 26.814 1.00 47.25 904 ALA A CA 1
ATOM 7128 C C . ALA A 1 904 ? 14.110 -35.884 26.820 1.00 47.25 904 ALA A C 1
ATOM 7130 O O . ALA A 1 904 ? 14.614 -36.269 27.876 1.00 47.25 904 ALA A O 1
ATOM 7131 N N . GLU A 1 905 ? 14.367 -36.478 25.649 1.00 53.03 905 GLU A N 1
ATOM 7132 C CA . GLU A 1 905 ? 15.304 -37.601 25.499 1.00 53.03 905 GLU A CA 1
ATOM 7133 C C . GLU A 1 905 ? 16.741 -37.182 25.848 1.00 53.03 905 GLU A C 1
ATOM 7135 O O . GLU A 1 905 ? 17.410 -37.874 26.615 1.00 53.03 905 GLU A O 1
ATOM 7140 N N . TYR A 1 906 ? 17.180 -36.000 25.403 1.00 60.84 906 TYR A N 1
ATOM 7141 C CA . TYR A 1 906 ? 18.473 -35.419 25.777 1.00 60.84 906 TYR A CA 1
ATOM 7142 C C . TYR A 1 906 ? 18.605 -35.178 27.290 1.00 60.84 906 TYR A C 1
ATOM 7144 O O . TYR A 1 906 ? 19.624 -35.500 27.895 1.00 60.84 906 TYR A O 1
ATOM 7152 N N . SER A 1 907 ? 17.557 -34.656 27.933 1.00 51.12 907 SER A N 1
ATOM 7153 C CA . SER A 1 907 ? 17.549 -34.435 29.385 1.00 51.12 907 SER A CA 1
ATOM 7154 C C . SER A 1 907 ? 17.637 -35.745 30.167 1.00 51.12 907 SER A C 1
ATOM 7156 O O . SER A 1 907 ? 18.276 -35.792 31.216 1.00 51.12 907 SER A O 1
ATOM 7158 N N . LYS A 1 908 ? 17.026 -36.816 29.647 1.00 51.53 908 LYS A N 1
ATOM 7159 C CA . LYS A 1 908 ? 17.090 -38.156 30.234 1.00 51.53 908 LYS A CA 1
ATOM 7160 C C . LYS A 1 908 ? 18.492 -38.765 30.123 1.00 51.53 908 LYS A C 1
ATOM 7162 O O . LYS A 1 908 ? 18.976 -39.324 31.100 1.00 51.53 908 LYS A O 1
ATOM 7167 N N . ASP A 1 909 ? 19.154 -38.605 28.980 1.00 60.44 909 ASP A N 1
ATOM 7168 C CA . ASP A 1 909 ? 20.537 -39.057 28.774 1.00 60.44 909 ASP A CA 1
ATOM 7169 C C . ASP A 1 909 ? 21.522 -38.341 29.722 1.00 60.44 909 ASP A C 1
ATOM 7171 O O . ASP A 1 909 ? 22.340 -38.977 30.389 1.00 60.44 909 ASP A O 1
ATOM 7175 N N . VAL A 1 910 ? 21.388 -37.019 29.882 1.00 59.25 910 VAL A N 1
ATOM 7176 C CA . VAL A 1 910 ? 22.235 -36.239 30.804 1.00 59.25 910 VAL A CA 1
ATOM 7177 C C . VAL A 1 910 ? 21.956 -36.585 32.272 1.00 59.25 910 VAL A C 1
ATOM 7179 O O . VAL A 1 910 ? 22.886 -36.676 33.075 1.00 59.25 910 VAL A O 1
ATOM 7182 N N . ALA A 1 911 ? 20.696 -36.822 32.638 1.00 51.16 911 ALA A N 1
ATOM 7183 C CA . ALA A 1 911 ? 20.310 -37.270 33.978 1.00 51.16 911 ALA A CA 1
ATOM 7184 C C . ALA A 1 911 ? 20.969 -38.598 34.372 1.00 51.16 911 ALA A C 1
ATOM 7186 O O . ALA A 1 911 ? 21.339 -38.811 35.526 1.00 51.16 911 ALA A O 1
ATOM 7187 N N . GLU A 1 912 ? 21.110 -39.506 33.409 1.00 60.03 912 GLU A N 1
ATOM 7188 C CA . GLU A 1 912 ? 21.695 -40.823 33.630 1.00 60.03 912 GLU A CA 1
ATOM 7189 C C . GLU A 1 912 ? 23.226 -40.741 33.747 1.00 60.03 912 GLU A C 1
ATOM 7191 O O . GLU A 1 912 ? 23.809 -41.391 34.615 1.00 60.03 912 GLU A O 1
ATOM 7196 N N . LYS A 1 913 ? 23.865 -39.853 32.971 1.00 61.16 913 LYS A N 1
ATOM 7197 C CA . LYS A 1 913 ? 25.314 -39.566 33.021 1.00 61.16 913 LYS A CA 1
ATOM 7198 C C . LYS A 1 913 ? 25.757 -38.778 34.250 1.00 61.16 913 LYS A C 1
ATOM 7200 O O . LYS A 1 913 ? 26.908 -38.877 34.668 1.00 61.16 913 LYS A O 1
ATOM 7205 N N . THR A 1 914 ? 24.858 -37.993 34.836 1.00 59.41 914 THR A N 1
ATOM 7206 C CA . THR A 1 914 ? 25.152 -37.154 36.009 1.00 59.41 914 THR A CA 1
ATOM 7207 C C . THR A 1 914 ? 24.681 -37.773 37.328 1.00 59.41 914 THR A C 1
ATOM 7209 O O . THR A 1 914 ? 24.840 -37.189 38.404 1.00 59.41 914 THR A O 1
ATOM 7212 N N . LYS A 1 915 ? 24.144 -38.995 37.259 1.00 53.56 915 LYS A N 1
ATOM 7213 C CA . LYS A 1 915 ? 23.603 -39.751 38.386 1.00 53.56 915 LYS A CA 1
ATOM 7214 C C . LYS A 1 915 ? 24.663 -39.976 39.471 1.00 53.56 915 LYS A C 1
ATOM 7216 O O . LYS A 1 915 ? 25.713 -40.558 39.221 1.00 53.56 915 LYS A O 1
ATOM 7221 N N . GLY A 1 916 ? 24.362 -39.537 40.695 1.00 51.19 916 GLY A N 1
ATOM 7222 C CA . GLY A 1 916 ? 25.248 -39.665 41.862 1.00 51.19 916 GLY A CA 1
ATOM 7223 C C . GLY A 1 916 ? 26.157 -38.458 42.124 1.00 51.19 916 GLY A C 1
ATOM 7224 O O . GLY A 1 916 ? 26.841 -38.431 43.145 1.00 51.19 916 GLY A O 1
ATOM 7225 N N . LEU A 1 917 ? 26.149 -37.440 41.257 1.00 51.97 917 LEU A N 1
ATOM 7226 C CA . LEU A 1 917 ? 26.869 -36.185 41.485 1.00 51.97 917 LEU A CA 1
ATOM 7227 C C . LEU A 1 917 ? 26.013 -35.212 42.308 1.00 51.97 917 LEU A C 1
ATOM 7229 O O . LEU A 1 917 ? 24.824 -35.044 42.047 1.00 51.97 917 LEU A O 1
ATOM 7233 N N . SER A 1 918 ? 26.619 -34.520 43.275 1.00 48.56 918 SER A N 1
ATOM 7234 C CA . SER A 1 918 ? 25.935 -33.511 44.091 1.00 48.56 918 SER A CA 1
ATOM 7235 C C . SER A 1 918 ? 26.613 -32.138 44.006 1.00 48.56 918 SER A C 1
ATOM 7237 O O . SER A 1 918 ? 27.826 -32.014 43.804 1.00 48.56 918 SER A O 1
ATOM 7239 N N . LYS A 1 919 ? 25.803 -31.080 44.143 1.00 52.41 919 LYS A N 1
ATOM 7240 C CA . LYS A 1 919 ? 26.220 -29.672 44.285 1.00 52.41 919 LYS A CA 1
ATOM 7241 C C . LYS A 1 919 ? 27.285 -29.228 43.266 1.00 52.41 919 LYS A C 1
ATOM 7243 O O . LYS A 1 919 ? 26.994 -29.053 42.083 1.00 52.41 919 LYS A O 1
ATOM 7248 N N . GLN A 1 920 ? 28.509 -28.986 43.728 1.00 47.41 920 GLN A N 1
ATOM 7249 C CA . GLN A 1 920 ? 29.576 -28.358 42.951 1.00 47.41 920 GLN A CA 1
ATOM 7250 C C . GLN A 1 920 ? 30.121 -29.299 41.869 1.00 47.41 920 GLN A C 1
ATOM 7252 O O . GLN A 1 920 ? 30.405 -28.829 40.773 1.00 47.41 920 GLN A O 1
ATOM 7257 N N . ALA A 1 921 ? 30.163 -30.612 42.141 1.00 49.78 921 ALA A N 1
ATOM 7258 C CA . ALA A 1 921 ? 30.589 -31.645 41.192 1.00 49.78 921 ALA A CA 1
ATOM 7259 C C . ALA A 1 921 ? 29.579 -31.849 40.049 1.00 49.78 921 ALA A C 1
ATOM 7261 O O . ALA A 1 921 ? 29.967 -32.088 38.909 1.00 49.78 921 ALA A O 1
ATOM 7262 N N . LEU A 1 922 ? 28.281 -31.693 40.336 1.00 54.03 922 LEU A N 1
ATOM 7263 C CA . LEU A 1 922 ? 27.237 -31.685 39.310 1.00 54.03 922 LEU A CA 1
ATOM 7264 C C . LEU A 1 922 ? 27.325 -30.410 38.455 1.00 54.03 922 LEU A C 1
ATOM 7266 O O . LEU A 1 922 ? 27.306 -30.477 37.231 1.00 54.03 922 LEU A O 1
ATOM 7270 N N . ARG A 1 923 ? 27.497 -29.234 39.079 1.00 50.16 923 ARG A N 1
ATOM 7271 C CA . ARG A 1 923 ? 27.604 -27.950 38.357 1.00 50.16 923 ARG A CA 1
ATOM 7272 C C . ARG A 1 923 ? 28.876 -27.816 37.513 1.00 50.16 923 ARG A C 1
ATOM 7274 O O . ARG A 1 923 ? 28.849 -27.080 36.523 1.00 50.16 923 ARG A O 1
ATOM 7281 N N . SER A 1 924 ? 29.962 -28.493 37.884 1.00 57.84 924 SER A N 1
ATOM 7282 C CA . SER A 1 924 ? 31.218 -28.500 37.130 1.00 57.84 924 SER A CA 1
ATOM 7283 C C . SER A 1 924 ? 31.266 -29.549 36.010 1.00 57.84 924 SER A C 1
ATOM 7285 O O . SER A 1 924 ? 32.098 -29.399 35.117 1.00 57.84 924 SER A O 1
ATOM 7287 N N . ASN A 1 925 ? 30.369 -30.545 36.015 1.00 72.50 925 ASN A N 1
ATOM 7288 C CA . ASN A 1 925 ? 30.277 -31.594 34.997 1.00 72.50 925 ASN A CA 1
ATOM 7289 C C . ASN A 1 925 ? 29.925 -31.020 33.607 1.00 72.50 925 ASN A C 1
ATOM 7291 O O . ASN A 1 925 ? 28.995 -30.223 33.468 1.00 72.50 925 ASN A O 1
ATOM 7295 N N . GLU A 1 926 ? 30.683 -31.429 32.587 1.00 68.00 926 GLU A N 1
ATOM 7296 C CA . GLU A 1 926 ? 30.553 -30.979 31.191 1.00 68.00 926 GLU A CA 1
ATOM 7297 C C . GLU A 1 926 ? 29.148 -31.221 30.617 1.00 68.00 926 GLU A C 1
ATOM 7299 O O . GLU A 1 926 ? 28.520 -30.280 30.125 1.00 68.00 926 GLU A O 1
ATOM 7304 N N . ASP A 1 927 ? 28.604 -32.433 30.764 1.00 66.00 927 ASP A N 1
ATOM 7305 C CA . ASP A 1 927 ? 27.279 -32.794 30.240 1.00 66.00 927 ASP A CA 1
ATOM 7306 C C . ASP A 1 927 ? 26.171 -31.981 30.928 1.00 66.00 927 ASP A C 1
ATOM 7308 O O . ASP A 1 927 ? 25.264 -31.456 30.277 1.00 66.00 927 ASP A O 1
ATOM 7312 N N . TYR A 1 928 ? 26.284 -31.770 32.245 1.00 61.12 928 TYR A N 1
ATOM 7313 C CA . TYR A 1 928 ? 25.341 -30.936 32.994 1.00 61.12 928 TYR A CA 1
ATOM 7314 C C . TYR A 1 928 ? 25.440 -29.446 32.620 1.00 61.12 928 TYR A C 1
ATOM 7316 O O . TYR A 1 928 ? 24.428 -28.740 32.559 1.00 61.12 928 TYR A O 1
ATOM 7324 N N . LYS A 1 929 ? 26.646 -28.929 32.336 1.00 63.50 929 LYS A N 1
ATOM 7325 C CA . LYS A 1 929 ? 26.847 -27.555 31.836 1.00 63.50 929 LYS A CA 1
ATOM 7326 C C . LYS A 1 929 ? 26.213 -27.364 30.459 1.00 63.50 929 LYS A C 1
ATOM 7328 O O . LYS A 1 929 ? 25.513 -26.369 30.250 1.00 63.50 929 LYS A O 1
ATOM 7333 N N . GLN A 1 930 ? 26.423 -28.305 29.539 1.00 67.94 930 GLN A N 1
ATOM 7334 C CA . GLN A 1 930 ? 25.819 -28.259 28.206 1.00 67.94 930 GLN A CA 1
ATOM 7335 C C . GLN A 1 930 ? 24.296 -28.365 28.279 1.00 67.94 930 GLN A C 1
ATOM 7337 O O . GLN A 1 930 ? 23.584 -27.606 27.618 1.00 67.94 930 GLN A O 1
ATOM 7342 N N . TRP A 1 931 ? 23.778 -29.228 29.151 1.00 74.19 931 TRP A N 1
ATOM 7343 C CA . TRP A 1 931 ? 22.348 -29.332 29.396 1.00 74.19 931 TRP A CA 1
ATOM 7344 C C . TRP A 1 931 ? 21.731 -28.042 29.938 1.00 74.19 931 TRP A C 1
ATOM 7346 O O . TRP A 1 931 ? 20.704 -27.607 29.424 1.00 74.19 931 TRP A O 1
ATOM 7356 N N . ARG A 1 932 ? 22.377 -27.348 30.887 1.00 63.97 932 ARG A N 1
ATOM 7357 C CA . ARG A 1 932 ? 21.893 -26.047 31.393 1.00 63.97 932 ARG A CA 1
ATOM 7358 C C . ARG A 1 932 ? 21.841 -24.966 30.305 1.00 63.97 932 ARG A C 1
ATOM 7360 O O . ARG A 1 932 ? 20.887 -24.178 30.267 1.00 63.97 932 ARG A O 1
ATOM 7367 N N . LYS A 1 933 ? 22.828 -24.936 29.399 1.00 61.66 933 LYS A N 1
ATOM 7368 C CA . LYS A 1 933 ? 22.829 -24.031 28.232 1.00 61.66 933 LYS A CA 1
ATOM 7369 C C . LYS A 1 933 ? 21.659 -24.346 27.293 1.00 61.66 933 LYS A C 1
ATOM 7371 O O . LYS A 1 933 ? 20.927 -23.437 26.895 1.00 61.66 933 LYS A O 1
ATOM 7376 N N . GLU A 1 934 ? 21.433 -25.624 27.004 1.00 62.44 934 GLU A N 1
ATOM 7377 C CA . GLU A 1 934 ? 20.359 -26.068 26.114 1.00 62.44 934 GLU A CA 1
ATOM 7378 C C . GLU A 1 934 ? 18.961 -25.885 26.734 1.00 62.44 934 GLU A C 1
ATOM 7380 O O . GLU A 1 934 ? 18.051 -25.414 26.054 1.00 62.44 934 GLU A O 1
ATOM 7385 N N . ARG A 1 935 ? 18.805 -26.111 28.047 1.00 55.16 935 ARG A N 1
ATOM 7386 C CA . ARG A 1 935 ? 17.593 -25.796 28.826 1.00 55.16 935 ARG A CA 1
ATOM 7387 C C . ARG A 1 935 ? 17.216 -24.323 28.708 1.00 55.16 935 ARG A C 1
ATOM 7389 O O . ARG A 1 935 ? 16.059 -23.992 28.464 1.00 55.16 935 ARG A O 1
ATOM 7396 N N . THR A 1 936 ? 18.197 -23.431 28.835 1.00 50.91 936 THR A N 1
ATOM 7397 C CA . THR A 1 936 ? 17.988 -21.978 28.737 1.00 50.91 936 THR A CA 1
ATOM 7398 C C . THR A 1 936 ? 17.586 -21.558 27.320 1.00 50.91 936 THR A C 1
ATOM 7400 O O . THR A 1 936 ? 16.745 -20.673 27.138 1.00 50.91 936 THR A O 1
ATOM 7403 N N . ARG A 1 937 ? 18.160 -22.199 26.293 1.00 57.50 937 ARG A N 1
ATOM 7404 C CA . ARG A 1 937 ? 17.785 -21.986 24.888 1.00 57.50 937 ARG A CA 1
ATOM 7405 C C . ARG A 1 937 ? 16.353 -22.457 24.624 1.00 57.50 937 ARG A C 1
ATOM 7407 O O . ARG A 1 937 ? 15.556 -21.681 24.100 1.00 57.50 937 ARG A O 1
ATOM 7414 N N . PHE A 1 938 ? 16.013 -23.662 25.073 1.00 56.44 938 PHE A N 1
ATOM 7415 C CA . PHE A 1 938 ? 14.670 -24.228 24.981 1.00 56.44 938 PHE A CA 1
ATOM 7416 C C . PHE A 1 938 ? 13.620 -23.348 25.689 1.00 56.44 938 PHE A C 1
ATOM 7418 O O . PHE A 1 938 ? 12.589 -23.019 25.106 1.00 56.44 938 PHE A O 1
ATOM 7425 N N . GLN A 1 939 ? 13.911 -22.848 26.897 1.00 49.44 939 GLN A N 1
ATOM 7426 C CA . GLN A 1 939 ? 13.030 -21.916 27.618 1.00 49.44 939 GLN A CA 1
ATOM 7427 C C . GLN A 1 939 ? 12.800 -20.598 26.858 1.00 49.44 939 GLN A C 1
ATOM 7429 O O . GLN A 1 939 ? 11.675 -20.096 26.815 1.00 49.44 939 GLN A O 1
ATOM 7434 N N . LYS A 1 940 ? 13.834 -20.033 26.218 1.00 53.50 940 LYS A N 1
ATOM 7435 C CA . LYS A 1 940 ? 13.697 -18.822 25.384 1.00 53.50 940 LYS A CA 1
ATOM 7436 C C . LYS A 1 940 ? 12.866 -19.077 24.122 1.00 53.50 940 LYS A C 1
ATOM 7438 O O . LYS A 1 940 ? 12.093 -18.201 23.729 1.00 53.50 940 LYS A O 1
ATOM 7443 N N . GLU A 1 941 ? 13.012 -20.248 23.502 1.00 55.16 941 GLU A N 1
ATOM 7444 C CA . GLU A 1 941 ? 12.202 -20.683 22.353 1.00 55.16 941 GLU A CA 1
ATOM 7445 C C . GLU A 1 941 ? 10.716 -20.794 22.742 1.00 55.16 941 GLU A C 1
ATOM 7447 O O . GLU A 1 941 ? 9.862 -20.202 22.077 1.00 55.16 941 GLU A O 1
ATOM 7452 N N . MET A 1 942 ? 10.412 -21.429 23.878 1.00 48.72 942 MET A N 1
ATOM 7453 C CA . MET A 1 942 ? 9.042 -21.578 24.385 1.00 48.72 942 MET A CA 1
ATOM 7454 C C . MET A 1 942 ? 8.411 -20.250 24.831 1.00 48.72 942 MET A C 1
ATOM 7456 O O . MET A 1 942 ? 7.253 -19.976 24.512 1.00 48.72 942 MET A O 1
ATOM 7460 N N . LYS A 1 943 ? 9.175 -19.365 25.489 1.00 48.44 943 LYS A N 1
ATOM 7461 C CA . LYS A 1 943 ? 8.697 -18.034 25.912 1.00 48.44 943 LYS A CA 1
ATOM 7462 C C . LYS A 1 943 ? 8.333 -17.141 24.718 1.00 48.44 943 LYS A C 1
ATOM 7464 O O . LYS A 1 943 ? 7.365 -16.390 24.791 1.00 48.44 943 LYS A O 1
ATOM 7469 N N . LYS A 1 944 ? 9.062 -17.238 23.598 1.00 49.62 944 LYS A N 1
ATOM 7470 C CA . LYS A 1 944 ? 8.726 -16.522 22.350 1.00 49.62 944 LYS A CA 1
ATOM 7471 C C . LYS A 1 944 ? 7.427 -17.016 21.708 1.00 49.62 944 LYS A C 1
ATOM 7473 O O . LYS A 1 944 ? 6.681 -16.202 21.172 1.00 49.62 944 LYS A O 1
ATOM 7478 N N . LEU A 1 945 ? 7.157 -18.319 21.771 1.00 46.09 945 LEU A N 1
ATOM 7479 C CA . LEU A 1 945 ? 5.917 -18.920 21.267 1.00 46.09 945 LEU A CA 1
ATOM 7480 C C . LEU A 1 945 ? 4.687 -18.494 22.085 1.00 46.09 945 LEU A C 1
ATOM 7482 O O . LEU A 1 945 ? 3.623 -18.263 21.512 1.00 46.09 945 LEU A O 1
ATOM 7486 N N . LEU A 1 946 ? 4.844 -18.344 23.404 1.00 40.59 946 LEU A N 1
ATOM 7487 C CA . LEU A 1 946 ? 3.757 -17.989 24.324 1.00 40.59 946 LEU A CA 1
ATOM 7488 C C . LEU A 1 946 ? 3.479 -16.471 24.402 1.00 40.59 946 LEU A C 1
ATOM 7490 O O . LEU A 1 946 ? 2.335 -16.087 24.615 1.00 40.59 946 LEU A O 1
ATOM 7494 N N . ASN A 1 947 ? 4.469 -15.602 24.147 1.00 40.53 947 ASN A N 1
ATOM 7495 C CA . ASN A 1 947 ? 4.349 -14.137 24.294 1.00 40.53 947 ASN A CA 1
ATOM 7496 C C . ASN A 1 947 ? 4.044 -13.349 22.997 1.00 40.53 947 ASN A C 1
ATOM 7498 O O . ASN A 1 947 ? 4.372 -12.165 22.903 1.00 40.53 947 ASN A O 1
ATOM 7502 N N . SER A 1 948 ? 3.409 -13.951 21.987 1.00 35.72 948 SER A N 1
ATOM 7503 C CA . SER A 1 948 ? 2.865 -13.160 20.866 1.00 35.72 948 SER A CA 1
ATOM 7504 C C . SER A 1 948 ? 1.575 -12.445 21.310 1.00 35.72 948 SER A C 1
ATOM 7506 O O . SER A 1 948 ? 0.649 -13.123 21.760 1.00 35.72 948 SER A O 1
ATOM 7508 N N . PRO A 1 949 ? 1.481 -11.104 21.215 1.00 28.23 949 PRO A N 1
ATOM 7509 C CA . PRO A 1 949 ? 0.319 -10.363 21.695 1.00 28.23 949 PRO A CA 1
ATOM 7510 C C . PRO A 1 949 ? -0.926 -10.750 20.884 1.00 28.23 949 PRO A C 1
ATOM 7512 O O . PRO A 1 949 ? -0.924 -10.637 19.661 1.00 28.23 949 PRO A O 1
ATOM 7515 N N . GLY A 1 950 ? -1.975 -11.209 21.575 1.00 36.59 950 GLY A N 1
ATOM 7516 C CA . GLY A 1 950 ? -3.275 -11.545 20.978 1.00 36.59 950 GLY A CA 1
ATOM 7517 C C . GLY A 1 950 ? -3.651 -13.031 20.946 1.00 36.59 950 GLY A C 1
ATOM 7518 O O . GLY A 1 950 ? -4.715 -13.353 20.431 1.00 36.59 950 GLY A O 1
ATOM 7519 N N . ASN A 1 951 ? -2.846 -13.943 21.500 1.00 36.16 951 ASN A N 1
ATOM 7520 C CA . ASN A 1 951 ? -3.258 -15.346 21.594 1.00 36.16 951 ASN A CA 1
ATOM 7521 C C . ASN A 1 951 ? -4.147 -15.600 22.831 1.00 36.16 951 ASN A C 1
ATOM 7523 O O . ASN A 1 951 ? -3.723 -15.277 23.941 1.00 36.16 951 ASN A O 1
ATOM 7527 N N . PRO A 1 952 ? -5.349 -16.187 22.673 1.00 36.44 952 PRO A N 1
ATOM 7528 C CA . PRO A 1 952 ? -6.182 -16.604 23.800 1.00 36.44 952 PRO A CA 1
ATOM 7529 C C . PRO A 1 952 ? -5.567 -17.816 24.538 1.00 36.44 952 PRO A C 1
ATOM 7531 O O . PRO A 1 952 ? -4.609 -18.412 24.034 1.00 36.44 952 PRO A O 1
ATOM 7534 N N . SER A 1 953 ? -6.092 -18.152 25.732 1.00 41.47 953 SER A N 1
ATOM 7535 C CA . SER A 1 953 ? -5.662 -19.293 26.571 1.00 41.47 953 SER A CA 1
ATOM 7536 C C . SER A 1 953 ? -5.460 -20.575 25.750 1.00 41.47 953 SER A C 1
ATOM 7538 O O . SER A 1 953 ? -6.094 -20.764 24.709 1.00 41.47 953 SER A O 1
ATOM 7540 N N . PHE A 1 954 ? -4.569 -21.471 26.193 1.00 47.38 954 PHE A N 1
ATOM 7541 C CA . PHE A 1 954 ? -4.280 -22.736 25.494 1.00 47.38 954 PHE A CA 1
ATOM 7542 C C . PHE A 1 954 ? -5.568 -23.522 25.199 1.00 47.38 954 PHE A C 1
ATOM 7544 O O . PHE A 1 954 ? -5.769 -24.022 24.092 1.00 47.38 954 PHE A O 1
ATOM 7551 N N . ILE A 1 955 ? -6.478 -23.516 26.170 1.00 44.69 955 ILE A N 1
ATOM 7552 C CA . ILE A 1 955 ? -7.799 -24.130 26.107 1.00 44.69 955 ILE A CA 1
ATOM 7553 C C . ILE A 1 955 ? -8.697 -23.489 25.025 1.00 44.69 955 ILE A C 1
ATOM 7555 O O . ILE A 1 955 ? -9.373 -24.201 24.281 1.00 44.69 955 ILE A O 1
ATOM 7559 N N . LYS A 1 956 ? -8.638 -22.166 24.823 1.00 47.00 956 LYS A N 1
ATOM 7560 C CA . LYS A 1 956 ? -9.385 -21.471 23.754 1.00 47.00 956 LYS A CA 1
ATOM 7561 C C . LYS A 1 956 ? -8.910 -21.807 22.338 1.00 47.00 956 LYS A C 1
ATOM 7563 O O . LYS A 1 956 ? -9.692 -21.665 21.407 1.00 47.00 956 LYS A O 1
ATOM 7568 N N . LYS A 1 957 ? -7.671 -22.277 22.152 1.00 48.22 957 LYS A N 1
ATOM 7569 C CA . LYS A 1 957 ? -7.159 -22.715 20.834 1.00 48.22 957 LYS A CA 1
ATOM 7570 C C . LYS A 1 957 ? -7.618 -24.118 20.423 1.00 48.22 957 LYS A C 1
ATOM 7572 O O . LYS A 1 957 ? -7.428 -24.495 19.273 1.00 48.22 957 LYS A O 1
ATOM 7577 N N . LEU A 1 958 ? -8.188 -24.887 21.354 1.00 46.03 958 LEU A N 1
ATOM 7578 C CA . LEU A 1 958 ? -8.823 -26.182 21.086 1.00 46.03 958 LEU A CA 1
ATOM 7579 C C . LEU A 1 958 ? -10.313 -26.040 20.734 1.00 46.03 958 LEU A C 1
ATOM 7581 O O . LEU A 1 958 ? -10.950 -27.033 20.380 1.00 46.03 958 LEU A O 1
ATOM 7585 N N . GLN A 1 959 ? -10.875 -24.829 20.835 1.00 53.19 959 GLN A N 1
ATOM 7586 C CA . GLN A 1 959 ? -12.233 -24.559 20.376 1.00 53.19 959 GLN A CA 1
ATOM 7587 C C . GLN A 1 959 ? -12.271 -24.619 18.843 1.00 53.19 959 GLN A C 1
ATOM 7589 O O . GLN A 1 959 ? -11.389 -24.048 18.197 1.00 53.19 959 GLN A O 1
ATOM 7594 N N . PRO A 1 960 ? -13.266 -25.282 18.234 1.00 51.91 960 PRO A N 1
ATOM 7595 C CA . PRO A 1 960 ? -13.366 -25.305 16.784 1.00 51.91 960 PRO A CA 1
ATOM 7596 C C . PRO A 1 960 ? -13.650 -23.887 16.254 1.00 51.91 960 PRO A C 1
ATOM 7598 O O . PRO A 1 960 ? -14.459 -23.148 16.822 1.00 51.91 960 PRO A O 1
ATOM 7601 N N . GLU A 1 961 ? -12.979 -23.491 15.168 1.00 41.84 961 GLU A N 1
ATOM 7602 C CA . GLU A 1 961 ? -13.189 -22.181 14.540 1.00 41.84 961 GLU A CA 1
ATOM 7603 C C . GLU A 1 961 ? -14.652 -22.041 14.073 1.00 41.84 961 GLU A C 1
ATOM 7605 O O . GLU A 1 961 ? -15.168 -22.890 13.349 1.00 41.84 961 GLU A O 1
ATOM 7610 N N . GLY A 1 962 ? -15.337 -20.971 14.499 1.00 49.03 962 GLY A N 1
ATOM 7611 C CA . GLY A 1 962 ? -16.694 -20.635 14.036 1.00 49.03 962 GLY A CA 1
ATOM 7612 C C . GLY A 1 962 ? -17.876 -21.165 14.868 1.00 49.03 962 GLY A C 1
ATOM 7613 O O . GLY A 1 962 ? -19.015 -21.084 14.415 1.00 49.03 962 GLY A O 1
ATOM 7614 N N . VAL A 1 963 ? -17.657 -21.672 16.086 1.00 45.75 963 VAL A N 1
ATOM 7615 C CA . VAL A 1 963 ? -18.697 -22.405 16.848 1.00 45.75 963 VAL A CA 1
ATOM 7616 C C . VAL A 1 963 ? -19.661 -21.551 17.676 1.00 45.75 963 VAL A C 1
ATOM 7618 O O . VAL A 1 963 ? -20.705 -22.064 18.072 1.00 45.75 963 VAL A O 1
ATOM 7621 N N . ASN A 1 964 ? -19.423 -20.247 17.865 1.00 41.66 964 ASN A N 1
ATOM 7622 C CA . ASN A 1 964 ? -20.374 -19.391 18.602 1.00 41.66 964 ASN A CA 1
ATOM 7623 C C . ASN A 1 964 ? -21.807 -19.402 18.015 1.00 41.66 964 ASN A C 1
ATOM 7625 O O . ASN A 1 964 ? -22.730 -18.971 18.697 1.00 41.66 964 ASN A O 1
ATOM 7629 N N . ASN A 1 965 ? -21.996 -19.932 16.797 1.00 42.41 965 ASN A N 1
ATOM 7630 C CA . ASN A 1 965 ? -23.288 -20.045 16.121 1.00 42.41 965 ASN A CA 1
ATOM 7631 C C . ASN A 1 965 ? -23.862 -21.478 16.025 1.00 42.41 965 ASN A C 1
ATOM 7633 O O . ASN A 1 965 ? -24.954 -21.628 15.483 1.00 42.41 965 ASN A O 1
ATOM 7637 N N . TYR A 1 966 ? -23.169 -22.529 16.489 1.00 45.66 966 TYR A N 1
ATOM 7638 C CA . TYR A 1 966 ? -23.593 -23.922 16.231 1.00 45.66 966 TYR A CA 1
ATOM 7639 C C . TYR A 1 966 ? -24.424 -24.563 17.347 1.00 45.66 966 TYR A C 1
ATOM 7641 O O . TYR A 1 966 ? -25.263 -25.415 17.065 1.00 45.66 966 TYR A O 1
ATOM 7649 N N . LEU A 1 967 ? -24.242 -24.137 18.597 1.00 51.62 967 LEU A N 1
ATOM 7650 C CA . LEU A 1 967 ? -25.040 -24.584 19.735 1.00 51.62 967 LEU A CA 1
ATOM 7651 C C . LEU A 1 967 ? -25.359 -23.365 20.597 1.00 51.62 967 LEU A C 1
ATOM 7653 O O . LEU A 1 967 ? -24.466 -22.569 20.881 1.00 51.62 967 LEU A O 1
ATOM 7657 N N . ASN A 1 968 ? -26.617 -23.210 21.012 1.00 52.25 968 ASN A N 1
ATOM 7658 C CA . ASN A 1 968 ? -27.155 -22.008 21.664 1.00 52.25 968 ASN A CA 1
ATOM 7659 C C . ASN A 1 968 ? -26.715 -21.892 23.146 1.00 52.25 968 ASN A C 1
ATOM 7661 O O . ASN A 1 968 ? -27.499 -21.594 24.047 1.00 52.25 968 ASN A O 1
ATOM 7665 N N . ILE A 1 969 ? -25.444 -22.199 23.416 1.00 51.75 969 ILE A N 1
ATOM 7666 C CA . ILE A 1 969 ? -24.838 -22.351 24.735 1.00 51.75 969 ILE A CA 1
ATOM 7667 C C . ILE A 1 969 ? -23.938 -21.136 24.997 1.00 51.75 969 ILE A C 1
ATOM 7669 O O . ILE A 1 969 ? -22.715 -21.202 24.890 1.00 51.75 969 ILE A O 1
ATOM 7673 N N . GLY A 1 970 ? -24.554 -19.987 25.294 1.00 50.03 970 GLY A N 1
ATOM 7674 C CA . GLY A 1 970 ? -23.852 -18.723 25.542 1.00 50.03 970 GLY A CA 1
ATOM 7675 C C . GLY A 1 970 ? -22.610 -18.884 26.434 1.00 50.03 970 GLY A C 1
ATOM 7676 O O . GLY A 1 970 ? -22.686 -19.469 27.509 1.00 50.03 970 GLY A O 1
ATOM 7677 N N . LYS A 1 971 ? -21.458 -18.389 25.959 1.00 43.47 971 LYS A N 1
ATOM 7678 C CA . LYS A 1 971 ? -20.140 -18.391 26.634 1.00 43.47 971 LYS A CA 1
ATOM 7679 C C . LYS A 1 971 ? -19.629 -19.744 27.186 1.00 43.47 971 LYS A C 1
ATOM 7681 O O . LYS A 1 971 ? -18.682 -19.723 27.970 1.00 43.47 971 LYS A O 1
ATOM 7686 N N . LYS A 1 972 ? -20.170 -20.909 26.800 1.00 54.47 972 LYS A N 1
ATOM 7687 C CA . LYS A 1 972 ? -19.683 -22.214 27.305 1.00 54.47 972 LYS A CA 1
ATOM 7688 C C . LYS A 1 972 ? -18.608 -22.821 26.398 1.00 54.47 972 LYS A C 1
ATOM 7690 O O . LYS A 1 972 ? -18.628 -22.655 25.182 1.00 54.47 972 LYS A O 1
ATOM 7695 N N . GLN A 1 973 ? -17.636 -23.501 27.004 1.00 61.22 973 GLN A N 1
ATOM 7696 C CA . GLN A 1 973 ? -16.479 -24.062 26.310 1.00 61.22 973 GLN A CA 1
ATOM 7697 C C . GLN A 1 973 ? -16.843 -25.369 25.594 1.00 61.22 973 GLN A C 1
ATOM 7699 O O . GLN A 1 973 ? -17.131 -26.361 26.259 1.00 61.22 973 GLN A O 1
ATOM 7704 N N . LEU A 1 974 ? -16.810 -25.377 24.257 1.00 62.53 974 LEU A N 1
ATOM 7705 C CA . LEU A 1 974 ? -17.167 -26.537 23.436 1.00 62.53 974 LEU A CA 1
ATOM 7706 C C . LEU A 1 974 ? -15.931 -27.135 22.746 1.00 62.53 974 LEU A C 1
ATOM 7708 O O . LEU A 1 974 ? -15.212 -26.419 22.048 1.00 62.53 974 LEU A O 1
ATOM 7712 N N . TYR A 1 975 ? -15.716 -28.445 22.884 1.00 64.81 975 TYR A N 1
ATOM 7713 C CA . TYR A 1 975 ? -14.612 -29.165 22.236 1.00 64.81 975 TYR A CA 1
ATOM 7714 C C . TYR A 1 975 ? -15.142 -30.283 21.351 1.00 64.81 975 TYR A C 1
ATOM 7716 O O . TYR A 1 975 ? -15.921 -31.113 21.818 1.00 64.81 975 TYR A O 1
ATOM 7724 N N . ARG A 1 976 ? -14.697 -30.348 20.090 1.00 65.69 976 ARG A N 1
ATOM 7725 C CA . ARG A 1 976 ? -15.004 -31.478 19.205 1.00 65.69 976 ARG A CA 1
ATOM 7726 C C . ARG A 1 976 ? -14.226 -32.704 19.674 1.00 65.69 976 ARG A C 1
ATOM 7728 O O . ARG A 1 976 ? -13.021 -32.634 19.904 1.00 65.69 976 ARG A O 1
ATOM 7735 N N . ALA A 1 977 ? -14.895 -33.839 19.814 1.00 62.62 977 ALA A N 1
ATOM 7736 C CA . ALA A 1 977 ? -14.353 -35.030 20.449 1.00 62.62 977 ALA A CA 1
ATOM 7737 C C . ALA A 1 977 ? -13.140 -35.600 19.718 1.00 62.62 977 ALA A C 1
ATOM 7739 O O . ALA A 1 977 ? -12.249 -36.104 20.383 1.00 62.62 977 ALA A O 1
ATOM 7740 N N . LYS A 1 978 ? -13.039 -35.482 18.387 1.00 56.31 978 LYS A N 1
ATOM 7741 C CA . LYS A 1 978 ? -11.834 -35.909 17.654 1.00 56.31 978 LYS A CA 1
ATOM 7742 C C . LYS A 1 978 ? -10.617 -35.030 17.954 1.00 56.31 978 LYS A C 1
ATOM 7744 O O . LYS A 1 978 ? -9.507 -35.547 18.030 1.00 56.31 978 LYS A O 1
ATOM 7749 N N . ASP A 1 979 ? -10.824 -33.733 18.169 1.00 54.25 979 ASP A N 1
ATOM 7750 C CA . ASP A 1 979 ? -9.765 -32.756 18.432 1.00 54.25 979 ASP A CA 1
ATOM 7751 C C . ASP A 1 979 ? -9.359 -32.820 19.908 1.00 54.25 979 ASP A C 1
ATOM 7753 O O . ASP A 1 979 ? -8.173 -32.865 20.228 1.00 54.25 979 ASP A O 1
ATOM 7757 N N . PHE A 1 980 ? -10.342 -32.995 20.796 1.00 52.97 980 PHE A N 1
ATOM 7758 C CA . PHE A 1 980 ? -10.146 -33.323 22.205 1.00 52.97 980 PHE A CA 1
ATOM 7759 C C . PHE A 1 980 ? -9.504 -34.707 22.390 1.00 52.97 980 PHE A C 1
ATOM 7761 O O . PHE A 1 980 ? -8.611 -34.849 23.207 1.00 52.97 980 PHE A O 1
ATOM 7768 N N . SER A 1 981 ? -9.878 -35.728 21.614 1.00 46.38 981 SER A N 1
ATOM 7769 C CA . SER A 1 981 ? -9.309 -37.085 21.686 1.00 46.38 981 SER A CA 1
ATOM 7770 C C . SER A 1 981 ? -7.919 -37.165 21.057 1.00 46.38 981 SER A C 1
ATOM 7772 O O . SER A 1 981 ? -7.063 -37.872 21.579 1.00 46.38 981 SER A O 1
ATOM 7774 N N . SER A 1 982 ? -7.652 -36.424 19.977 1.00 42.94 982 SER A N 1
ATOM 7775 C CA . SER A 1 982 ? -6.307 -36.310 19.393 1.00 42.94 982 SER A CA 1
ATOM 7776 C C . SER A 1 982 ? -5.372 -35.549 20.335 1.00 42.94 982 SER A C 1
ATOM 7778 O O . SER A 1 982 ? -4.252 -36.000 20.571 1.00 42.94 982 SER A O 1
ATOM 7780 N N . ALA A 1 983 ? -5.864 -34.479 20.971 1.00 43.41 983 ALA A N 1
ATOM 7781 C CA . ALA A 1 983 ? -5.206 -33.813 22.092 1.00 43.41 983 ALA A CA 1
ATOM 7782 C C . ALA A 1 983 ? -4.983 -34.767 23.283 1.00 43.41 983 ALA A C 1
ATOM 7784 O O . ALA A 1 983 ? -3.897 -34.819 23.852 1.00 43.41 983 ALA A O 1
ATOM 7785 N N . ILE A 1 984 ? -5.974 -35.597 23.612 1.00 35.84 984 ILE A N 1
ATOM 7786 C CA . ILE A 1 984 ? -5.918 -36.517 24.754 1.00 35.84 984 ILE A CA 1
ATOM 7787 C C . ILE A 1 984 ? -5.058 -37.758 24.518 1.00 35.84 984 ILE A C 1
ATOM 7789 O O . ILE A 1 984 ? -4.535 -38.348 25.458 1.00 35.84 984 ILE A O 1
ATOM 7793 N N . SER A 1 985 ? -4.873 -38.159 23.264 1.00 37.31 985 SER A N 1
ATOM 7794 C CA . SER A 1 985 ? -3.949 -39.238 22.911 1.00 37.31 985 SER A CA 1
ATOM 7795 C C . SER A 1 985 ? -2.476 -38.818 23.023 1.00 37.31 985 SER A C 1
ATOM 7797 O O . SER A 1 985 ? -1.612 -39.682 23.142 1.00 37.31 985 SER A O 1
ATOM 7799 N N . GLY A 1 986 ? -2.195 -37.505 23.028 1.00 38.47 986 GLY A N 1
ATOM 7800 C CA . GLY A 1 986 ? -0.866 -36.924 23.257 1.00 38.47 986 GLY A CA 1
ATOM 7801 C C . GLY A 1 986 ? -0.641 -36.348 24.667 1.00 38.47 986 GLY A C 1
ATOM 7802 O O . GLY A 1 986 ? 0.498 -36.325 25.124 1.00 38.47 986 GLY A O 1
ATOM 7803 N N . ILE A 1 987 ? -1.704 -35.929 25.367 1.00 44.00 987 ILE A N 1
ATOM 7804 C CA . ILE A 1 987 ? -1.707 -35.397 26.743 1.00 44.00 987 ILE A CA 1
ATOM 7805 C C . ILE A 1 987 ? -2.817 -36.090 27.534 1.00 44.00 987 ILE A C 1
ATOM 7807 O O . ILE A 1 987 ? -3.981 -35.971 27.176 1.00 44.00 987 ILE A O 1
ATOM 7811 N N . ASP A 1 988 ? -2.536 -36.722 28.672 1.00 48.94 988 ASP A N 1
ATOM 7812 C CA . ASP A 1 988 ? -3.613 -37.255 29.519 1.00 48.94 988 ASP A CA 1
ATOM 7813 C C . ASP A 1 988 ? -4.365 -36.117 30.256 1.00 48.94 988 ASP A C 1
ATOM 7815 O O . ASP A 1 988 ? -4.137 -35.850 31.436 1.00 48.94 988 ASP A O 1
ATOM 7819 N N . MET A 1 989 ? -5.264 -35.397 29.564 1.00 52.72 989 MET A N 1
ATOM 7820 C CA . MET A 1 989 ? -6.065 -34.296 30.140 1.00 52.72 989 MET A CA 1
ATOM 7821 C C . MET A 1 989 ? -6.910 -34.755 31.330 1.00 52.72 989 MET A C 1
ATOM 7823 O O . MET A 1 989 ? -7.205 -33.961 32.223 1.00 52.72 989 MET A O 1
ATOM 7827 N N . THR A 1 990 ? -7.257 -36.043 31.380 1.00 57.41 990 THR A N 1
ATOM 7828 C CA . THR A 1 990 ? -7.921 -36.656 32.531 1.00 57.41 990 THR A CA 1
ATOM 7829 C C . THR A 1 990 ? -7.052 -36.523 33.781 1.00 57.41 990 THR A C 1
ATOM 7831 O O . THR A 1 990 ? -7.563 -36.193 34.847 1.00 57.41 990 THR A O 1
ATOM 7834 N N . GLN A 1 991 ? -5.737 -36.726 33.665 1.00 55.88 991 GLN A N 1
ATOM 7835 C CA . GLN A 1 991 ? -4.794 -36.560 34.774 1.00 55.88 991 GLN A CA 1
ATOM 7836 C C . GLN A 1 991 ? -4.631 -35.097 35.178 1.00 55.88 991 GLN A C 1
ATOM 7838 O O . GLN A 1 991 ? -4.610 -34.808 36.370 1.00 55.88 991 GLN A O 1
ATOM 7843 N N . LEU A 1 992 ? -4.577 -34.165 34.222 1.00 55.78 992 LEU A N 1
ATOM 7844 C CA . LEU A 1 992 ? -4.523 -32.726 34.517 1.00 55.78 992 LEU A CA 1
ATOM 7845 C C . LEU A 1 992 ? -5.760 -32.269 35.297 1.00 55.78 992 LEU A C 1
ATOM 7847 O O . LEU A 1 992 ? -5.621 -31.690 36.370 1.00 55.78 992 LEU A O 1
ATOM 7851 N N . TYR A 1 993 ? -6.961 -32.616 34.828 1.00 63.88 993 TYR A N 1
ATOM 7852 C CA . TYR A 1 993 ? -8.207 -32.320 35.541 1.00 63.88 993 TYR A CA 1
ATOM 7853 C C . TYR A 1 993 ? -8.255 -33.005 36.917 1.00 63.88 993 TYR A C 1
ATOM 7855 O O . TYR A 1 993 ? -8.624 -32.365 37.901 1.00 63.88 993 TYR A O 1
ATOM 7863 N N . LYS A 1 994 ? -7.805 -34.265 37.035 1.00 63.03 994 LYS A N 1
ATOM 7864 C CA . LYS A 1 994 ? -7.663 -34.954 38.333 1.00 63.03 994 LYS A CA 1
ATOM 7865 C C . LYS A 1 994 ? -6.690 -34.239 39.271 1.00 63.03 994 LYS A C 1
ATOM 7867 O O . LYS A 1 994 ? -6.997 -34.105 40.450 1.00 63.03 994 LYS A O 1
ATOM 7872 N N . LYS A 1 995 ? -5.548 -33.743 38.787 1.00 57.00 995 LYS A N 1
ATOM 7873 C CA . LYS A 1 995 ? -4.571 -32.995 39.600 1.00 57.00 995 LYS A CA 1
ATOM 7874 C C . LYS A 1 995 ? -5.105 -31.624 40.009 1.00 57.00 995 LYS A C 1
ATOM 7876 O O . LYS A 1 995 ? -4.890 -31.229 41.148 1.00 57.00 995 LYS A O 1
ATOM 7881 N N . THR A 1 996 ? -5.871 -30.955 39.154 1.00 56.31 996 THR A N 1
ATOM 7882 C CA . THR A 1 996 ? -6.581 -29.717 39.501 1.00 56.31 996 THR A CA 1
ATOM 7883 C C . THR A 1 996 ? -7.673 -29.961 40.553 1.00 56.31 996 THR A C 1
ATOM 7885 O O . THR A 1 996 ? -7.797 -29.180 41.493 1.00 56.31 996 THR A O 1
ATOM 7888 N N . MET A 1 997 ? -8.394 -31.089 40.486 1.00 63.41 997 MET A N 1
ATOM 7889 C CA . MET A 1 997 ? -9.308 -31.524 41.557 1.00 63.41 997 MET A CA 1
ATOM 7890 C C . MET A 1 997 ? -8.557 -31.906 42.843 1.00 63.41 997 MET A C 1
ATOM 7892 O O . MET A 1 997 ? -9.030 -31.656 43.943 1.00 63.41 997 MET A O 1
ATOM 7896 N N . ILE A 1 998 ? -7.366 -32.502 42.753 1.00 58.31 998 ILE A N 1
ATOM 7897 C CA . ILE A 1 998 ? -6.521 -32.770 43.931 1.00 58.31 998 ILE A CA 1
ATOM 7898 C C . ILE A 1 998 ? -6.015 -31.460 44.548 1.00 58.31 998 ILE A C 1
ATOM 7900 O O . ILE A 1 998 ? -5.950 -31.349 45.769 1.00 58.31 998 ILE A O 1
ATOM 7904 N N . PHE A 1 999 ? -5.695 -30.463 43.725 1.00 51.34 999 PHE A N 1
ATOM 7905 C CA . PHE A 1 999 ? -5.307 -29.138 44.189 1.00 51.34 999 PHE A CA 1
ATOM 7906 C C . PHE A 1 999 ? -6.454 -28.467 44.953 1.00 51.34 999 PHE A C 1
ATOM 7908 O O . PHE A 1 999 ? -6.230 -27.960 46.051 1.00 51.34 999 PHE A O 1
ATOM 7915 N N . SER A 1 1000 ? -7.692 -28.557 44.450 1.00 52.31 1000 SER A N 1
ATOM 7916 C CA . SER A 1 1000 ? -8.854 -28.037 45.177 1.00 52.31 1000 SER A CA 1
ATOM 7917 C C . SER A 1 1000 ? -9.098 -28.779 46.499 1.00 52.31 1000 SER A C 1
ATOM 7919 O O . SER A 1 1000 ? -9.429 -28.140 47.494 1.00 52.31 1000 SER A O 1
ATOM 7921 N N . LYS A 1 1001 ? -8.808 -30.089 46.600 1.00 58.06 1001 LYS A N 1
ATOM 7922 C CA . LYS A 1 1001 ? -8.874 -30.833 47.884 1.00 58.06 1001 LYS A CA 1
ATOM 7923 C C . LYS A 1 1001 ? -7.986 -30.243 48.992 1.00 58.06 1001 LYS A C 1
ATOM 7925 O O . LYS A 1 1001 ? -8.298 -30.426 50.168 1.00 58.06 1001 LYS A O 1
ATOM 7930 N N . GLY A 1 1002 ? -6.913 -29.526 48.645 1.00 48.12 1002 GLY A N 1
ATOM 7931 C CA . GLY A 1 1002 ? -5.992 -28.889 49.597 1.00 48.12 1002 GLY A CA 1
ATOM 7932 C C . GLY A 1 1002 ? -6.569 -27.692 50.365 1.00 48.12 1002 GLY A C 1
ATOM 7933 O O . GLY A 1 1002 ? -5.959 -27.246 51.331 1.00 48.12 1002 GLY A O 1
ATOM 7934 N N . LEU A 1 1003 ? -7.752 -27.197 49.985 1.00 49.31 1003 LEU A N 1
ATOM 7935 C CA . LEU A 1 1003 ? -8.377 -25.999 50.561 1.00 49.31 1003 LEU A CA 1
ATOM 7936 C C . LEU A 1 1003 ? -8.952 -26.196 51.985 1.00 49.31 1003 LEU A C 1
ATOM 7938 O O . LEU A 1 1003 ? -9.303 -25.222 52.638 1.00 49.31 1003 LEU A O 1
ATOM 7942 N N . GLY A 1 1004 ? -9.030 -27.435 52.492 1.00 36.75 1004 GLY A N 1
ATOM 7943 C CA . GLY A 1 1004 ? -9.750 -27.778 53.731 1.00 36.75 1004 GLY A CA 1
ATOM 7944 C C . GLY A 1 1004 ? -8.965 -27.747 55.053 1.00 36.75 1004 GLY A C 1
ATOM 7945 O O . GLY A 1 1004 ? -9.522 -28.130 56.079 1.00 36.75 1004 GLY A O 1
ATOM 7946 N N . VAL A 1 1005 ? -7.691 -27.337 55.082 1.00 33.50 1005 VAL A N 1
ATOM 7947 C CA . VAL A 1 1005 ? -6.882 -27.321 56.318 1.00 33.50 1005 VAL A CA 1
ATOM 7948 C C . VAL A 1 1005 ? -6.127 -25.997 56.431 1.00 33.50 1005 VAL A C 1
ATOM 7950 O O . VAL A 1 1005 ? -5.090 -25.823 55.808 1.00 33.50 1005 VAL A O 1
ATOM 7953 N N . GLY A 1 1006 ? -6.646 -25.067 57.239 1.00 31.33 1006 GLY A N 1
ATOM 7954 C CA . GLY A 1 1006 ? -5.888 -23.940 57.794 1.00 31.33 1006 GLY A CA 1
ATOM 7955 C C . GLY A 1 1006 ? -5.160 -23.035 56.791 1.00 31.33 1006 GLY A C 1
ATOM 7956 O O . GLY A 1 1006 ? -3.954 -23.154 56.605 1.00 31.33 1006 GLY A O 1
ATOM 7957 N N . GLY A 1 1007 ? -5.886 -22.059 56.242 1.00 35.56 1007 GLY A N 1
ATOM 7958 C CA . GLY A 1 1007 ? -5.359 -20.738 55.886 1.00 35.56 1007 GLY A CA 1
ATOM 7959 C C . GLY A 1 1007 ? -4.091 -20.674 55.035 1.00 35.56 1007 GLY A C 1
ATOM 7960 O O . GLY A 1 1007 ? -3.117 -20.104 55.499 1.00 35.56 1007 GLY A O 1
ATOM 7961 N N . TRP A 1 1008 ? -4.118 -21.148 53.788 1.00 26.03 1008 TRP A N 1
ATOM 7962 C CA . TRP A 1 1008 ? -3.117 -20.808 52.764 1.00 26.03 1008 TRP A CA 1
ATOM 7963 C C . TRP A 1 1008 ? -3.670 -21.062 51.360 1.00 26.03 1008 TRP A C 1
ATOM 7965 O O . TRP A 1 1008 ? -3.697 -22.220 50.987 1.00 26.03 1008 TRP A O 1
ATOM 7975 N N . VAL A 1 1009 ? -4.011 -20.033 50.561 1.00 26.94 1009 VAL A N 1
ATOM 7976 C CA . VAL A 1 1009 ? -3.879 -20.040 49.077 1.00 26.94 1009 VAL A CA 1
ATOM 7977 C C . VAL A 1 1009 ? -3.913 -18.599 48.529 1.00 26.94 1009 VAL A C 1
ATOM 7979 O O . VAL A 1 1009 ? -4.976 -18.106 48.188 1.00 26.94 1009 VAL A O 1
ATOM 7982 N N . VAL A 1 1010 ? -2.754 -17.940 48.387 1.00 29.69 1010 VAL A N 1
ATOM 7983 C CA . VAL A 1 1010 ? -2.392 -17.118 47.197 1.00 29.69 1010 VAL A CA 1
ATOM 7984 C C . VAL A 1 1010 ? -0.865 -17.154 47.033 1.00 29.69 1010 VAL A C 1
ATOM 7986 O O . VAL A 1 1010 ? -0.199 -16.132 46.989 1.00 29.69 1010 VAL A O 1
ATOM 7989 N N . THR A 1 1011 ? -0.265 -18.345 47.005 1.00 30.45 1011 THR A N 1
ATOM 7990 C CA . THR A 1 1011 ? 1.116 -18.505 46.510 1.00 30.45 1011 THR A CA 1
ATOM 7991 C C . THR A 1 1011 ? 1.376 -19.974 46.219 1.00 30.45 1011 THR A C 1
ATOM 7993 O O . THR A 1 1011 ? 1.922 -20.706 47.034 1.00 30.45 1011 THR A O 1
ATOM 7996 N N . GLY A 1 1012 ? 0.944 -20.433 45.051 1.00 27.59 1012 GLY A N 1
ATOM 7997 C CA . GLY A 1 1012 ? 1.180 -21.798 44.600 1.00 27.59 1012 GLY A CA 1
ATOM 7998 C C . GLY A 1 1012 ? 1.672 -21.779 43.168 1.00 27.59 1012 GLY A C 1
ATOM 7999 O O . GLY A 1 1012 ? 0.844 -21.808 42.271 1.00 27.59 1012 GLY A O 1
ATOM 8000 N N . LEU A 1 1013 ? 3.000 -21.664 43.005 1.00 25.95 1013 LEU A N 1
ATOM 8001 C CA . LEU A 1 1013 ? 3.847 -22.285 41.959 1.00 25.95 1013 LEU A CA 1
ATOM 8002 C C . LEU A 1 1013 ? 5.211 -21.580 41.744 1.00 25.95 1013 LEU A C 1
ATOM 8004 O O . LEU A 1 1013 ? 6.003 -22.024 40.923 1.00 25.95 1013 LEU A O 1
ATOM 8008 N N . GLY A 1 1014 ? 5.551 -20.553 42.537 1.00 29.30 1014 GLY A N 1
ATOM 8009 C CA . GLY A 1 1014 ? 6.902 -19.954 42.569 1.00 29.30 1014 GLY A CA 1
ATOM 8010 C C . GLY A 1 1014 ? 7.765 -20.294 43.797 1.00 29.30 1014 GLY A C 1
ATOM 8011 O O . GLY A 1 1014 ? 8.925 -19.904 43.846 1.00 29.30 1014 GLY A O 1
ATOM 8012 N N . LEU A 1 1015 ? 7.221 -20.975 44.814 1.00 33.34 1015 LEU A N 1
ATOM 8013 C CA . LEU A 1 1015 ? 7.847 -21.069 46.149 1.00 33.34 1015 LEU A CA 1
ATOM 8014 C C . LEU A 1 1015 ? 7.791 -22.466 46.787 1.00 33.34 1015 LEU A C 1
ATOM 8016 O O . LEU A 1 1015 ? 7.879 -22.597 48.006 1.00 33.34 1015 LEU A O 1
ATOM 8020 N N . TYR A 1 1016 ? 7.667 -23.529 45.990 1.00 33.06 1016 TYR A N 1
ATOM 8021 C CA . TYR A 1 1016 ? 7.585 -24.887 46.543 1.00 33.06 1016 TYR A CA 1
ATOM 8022 C C . TYR A 1 1016 ? 8.886 -25.332 47.251 1.00 33.06 1016 TYR A C 1
ATOM 8024 O O . TYR A 1 1016 ? 8.829 -26.113 48.196 1.00 33.06 1016 TYR A O 1
ATOM 8032 N N . GLY A 1 1017 ? 10.047 -24.783 46.862 1.00 29.88 1017 GLY A N 1
ATOM 8033 C CA . GLY A 1 1017 ? 11.336 -25.067 47.512 1.00 29.88 1017 GLY A CA 1
ATOM 8034 C C . GLY A 1 1017 ? 11.520 -24.388 48.877 1.00 29.88 1017 GLY A C 1
ATOM 8035 O O . GLY A 1 1017 ? 11.921 -25.035 49.835 1.00 29.88 1017 GLY A O 1
ATOM 8036 N N . ASN A 1 1018 ? 11.159 -23.107 49.010 1.00 30.72 1018 ASN A N 1
ATOM 8037 C CA . ASN A 1 1018 ? 11.479 -22.328 50.217 1.00 30.72 1018 ASN A CA 1
ATOM 8038 C C . ASN A 1 1018 ? 10.453 -22.465 51.355 1.00 30.72 1018 ASN A C 1
ATOM 8040 O O . ASN A 1 1018 ? 10.827 -22.391 52.522 1.00 30.72 1018 ASN A O 1
ATOM 8044 N N . ALA A 1 1019 ? 9.171 -22.704 51.060 1.00 31.95 1019 ALA A N 1
ATOM 8045 C CA . ALA A 1 1019 ? 8.144 -22.801 52.105 1.00 31.95 1019 ALA A CA 1
ATOM 8046 C C . ALA A 1 1019 ? 8.279 -24.076 52.963 1.00 31.95 1019 ALA A C 1
ATOM 8048 O O . ALA A 1 1019 ? 7.976 -24.070 54.159 1.00 31.95 1019 ALA A O 1
ATOM 8049 N N . LYS A 1 1020 ? 8.793 -25.164 52.371 1.00 32.94 1020 LYS A N 1
ATOM 8050 C CA . LYS A 1 1020 ? 9.059 -26.430 53.070 1.00 32.94 1020 LYS A CA 1
ATOM 8051 C C . LYS A 1 1020 ? 10.196 -26.295 54.097 1.00 32.94 1020 LYS A C 1
ATOM 8053 O O . LYS A 1 1020 ? 10.165 -26.955 55.136 1.00 32.94 1020 LYS A O 1
ATOM 8058 N N . ASP A 1 1021 ? 11.149 -25.397 53.849 1.00 32.41 1021 ASP A N 1
ATOM 8059 C CA . ASP A 1 1021 ? 12.305 -25.142 54.719 1.00 32.41 1021 ASP A CA 1
ATOM 8060 C C . ASP A 1 1021 ? 11.953 -24.249 55.897 1.00 32.41 1021 ASP A C 1
ATOM 8062 O O . ASP A 1 1021 ? 12.348 -24.532 57.030 1.00 32.41 1021 ASP A O 1
ATOM 8066 N N . THR A 1 1022 ? 11.122 -23.238 55.660 1.00 33.22 1022 THR A N 1
ATOM 8067 C CA . THR A 1 1022 ? 10.576 -22.389 56.721 1.00 33.22 1022 THR A CA 1
ATOM 8068 C C . THR A 1 1022 ? 9.675 -23.186 57.671 1.00 33.22 1022 THR A C 1
ATOM 8070 O O . THR A 1 1022 ? 9.756 -23.008 58.883 1.00 33.22 1022 THR A O 1
ATOM 8073 N N . TYR A 1 1023 ? 8.884 -24.135 57.155 1.00 33.09 1023 TYR A N 1
ATOM 8074 C CA . TYR A 1 1023 ? 8.008 -24.968 57.987 1.00 33.09 1023 TYR A CA 1
ATOM 8075 C C . TYR A 1 1023 ? 8.775 -25.946 58.894 1.00 33.09 1023 TYR A C 1
ATOM 8077 O O . TYR A 1 1023 ? 8.390 -26.149 60.045 1.00 33.09 1023 TYR A O 1
ATOM 8085 N N . GLN A 1 1024 ? 9.877 -26.535 58.414 1.00 33.38 1024 GLN A N 1
ATOM 8086 C CA . GLN A 1 1024 ? 10.693 -27.449 59.227 1.00 33.38 1024 GLN A CA 1
ATOM 8087 C C . GLN A 1 1024 ? 11.557 -26.723 60.272 1.00 33.38 1024 GLN A C 1
ATOM 8089 O O . GLN A 1 1024 ? 11.899 -27.324 61.286 1.00 33.38 1024 GLN A O 1
ATOM 8094 N N . SER A 1 1025 ? 11.873 -25.442 60.061 1.00 35.53 1025 SER A N 1
ATOM 8095 C CA . SER A 1 1025 ? 12.763 -24.669 60.944 1.00 35.53 1025 SER A CA 1
ATOM 8096 C C . SER A 1 1025 ? 12.060 -24.064 62.167 1.00 35.53 1025 SER A C 1
ATOM 8098 O O . SER A 1 1025 ? 12.721 -23.708 63.136 1.00 35.53 1025 SER A O 1
ATOM 8100 N N . CYS A 1 1026 ? 10.727 -23.951 62.147 1.00 29.59 1026 CYS A N 1
ATOM 8101 C CA . CYS A 1 1026 ? 9.953 -23.249 63.182 1.00 29.59 1026 CYS A CA 1
ATOM 8102 C C . CYS A 1 1026 ? 9.093 -24.172 64.054 1.00 29.59 1026 CYS A C 1
ATOM 8104 O O . CYS A 1 1026 ? 8.106 -23.729 64.641 1.00 29.59 1026 CYS A O 1
ATOM 8106 N N . LYS A 1 1027 ? 9.443 -25.458 64.150 1.00 28.56 1027 LYS A N 1
ATOM 8107 C CA . LYS A 1 1027 ? 8.687 -26.417 64.959 1.00 28.56 1027 LYS A CA 1
ATOM 8108 C C . LYS A 1 1027 ? 9.574 -27.156 65.954 1.00 28.56 1027 LYS A C 1
ATOM 8110 O O . LYS A 1 1027 ? 9.819 -28.339 65.780 1.00 28.56 1027 LYS A O 1
ATOM 8115 N N . MET A 1 1028 ? 9.988 -26.474 67.022 1.00 26.61 1028 MET A N 1
ATOM 8116 C CA . MET A 1 1028 ? 10.195 -27.086 68.341 1.00 26.61 1028 MET A CA 1
ATOM 8117 C C . MET A 1 1028 ? 10.022 -26.027 69.437 1.00 26.61 1028 MET A C 1
ATOM 8119 O O . MET A 1 1028 ? 10.742 -25.042 69.424 1.00 26.61 1028 MET A O 1
ATOM 8123 N N . GLY A 1 1029 ? 9.062 -26.277 70.335 1.00 30.47 1029 GLY A N 1
ATOM 8124 C CA . GLY A 1 1029 ? 9.044 -25.920 71.762 1.00 30.47 1029 GLY A CA 1
ATOM 8125 C C . GLY A 1 1029 ? 9.280 -24.471 72.203 1.00 30.47 1029 GLY A C 1
ATOM 8126 O O . GLY A 1 1029 ? 10.319 -23.889 71.935 1.00 30.47 1029 GLY A O 1
ATOM 8127 N N . ASP A 1 1030 ? 8.308 -23.965 72.962 1.00 37.25 1030 ASP A N 1
ATOM 8128 C CA . ASP A 1 1030 ? 8.280 -22.775 73.822 1.00 37.25 1030 ASP A CA 1
ATOM 8129 C C . ASP A 1 1030 ? 9.594 -21.997 74.055 1.00 37.25 1030 ASP A C 1
ATOM 8131 O O . ASP A 1 1030 ? 10.598 -22.531 74.520 1.00 37.25 1030 ASP A O 1
ATOM 8135 N N . ALA A 1 1031 ? 9.469 -20.676 73.869 1.00 31.08 1031 ALA A N 1
ATOM 8136 C CA . ALA A 1 1031 ? 10.443 -19.588 74.025 1.00 31.08 1031 ALA A CA 1
ATOM 8137 C C . ALA A 1 1031 ? 11.188 -19.173 72.740 1.00 31.08 1031 ALA A C 1
ATOM 8139 O O . ALA A 1 1031 ? 12.071 -19.848 72.214 1.00 31.08 1031 ALA A O 1
ATOM 8140 N N . ILE A 1 1032 ? 10.840 -17.971 72.271 1.00 30.91 1032 ILE A N 1
ATOM 8141 C CA . ILE A 1 1032 ? 11.504 -17.252 71.181 1.00 30.91 1032 ILE A CA 1
ATOM 8142 C C . ILE A 1 1032 ? 12.919 -16.899 71.657 1.00 30.91 1032 ILE A C 1
ATOM 8144 O O . ILE A 1 1032 ? 13.081 -16.002 72.481 1.00 30.91 1032 ILE A O 1
ATOM 8148 N N . SER A 1 1033 ? 13.937 -17.610 71.165 1.00 29.61 1033 SER A N 1
ATOM 8149 C CA . SER A 1 1033 ? 15.341 -17.281 71.432 1.00 29.61 1033 SER A CA 1
ATOM 8150 C C . SER A 1 1033 ? 16.049 -16.707 70.202 1.00 29.61 1033 SER A C 1
ATOM 8152 O O . SER A 1 1033 ? 15.711 -16.982 69.049 1.00 29.61 1033 SER A O 1
ATOM 8154 N N . GLU A 1 1034 ? 17.052 -15.892 70.514 1.00 33.81 1034 GLU A N 1
ATOM 8155 C CA . GLU A 1 1034 ? 17.957 -15.020 69.748 1.00 33.81 1034 GLU A CA 1
ATOM 8156 C C . GLU A 1 1034 ? 18.752 -15.681 68.590 1.00 33.81 1034 GLU A C 1
ATOM 8158 O O . GLU A 1 1034 ? 19.804 -15.204 68.168 1.00 33.81 1034 GLU A O 1
ATOM 8163 N N . VAL A 1 1035 ? 18.260 -16.793 68.037 1.00 32.78 1035 VAL A N 1
ATOM 8164 C CA . VAL A 1 1035 ? 18.813 -17.482 66.854 1.00 32.78 1035 VAL A CA 1
ATOM 8165 C C . VAL A 1 1035 ? 17.972 -17.209 65.595 1.00 32.78 1035 VAL A C 1
ATOM 8167 O O . VAL A 1 1035 ? 18.450 -17.400 64.477 1.00 32.78 1035 VAL A O 1
ATOM 8170 N N . CYS A 1 1036 ? 16.767 -16.645 65.742 1.00 30.91 1036 CYS A N 1
ATOM 8171 C CA . CYS A 1 1036 ? 15.935 -16.210 64.613 1.00 30.91 1036 CYS A CA 1
ATOM 8172 C C . CYS A 1 1036 ? 16.467 -14.938 63.910 1.00 30.91 1036 CYS A C 1
ATOM 8174 O O . CYS A 1 1036 ? 16.178 -14.722 62.735 1.00 30.91 1036 CYS A O 1
ATOM 8176 N N . GLU A 1 1037 ? 17.293 -14.119 64.576 1.00 29.61 1037 GLU A N 1
ATOM 8177 C CA . GLU A 1 1037 ? 17.813 -12.859 64.007 1.00 29.61 1037 GLU A CA 1
ATOM 8178 C C . GLU A 1 1037 ? 19.141 -13.001 63.238 1.00 29.61 1037 GLU A C 1
ATOM 8180 O O . GLU A 1 1037 ? 19.481 -12.144 62.422 1.00 29.61 1037 GLU A O 1
ATOM 8185 N N . LYS A 1 1038 ? 19.890 -14.104 63.393 1.00 29.86 1038 LYS A N 1
ATOM 8186 C CA . LYS A 1 1038 ? 21.198 -14.279 62.722 1.00 29.86 1038 LYS A CA 1
ATOM 8187 C C . LYS A 1 1038 ? 21.161 -14.948 61.341 1.00 29.86 1038 LYS A C 1
ATOM 8189 O O . LYS A 1 1038 ? 22.196 -14.970 60.674 1.00 29.86 1038 LYS A O 1
ATOM 8194 N N . SER A 1 1039 ? 20.007 -15.407 60.845 1.00 29.25 1039 SER A N 1
ATOM 8195 C CA . SER A 1 1039 ? 19.865 -15.814 59.428 1.00 29.25 1039 SER A CA 1
ATOM 8196 C C . SER A 1 1039 ? 19.505 -14.643 58.497 1.00 29.25 1039 SER A C 1
ATOM 8198 O O . SER A 1 1039 ? 19.721 -14.725 57.288 1.00 29.25 1039 SER A O 1
ATOM 8200 N N . VAL A 1 1040 ? 19.073 -13.508 59.063 1.00 30.33 1040 VAL A N 1
ATOM 8201 C CA . VAL A 1 1040 ? 18.678 -12.292 58.328 1.00 30.33 1040 VAL A CA 1
ATOM 8202 C C . VAL A 1 1040 ? 19.886 -11.449 57.880 1.00 30.33 1040 VAL A C 1
ATOM 8204 O O . VAL A 1 1040 ? 19.784 -10.674 56.935 1.00 30.33 1040 VAL A O 1
ATOM 8207 N N . VAL A 1 1041 ? 21.076 -11.651 58.458 1.00 30.38 1041 VAL A N 1
ATOM 8208 C CA . VAL A 1 1041 ? 22.272 -10.834 58.150 1.00 30.38 1041 VAL A CA 1
ATOM 8209 C C . VAL A 1 1041 ? 23.227 -11.489 57.134 1.00 30.38 1041 VAL A C 1
ATOM 8211 O O . VAL A 1 1041 ? 24.080 -10.812 56.563 1.00 30.38 1041 VAL A O 1
ATOM 8214 N N . ARG A 1 1042 ? 23.083 -12.783 56.805 1.00 26.75 1042 ARG A N 1
ATOM 8215 C CA . ARG A 1 1042 ? 24.058 -13.482 55.934 1.00 26.75 1042 ARG A CA 1
ATOM 8216 C C . ARG A 1 1042 ? 23.722 -13.505 54.432 1.00 26.75 1042 ARG A C 1
ATOM 8218 O O . ARG A 1 1042 ? 24.554 -13.952 53.653 1.00 26.75 1042 ARG A O 1
ATOM 8225 N N . ASN A 1 1043 ? 22.587 -12.942 54.009 1.00 29.80 1043 ASN A N 1
ATOM 8226 C CA . ASN A 1 1043 ? 22.222 -12.760 52.590 1.00 29.80 1043 ASN A CA 1
ATOM 8227 C C . ASN A 1 1043 ? 22.211 -11.277 52.142 1.00 29.80 1043 ASN A C 1
ATOM 8229 O O . ASN A 1 1043 ? 21.541 -10.910 51.181 1.00 29.80 1043 ASN A O 1
ATOM 8233 N N . GLY A 1 1044 ? 22.982 -10.415 52.817 1.00 29.25 1044 GLY A N 1
ATOM 8234 C CA . GLY A 1 1044 ? 23.092 -8.970 52.554 1.00 29.25 1044 GLY A CA 1
ATOM 8235 C C . GLY A 1 1044 ? 24.097 -8.536 51.471 1.00 29.25 1044 GLY A C 1
ATOM 8236 O O . GLY A 1 1044 ? 24.541 -7.393 51.493 1.00 29.25 1044 GLY A O 1
ATOM 8237 N N . ALA A 1 1045 ? 24.488 -9.401 50.527 1.00 27.14 1045 ALA A N 1
ATOM 8238 C CA . ALA A 1 1045 ? 25.590 -9.119 49.588 1.00 27.14 1045 ALA A CA 1
ATOM 8239 C C . ALA A 1 1045 ? 25.184 -8.701 48.152 1.00 27.14 1045 ALA A C 1
ATOM 8241 O O . ALA A 1 1045 ? 26.044 -8.637 47.280 1.00 27.14 1045 ALA A O 1
ATOM 8242 N N . SER A 1 1046 ? 23.919 -8.356 47.877 1.00 27.47 1046 SER A N 1
ATOM 8243 C CA . SER A 1 1046 ? 23.503 -7.780 46.574 1.00 27.47 1046 SER A CA 1
ATOM 8244 C C . SER A 1 1046 ? 22.838 -6.398 46.676 1.00 27.47 1046 SER A C 1
ATOM 8246 O O . SER A 1 1046 ? 22.214 -5.916 45.731 1.00 27.47 1046 SER A O 1
ATOM 8248 N N . MET A 1 1047 ? 23.007 -5.713 47.810 1.00 28.20 1047 MET A N 1
ATOM 8249 C CA . MET A 1 1047 ? 22.349 -4.433 48.102 1.00 28.20 1047 MET A CA 1
ATOM 8250 C C . MET A 1 1047 ? 23.158 -3.190 47.662 1.00 28.20 1047 MET A C 1
ATOM 8252 O O . MET A 1 1047 ? 22.679 -2.068 47.782 1.00 28.20 1047 MET A O 1
ATOM 8256 N N . GLY A 1 1048 ? 24.360 -3.367 47.097 1.00 30.22 1048 GLY A N 1
ATOM 8257 C CA . GLY A 1 1048 ? 25.263 -2.262 46.730 1.00 30.22 1048 GLY A CA 1
ATOM 8258 C C . GLY A 1 1048 ? 24.962 -1.547 45.405 1.00 30.22 1048 GLY A C 1
ATOM 8259 O O . GLY A 1 1048 ? 25.398 -0.417 45.219 1.00 30.22 1048 GLY A O 1
ATOM 8260 N N . VAL A 1 1049 ? 24.195 -2.155 44.491 1.00 32.97 1049 VAL A N 1
ATOM 8261 C CA . VAL A 1 1049 ? 23.902 -1.566 43.160 1.00 32.97 1049 VAL A CA 1
ATOM 8262 C C . VAL A 1 1049 ? 22.459 -1.039 43.050 1.00 32.97 1049 VAL A C 1
ATOM 8264 O O . VAL A 1 1049 ? 22.140 -0.276 42.144 1.00 32.97 1049 VAL A O 1
ATOM 8267 N N . ASN A 1 1050 ? 21.593 -1.330 44.029 1.00 32.22 1050 ASN A N 1
ATOM 8268 C CA . ASN A 1 1050 ? 20.198 -0.861 44.055 1.00 32.22 1050 ASN A CA 1
ATOM 8269 C C . ASN A 1 1050 ? 19.973 0.483 44.781 1.00 32.22 1050 ASN A C 1
ATOM 8271 O O . ASN A 1 1050 ? 18.868 1.022 44.726 1.00 32.22 1050 ASN A O 1
ATOM 8275 N N . ILE A 1 1051 ? 20.988 1.068 45.428 1.00 30.48 1051 ILE A N 1
ATOM 8276 C CA . ILE A 1 1051 ? 20.811 2.302 46.220 1.00 30.48 1051 ILE A CA 1
ATOM 8277 C C . ILE A 1 1051 ? 20.860 3.584 45.363 1.00 30.48 1051 ILE A C 1
ATOM 8279 O O . ILE A 1 1051 ? 20.248 4.582 45.734 1.00 30.48 1051 ILE A O 1
ATOM 8283 N N . VAL A 1 1052 ? 21.476 3.575 44.174 1.00 30.92 1052 VAL A N 1
ATOM 8284 C CA . VAL A 1 1052 ? 21.588 4.800 43.348 1.00 30.92 1052 VAL A CA 1
ATOM 8285 C C . VAL A 1 1052 ? 20.372 5.022 42.434 1.00 30.92 1052 VAL A C 1
ATOM 8287 O O . VAL A 1 1052 ? 19.968 6.161 42.224 1.00 30.92 1052 VAL A O 1
ATOM 8290 N N . THR A 1 1053 ? 19.702 3.965 41.967 1.00 31.86 1053 THR A N 1
ATOM 8291 C CA . THR A 1 1053 ? 18.504 4.101 41.108 1.00 31.86 1053 THR A CA 1
ATOM 8292 C C . THR A 1 1053 ? 17.193 4.132 41.910 1.00 31.86 1053 THR A C 1
ATOM 8294 O O . THR A 1 1053 ? 16.199 4.689 41.449 1.00 31.86 1053 THR A O 1
ATOM 8297 N N . GLY A 1 1054 ? 17.184 3.610 43.144 1.00 31.25 1054 GLY A N 1
ATOM 8298 C CA . GLY A 1 1054 ? 16.038 3.701 44.063 1.00 31.25 1054 GLY A CA 1
ATOM 8299 C C . GLY A 1 1054 ? 15.837 5.091 44.684 1.00 31.25 1054 GLY A C 1
ATOM 8300 O O . GLY A 1 1054 ? 14.714 5.455 45.037 1.00 31.25 1054 GLY A O 1
ATOM 8301 N N . ALA A 1 1055 ? 16.892 5.910 44.754 1.00 29.52 1055 ALA A N 1
ATOM 8302 C CA . ALA A 1 1055 ? 16.836 7.256 45.330 1.00 29.52 1055 ALA A CA 1
ATOM 8303 C C . ALA A 1 1055 ? 16.100 8.287 44.445 1.00 29.52 1055 ALA A C 1
ATOM 8305 O O . ALA A 1 1055 ? 15.596 9.282 44.961 1.00 29.52 1055 ALA A O 1
ATOM 8306 N N . ALA A 1 1056 ? 15.963 8.045 43.135 1.00 29.70 1056 ALA A N 1
ATOM 8307 C CA . ALA A 1 1056 ? 15.274 8.967 42.222 1.00 29.70 1056 ALA A CA 1
ATOM 8308 C C . ALA A 1 1056 ? 13.737 8.818 42.229 1.00 29.70 1056 ALA A C 1
ATOM 8310 O O . ALA A 1 1056 ? 13.025 9.765 41.908 1.00 29.70 1056 ALA A O 1
ATOM 8311 N N . ILE A 1 1057 ? 13.205 7.659 42.635 1.00 35.28 1057 ILE A N 1
ATOM 8312 C CA . ILE A 1 1057 ? 11.751 7.408 42.704 1.00 35.28 1057 ILE A CA 1
ATOM 8313 C C . ILE A 1 1057 ? 11.200 7.724 44.107 1.00 35.28 1057 ILE A C 1
ATOM 8315 O O . ILE A 1 1057 ? 10.052 8.145 44.245 1.00 35.28 1057 ILE A O 1
ATOM 8319 N N . GLY A 1 1058 ? 12.040 7.633 45.147 1.00 30.42 1058 GLY A N 1
ATOM 8320 C CA . GLY A 1 1058 ? 11.681 8.020 46.516 1.00 30.42 1058 GLY A CA 1
ATOM 8321 C C . GLY A 1 1058 ? 11.372 9.514 46.696 1.00 30.42 1058 GLY A C 1
ATOM 8322 O O . GLY A 1 1058 ? 10.558 9.866 47.546 1.00 30.42 1058 GLY A O 1
ATOM 8323 N N . TRP A 1 1059 ? 11.940 10.398 45.867 1.00 29.23 1059 TRP A N 1
ATOM 8324 C CA . TRP A 1 1059 ? 11.693 11.846 45.965 1.00 29.23 1059 TRP A CA 1
ATOM 8325 C C . TRP A 1 1059 ? 10.376 12.298 45.305 1.00 29.23 1059 TRP A C 1
ATOM 8327 O O . TRP A 1 1059 ? 9.809 13.309 45.704 1.00 29.23 1059 TRP A O 1
ATOM 8337 N N . ALA A 1 1060 ? 9.838 11.529 44.350 1.00 29.45 1060 ALA A N 1
ATOM 8338 C CA . ALA A 1 1060 ? 8.585 11.862 43.657 1.00 29.45 1060 ALA A CA 1
ATOM 8339 C C . ALA A 1 1060 ? 7.320 11.323 44.358 1.00 29.45 1060 ALA A C 1
ATOM 8341 O O . ALA A 1 1060 ? 6.210 11.717 44.013 1.00 29.45 1060 ALA A O 1
ATOM 8342 N N . ILE A 1 1061 ? 7.477 10.445 45.355 1.00 33.97 1061 ILE A N 1
ATOM 8343 C CA . ILE A 1 1061 ? 6.366 9.857 46.128 1.00 33.97 1061 ILE A CA 1
ATOM 8344 C C . ILE A 1 1061 ? 6.397 10.330 47.600 1.00 33.97 1061 ILE A C 1
ATOM 8346 O O . ILE A 1 1061 ? 5.375 10.320 48.284 1.00 33.97 1061 ILE A O 1
ATOM 8350 N N . GLY A 1 1062 ? 7.539 10.840 48.079 1.00 29.06 1062 GLY A N 1
ATOM 8351 C CA . GLY A 1 1062 ? 7.752 11.262 49.469 1.00 29.06 1062 GLY A CA 1
ATOM 8352 C C . GLY A 1 1062 ? 7.098 12.581 49.914 1.00 29.06 1062 GLY A C 1
ATOM 8353 O O . GLY A 1 1062 ? 7.126 12.874 51.104 1.00 29.06 1062 GLY A O 1
ATOM 8354 N N . ALA A 1 1063 ? 6.485 13.371 49.025 1.00 28.30 1063 ALA A N 1
ATOM 8355 C CA . ALA A 1 1063 ? 5.864 14.653 49.402 1.00 28.30 1063 ALA A CA 1
ATOM 8356 C C . ALA A 1 1063 ? 4.371 14.558 49.795 1.00 28.30 1063 ALA A C 1
ATOM 8358 O O . ALA A 1 1063 ? 3.787 15.556 50.206 1.00 28.30 1063 ALA A O 1
ATOM 8359 N N . GLY A 1 1064 ? 3.736 13.384 49.684 1.00 31.06 1064 GLY A N 1
ATOM 8360 C CA . GLY A 1 1064 ? 2.285 13.235 49.889 1.00 31.06 1064 GLY A CA 1
ATOM 8361 C C . GLY A 1 1064 ? 1.836 12.560 51.188 1.00 31.06 1064 GLY A C 1
ATOM 8362 O O . GLY A 1 1064 ? 0.644 12.558 51.473 1.00 31.06 1064 GLY A O 1
ATOM 8363 N N . ILE A 1 1065 ? 2.737 11.963 51.977 1.00 30.80 1065 ILE A N 1
ATOM 8364 C CA . ILE A 1 1065 ? 2.357 11.147 53.147 1.00 30.80 1065 ILE A CA 1
ATOM 8365 C C . ILE A 1 1065 ? 3.259 11.484 54.340 1.00 30.80 1065 ILE A C 1
ATOM 8367 O O . ILE A 1 1065 ? 4.045 10.667 54.807 1.00 30.80 1065 ILE A O 1
ATOM 8371 N N . ALA A 1 1066 ? 3.162 12.722 54.824 1.00 26.98 1066 ALA A N 1
ATOM 8372 C CA . ALA A 1 1066 ? 3.775 13.154 56.085 1.00 26.98 1066 ALA A CA 1
ATOM 8373 C C . ALA A 1 1066 ? 2.751 13.705 57.097 1.00 26.98 1066 ALA A C 1
ATOM 8375 O O . ALA A 1 1066 ? 3.142 14.343 58.067 1.00 26.98 1066 ALA A O 1
ATOM 8376 N N . LEU A 1 1067 ? 1.448 13.454 56.913 1.00 29.91 1067 LEU A N 1
ATOM 8377 C CA . LEU A 1 1067 ? 0.407 13.839 57.876 1.00 29.91 1067 LEU A CA 1
ATOM 8378 C C . LEU A 1 1067 ? -0.715 12.787 57.950 1.00 29.91 1067 LEU A C 1
ATOM 8380 O O . LEU A 1 1067 ? -1.785 12.996 57.392 1.00 29.91 1067 LEU A O 1
ATOM 8384 N N . ALA A 1 1068 ? -0.469 11.659 58.627 1.00 25.86 1068 ALA A N 1
ATOM 8385 C CA . ALA A 1 1068 ? -1.487 10.907 59.382 1.00 25.86 1068 ALA A CA 1
ATOM 8386 C C . ALA A 1 1068 ? -0.844 9.719 60.136 1.00 25.86 1068 ALA A C 1
ATOM 8388 O O . ALA A 1 1068 ? -0.210 8.872 59.502 1.00 25.86 1068 ALA A O 1
ATOM 8389 N N . PRO A 1 1069 ? -0.994 9.618 61.470 1.00 26.44 1069 PRO A N 1
ATOM 8390 C CA . PRO A 1 1069 ? -0.535 8.470 62.240 1.00 26.44 1069 PRO A CA 1
ATOM 8391 C C . PRO A 1 1069 ? -1.515 7.284 62.140 1.00 26.44 1069 PRO A C 1
ATOM 8393 O O . PRO A 1 1069 ? -2.718 7.440 62.302 1.00 26.44 1069 PRO A O 1
ATOM 8396 N N . ILE A 1 1070 ? -0.941 6.105 61.877 1.00 32.97 1070 ILE A N 1
ATOM 8397 C CA . ILE A 1 1070 ? -1.282 4.746 62.345 1.00 32.97 1070 ILE A CA 1
ATOM 8398 C C . ILE A 1 1070 ? -2.779 4.387 62.507 1.00 32.97 1070 ILE A C 1
ATOM 8400 O O . ILE A 1 1070 ? -3.429 4.787 63.464 1.00 32.97 1070 ILE A O 1
ATOM 8404 N N . THR A 1 1071 ? -3.279 3.465 61.673 1.00 28.92 1071 THR A N 1
ATOM 8405 C CA . THR A 1 1071 ? -3.778 2.126 62.086 1.00 28.92 1071 THR A CA 1
ATOM 8406 C C . THR A 1 1071 ? -4.071 1.256 60.853 1.00 28.92 1071 THR A C 1
ATOM 8408 O O . THR A 1 1071 ? -4.396 1.755 59.780 1.00 28.92 1071 THR A O 1
ATOM 8411 N N . GLY A 1 1072 ? -3.802 -0.046 60.985 1.00 37.09 1072 GLY A N 1
ATOM 8412 C CA . GLY A 1 1072 ? -3.467 -0.971 59.900 1.00 37.09 1072 GLY A CA 1
ATOM 8413 C C . GLY A 1 1072 ? -4.546 -1.320 58.871 1.00 37.09 1072 GLY A C 1
ATOM 8414 O O . GLY A 1 1072 ? -5.746 -1.260 59.118 1.00 37.09 1072 GLY A O 1
ATOM 8415 N N . GLY A 1 1073 ? -4.055 -1.758 57.709 1.00 31.67 1073 GLY A N 1
ATOM 8416 C CA . GLY A 1 1073 ? -4.858 -2.291 56.608 1.00 31.67 1073 GLY A CA 1
ATOM 8417 C C . GLY A 1 1073 ? -4.288 -1.961 55.228 1.00 31.67 1073 GLY A C 1
ATOM 8418 O O . GLY A 1 1073 ? -5.016 -1.476 54.367 1.00 31.67 1073 GLY A O 1
ATOM 8419 N N . VAL A 1 1074 ? -2.991 -2.194 54.992 1.00 28.23 1074 VAL A N 1
ATOM 8420 C CA . VAL A 1 1074 ? -2.434 -2.116 53.631 1.00 28.23 1074 VAL A CA 1
ATOM 8421 C C . VAL A 1 1074 ? -2.729 -3.441 52.928 1.00 28.23 1074 VAL A C 1
ATOM 8423 O O . VAL A 1 1074 ? -2.262 -4.500 53.336 1.00 28.23 1074 VAL A O 1
ATOM 8426 N N . SER A 1 1075 ? -3.575 -3.368 51.903 1.00 29.09 1075 SER A N 1
ATOM 8427 C CA . SER A 1 1075 ? -4.116 -4.503 51.157 1.00 29.09 1075 SER A CA 1
ATOM 8428 C C . SER A 1 1075 ? -3.029 -5.369 50.504 1.00 29.09 1075 SER A C 1
ATOM 8430 O O . SER A 1 1075 ? -2.225 -4.885 49.704 1.00 29.09 1075 SER A O 1
ATOM 8432 N N . ILE A 1 1076 ? -3.095 -6.677 50.775 1.00 30.48 1076 ILE A N 1
ATOM 8433 C CA . ILE A 1 1076 ? -2.362 -7.773 50.111 1.00 30.48 1076 ILE A CA 1
ATOM 8434 C C . ILE A 1 1076 ? -2.428 -7.682 48.574 1.00 30.48 1076 ILE A C 1
ATOM 8436 O O . ILE A 1 1076 ? -1.516 -8.139 47.891 1.00 30.48 1076 ILE A O 1
ATOM 8440 N N . ILE A 1 1077 ? -3.445 -7.020 48.013 1.00 27.31 1077 ILE A N 1
ATOM 8441 C CA . ILE A 1 1077 ? -3.638 -6.856 46.565 1.00 27.31 1077 ILE A CA 1
ATOM 8442 C C . ILE A 1 1077 ? -2.584 -5.922 45.944 1.00 27.31 1077 ILE A C 1
ATOM 8444 O O . ILE A 1 1077 ? -2.156 -6.155 44.817 1.00 27.31 1077 ILE A O 1
ATOM 8448 N N . VAL A 1 1078 ? -2.105 -4.900 46.667 1.00 30.05 1078 VAL A N 1
ATOM 8449 C CA . VAL A 1 1078 ? -1.080 -3.968 46.147 1.00 30.05 1078 VAL A CA 1
ATOM 8450 C C . VAL A 1 1078 ? 0.295 -4.640 46.113 1.00 30.05 1078 VAL A C 1
ATOM 8452 O O . VAL A 1 1078 ? 1.061 -4.458 45.167 1.00 30.05 1078 VAL A O 1
ATOM 8455 N N . VAL A 1 1079 ? 0.573 -5.493 47.101 1.00 32.31 1079 VAL A N 1
ATOM 8456 C CA . VAL A 1 1079 ? 1.793 -6.309 47.155 1.00 32.31 1079 VAL A CA 1
ATOM 8457 C C . VAL A 1 1079 ? 1.740 -7.433 46.112 1.00 32.31 1079 VAL A C 1
ATOM 8459 O O . VAL A 1 1079 ? 2.728 -7.664 45.418 1.00 32.31 1079 VAL A O 1
ATOM 8462 N N . ALA A 1 1080 ? 0.576 -8.064 45.915 1.00 30.89 1080 ALA A N 1
ATOM 8463 C CA . ALA A 1 1080 ? 0.363 -9.086 44.889 1.00 30.89 1080 ALA A CA 1
ATOM 8464 C C . ALA A 1 1080 ? 0.466 -8.519 43.464 1.00 30.89 1080 ALA A C 1
ATOM 8466 O O . ALA A 1 1080 ? 1.094 -9.139 42.613 1.00 30.89 1080 ALA A O 1
ATOM 8467 N N . ALA A 1 1081 ? -0.063 -7.319 43.203 1.00 31.83 1081 ALA A N 1
ATOM 8468 C CA . ALA A 1 1081 ? 0.075 -6.647 41.910 1.00 31.83 1081 ALA A CA 1
ATOM 8469 C C . ALA A 1 1081 ? 1.525 -6.209 41.637 1.00 31.83 1081 ALA A C 1
ATOM 8471 O O . ALA A 1 1081 ? 2.009 -6.351 40.515 1.00 31.83 1081 ALA A O 1
ATOM 8472 N N . GLY A 1 1082 ? 2.244 -5.740 42.665 1.00 32.84 1082 GLY A N 1
ATOM 8473 C CA . GLY A 1 1082 ? 3.673 -5.424 42.576 1.00 32.84 1082 GLY A CA 1
ATOM 8474 C C . GLY A 1 1082 ? 4.540 -6.658 42.301 1.00 32.84 1082 GLY A C 1
ATOM 8475 O O . GLY A 1 1082 ? 5.413 -6.614 41.436 1.00 32.84 1082 GLY A O 1
ATOM 8476 N N . ALA A 1 1083 ? 4.253 -7.783 42.962 1.00 34.75 1083 ALA A N 1
ATOM 8477 C CA . ALA A 1 1083 ? 4.930 -9.061 42.734 1.00 34.75 1083 ALA A CA 1
ATOM 8478 C C . ALA A 1 1083 ? 4.567 -9.691 41.375 1.00 34.75 1083 ALA A C 1
ATOM 8480 O O . ALA A 1 1083 ? 5.429 -10.269 40.718 1.00 34.75 1083 ALA A O 1
ATOM 8481 N N . PHE A 1 1084 ? 3.324 -9.527 40.914 1.00 33.84 1084 PHE A N 1
ATOM 8482 C CA . PHE A 1 1084 ? 2.850 -9.961 39.597 1.00 33.84 1084 PHE A CA 1
ATOM 8483 C C . PHE A 1 1084 ? 3.502 -9.156 38.462 1.00 33.84 1084 PHE A C 1
ATOM 8485 O O . PHE A 1 1084 ? 3.984 -9.738 37.491 1.00 33.84 1084 PHE A O 1
ATOM 8492 N N . LEU A 1 1085 ? 3.619 -7.830 38.614 1.00 33.59 1085 LEU A N 1
ATOM 8493 C CA . LEU A 1 1085 ? 4.343 -6.963 37.676 1.00 33.59 1085 LEU A CA 1
ATOM 8494 C C . LEU A 1 1085 ? 5.856 -7.237 37.685 1.00 33.59 1085 LEU A C 1
ATOM 8496 O O . LEU A 1 1085 ? 6.473 -7.256 36.620 1.00 33.59 1085 LEU A O 1
ATOM 8500 N N . TRP A 1 1086 ? 6.457 -7.525 38.844 1.00 36.03 1086 TRP A N 1
ATOM 8501 C CA . TRP A 1 1086 ? 7.863 -7.939 38.927 1.00 36.03 1086 TRP A CA 1
ATOM 8502 C C . TRP A 1 1086 ? 8.097 -9.340 38.334 1.00 36.03 1086 TRP A C 1
ATOM 8504 O O . TRP A 1 1086 ? 9.102 -9.563 37.663 1.00 36.03 1086 TRP A O 1
ATOM 8514 N N . GLY A 1 1087 ? 7.164 -10.279 38.505 1.00 33.78 1087 GLY A N 1
ATOM 8515 C CA . GLY A 1 1087 ? 7.215 -11.610 37.890 1.00 33.78 1087 GLY A CA 1
ATOM 8516 C C . GLY A 1 1087 ? 7.058 -11.582 36.364 1.00 33.78 1087 GLY A C 1
ATOM 8517 O O . GLY A 1 1087 ? 7.733 -12.335 35.664 1.00 33.78 1087 GLY A O 1
ATOM 8518 N N . LEU A 1 1088 ? 6.227 -10.674 35.837 1.00 32.16 1088 LEU A N 1
ATOM 8519 C CA . LEU A 1 1088 ? 6.016 -10.491 34.395 1.00 32.16 1088 LEU A CA 1
ATOM 8520 C C . LEU A 1 1088 ? 7.134 -9.690 33.706 1.00 32.16 1088 LEU A C 1
ATOM 8522 O O . LEU A 1 1088 ? 7.500 -10.025 32.579 1.00 32.16 1088 LEU A O 1
ATOM 8526 N N . TYR A 1 1089 ? 7.697 -8.666 34.365 1.00 34.47 1089 TYR A N 1
ATOM 8527 C CA . TYR A 1 1089 ? 8.625 -7.705 33.738 1.00 34.47 1089 TYR A CA 1
ATOM 8528 C C . TYR A 1 1089 ? 10.018 -7.603 34.392 1.00 34.47 1089 TYR A C 1
ATOM 8530 O O . TYR A 1 1089 ? 10.957 -7.127 33.756 1.00 34.47 1089 TYR A O 1
ATOM 8538 N N . GLY A 1 1090 ? 10.206 -8.072 35.628 1.00 32.66 1090 GLY A N 1
ATOM 8539 C CA . GLY A 1 1090 ? 11.474 -7.963 36.372 1.00 32.66 1090 GLY A CA 1
ATOM 8540 C C . GLY A 1 1090 ? 12.560 -8.958 35.939 1.00 32.66 1090 GLY A C 1
ATOM 8541 O O . GLY A 1 1090 ? 13.749 -8.735 36.182 1.00 32.66 1090 GLY A O 1
ATOM 8542 N N . GLY A 1 1091 ? 12.182 -10.031 35.236 1.00 36.44 1091 GLY A N 1
ATOM 8543 C CA . GLY A 1 1091 ? 13.113 -11.060 34.761 1.00 36.44 1091 GLY A CA 1
ATOM 8544 C C . GLY A 1 1091 ? 14.100 -10.588 33.684 1.00 36.44 1091 GLY A C 1
ATOM 8545 O O . GLY A 1 1091 ? 15.189 -11.149 33.584 1.00 36.44 1091 GLY A O 1
ATOM 8546 N N . ASP A 1 1092 ? 13.776 -9.552 32.905 1.00 36.78 1092 ASP A N 1
ATOM 8547 C CA . ASP A 1 1092 ? 14.646 -9.085 31.810 1.00 36.78 1092 ASP A CA 1
ATOM 8548 C C . ASP A 1 1092 ? 15.781 -8.156 32.287 1.00 36.78 1092 ASP A C 1
ATOM 8550 O O . ASP A 1 1092 ? 16.846 -8.121 31.665 1.00 36.78 1092 ASP A O 1
ATOM 8554 N N . LEU A 1 1093 ? 15.603 -7.464 33.421 1.00 32.91 1093 LEU A N 1
ATOM 8555 C CA . LEU A 1 1093 ? 16.655 -6.681 34.091 1.00 32.91 1093 LEU A CA 1
ATOM 8556 C C . LEU A 1 1093 ? 17.576 -7.577 34.938 1.00 32.91 1093 LEU A C 1
ATOM 8558 O O . LEU A 1 1093 ? 18.792 -7.394 34.925 1.00 32.91 1093 LEU A O 1
ATOM 8562 N N . SER A 1 1094 ? 17.016 -8.593 35.606 1.00 34.72 1094 SER A N 1
ATOM 8563 C CA . SER A 1 1094 ? 17.773 -9.540 36.439 1.00 34.72 1094 SER A CA 1
ATOM 8564 C C . SER A 1 1094 ? 18.591 -10.548 35.616 1.00 34.72 1094 SER A C 1
ATOM 8566 O O . SER A 1 1094 ? 19.762 -10.766 35.921 1.00 34.72 1094 SER A O 1
ATOM 8568 N N . ASN A 1 1095 ? 18.047 -11.093 34.518 1.00 35.88 1095 ASN A N 1
ATOM 8569 C CA . ASN A 1 1095 ? 18.780 -12.058 33.685 1.00 35.88 1095 ASN A CA 1
ATOM 8570 C C . ASN A 1 1095 ? 19.946 -11.431 32.903 1.00 35.88 1095 ASN A C 1
ATOM 8572 O O . ASN A 1 1095 ? 20.945 -12.107 32.673 1.00 35.88 1095 ASN A O 1
ATOM 8576 N N . LYS A 1 1096 ? 19.861 -10.153 32.500 1.00 35.06 1096 LYS A N 1
ATOM 8577 C CA . LYS A 1 1096 ? 20.986 -9.466 31.835 1.00 35.06 1096 LYS A CA 1
ATOM 8578 C C . LYS A 1 1096 ? 22.136 -9.159 32.797 1.00 35.06 1096 LYS A C 1
ATOM 8580 O O . LYS A 1 1096 ? 23.286 -9.250 32.389 1.00 35.06 1096 LYS A O 1
ATOM 8585 N N . ALA A 1 1097 ? 21.833 -8.846 34.057 1.00 33.28 1097 ALA A N 1
ATOM 8586 C CA . ALA A 1 1097 ? 22.842 -8.619 35.091 1.00 33.28 1097 ALA A CA 1
ATOM 8587 C C . ALA A 1 1097 ? 23.454 -9.933 35.614 1.00 33.28 1097 ALA A C 1
ATOM 8589 O O . ALA A 1 1097 ? 24.651 -9.984 35.876 1.00 33.28 1097 ALA A O 1
ATOM 8590 N N . GLY A 1 1098 ? 22.654 -11.003 35.715 1.00 31.92 1098 GLY A N 1
ATOM 8591 C CA . GLY A 1 1098 ? 23.103 -12.329 36.152 1.00 31.92 1098 GLY A CA 1
ATOM 8592 C C . GLY A 1 1098 ? 24.016 -13.028 35.144 1.00 31.92 1098 GLY A C 1
ATOM 8593 O O . GLY A 1 1098 ? 25.072 -13.504 35.534 1.00 31.92 1098 GLY A O 1
ATOM 8594 N N . ILE A 1 1099 ? 23.675 -13.015 33.847 1.00 37.28 1099 ILE A N 1
ATOM 8595 C CA . ILE A 1 1099 ? 24.523 -13.612 32.795 1.00 37.28 1099 ILE A CA 1
ATOM 8596 C C . ILE A 1 1099 ? 25.857 -12.858 32.675 1.00 37.28 1099 ILE A C 1
ATOM 8598 O O . ILE A 1 1099 ? 26.903 -13.489 32.576 1.00 37.28 1099 ILE A O 1
ATOM 8602 N N . TYR A 1 1100 ? 25.834 -11.522 32.776 1.00 34.72 1100 TYR A N 1
ATOM 8603 C CA . TYR A 1 1100 ? 27.048 -10.701 32.746 1.00 34.72 1100 TYR A CA 1
ATOM 8604 C C . TYR A 1 1100 ? 27.945 -10.917 33.975 1.00 34.72 1100 TYR A C 1
ATOM 8606 O O . TYR A 1 1100 ? 29.156 -10.824 33.855 1.00 34.72 1100 TYR A O 1
ATOM 8614 N N . ALA A 1 1101 ? 27.382 -11.210 35.152 1.00 31.27 1101 ALA A N 1
ATOM 8615 C CA . ALA A 1 1101 ? 28.161 -11.497 36.359 1.00 31.27 1101 ALA A CA 1
ATOM 8616 C C . ALA A 1 1101 ? 28.676 -12.948 36.414 1.00 31.27 1101 ALA A C 1
ATOM 8618 O O . ALA A 1 1101 ? 29.716 -13.204 37.015 1.00 31.27 1101 ALA A O 1
ATOM 8619 N N . GLU A 1 1102 ? 27.969 -13.897 35.795 1.00 31.94 1102 GLU A N 1
ATOM 8620 C CA . GLU A 1 1102 ? 28.353 -15.313 35.772 1.00 31.94 1102 GLU A CA 1
ATOM 8621 C C . GLU A 1 1102 ? 29.443 -15.597 34.713 1.00 31.94 1102 GLU A C 1
ATOM 8623 O O . GLU A 1 1102 ? 30.368 -16.351 35.009 1.00 31.94 1102 GLU A O 1
ATOM 8628 N N . GLU A 1 1103 ? 29.418 -14.920 33.550 1.00 35.94 1103 GLU A N 1
ATOM 8629 C CA . GLU A 1 1103 ? 30.497 -14.955 32.531 1.00 35.94 1103 GLU A CA 1
ATOM 8630 C C . GLU A 1 1103 ? 31.792 -14.256 32.986 1.00 35.94 1103 GLU A C 1
ATOM 8632 O O . GLU A 1 1103 ? 32.846 -14.505 32.420 1.00 35.94 1103 GLU A O 1
ATOM 8637 N N . LEU A 1 1104 ? 31.736 -13.389 34.002 1.00 31.33 1104 LEU A N 1
ATOM 8638 C CA . LEU A 1 1104 ? 32.892 -12.610 34.482 1.00 31.33 1104 LEU A CA 1
ATOM 8639 C C . LEU A 1 1104 ? 33.619 -13.270 35.665 1.00 31.33 1104 LEU A C 1
ATOM 8641 O O . LEU A 1 1104 ? 34.685 -12.810 36.066 1.00 31.33 1104 LEU A O 1
ATOM 8645 N N . ILE A 1 1105 ? 33.014 -14.298 36.270 1.00 33.41 1105 ILE A N 1
ATOM 8646 C CA . ILE A 1 1105 ? 33.539 -14.971 37.470 1.00 33.41 1105 ILE A CA 1
ATOM 8647 C C . ILE A 1 1105 ? 33.942 -16.426 37.182 1.00 33.41 1105 ILE A C 1
ATOM 8649 O O . ILE A 1 1105 ? 34.787 -16.961 37.900 1.00 33.41 1105 ILE A O 1
ATOM 8653 N N . TYR A 1 1106 ? 33.367 -17.078 36.165 1.00 35.31 1106 TYR A N 1
ATOM 8654 C CA . TYR A 1 1106 ? 33.576 -18.514 35.924 1.00 35.31 1106 TYR A CA 1
ATOM 8655 C C . TYR A 1 1106 ? 33.956 -18.917 34.486 1.00 35.31 1106 TYR A C 1
ATOM 8657 O O . TYR A 1 1106 ? 34.137 -20.116 34.263 1.00 35.31 1106 TYR A O 1
ATOM 8665 N N . ASP A 1 1107 ? 34.135 -17.955 33.576 1.00 31.17 1107 ASP A N 1
ATOM 8666 C CA . ASP A 1 1107 ? 34.959 -18.054 32.356 1.00 31.17 1107 ASP A CA 1
ATOM 8667 C C . ASP A 1 1107 ? 36.069 -16.984 32.447 1.00 31.17 1107 ASP A C 1
ATOM 8669 O O . ASP A 1 1107 ? 37.153 -17.199 31.853 1.00 31.17 1107 ASP A O 1
#

pLDDT: mean 70.53, std 22.33, range [24.48, 97.56]

Sequence (1107 aa):
MADHSRTQIFLHLDSGIFPIQTLNGTEAVNECLDLTVTTSSRLTSGFASDESRSLIGSFASLQLRSGDTERWWHCDIAEIHESWDHGRHSWTLTLTNKLQRGTLQTRTQLWMHVSRKELVYRLLEEIGYYRYEITWQVDEVIAPEGPFLQVQESNYDFLKRLLAEIGANFWFNHDPDPLHEQLIISNTPYQSKYLPNIEWVQSVSGLSPSHRRNRIVSILPEFNVVPARYGAATNDALLHTGKADALQHSLTPREKVNHEQFTPPRPDVEAAQRALYAQQYANQKALILEIVSHQPRLTAGHSLTIESRRYLGYKLATGDIRLQRVQHKASSLSDGSGLEYSNFAVAIPRETPIRPKQIELQNLPQFFAARIESPYEHAHLTKQGYYRFRPDFEAPSERSPYGHTQASPVTERILPYSGPRTDKGKAVGWHFPMLNQSTLFVTCLNNDPYRMAIVGFVPSWEQEGPVTANNRTQHRIVTSSQNELLMDDSPKSHRFALFTFDGQTMLNMFDNDKEHYIQLTSIYGGINLNASLNVQMTAQESIAFESGQSVGIKAKQQASIRTENDAISMQSAKNLTLESKNNLTLTSTEGDVSVWAKTKPITQHAGNGFTQTVSAGNANSLVQGGTATVQVNGGEIQLESQGDIVITDGTGGIKIDSQGNIKLWGSNIYFDSNSVTVEGDIEYDSGGNEPESAPELQAPELTETALLEFDPVEALEGEPGRYSRSKPRPSNHDSIFKESVSEKIQDVDDLYITFPGDEMPLWQFCQQVYGTNNSRTATHLLDSNPQLAMIGNRILPGLPVIIAPINSCHRDLEPLKQKAIDLTLEYLKLNQEQREWFAEHHETTIDTLLITATSGLDQHEGKADSDDLIPFSLDSMILASTGSVIAGANVQGGKLNKRMKDFAEYSKDVAEKTKGLSKQALRSNEDYKQWRKERTRFQKEMKKLLNSPGNPSFIKKLQPEGVNNYLNIGKKQLYRAKDFSSAISGIDMTQLYKKTMIFSKGLGVGGWVVTGLGLYGNAKDTYQSCKMGDAISEVCEKSVVRNGASMGVNIVTGAAIGWAIGAGIALAPITGGVSIIVVAAGAFLWGLYGGDLSNKAGIYAEELIYD

Radius of gyration: 53.46 Å; chains: 1; bounding box: 106×76×186 Å

Organism: Marinomonas mediterranea (strain ATCC 700492 / JCM 21426 / NBRC 103028 / MMB-1) (NCBI:txid717774)

Foldseek 3Di:
DAPLLFKWKWKQAPQGIFTWFKWWFKFFWQDKGWIKTKGLDDSDDDDDPVVVVVQAQGWMKMWMGHRPDIDIDIWGFHDWDWDADPNGIMIITITIHLLVLLQVDWAWAWAFPDFLVRLLVVLVVVSPDDPVLEAEAEDDADF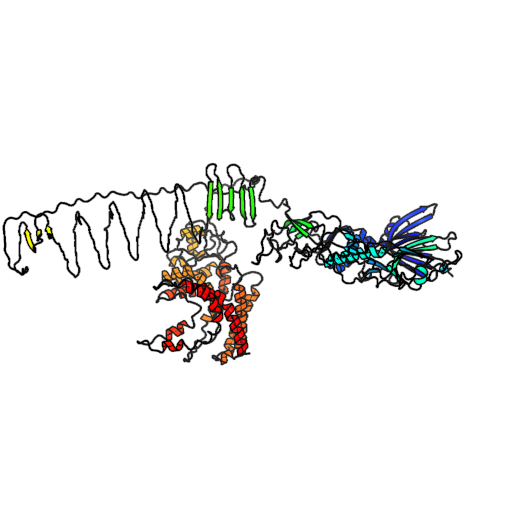DRDRDTRHRDGSNRSSLQSLLLSQKIWGWDCDVPPSHIHIYIYNALPPAAEDPDADEADDDDPPDGRSVQQHWHDKDKDADDFQQFEKEFAFQCQPPPPDPPGPRPGIDPDPDGDHYDPADHYHPRSRVRNRVLVNLQRVQRRIKMKIKGQNPRQGHSHKYADPCCVHPNCPQVGRIKGWRMKIKIWHADPVNSHIRIIMITMIGHSNRGNGDDNDDDDQDDQWFKWFFFDPDFFFDADPVRFTAIATPSQDPDVPNPADTRRRDDRAEEDFPDWDDQDPVGDTDGDDDTHTGGFMFIWGQVRSHPRHIYTYGGDQDPVRDDPDDPVQPQKDWDAHPQGFIFIAGPPPQWTKTKTAGPQRQFIFIWTGRNPDTDTDTDHNQDDDDDDDPPDDDDDDPPDDDDDDPPDDDDDDPPDDDDDDDPDDDDDDDPPDDDDDDPPDDDDDDPPDDDDDDDDPDDDDDDDPPDDDDDDPDDDDDDDDDPDDDDDDDPDDDDDDDDCAKDWDDPQAWTWIQGNVRDIDTDHPDDDDDPPPDDDPDDDDDDPPDDDDDDDDDDDDDDDDDDDDDDDDPPPPPPPPPPRPPDPDDDPDDDDDDDDDDDDPQFAFAPFKKKWADLAKFALQVVLCQFRVGSDPLSSVVQCVLAVLCVVVVRIRHQRQMGMGGTSVDDHPCSVVVNVLSNVLSVLLVVDDPQLNNCCSVCLLVLLLLLLVLLLVPPDPDDDDDDDPDDPDDDVVSVLSNQLSQDDDDDDDPRVVRSVVSVVLSVLSVVLCVVLPPDHDPRLCPDPSSVVNVVVSVVVVVVVVVVVPDPPDDRPQVSQADPPCPPRTSRPPIRMHGVVSVVVSCVRHVVSVSSSVSSVVSVVPPDDDDDDDPRPPPPPVVVVVVVPDDDDDDDPPVPVVVPPVPPPVVPPPPVVVVVCVVPVPPPPDDDDDDDDDPVVVVVVVVCCVVPVCVVVVVVVVVVCVVPPD

Secondary structure (DSSP, 8-state):
---TTSBEEEEEETTEEEE-SEEEEEEETTS--EEEEEE-S--SSS--THHHHHTTT-EEEEEEEETTEEEEEEEEEEEEEEEEETTEEEEEEEEE-GGGGGGS-EEEEEE-S--HHHHHHHHHHHHT--GGGEEEE---------PEEEEEEEHHHHHHHHHHHTT-EEEEE--SSSSS-EEEEES-GGGPPBPP---------TTS-HHHH-SEEEEEEEE------EEEEE-GGG--SS--------SS-TTS--EEEEEEEE-HHHHHHHHHHHHHHHHTTTEEEEEEE--TT--TT-EEE--HHHHTGGGSSS-EEEEEEEEEEEEE-TTSS-EEEEEEEEEEETTS---PPPPPPP---S-EEEEE--SSSB----TT--B-EEETTS--STT----TT-SS--BEEPPS-EEPPPTT---EE---PPBTT-EEEEEEGGG-TTSEEEEEE---TTS--S--GGGTTEEEEE-TT--EEEEE--TT--EEEEE-GGGSEEEEEEE-SS-EEEEEEESSS------SS------SS------SS------SS------SSS------SS------SS------SSS------SSS------SS------SSS------SSS------SSS------SS-EEEE-SSSEEEE-TTS-EEEESS-----TTS----S---------PPP-PPPPPPPP--------PPP-----S--------PPPPP-----------------SS-EEEE-SS-EEHHHHHHHHHS---HHHHHHHHHH-GGGGGGTTEEPTT--EEE--SSS--TTHHHHHHHHHHHHHHHTTS-HHHHHHHHHHHHHHHHHHHHHTTT--------TT--------HHHHHHHHHTS----SSSSHHHHHHHHHHHHHHHHHHHHHTTT--HHHHHH-HHHHHHHHHHHHHHHHHHHHH-STT---TGGGGSPTTGGGTS--TT-EEEEHHHHHHHHHHS-HHHHHHHHHHHHHGGGSSS--S--SS-HHHHHHHHHHT-S-S---TTSSSSSSTT-SS-SSSHHHHHHHHHHHTTS-SS--------HHHHHHHHHHHHHHTHHHHHHHHHHHHTTT--

InterPro domains:
  IPR037026 Vgr protein, OB-fold domain superfamily [G3DSA:2.40.50.230] (368-457)